Protein 1TCV (pdb70)

Secondary structure (DSSP, 8-state):
-----SHHHHHHHHHHHHHH-----SEEEE--TT-GGGGTT-EEEEEEEGGGSTTS-------EEEEEEETTEEEEEEES---GGGT--HHHHHHHHHHHHHHT--EEEEEEEEEE-STT--TT-EEEEEEEEEHHIIIII-TT-SS--TTT--SS---TTSB-HHHHHHHHHHHHHTT-GGGEEEEEEEE---SSPPPHHHHHHHHHTT-SEEESSSHHHHHHHHHTT-EEEEEEEEEEE----TT---HHHHHHHHHHHHHHHHHS---/-----HHHHHHHHHHHHHH-----SEEEE--TT-TTGGGG-EEEEEEEGGGSTTS------EEEEEEETTEEEEEEES---GGGT--HHHHHHHHHHHHHHT--EEEEEEEEEE-STT--TT-EEEEEEEEEHHIIIII-TT-SS--TTT--SS---TTSB-HHHHHHHHHHHHHTT-GGGEEEEEEEE---SSPPPHHHHHHHHHTT-SEEESSSHHHHHHHHHTT-EEEEEEEEEEEPP-SS---HHHHHHHHHHHHHHHHHHHHHHTS---/----SHHHHHHHHHHHHHH-----SEEEE--TT-TTHHHH-EEEEEEEGGGSTTS------EEEEEEETTEEEEEEES---GGGT--HHHHHHHHHHHHHHT--EEEEEEEEEE-STT--TT-EEEEEEEEEHHIIIII-TT-SS--TTT--SS---TTSB-HHHHHHHHHHHHHTT-GGGEEEEEEEE---SSPPPHHHHHHHHHTT-SEEESSSHHHHHHHHHTT-EEEEEEEEEEEPP--TT------HHHHHHHHHHHHHHHHHHHHHHHHHS---

CATH classification: 3.40.50.1580

Structure (mmCIF, N/CA/C/O backbone):
data_1TCV
#
_entry.id   1TCV
#
_cell.length_a   48.755
_cell.length_b   122.059
_cell.length_c   129.761
_cell.angle_alpha   90.00
_cell.angle_beta   90.00
_cell.angle_gamma   90.00
#
_symmetry.space_group_name_H-M   'P 21 21 21'
#
loop_
_entity.id
_entity.type
_entity.pdbx_description
1 polymer 'purine-nucleoside phosphorylase'
2 non-polymer 'ACETATE ION'
3 non-polymer 'ETHYL DIMETHYL AMMONIO PROPANE SULFONATE'
4 water water
#
loop_
_atom_site.group_PDB
_atom_site.id
_atom_site.type_symbol
_atom_site.label_atom_id
_atom_site.label_alt_id
_atom_site.label_comp_id
_atom_site.label_asym_id
_atom_site.label_entity_id
_atom_site.label_seq_id
_atom_site.pdbx_PDB_ins_code
_atom_site.Cartn_x
_atom_site.Cartn_y
_atom_site.Cartn_z
_atom_site.occupancy
_atom_site.B_iso_or_equiv
_atom_site.auth_seq_id
_atom_site.auth_comp_id
_atom_site.auth_asym_id
_atom_site.auth_atom_id
_atom_site.pdbx_PDB_model_num
ATOM 1 N N . GLU A 1 3 ? -12.833 21.964 29.719 1.00 38.76 3 GLU A N 1
ATOM 2 C CA . GLU A 1 3 ? -13.275 22.909 28.653 1.00 38.58 3 GLU A CA 1
ATOM 3 C C . GLU A 1 3 ? -13.436 22.177 27.313 1.00 38.38 3 GLU A C 1
ATOM 4 O O . GLU A 1 3 ? -12.705 21.221 27.022 1.00 38.48 3 GLU A O 1
ATOM 10 N N . SER A 1 4 ? -14.408 22.624 26.513 1.00 37.87 4 SER A N 1
ATOM 11 C CA . SER A 1 4 ? -14.656 22.083 25.173 1.00 37.01 4 SER A CA 1
ATOM 12 C C . SER A 1 4 ? -15.135 20.628 25.217 1.00 35.77 4 SER A C 1
ATOM 13 O O . SER A 1 4 ? -15.420 20.088 26.289 1.00 36.40 4 SER A O 1
ATOM 16 N N . VAL A 1 5 ? -15.231 20.003 24.049 1.00 33.83 5 VAL A N 1
ATOM 17 C CA . VAL A 1 5 ? -15.739 18.643 23.946 1.00 32.19 5 VAL A CA 1
ATOM 18 C C . VAL A 1 5 ? -14.605 17.623 24.127 1.00 30.13 5 VAL A C 1
ATOM 19 O O . VAL A 1 5 ? -13.471 17.868 23.725 1.00 29.68 5 VAL A O 1
ATOM 23 N N . THR A 1 6 ? -14.923 16.488 24.743 1.00 27.73 6 THR A N 1
ATOM 24 C CA . THR A 1 6 ? -13.949 15.424 24.958 1.00 26.12 6 THR A CA 1
ATOM 25 C C . THR A 1 6 ? -13.390 14.974 23.614 1.00 24.57 6 THR A C 1
ATOM 26 O O . THR A 1 6 ? -14.140 14.827 22.652 1.00 23.81 6 THR A O 1
ATOM 30 N N . ALA A 1 7 ? -12.076 14.757 23.543 1.00 22.76 7 ALA A N 1
ATOM 31 C CA . ALA A 1 7 ? -11.442 14.346 22.291 1.00 21.58 7 ALA A CA 1
ATOM 32 C C . ALA A 1 7 ? -11.526 12.830 22.112 1.00 20.71 7 ALA A C 1
ATOM 33 O O . ALA A 1 7 ? -10.521 12.161 21.902 1.00 20.46 7 ALA A O 1
ATOM 35 N N . ASN A 1 8 ? -12.742 12.298 22.188 1.00 20.17 8 ASN A N 1
ATOM 36 C CA . ASN A 1 8 ? -12.998 10.879 21.973 1.00 19.77 8 ASN A CA 1
ATOM 37 C C . ASN A 1 8 ? -13.302 10.611 20.506 1.00 19.93 8 ASN A C 1
ATOM 38 O O . ASN A 1 8 ? -13.442 11.544 19.705 1.00 19.16 8 ASN A O 1
ATOM 43 N N . ILE A 1 9 ? -13.408 9.339 20.152 1.00 20.01 9 ILE A N 1
ATOM 44 C CA . ILE A 1 9 ? -13.571 8.960 18.757 1.00 21.04 9 ILE A CA 1
ATOM 45 C C . ILE A 1 9 ? -14.868 9.524 18.167 1.00 21.63 9 ILE A C 1
ATOM 46 O O . ILE A 1 9 ? -14.865 10.001 17.036 1.00 21.56 9 ILE A O 1
ATOM 51 N N . GLU A 1 10 ? -15.959 9.503 18.933 1.00 22.48 10 GLU A N 1
ATOM 52 C CA . GLU A 1 10 ? -17.250 10.003 18.435 1.00 23.32 10 GLU A CA 1
ATOM 53 C C . GLU A 1 10 ? -17.170 11.490 18.070 1.00 22.88 10 GLU A C 1
ATOM 54 O O . GLU A 1 10 ? -17.571 11.885 16.976 1.00 22.73 10 GLU A O 1
ATOM 60 N N . ASN A 1 11 ? -16.626 12.302 18.974 1.00 22.15 11 ASN A N 1
ATOM 61 C CA . ASN A 1 11 ? -16.544 13.745 18.768 1.00 22.36 11 ASN A CA 1
ATOM 62 C C . ASN A 1 11 ? -15.555 14.136 17.668 1.00 22.07 11 ASN A C 1
ATOM 63 O O . ASN A 1 11 ? -15.847 15.005 16.846 1.00 21.83 11 ASN A O 1
ATOM 68 N N . VAL A 1 12 ? -14.402 13.473 17.648 1.00 21.61 12 VAL A N 1
ATOM 69 C CA . VAL A 1 12 ? -13.378 13.705 16.628 1.00 21.45 12 VAL A CA 1
ATOM 70 C C . VAL A 1 12 ? -13.899 13.297 15.243 1.00 22.00 12 VAL A C 1
ATOM 71 O O . VAL A 1 12 ? -13.687 14.018 14.271 1.00 21.81 12 VAL A O 1
ATOM 75 N N . LYS A 1 13 ? -14.578 12.151 15.160 1.00 22.20 13 LYS A N 1
ATOM 76 C CA . LYS A 1 13 ? -15.193 11.704 13.905 1.00 22.98 13 LYS A CA 1
ATOM 77 C C . LYS A 1 13 ? -16.175 12.737 13.380 1.00 22.96 13 LYS A C 1
ATOM 78 O O . LYS A 1 13 ? -16.213 13.006 12.181 1.00 22.79 13 LYS A O 1
ATOM 84 N N . LYS A 1 14 ? -16.982 13.294 14.278 1.00 23.14 14 LYS A N 1
ATOM 85 C CA . LYS A 1 14 ? -17.992 14.275 13.897 1.00 23.20 14 LYS A CA 1
ATOM 86 C C . LYS A 1 14 ? -17.333 15.497 13.265 1.00 22.22 14 LYS A C 1
ATOM 87 O O . LYS A 1 14 ? -17.788 15.988 12.239 1.00 20.81 14 LYS A O 1
ATOM 93 N N . VAL A 1 15 ? -16.245 15.967 13.877 1.00 20.82 15 VAL A N 1
ATOM 94 C CA . VAL A 1 15 ? -15.520 17.130 13.380 1.00 20.30 15 VAL A CA 1
ATOM 95 C C . VAL A 1 15 ? -14.855 16.817 12.039 1.00 19.93 15 VAL A C 1
ATOM 96 O O . VAL A 1 15 ? -14.919 17.621 11.111 1.00 19.90 15 VAL A O 1
ATOM 100 N N . ALA A 1 16 ? -14.231 15.649 11.939 1.00 19.51 16 ALA A N 1
ATOM 101 C CA . ALA A 1 16 ? -13.548 15.238 10.721 1.00 19.71 16 ALA A CA 1
ATOM 102 C C . ALA A 1 16 ? -14.536 15.133 9.566 1.00 20.22 16 ALA A C 1
ATOM 103 O O . ALA A 1 16 ? -14.250 15.556 8.459 1.00 19.75 16 ALA A O 1
ATOM 105 N N . HIS A 1 17 ? -15.700 14.553 9.837 1.00 20.92 17 HIS A N 1
ATOM 106 C CA . HIS A 1 17 ? -16.732 14.374 8.810 1.00 21.70 17 HIS A CA 1
ATOM 107 C C . HIS A 1 17 ? -17.239 15.722 8.305 1.00 21.67 17 HIS A C 1
ATOM 108 O O . HIS A 1 17 ? -17.497 15.883 7.112 1.00 21.59 17 HIS A O 1
ATOM 115 N N . HIS A 1 18 ? -17.381 16.684 9.215 1.00 21.44 18 HIS A N 1
ATOM 116 C CA . HIS A 1 18 ? -17.780 18.039 8.841 1.00 22.04 18 HIS A CA 1
ATOM 117 C C . HIS A 1 18 ? -16.759 18.649 7.883 1.00 21.08 18 HIS A C 1
ATOM 118 O O . HIS A 1 18 ? -17.119 19.197 6.845 1.00 20.23 18 HIS A O 1
ATOM 125 N N . ILE A 1 19 ? -15.481 18.536 8.232 1.00 20.58 19 ILE A N 1
ATOM 126 C CA . ILE A 1 19 ? -14.411 19.059 7.383 1.00 20.17 19 ILE A CA 1
ATOM 127 C C . ILE A 1 19 ? -14.419 18.401 6.001 1.00 20.23 19 ILE A C 1
ATOM 128 O O . ILE A 1 19 ? -14.153 19.069 4.993 1.00 20.46 19 ILE A O 1
ATOM 133 N N . GLN A 1 20 ? -14.748 17.112 5.949 1.00 19.97 20 GLN A N 1
ATOM 134 C CA . GLN A 1 20 ? -14.729 16.347 4.704 1.00 20.78 20 GLN A CA 1
ATOM 135 C C . GLN A 1 20 ? -15.869 16.743 3.755 1.00 20.79 20 GLN A C 1
ATOM 136 O O . GLN A 1 20 ? -15.841 16.398 2.579 1.00 20.87 20 GLN A O 1
ATOM 142 N N . LYS A 1 21 ? -16.854 17.467 4.276 1.00 21.37 21 LYS A N 1
ATOM 143 C CA . LYS A 1 21 ? -17.892 18.087 3.452 1.00 21.80 21 LYS A CA 1
ATOM 144 C C . LYS A 1 21 ? -17.467 19.452 2.894 1.00 21.64 21 LYS A C 1
ATOM 145 O O . LYS A 1 21 ? -18.037 19.918 1.912 1.00 21.24 21 LYS A O 1
ATOM 151 N N . LEU A 1 22 ? -16.475 20.081 3.520 1.00 21.13 22 LEU A N 1
ATOM 152 C CA . LEU A 1 22 ? -15.963 21.390 3.093 1.00 21.20 22 LEU A CA 1
ATOM 153 C C . LEU A 1 22 ? -14.746 21.290 2.164 1.00 21.07 22 LEU A C 1
ATOM 154 O O . LEU A 1 22 ? -14.399 22.255 1.470 1.00 21.13 22 LEU A O 1
ATOM 159 N N . THR A 1 23 ? -14.092 20.134 2.151 1.00 20.37 23 THR A N 1
ATOM 160 C CA . THR A 1 23 ? -12.999 19.889 1.211 1.00 20.10 23 THR A CA 1
ATOM 161 C C . THR A 1 23 ? -12.928 18.427 0.825 1.00 20.15 23 THR A C 1
ATOM 162 O O . THR A 1 23 ? -13.299 17.557 1.601 1.00 20.65 23 THR A O 1
ATOM 166 N N . SER A 1 24 ? -12.455 18.179 -0.390 1.00 19.84 24 SER A N 1
ATOM 167 C CA . SER A 1 24 ? -12.235 16.831 -0.902 1.00 19.58 24 SER A CA 1
ATOM 168 C C . SER A 1 24 ? -10.753 16.444 -0.837 1.00 19.24 24 SER A C 1
ATOM 169 O O . SER A 1 24 ? -10.372 15.363 -1.279 1.00 18.78 24 SER A O 1
ATOM 172 N N . ILE A 1 25 ? -9.922 17.327 -0.280 1.00 18.44 25 ILE A N 1
ATOM 173 C CA . ILE A 1 25 ? -8.495 17.065 -0.163 1.00 18.45 25 ILE A CA 1
ATOM 174 C C . ILE A 1 25 ? -8.257 16.211 1.070 1.00 18.49 25 ILE A C 1
ATOM 175 O O . ILE A 1 25 ? -8.620 16.602 2.179 1.00 18.55 25 ILE A O 1
ATOM 180 N N . VAL A 1 26 ? -7.651 15.045 0.859 1.00 18.31 26 VAL A N 1
ATOM 181 C CA . VAL A 1 26 ? -7.284 14.136 1.930 1.00 17.97 26 VAL A CA 1
ATOM 182 C C . VAL A 1 26 ? -5.802 14.384 2.233 1.00 17.72 26 VAL A C 1
ATOM 183 O O . VAL A 1 26 ? -4.932 13.999 1.444 1.00 17.97 26 VAL A O 1
ATOM 187 N N . PRO A 1 27 ? -5.505 15.041 3.352 1.00 17.42 27 PRO A N 1
ATOM 188 C CA . PRO A 1 27 ? -4.120 15.395 3.664 1.00 17.67 27 PRO A CA 1
ATOM 189 C C . PRO A 1 27 ? -3.314 14.195 4.149 1.00 18.01 27 PRO A C 1
ATOM 190 O O . PRO A 1 27 ? -3.826 13.331 4.861 1.00 18.64 27 PRO A O 1
ATOM 194 N N . GLU A 1 28 ? -2.0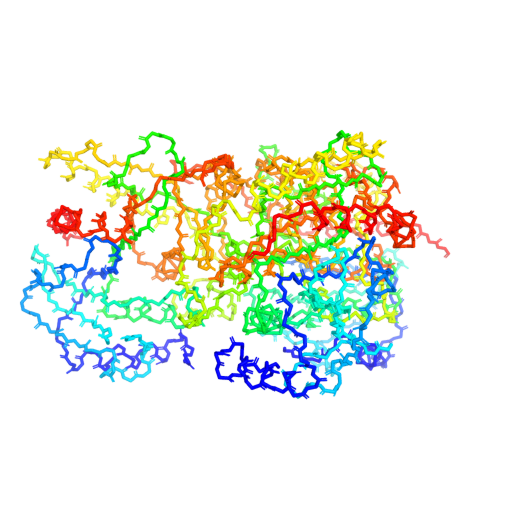58 14.153 3.726 1.00 18.56 28 GLU A N 1
ATOM 195 C CA . GLU A 1 28 ? -1.080 13.171 4.165 1.00 18.97 28 GLU A CA 1
ATOM 196 C C . GLU A 1 28 ? -0.149 13.771 5.225 1.00 18.17 28 GLU A C 1
ATOM 197 O O . GLU A 1 28 ? 0.422 13.051 6.041 1.00 18.21 28 GLU A O 1
ATOM 203 N N . ILE A 1 29 ? 0.032 15.084 5.167 1.00 17.55 29 ILE A N 1
ATOM 204 C CA . ILE A 1 29 ? 0.940 15.813 6.041 1.00 17.21 29 ILE A CA 1
ATOM 205 C C . ILE A 1 29 ? 0.181 16.958 6.706 1.00 16.53 29 ILE A C 1
ATOM 206 O O . ILE A 1 29 ? -0.544 17.698 6.042 1.00 15.35 29 ILE A O 1
ATOM 211 N N . GLY A 1 30 ? 0.359 17.096 8.014 1.00 16.04 30 GLY A N 1
ATOM 212 C CA . GLY A 1 30 ? -0.199 18.203 8.754 1.00 15.98 30 GLY A CA 1
ATOM 213 C C . GLY A 1 30 ? 0.935 19.127 9.142 1.00 16.23 30 GLY A C 1
ATOM 214 O O . GLY A 1 30 ? 2.028 18.663 9.448 1.00 15.46 30 GLY A O 1
ATOM 215 N N . ILE A 1 31 ? 0.695 20.431 9.091 1.00 16.66 31 ILE A N 1
ATOM 216 C CA . ILE A 1 31 ? 1.708 21.403 9.467 1.00 16.83 31 ILE A CA 1
ATOM 217 C C . ILE A 1 31 ? 1.102 22.363 10.468 1.00 17.25 31 ILE A C 1
ATOM 218 O O . ILE A 1 31 ? 0.036 22.916 10.222 1.00 17.01 31 ILE A O 1
ATOM 223 N N . ILE A 1 32 ? 1.778 22.559 11.592 1.00 17.27 32 ILE A N 1
ATOM 224 C CA . ILE A 1 32 ? 1.366 23.543 12.580 1.00 18.10 32 ILE A CA 1
ATOM 225 C C . ILE A 1 32 ? 2.345 24.705 12.574 1.00 18.89 32 ILE A C 1
ATOM 226 O O . ILE A 1 32 ? 3.521 24.525 12.844 1.00 18.47 32 ILE A O 1
ATOM 231 N N . CYS A 1 33 ? 1.834 25.898 12.282 1.00 19.92 33 CYS A N 1
ATOM 232 C CA . CYS A 1 33 ? 2.634 27.116 12.262 1.00 21.59 33 CYS A CA 1
ATOM 233 C C . CYS A 1 33 ? 2.746 27.693 13.666 1.00 22.14 33 CYS A C 1
ATOM 234 O O . CYS A 1 33 ? 1.734 27.876 14.337 1.00 22.70 33 CYS A O 1
ATOM 237 N N . GLY A 1 34 ? 3.962 28.022 14.089 1.00 23.17 34 GLY A N 1
ATOM 238 C CA . GLY A 1 34 ? 4.163 28.700 15.361 1.00 24.20 34 GLY A CA 1
ATOM 239 C C . GLY A 1 34 ? 3.928 30.192 15.227 1.00 25.23 34 GLY A C 1
ATOM 240 O O . GLY A 1 34 ? 3.546 30.664 14.156 1.00 25.00 34 GLY A O 1
ATOM 241 N N . SER A 1 35 ? 4.148 30.937 16.312 1.00 26.97 35 SER A N 1
ATOM 242 C CA . SER A 1 35 ? 4.012 32.402 16.293 1.00 27.95 35 SER A CA 1
ATOM 243 C C . SER A 1 35 ? 5.052 33.043 15.374 1.00 28.67 35 SER A C 1
ATOM 244 O O . SER A 1 35 ? 6.243 32.714 15.451 1.00 29.18 35 SER A O 1
ATOM 247 N N . GLY A 1 36 ? 4.596 33.949 14.508 1.00 29.10 36 GLY A N 1
ATOM 248 C CA . GLY A 1 36 ? 5.443 34.584 13.509 1.00 29.52 36 GLY A CA 1
ATOM 249 C C . GLY A 1 36 ? 5.829 33.675 12.352 1.00 29.62 36 GLY A C 1
ATOM 250 O O . GLY A 1 36 ? 6.670 34.043 11.532 1.00 29.87 36 GLY A O 1
ATOM 251 N N . LEU A 1 37 ? 5.197 32.503 12.265 1.00 29.61 37 LEU A N 1
ATOM 252 C CA . LEU A 1 37 ? 5.569 31.483 11.284 1.00 29.50 37 LEU A CA 1
ATOM 253 C C . LEU A 1 37 ? 4.395 31.094 10.376 1.00 29.66 37 LEU A C 1
ATOM 254 O O . LEU A 1 37 ? 4.381 30.008 9.800 1.00 29.67 37 LEU A O 1
ATOM 259 N N . GLY A 1 38 ? 3.434 32.003 10.216 1.00 30.04 38 GLY A N 1
ATOM 260 C CA . GLY A 1 38 ? 2.296 31.784 9.335 1.00 30.22 38 GLY A CA 1
ATOM 261 C C . GLY A 1 38 ? 2.652 31.630 7.863 1.00 30.36 38 GLY A C 1
ATOM 262 O O . GLY A 1 38 ? 1.842 31.146 7.076 1.00 30.22 38 GLY A O 1
ATOM 263 N N . LYS A 1 39 ? 3.868 32.032 7.495 1.00 30.45 39 LYS A N 1
ATOM 264 C CA . LYS A 1 39 ? 4.360 31.899 6.121 1.00 30.73 39 LYS A CA 1
ATOM 265 C C . LYS A 1 39 ? 4.500 30.451 5.636 1.00 30.38 39 LYS A C 1
ATOM 266 O O . LYS A 1 39 ? 4.671 30.228 4.445 1.00 30.11 39 LYS A O 1
ATOM 272 N N . LEU A 1 40 ? 4.447 29.469 6.541 1.00 30.28 40 LEU A N 1
ATOM 273 C CA . LEU A 1 40 ? 4.577 28.064 6.136 1.00 30.39 40 LEU A CA 1
ATOM 274 C C . LEU A 1 40 ? 3.456 27.618 5.193 1.00 30.35 40 LEU A C 1
ATOM 275 O O . LEU A 1 40 ? 3.602 26.612 4.497 1.00 30.10 40 LEU A O 1
ATOM 280 N N . ALA A 1 41 ? 2.355 28.374 5.166 1.00 30.38 41 ALA A N 1
ATOM 281 C CA . ALA A 1 41 ? 1.192 28.067 4.333 1.00 30.58 41 ALA A CA 1
ATOM 282 C C . ALA A 1 41 ? 1.213 28.723 2.955 1.00 30.56 41 ALA A C 1
ATOM 283 O O . ALA A 1 41 ? 0.396 28.380 2.099 1.00 30.90 41 ALA A O 1
ATOM 285 N N . ASP A 1 42 ? 2.114 29.677 2.746 1.00 30.44 42 ASP A N 1
ATOM 286 C CA . ASP A 1 42 ? 2.063 30.562 1.574 1.00 30.20 42 ASP A CA 1
ATOM 287 C C . ASP A 1 42 ? 2.285 29.853 0.244 1.00 29.38 42 ASP A C 1
ATOM 288 O O . ASP A 1 42 ? 1.797 30.302 -0.790 1.00 30.15 42 ASP A O 1
ATOM 293 N N . GLY A 1 43 ? 3.038 28.761 0.268 1.00 28.43 43 GLY A N 1
ATOM 294 C CA . GLY A 1 43 ? 3.329 28.002 -0.931 1.00 27.50 43 GLY A CA 1
ATOM 295 C C . GLY A 1 43 ? 2.264 26.995 -1.313 1.00 26.52 43 GLY A C 1
ATOM 296 O O . GLY A 1 43 ? 2.393 26.348 -2.351 1.00 26.59 43 GLY A O 1
ATOM 297 N N . VAL A 1 44 ? 1.230 26.854 -0.481 1.00 25.77 44 VAL A N 1
ATOM 298 C CA . VAL A 1 44 ? 0.204 25.833 -0.677 1.00 24.69 44 VAL A CA 1
ATOM 299 C C . VAL A 1 44 ? -0.519 26.134 -1.985 1.00 24.15 44 VAL A C 1
ATOM 300 O O . VAL A 1 44 ? -1.063 27.222 -2.167 1.00 24.64 44 VAL A O 1
ATOM 304 N N . LYS A 1 45 ? -0.507 25.152 -2.867 1.00 23.01 45 LYS A N 1
ATOM 305 C CA . LYS A 1 45 ? -1.074 25.246 -4.207 1.00 22.61 45 LYS A CA 1
ATOM 306 C C . LYS A 1 45 ? -2.529 24.768 -4.196 1.00 21.52 45 LYS A C 1
ATOM 307 O O . LYS A 1 45 ? -2.903 23.884 -3.414 1.00 20.66 45 LYS A O 1
ATOM 313 N N . ASP A 1 46 ? -3.346 25.356 -5.070 1.00 20.15 46 ASP A N 1
ATOM 314 C CA . ASP A 1 46 ? -4.747 24.969 -5.205 1.00 19.69 46 ASP A CA 1
ATOM 315 C C . ASP A 1 46 ? -5.434 24.944 -3.845 1.00 19.27 46 ASP A C 1
ATOM 316 O O . ASP A 1 46 ? -6.138 24.004 -3.505 1.00 18.25 46 ASP A O 1
ATOM 321 N N . LYS A 1 47 ? -5.222 26.003 -3.073 1.00 19.25 47 LYS A N 1
ATOM 322 C CA . LYS A 1 47 ? -5.624 26.008 -1.678 1.00 19.57 47 LYS A CA 1
ATOM 323 C C . LYS A 1 47 ? -7.125 26.149 -1.467 1.00 19.27 47 LYS A C 1
ATOM 324 O O . LYS A 1 47 ? -7.849 26.752 -2.277 1.00 18.91 47 LYS A O 1
ATOM 330 N N . ILE A 1 48 ? -7.559 25.572 -0.353 1.00 18.54 48 ILE A N 1
ATOM 331 C CA . ILE A 1 48 ? -8.913 25.638 0.162 1.00 18.43 48 ILE A CA 1
ATOM 332 C C . ILE A 1 48 ? -8.775 26.083 1.613 1.00 18.51 48 ILE A C 1
ATOM 333 O O . ILE A 1 48 ? -8.095 25.435 2.392 1.00 17.79 48 ILE A O 1
ATOM 338 N N . THR A 1 49 ? -9.378 27.211 1.963 1.00 18.62 49 THR A N 1
ATOM 339 C CA . THR A 1 49 ? -9.274 27.763 3.310 1.00 19.62 49 THR A CA 1
ATOM 340 C C . THR A 1 49 ? -10.579 27.546 4.074 1.00 20.01 49 THR A C 1
ATOM 341 O O . THR A 1 49 ? -11.656 27.936 3.616 1.00 19.47 49 THR A O 1
ATOM 345 N N . ILE A 1 50 ? -10.476 26.915 5.240 1.00 20.19 50 ILE A N 1
ATOM 346 C CA . ILE A 1 50 ? -11.613 26.676 6.111 1.00 20.49 50 ILE A CA 1
ATOM 347 C C . ILE A 1 50 ? -11.362 27.378 7.440 1.00 21.32 50 ILE A C 1
ATOM 348 O O . ILE A 1 50 ? -10.562 26.907 8.247 1.00 20.63 50 ILE A O 1
ATOM 353 N N . PRO A 1 51 ? -12.042 28.491 7.689 1.00 22.38 51 PRO A N 1
ATOM 354 C CA . PRO A 1 51 ? -11.948 29.130 9.004 1.00 22.94 51 PRO A CA 1
ATOM 355 C C . PRO A 1 51 ? -12.476 28.221 10.103 1.00 23.27 51 PRO A C 1
ATOM 356 O O . PRO A 1 51 ? -13.400 27.444 9.877 1.00 22.92 51 PRO A O 1
ATOM 360 N N . TYR A 1 52 ? -11.882 28.308 11.290 1.00 24.09 52 TYR A N 1
ATOM 361 C CA . TYR A 1 52 ? -12.277 27.450 12.399 1.00 24.84 52 TYR A CA 1
ATOM 362 C C . TYR A 1 52 ? -13.752 27.658 12.750 1.00 26.02 52 TYR A C 1
ATOM 363 O O . TYR A 1 52 ? -14.411 26.734 13.211 1.00 26.29 52 TYR A O 1
ATOM 372 N N . THR A 1 53 ? -14.251 28.870 12.521 1.00 27.45 53 THR A N 1
ATOM 373 C CA . THR A 1 53 ? -15.669 29.208 12.745 1.00 28.52 53 THR A CA 1
ATOM 374 C C . THR A 1 53 ? -16.652 28.357 11.925 1.00 28.84 53 THR A C 1
ATOM 375 O O . THR A 1 53 ? -17.808 28.194 12.321 1.00 29.13 53 THR A O 1
ATOM 379 N N . LYS A 1 54 ? -16.198 27.826 10.791 1.00 29.00 54 LYS A N 1
ATOM 380 C CA . LYS A 1 54 ? -17.015 26.950 9.940 1.00 29.39 54 LYS A CA 1
ATOM 381 C C . LYS A 1 54 ? -17.073 25.496 10.420 1.00 29.60 54 LYS A C 1
ATOM 382 O O . LYS A 1 54 ? -17.775 24.674 9.830 1.00 29.88 54 LYS A O 1
ATOM 388 N N . ILE A 1 55 ? -16.323 25.166 11.466 1.00 29.70 55 ILE A N 1
ATOM 389 C CA . ILE A 1 55 ? -16.208 23.786 11.915 1.00 29.72 55 ILE A CA 1
ATOM 390 C C . ILE A 1 55 ? -16.805 23.649 13.317 1.00 30.35 55 ILE A C 1
ATOM 391 O O . ILE A 1 55 ? -16.163 24.032 14.295 1.00 30.11 55 ILE A O 1
ATOM 396 N N . PRO A 1 56 ? -18.025 23.118 13.417 1.00 30.96 56 PRO A N 1
ATOM 397 C CA . PRO A 1 56 ? -18.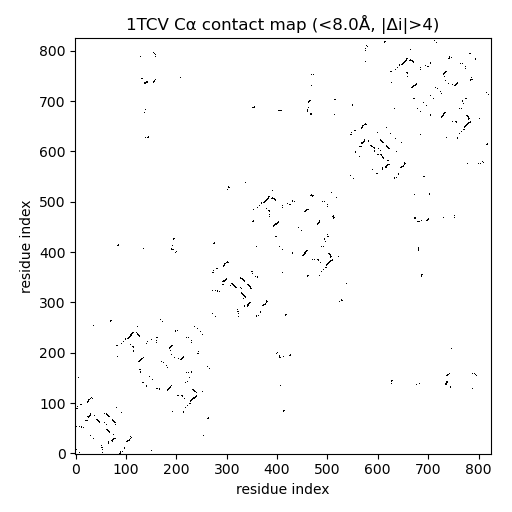649 22.881 14.725 1.00 31.47 56 PRO A CA 1
ATOM 398 C C . PRO A 1 56 ? -17.798 21.981 15.616 1.00 31.70 56 PRO A C 1
ATOM 399 O O . PRO A 1 56 ? -17.305 20.954 15.148 1.00 31.50 56 PRO A O 1
ATOM 403 N N . ASN A 1 57 ? -17.627 22.385 16.873 1.00 32.13 57 ASN A N 1
ATOM 404 C CA . ASN A 1 57 ? -16.879 21.631 17.886 1.00 32.45 57 ASN A CA 1
ATOM 405 C C . ASN A 1 57 ? -15.361 21.677 17.734 1.00 32.26 57 ASN A C 1
ATOM 406 O O . ASN A 1 57 ? -14.636 21.171 18.592 1.00 31.72 57 ASN A O 1
ATOM 411 N N . PHE A 1 58 ? -14.880 22.288 16.656 1.00 32.12 58 PHE A N 1
ATOM 412 C CA . PHE A 1 58 ? -13.463 22.586 16.528 1.00 32.08 58 PHE A CA 1
ATOM 413 C C . PHE A 1 58 ? -13.183 23.790 17.423 1.00 32.68 58 PHE A C 1
ATOM 414 O O . PHE A 1 58 ? -14.000 24.710 17.492 1.00 32.61 58 PHE A O 1
ATOM 422 N N . PRO A 1 59 ? -12.060 23.787 18.136 1.00 33.34 59 PRO A N 1
ATOM 423 C CA . PRO A 1 59 ? -11.743 24.911 19.023 1.00 33.90 59 PRO A CA 1
ATOM 424 C C . PRO A 1 59 ? -11.618 26.231 18.262 1.00 34.68 59 PRO A C 1
ATOM 425 O O . PRO A 1 59 ? -11.224 26.243 17.096 1.00 34.15 59 PRO A O 1
ATOM 429 N N . GLN A 1 60 ? -11.965 27.327 18.928 1.00 35.77 60 GLN A N 1
ATOM 430 C CA . GLN A 1 60 ? -11.967 28.646 18.313 1.00 36.75 60 GLN A CA 1
ATOM 431 C C . GLN A 1 60 ? -10.894 29.519 18.936 1.00 37.66 60 GLN A C 1
ATOM 432 O O . GLN A 1 60 ? -10.638 29.437 20.139 1.00 37.67 60 GLN A O 1
ATOM 438 N N . THR A 1 61 ? -10.250 30.336 18.107 1.00 38.73 61 THR A N 1
ATOM 439 C CA . THR A 1 61 ? -9.275 31.313 18.588 1.00 39.75 61 THR A CA 1
ATOM 440 C C . THR A 1 61 ? -9.989 32.489 19.269 1.00 40.41 61 THR A C 1
ATOM 441 O O . THR A 1 61 ? -11.162 32.756 18.995 1.00 40.60 61 THR A O 1
ATOM 445 N N . SER A 1 62 ? -9.277 33.168 20.167 1.00 41.12 62 SER A N 1
ATOM 446 C CA . SER A 1 62 ? -9.802 34.330 20.886 1.00 41.55 62 SER A CA 1
ATOM 447 C C . SER A 1 62 ? -8.859 35.517 20.717 1.00 41.72 62 SER A C 1
ATOM 448 O O . SER A 1 62 ? -8.257 35.697 19.655 1.00 42.32 62 SER A O 1
ATOM 450 N N . HIS A 1 66 ? -7.116 38.070 13.645 1.00 37.75 66 HIS A N 1
ATOM 451 C CA . HIS A 1 66 ? -8.036 37.388 12.741 1.00 37.61 66 HIS A CA 1
ATOM 452 C C . HIS A 1 66 ? -8.407 35.997 13.271 1.00 37.02 66 HIS A C 1
ATOM 453 O O . HIS A 1 66 ? -7.898 35.557 14.304 1.00 37.51 66 HIS A O 1
ATOM 455 N N . SER A 1 67 ? -9.311 35.321 12.565 1.00 36.08 67 SER A N 1
ATOM 456 C CA . SER A 1 67 ? -9.726 33.970 12.938 1.00 35.06 67 SER A CA 1
ATOM 457 C C . SER A 1 67 ? -8.663 32.975 12.491 1.00 33.26 67 SER A C 1
ATOM 458 O O . SER A 1 67 ? -7.920 33.234 11.546 1.00 33.60 67 SER A O 1
ATOM 461 N N . GLY A 1 68 ? -8.595 31.839 13.173 1.00 31.24 68 GLY A N 1
ATOM 462 C CA . GLY A 1 68 ? -7.723 30.756 12.756 1.00 29.41 68 GLY A CA 1
ATOM 463 C C . GLY A 1 68 ? -8.298 30.082 11.526 1.00 27.92 68 GLY A C 1
ATOM 464 O O . GLY A 1 68 ? -9.510 30.156 11.301 1.00 27.40 68 GLY A O 1
ATOM 465 N N . ASN A 1 69 ? -7.434 29.462 10.717 1.00 25.81 69 ASN A N 1
ATOM 466 C CA . ASN A 1 69 ? -7.857 28.735 9.517 1.00 24.69 69 ASN A CA 1
ATOM 467 C C . ASN A 1 69 ? -7.139 27.399 9.369 1.00 22.91 69 ASN A C 1
ATOM 468 O O . ASN A 1 69 ? -5.991 27.256 9.780 1.00 21.69 69 ASN A O 1
ATOM 473 N N . LEU A 1 70 ? -7.831 26.428 8.782 1.00 21.14 70 LEU A N 1
ATOM 474 C CA . LEU A 1 70 ? -7.192 25.254 8.212 1.00 20.18 70 LEU A CA 1
ATOM 475 C C . LEU A 1 70 ? -7.037 25.495 6.721 1.00 19.68 70 LEU A C 1
ATOM 476 O O . LEU A 1 70 ? -7.982 25.917 6.070 1.00 18.77 70 LEU A O 1
ATOM 481 N N . ILE A 1 71 ? -5.850 25.240 6.184 1.00 19.15 71 ILE A N 1
ATOM 482 C CA . ILE A 1 71 ? -5.604 25.435 4.764 1.00 19.01 71 ILE A CA 1
ATOM 483 C C . ILE A 1 71 ? -5.236 24.086 4.170 1.00 18.30 71 ILE A C 1
ATOM 484 O O . ILE A 1 71 ? -4.283 23.451 4.612 1.00 18.12 71 ILE A O 1
ATOM 489 N N . PHE A 1 72 ? -6.005 23.649 3.177 1.00 17.46 72 PHE A N 1
ATOM 490 C CA . PHE A 1 72 ? -5.750 22.391 2.485 1.00 16.96 72 PHE A CA 1
ATOM 491 C C . PHE A 1 72 ? -5.243 22.708 1.094 1.00 17.44 72 PHE A C 1
ATOM 492 O O . PHE A 1 72 ? -5.601 23.719 0.521 1.00 16.56 72 PHE A O 1
ATOM 500 N N . GLY A 1 73 ? -4.411 21.829 0.557 1.00 17.66 73 GLY A N 1
ATOM 501 C CA . GLY A 1 73 ? -3.852 22.015 -0.769 1.00 18.48 73 GLY A CA 1
ATOM 502 C C . GLY A 1 73 ? -2.670 21.091 -0.950 1.00 19.34 73 GLY A C 1
ATOM 503 O O . GLY A 1 73 ? -2.550 20.098 -0.242 1.00 18.63 73 GLY A O 1
ATOM 504 N N . THR A 1 74 ? -1.788 21.412 -1.885 1.00 20.79 74 THR A N 1
ATOM 505 C CA . THR A 1 74 ? -0.592 20.604 -2.083 1.00 22.36 74 THR A CA 1
ATOM 506 C C . THR A 1 74 ? 0.669 21.434 -1.890 1.00 24.10 74 THR A C 1
ATOM 507 O O . THR A 1 74 ? 0.706 22.614 -2.208 1.00 23.92 74 THR A O 1
ATOM 511 N N . LEU A 1 75 ? 1.694 20.813 -1.316 1.00 25.95 75 LEU A N 1
ATOM 512 C CA . LEU A 1 75 ? 3.016 21.415 -1.244 1.00 27.41 75 LEU A CA 1
ATOM 513 C C . LEU A 1 75 ? 3.946 20.455 -1.922 1.00 28.07 75 LEU A C 1
ATOM 514 O O . LEU A 1 75 ? 3.947 19.265 -1.619 1.00 28.51 75 LEU A O 1
ATOM 519 N N . SER A 1 76 ? 4.715 20.967 -2.881 1.00 28.80 76 SER A N 1
ATOM 520 C CA . SER A 1 76 ? 5.586 20.131 -3.692 1.00 28.77 76 SER A CA 1
ATOM 521 C C . SER A 1 76 ? 4.891 18.838 -4.141 1.00 28.30 76 SER A C 1
ATOM 522 O O . SER A 1 76 ? 5.504 17.777 -4.134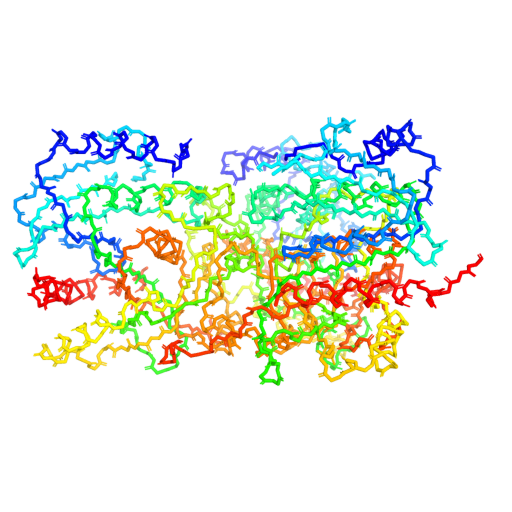 1.00 29.30 76 SER A O 1
ATOM 525 N N . GLY A 1 77 ? 3.608 18.932 -4.500 1.00 27.36 77 GLY A N 1
ATOM 526 C CA . GLY A 1 77 ? 2.843 17.813 -5.024 1.00 25.94 77 GLY A CA 1
ATOM 527 C C . GLY A 1 77 ? 2.102 16.930 -4.022 1.00 25.08 77 GLY A C 1
ATOM 528 O O . GLY A 1 77 ? 1.335 16.061 -4.426 1.00 25.50 77 GLY A O 1
ATOM 529 N N . ARG A 1 78 ? 2.325 17.155 -2.726 1.00 23.19 78 ARG A N 1
ATOM 530 C CA . ARG A 1 78 ? 1.782 16.307 -1.665 1.00 21.82 78 ARG A CA 1
ATOM 531 C C . ARG A 1 78 ? 0.635 17.013 -0.960 1.00 20.28 78 ARG A C 1
ATOM 532 O O . ARG A 1 78 ? 0.695 18.209 -0.752 1.00 20.19 78 ARG A O 1
ATOM 540 N N . LYS A 1 79 ? -0.389 16.257 -0.572 1.00 19.14 79 LYS A N 1
ATOM 541 C CA . LYS A 1 79 ? -1.587 16.820 0.053 1.00 18.29 79 LYS A CA 1
ATOM 542 C C . LYS A 1 79 ? -1.327 17.169 1.519 1.00 17.70 79 LYS A C 1
ATOM 543 O O . LYS A 1 79 ? -0.893 16.322 2.290 1.00 17.10 79 LYS A O 1
ATOM 549 N N . VAL A 1 80 ? -1.575 18.423 1.881 1.00 17.00 80 VAL A N 1
ATOM 550 C CA . VAL A 1 80 ? -1.294 18.919 3.228 1.00 16.92 80 VAL A CA 1
ATOM 551 C C . VAL A 1 80 ? -2.494 19.618 3.845 1.00 16.74 80 VAL A C 1
ATOM 552 O O . VAL A 1 80 ? -3.381 20.085 3.140 1.00 16.19 80 VAL A O 1
ATOM 556 N N . VAL A 1 81 ? -2.504 19.676 5.171 1.00 16.49 81 VAL A N 1
ATOM 557 C CA . VAL A 1 81 ? -3.405 20.541 5.919 1.00 16.73 81 VAL A CA 1
ATOM 558 C C . VAL A 1 81 ? -2.523 21.387 6.823 1.00 16.93 81 VAL A C 1
ATOM 559 O O . VAL A 1 81 ? -1.666 20.856 7.524 1.00 16.35 81 VAL A O 1
ATOM 563 N N . VAL A 1 82 ? -2.697 22.701 6.769 1.00 17.02 82 VAL A N 1
ATOM 564 C CA . VAL A 1 82 ? -1.905 23.611 7.573 1.00 17.41 82 VAL A CA 1
ATOM 565 C C . VAL A 1 82 ? -2.803 24.267 8.605 1.00 18.30 82 VAL A C 1
ATOM 566 O O . VAL A 1 82 ? -3.836 24.822 8.266 1.00 18.13 82 VAL A O 1
ATOM 570 N N . MET A 1 83 ? -2.392 24.196 9.868 1.00 19.38 83 MET A N 1
ATOM 571 C CA . MET A 1 83 ? -3.082 24.853 10.969 1.00 20.47 83 MET A CA 1
ATOM 572 C C . MET A 1 83 ? -2.484 26.230 11.190 1.00 21.14 83 MET A C 1
ATOM 573 O O . MET A 1 83 ? -1.307 26.357 11.521 1.00 20.52 83 MET A O 1
ATOM 578 N N . GLN A 1 84 ? -3.318 27.246 11.003 1.00 21.95 84 GLN A N 1
ATOM 579 C CA . GLN A 1 84 ? -2.969 28.646 11.163 1.00 22.90 84 GLN A CA 1
ATOM 580 C C . GLN A 1 84 ? -3.799 29.167 12.333 1.00 22.79 84 GLN A C 1
ATOM 581 O O . GLN A 1 84 ? -4.955 29.529 12.173 1.00 22.41 84 GLN A O 1
ATOM 587 N N . GLY A 1 85 ? -3.209 29.170 13.517 1.00 22.61 85 GLY A N 1
ATOM 588 C CA . GLY A 1 85 ? -3.927 29.506 14.731 1.00 22.80 85 GLY A CA 1
ATOM 589 C C . GLY A 1 85 ? -3.856 28.299 15.637 1.00 22.99 85 GLY A C 1
ATOM 590 O O . GLY A 1 85 ? -4.407 27.239 15.334 1.00 22.58 85 GLY A O 1
ATOM 591 N N . ARG A 1 86 ? -3.147 28.429 16.743 1.00 22.71 86 ARG A N 1
ATOM 592 C CA . ARG A 1 86 ? -3.015 27.293 17.627 1.00 22.94 86 ARG A CA 1
ATOM 593 C C . ARG A 1 86 ? -3.514 27.608 19.024 1.00 22.14 86 ARG A C 1
ATOM 594 O O . ARG A 1 86 ? -3.778 28.757 19.376 1.00 22.09 86 ARG A O 1
ATOM 602 N N . PHE A 1 87 ? -3.685 26.547 19.790 1.00 21.70 87 PHE A N 1
ATOM 603 C CA . PHE A 1 87 ? -4.297 26.611 21.102 1.00 21.52 87 PHE A CA 1
ATOM 604 C C . PHE A 1 87 ? -3.222 26.312 22.117 1.00 20.71 87 PHE A C 1
ATOM 605 O O . PHE A 1 87 ? -2.694 25.199 22.191 1.00 21.78 87 PHE A O 1
ATOM 613 N N . HIS A 1 88 ? -2.868 27.334 22.878 1.00 19.54 88 HIS A N 1
ATOM 614 C CA . HIS A 1 88 ? -1.743 27.245 23.778 1.00 18.14 88 HIS A CA 1
ATOM 615 C C . HIS A 1 88 ? -2.225 27.026 25.192 1.00 17.44 88 HIS A C 1
ATOM 616 O O . HIS A 1 88 ? -3.221 27.587 25.617 1.00 16.83 88 HIS A O 1
ATOM 623 N N . MET A 1 89 ? -1.493 26.208 25.925 1.00 17.07 89 MET A N 1
ATOM 624 C CA . MET A 1 89 ? -1.873 25.885 27.280 1.00 17.10 89 MET A CA 1
ATOM 625 C C . MET A 1 89 ? -1.769 27.104 28.205 1.00 17.20 89 MET A C 1
ATOM 626 O O . MET A 1 89 ? -2.558 27.237 29.132 1.00 16.98 89 MET A O 1
ATOM 631 N N . TYR A 1 90 ? -0.853 28.028 27.925 1.00 17.22 90 TYR A N 1
ATOM 632 C CA . TYR A 1 90 ? -0.751 29.234 28.756 1.00 17.30 90 TYR A CA 1
ATOM 633 C C . TYR A 1 90 ? -1.961 30.158 28.588 1.00 17.85 90 TYR A C 1
ATOM 634 O O . TYR A 1 90 ? -2.158 31.047 29.398 1.00 17.12 90 TYR A O 1
ATOM 643 N N . GLU A 1 91 ? -2.751 29.955 27.535 1.00 18.58 91 GLU A N 1
ATOM 644 C CA . GLU A 1 91 ? -3.997 30.709 27.344 1.00 19.70 91 GLU A CA 1
ATOM 645 C C . GLU A 1 91 ? -5.185 30.156 28.129 1.00 19.98 91 GLU A C 1
ATOM 646 O O . GLU A 1 91 ? -6.251 30.770 28.138 1.00 20.88 91 GLU A O 1
ATOM 652 N N . GLY A 1 92 ? -5.019 29.000 28.765 1.00 19.78 92 GLY A N 1
ATOM 653 C CA . GLY A 1 92 ? -6.061 28.402 29.576 1.00 19.81 92 GLY A CA 1
ATOM 654 C C . GLY A 1 92 ? -6.872 27.341 28.855 1.00 19.64 92 GLY A C 1
ATOM 655 O O . GLY A 1 92 ? -7.878 26.881 29.389 1.00 20.35 92 GLY A O 1
ATOM 656 N N . TYR A 1 93 ? -6.436 26.950 27.659 1.00 19.45 93 TYR A N 1
ATOM 657 C CA . TYR A 1 93 ? -7.126 25.903 26.906 1.00 19.32 93 TYR A CA 1
ATOM 658 C C . TYR A 1 93 ? -6.929 24.566 27.589 1.00 19.27 93 TYR A C 1
ATOM 659 O O . TYR A 1 93 ? -5.933 24.354 28.275 1.00 20.20 93 TYR A O 1
ATOM 668 N N . SER A 1 94 ? -7.893 23.671 27.388 1.00 18.66 94 SER A N 1
ATOM 669 C CA . SER A 1 94 ? -7.909 22.370 28.036 1.00 18.11 94 SER A CA 1
ATOM 670 C C . SER A 1 94 ? -7.126 21.349 27.229 1.00 17.47 94 SER A C 1
ATOM 671 O O . SER A 1 94 ? -6.813 21.567 26.058 1.00 16.77 94 SER A O 1
ATOM 674 N N . ASN A 1 95 ? -6.803 20.230 27.873 1.00 17.45 95 ASN A N 1
ATOM 675 C CA . ASN A 1 95 ? -6.179 19.103 27.197 1.00 17.50 95 ASN A CA 1
ATOM 676 C C . ASN A 1 95 ? -6.999 18.677 25.974 1.00 18.01 95 ASN A C 1
ATOM 677 O O . ASN A 1 95 ? -6.452 18.455 24.897 1.00 17.88 95 ASN A O 1
ATOM 682 N N . ASP A 1 96 ? -8.317 18.580 26.138 1.00 18.30 96 ASP A N 1
ATOM 683 C CA . ASP A 1 96 ? -9.187 18.159 25.032 1.00 18.34 96 ASP A CA 1
ATOM 684 C C . ASP A 1 96 ? -9.142 19.134 23.856 1.00 18.06 96 ASP A C 1
ATOM 685 O O . ASP A 1 96 ? -9.213 18.730 22.701 1.00 17.96 96 ASP A O 1
ATOM 690 N N . THR A 1 97 ? -9.052 20.424 24.153 1.00 17.77 97 THR A N 1
ATOM 691 C CA . THR A 1 97 ? -8.973 21.435 23.115 1.00 18.25 97 THR A CA 1
ATOM 692 C C . THR A 1 97 ? -7.726 21.239 22.275 1.00 17.72 97 THR A C 1
ATOM 693 O O . THR A 1 97 ? -7.784 21.316 21.053 1.00 17.74 97 THR A O 1
ATOM 697 N N . VAL A 1 98 ? -6.590 21.003 22.926 1.00 17.08 98 VAL A N 1
ATOM 698 C CA . VAL A 1 98 ? -5.331 20.841 22.210 1.00 16.93 98 VAL A CA 1
ATOM 699 C C . VAL A 1 98 ? -5.272 19.512 21.465 1.00 16.32 98 VAL A C 1
ATOM 700 O O . VAL A 1 98 ? -4.735 19.437 20.350 1.00 16.28 98 VAL A O 1
ATOM 704 N N . ALA A 1 99 ? -5.843 18.474 22.069 1.00 15.25 99 ALA A N 1
ATOM 705 C CA . ALA A 1 99 ? -5.787 17.140 21.504 1.00 15.09 99 ALA A CA 1
ATOM 706 C C . ALA A 1 99 ? -6.649 16.998 20.268 1.00 15.33 99 ALA A C 1
ATOM 707 O O . ALA A 1 99 ? -6.277 16.295 19.341 1.00 15.63 99 ALA A O 1
ATOM 709 N N . LEU A 1 100 ? -7.802 17.667 20.255 1.00 15.68 100 LEU A N 1
ATOM 710 C CA . LEU A 1 100 ? -8.814 17.394 19.233 1.00 16.12 100 LEU A CA 1
ATOM 711 C C . LEU A 1 100 ? -8.312 17.652 17.805 1.00 15.82 100 LEU A C 1
ATOM 712 O O . LEU A 1 100 ? -8.475 16.789 16.954 1.00 15.86 100 LEU A O 1
ATOM 717 N N . PRO A 1 101 ? -7.697 18.807 17.532 1.00 15.80 101 PRO A N 1
ATOM 718 C CA . PRO A 1 101 ? -7.167 19.071 16.186 1.00 15.36 101 PRO A CA 1
ATOM 719 C C . PRO A 1 101 ? -6.198 18.018 15.683 1.00 14.90 101 PRO A C 1
ATOM 720 O O . PRO A 1 101 ? -6.229 17.690 14.499 1.00 13.94 101 PRO A O 1
ATOM 724 N N . ILE A 1 102 ? -5.352 17.492 16.562 1.00 14.49 102 ILE A N 1
ATOM 725 C CA . ILE A 1 102 ? -4.392 16.479 16.161 1.00 14.48 102 ILE A CA 1
ATOM 726 C C . ILE A 1 102 ? -5.117 15.170 15.831 1.00 14.03 102 ILE A C 1
ATOM 727 O O . ILE A 1 102 ? -4.810 14.515 14.838 1.00 14.42 102 ILE A O 1
ATOM 732 N N . ARG A 1 103 ? -6.089 14.793 16.648 1.00 13.65 103 ARG A N 1
ATOM 733 C CA . ARG A 1 103 ? -6.836 13.565 16.403 1.00 13.89 103 ARG A CA 1
ATOM 734 C C . ARG A 1 103 ? -7.729 13.711 15.164 1.00 14.10 103 ARG A C 1
ATOM 735 O O . ARG A 1 103 ? -7.952 12.743 14.455 1.00 14.57 103 ARG A O 1
ATOM 743 N N . VAL A 1 104 ? -8.187 14.931 14.890 1.00 13.95 104 VAL A N 1
ATOM 744 C CA . VAL A 1 104 ? -8.918 15.213 13.658 1.00 14.73 104 VAL A CA 1
ATOM 745 C C . VAL A 1 104 ? -7.979 14.986 12.474 1.00 14.67 104 VAL A C 1
ATOM 746 O O . VAL A 1 104 ? -8.354 14.332 11.509 1.00 14.65 104 VAL A O 1
ATOM 750 N N . MET A 1 105 ? -6.762 15.513 12.546 1.00 14.66 105 MET A N 1
ATOM 751 C CA . MET A 1 105 ? -5.779 15.275 11.483 1.00 15.16 105 MET A CA 1
ATOM 752 C C . MET A 1 105 ? -5.569 13.783 11.241 1.00 14.93 105 MET A C 1
ATOM 753 O O . MET A 1 105 ? -5.468 13.351 10.096 1.00 15.05 105 MET A O 1
ATOM 758 N N . LYS A 1 106 ? -5.533 12.996 12.310 1.00 15.31 106 LYS A N 1
ATOM 759 C CA . LYS A 1 106 ? -5.378 11.560 12.167 1.00 15.86 106 LYS A CA 1
ATOM 760 C C . LYS A 1 106 ? -6.514 10.976 11.323 1.00 16.09 106 LYS A C 1
ATOM 761 O O . LYS A 1 106 ? -6.284 10.199 10.398 1.00 16.53 106 LYS A O 1
ATOM 767 N N . LEU A 1 107 ? -7.741 11.353 11.649 1.00 16.59 107 LEU A N 1
ATOM 768 C CA . LEU A 1 107 ? -8.909 10.813 10.949 1.00 17.20 107 LEU A CA 1
ATOM 769 C C . LEU A 1 107 ? -9.020 11.345 9.522 1.00 17.23 107 LEU A C 1
ATOM 770 O O . LEU A 1 107 ? -9.600 10.676 8.660 1.00 17.60 107 LEU A O 1
ATOM 775 N N . LEU A 1 108 ? -8.472 12.533 9.271 1.00 17.02 108 LEU A N 1
ATOM 776 C CA . LEU A 1 108 ? -8.478 13.120 7.931 1.00 16.75 108 LEU A CA 1
ATOM 777 C C . LEU A 1 108 ? -7.464 12.442 7.040 1.00 16.64 108 LEU A C 1
ATOM 778 O O . LEU A 1 108 ? -7.549 12.570 5.827 1.00 16.94 108 LEU A O 1
ATOM 783 N N . GLY A 1 109 ? -6.512 11.729 7.645 1.00 15.85 109 GLY A N 1
ATOM 784 C CA . GLY A 1 109 ? -5.534 10.936 6.921 1.00 15.82 109 GLY A CA 1
ATOM 785 C C . GLY A 1 109 ? -4.075 11.318 7.103 1.00 15.65 109 GLY A C 1
ATOM 786 O O . GLY A 1 109 ? -3.224 10.761 6.430 1.00 15.46 109 GLY A O 1
ATOM 787 N N . VAL A 1 110 ? -3.778 12.241 8.013 1.00 15.70 110 VAL A N 1
ATOM 788 C CA . VAL A 1 110 ? -2.404 12.719 8.213 1.00 15.84 110 VAL A CA 1
ATOM 789 C C . VAL A 1 110 ? -1.525 11.593 8.763 1.00 15.60 110 VAL A C 1
ATOM 790 O O . VAL A 1 110 ? -1.900 10.924 9.715 1.00 15.58 110 VAL A O 1
ATOM 794 N N . LYS A 1 111 ? -0.376 11.388 8.123 1.00 15.68 111 LYS A N 1
ATOM 795 C CA . LYS A 1 111 ? 0.605 10.390 8.534 1.00 16.04 111 LYS A CA 1
ATOM 796 C C . LYS A 1 111 ? 1.846 11.007 9.168 1.00 15.49 111 LYS A C 1
ATOM 797 O O . LYS A 1 111 ? 2.536 10.337 9.927 1.00 15.04 111 LYS A O 1
ATOM 803 N N . ILE A 1 112 ? 2.123 12.269 8.825 1.00 15.45 112 ILE A N 1
ATOM 804 C CA . ILE A 1 112 ? 3.281 13.016 9.312 1.00 15.13 112 ILE A CA 1
ATOM 805 C C . ILE A 1 112 ? 2.822 14.408 9.745 1.00 15.14 112 ILE A C 1
ATOM 806 O O . ILE A 1 112 ? 2.116 15.089 9.001 1.00 14.84 112 ILE A O 1
ATOM 811 N N . LEU A 1 113 ? 3.238 14.816 10.938 1.00 14.59 113 LEU A N 1
ATOM 812 C CA . LEU A 1 113 ? 2.980 16.142 11.466 1.00 14.66 113 LEU A CA 1
ATOM 813 C C . LEU A 1 113 ? 4.301 16.898 11.534 1.00 14.46 113 LEU A C 1
ATOM 814 O O . LEU A 1 113 ? 5.260 16.415 12.116 1.00 14.12 113 LEU A O 1
ATOM 819 N N . MET A 1 114 ? 4.322 18.082 10.941 1.00 14.35 114 MET A N 1
ATOM 820 C CA . MET A 1 114 ? 5.463 18.983 10.975 1.00 14.78 114 MET A CA 1
ATOM 821 C C . MET A 1 114 ? 5.064 20.187 11.805 1.00 15.40 114 MET A C 1
ATOM 822 O O . MET A 1 114 ? 4.124 20.892 11.465 1.00 15.78 114 MET A O 1
ATOM 827 N N . VAL A 1 115 ? 5.782 20.419 12.899 1.00 16.06 115 VAL A N 1
ATOM 828 C CA . VAL A 1 115 ? 5.440 21.468 13.844 1.00 17.16 115 VAL A CA 1
ATOM 829 C C . VAL A 1 115 ? 6.596 22.445 13.937 1.00 17.17 115 VAL A C 1
ATOM 830 O O . VAL A 1 115 ? 7.760 22.049 13.909 1.00 16.70 115 VAL A O 1
ATOM 834 N N . SER A 1 116 ? 6.257 23.724 14.019 1.00 16.93 116 SER A N 1
ATOM 835 C CA . SER A 1 116 ? 7.221 24.785 14.208 1.00 17.22 116 SER A CA 1
ATOM 836 C C . SER A 1 116 ? 6.856 25.568 15.459 1.00 16.66 116 SER A C 1
ATOM 837 O O . SER A 1 116 ? 5.692 25.653 15.832 1.00 16.21 116 SER A O 1
ATOM 840 N N . ASN A 1 117 ? 7.861 26.126 16.109 1.00 15.96 117 ASN A N 1
ATOM 841 C CA . ASN A 1 117 ? 7.630 27.053 17.201 1.00 15.83 117 ASN A CA 1
ATOM 842 C C . ASN A 1 117 ? 8.789 28.036 17.327 1.00 16.12 117 ASN A C 1
ATOM 843 O O . ASN A 1 117 ? 9.804 27.901 16.661 1.00 15.36 117 ASN A O 1
ATOM 848 N N . ALA A 1 118 ? 8.600 29.036 18.169 1.00 16.16 118 ALA A N 1
ATOM 849 C CA . ALA A 1 118 ? 9.636 29.987 18.523 1.00 16.53 118 ALA A CA 1
ATOM 850 C C . ALA A 1 118 ? 10.069 29.603 19.930 1.00 16.72 118 ALA A C 1
ATOM 851 O O . ALA A 1 118 ? 9.227 29.295 20.781 1.00 17.33 118 ALA A O 1
ATOM 853 N N . ALA A 1 119 ? 11.375 29.592 20.163 1.00 16.71 119 ALA A N 1
ATOM 854 C CA . ALA A 1 119 ? 11.937 29.163 21.443 1.00 16.53 119 ALA A CA 1
ATOM 855 C C . ALA A 1 119 ? 13.145 29.988 21.870 1.00 16.62 119 ALA A C 1
ATOM 856 O O . ALA A 1 119 ? 13.746 30.707 21.070 1.00 16.13 119 ALA A O 1
ATOM 858 N N . GLY A 1 120 ? 13.493 29.866 23.147 1.00 16.45 120 GLY A N 1
ATOM 859 C CA . GLY A 1 120 ? 14.664 30.500 23.713 1.00 16.85 120 GLY A CA 1
ATOM 860 C C . GLY A 1 120 ? 15.844 29.557 23.703 1.00 16.99 120 GLY A C 1
ATOM 861 O O . GLY A 1 120 ? 15.709 28.383 24.040 1.00 17.77 120 GLY A O 1
ATOM 862 N N . GLY A 1 121 ? 17.002 30.059 23.295 1.00 17.45 121 GLY A N 1
ATOM 863 C CA . GLY A 1 121 ? 18.205 29.256 23.206 1.00 17.70 121 GLY A CA 1
ATOM 864 C C . GLY A 1 121 ? 18.895 29.126 24.544 1.00 18.22 121 GLY A C 1
ATOM 865 O O . GLY A 1 121 ? 19.273 30.119 25.153 1.00 19.82 121 GLY A O 1
ATOM 866 N N . LEU A 1 122 ? 19.054 27.899 25.019 1.00 17.84 122 LEU A N 1
ATOM 867 C CA . LEU A 1 122 ? 19.807 27.652 26.242 1.00 17.93 122 LEU A CA 1
ATOM 868 C C . LEU A 1 122 ? 21.227 27.255 25.910 1.00 18.05 122 LEU A C 1
ATOM 869 O O . LEU A 1 122 ? 22.171 27.803 26.471 1.00 17.98 122 LEU A O 1
ATOM 874 N N . ASN A 1 123 ? 21.363 26.254 25.043 1.00 18.56 123 ASN A N 1
ATOM 875 C CA . ASN A 1 123 ? 22.659 25.790 24.553 1.00 18.76 123 ASN A CA 1
ATOM 876 C C . ASN A 1 123 ? 23.451 26.997 24.052 1.00 19.01 123 ASN A C 1
ATOM 877 O O . ASN A 1 123 ? 22.955 27.773 23.243 1.00 18.45 123 ASN A O 1
ATOM 882 N N . ARG A 1 124 ? 24.673 27.151 24.553 1.00 19.91 124 ARG A N 1
ATOM 883 C CA . ARG A 1 124 ? 25.468 28.361 24.335 1.00 20.75 124 ARG A CA 1
ATOM 884 C C . ARG A 1 124 ? 26.074 28.482 22.934 1.00 21.32 124 ARG A C 1
ATOM 885 O O . ARG A 1 124 ? 26.631 29.531 22.596 1.00 21.91 124 ARG A O 1
ATOM 893 N N . SER A 1 125 ? 25.982 27.423 22.137 1.00 21.69 125 SER A N 1
ATOM 894 C CA . SER A 1 125 ? 26.426 27.452 20.737 1.00 22.24 125 SER A CA 1
ATOM 895 C C . SER A 1 125 ? 25.370 28.039 19.795 1.00 21.99 125 SER A C 1
ATOM 896 O O . SER A 1 125 ? 25.654 28.305 18.623 1.00 21.61 125 SER A O 1
ATOM 899 N N . LEU A 1 126 ? 24.155 28.237 20.305 1.00 21.38 126 LEU A N 1
ATOM 900 C CA . LEU A 1 126 ? 23.070 28.761 19.494 1.00 21.07 126 LEU A CA 1
ATOM 901 C C . LEU A 1 126 ? 23.197 30.267 19.291 1.00 20.99 126 LEU A C 1
ATOM 902 O O . LEU A 1 126 ? 23.763 30.976 20.124 1.00 20.74 126 LEU A O 1
ATOM 907 N N . LYS A 1 127 ? 22.673 30.720 18.153 1.00 21.25 127 LYS A N 1
ATOM 908 C CA . LYS A 1 127 ? 22.597 32.120 17.769 1.00 21.68 127 LYS A CA 1
ATOM 909 C C . LYS A 1 127 ? 21.146 32.458 17.441 1.00 21.13 127 LYS A C 1
ATOM 910 O O . LYS A 1 127 ? 20.381 31.584 17.020 1.00 20.78 127 LYS A O 1
ATOM 916 N N . LEU A 1 128 ? 20.774 33.725 17.607 1.00 20.57 128 LEU A N 1
ATOM 917 C CA . LEU A 1 128 ? 19.465 34.202 17.180 1.00 20.42 128 LEU A CA 1
ATOM 918 C C . LEU A 1 128 ? 19.225 33.852 15.725 1.00 19.74 128 LEU A C 1
ATOM 919 O O . LEU A 1 128 ? 20.085 34.099 14.873 1.00 19.72 128 LEU A O 1
ATOM 924 N N . GLY A 1 129 ? 18.067 33.256 15.452 1.00 18.92 129 GLY A N 1
ATOM 925 C CA . GLY A 1 129 ? 17.673 32.885 14.108 1.00 18.45 129 GLY A CA 1
ATOM 926 C C . GLY A 1 129 ? 18.098 31.487 13.697 1.00 17.74 129 GLY A C 1
ATOM 927 O O . GLY A 1 129 ? 17.841 31.084 12.576 1.00 17.07 129 GLY A O 1
ATOM 928 N N . ASP A 1 130 ? 18.748 30.746 14.589 1.00 17.38 130 ASP A N 1
ATOM 929 C CA . ASP A 1 130 ? 19.099 29.358 14.299 1.00 17.40 130 ASP A CA 1
ATOM 930 C C . ASP A 1 130 ? 17.841 28.501 14.337 1.00 16.94 130 ASP A C 1
ATOM 931 O O . ASP A 1 130 ? 16.871 28.835 15.012 1.00 17.16 130 ASP A O 1
ATOM 936 N N . PHE A 1 131 ? 17.872 27.398 13.601 1.00 16.92 131 PHE A N 1
ATOM 937 C CA . PHE A 1 131 ? 16.833 26.382 13.652 1.00 17.07 131 PHE A CA 1
ATOM 938 C C . PHE A 1 131 ? 17.329 25.233 14.506 1.00 16.95 131 PHE A C 1
ATOM 939 O O . PHE A 1 131 ? 18.442 24.751 14.315 1.00 17.78 131 PHE A O 1
ATOM 947 N N . VAL A 1 132 ? 16.509 24.783 15.446 1.00 16.21 132 VAL A N 1
ATOM 948 C CA . VAL A 1 132 ? 16.844 23.635 16.266 1.00 15.82 132 VAL A CA 1
ATOM 949 C C . VAL A 1 132 ? 15.786 22.571 16.026 1.00 16.01 132 VAL A C 1
ATOM 950 O O . VAL A 1 132 ? 14.662 22.666 16.519 1.00 16.52 132 VAL A O 1
ATOM 954 N N . ILE A 1 133 ? 16.147 21.564 15.245 1.00 15.28 133 ILE A N 1
ATOM 955 C CA . ILE A 1 133 ? 15.305 20.382 15.068 1.00 14.91 133 ILE A CA 1
ATOM 956 C C . ILE A 1 133 ? 15.202 19.686 16.415 1.00 15.01 133 ILE A C 1
ATOM 957 O O . ILE A 1 133 ? 16.212 19.428 17.073 1.00 14.21 133 ILE A O 1
ATOM 962 N N . LEU A 1 134 ? 13.984 19.391 16.853 1.00 15.25 134 LEU A N 1
ATOM 963 C CA . LEU A 1 134 ? 13.824 18.673 18.111 1.00 15.68 134 LEU A CA 1
ATOM 964 C C . LEU A 1 134 ? 14.168 17.204 17.892 1.00 15.54 134 LEU A C 1
ATOM 965 O O . LEU A 1 134 ? 13.599 16.565 17.003 1.00 14.67 134 LEU A O 1
ATOM 970 N N . LYS A 1 135 ? 15.122 16.686 18.666 1.00 15.29 135 LYS A N 1
ATOM 971 C CA . LYS A 1 135 ? 15.437 15.258 18.657 1.00 16.08 135 LYS A CA 1
ATOM 972 C C . LYS A 1 135 ? 14.825 14.553 19.870 1.00 15.60 135 LYS A C 1
ATOM 973 O O . LYS A 1 135 ? 14.702 13.326 19.898 1.00 15.47 135 LYS A O 1
ATOM 979 N N . ASP A 1 136 ? 14.467 15.339 20.877 1.00 15.47 136 ASP A N 1
ATOM 980 C CA . ASP A 1 136 ? 13.856 14.810 22.087 1.00 15.15 136 ASP A CA 1
ATOM 981 C C . ASP A 1 136 ? 13.250 15.954 22.892 1.00 14.78 136 ASP A C 1
ATOM 982 O O . ASP A 1 136 ? 13.395 17.125 22.539 1.00 14.40 136 ASP A O 1
ATOM 987 N N . HIS A 1 137 ? 12.546 15.622 23.966 1.00 14.36 137 HIS A N 1
ATOM 988 C CA . HIS A 1 137 ? 11.952 16.663 24.787 1.00 14.21 137 HIS A CA 1
ATOM 989 C C . HIS A 1 137 ? 11.933 16.315 26.264 1.00 13.66 137 HIS A C 1
ATOM 990 O O . HIS A 1 137 ? 12.095 15.161 26.645 1.00 13.94 137 HIS A O 1
ATOM 997 N N . ILE A 1 138 ? 11.743 17.348 27.079 1.00 13.90 138 ILE A N 1
ATOM 998 C CA . ILE A 1 138 ? 11.457 17.196 28.494 1.00 13.79 138 ILE A CA 1
ATOM 999 C C . ILE A 1 138 ? 10.162 17.936 28.767 1.00 13.68 138 ILE A C 1
ATOM 1000 O O . ILE A 1 138 ? 10.087 19.158 28.645 1.00 13.84 138 ILE A O 1
ATOM 1005 N N . TYR A 1 139 ? 9.153 17.167 29.140 1.00 13.91 139 TYR A N 1
ATOM 1006 C CA . TYR A 1 139 ? 7.788 17.634 29.274 1.00 13.71 139 TYR A CA 1
ATOM 1007 C C . TYR A 1 139 ? 7.577 17.941 30.741 1.00 13.98 139 TYR A C 1
ATOM 1008 O O . TYR A 1 139 ? 7.018 17.127 31.473 1.00 13.92 139 TYR A O 1
ATOM 1017 N N . LEU A 1 140 ? 8.022 19.112 31.183 1.00 13.80 140 LEU A N 1
ATOM 1018 C CA . LEU A 1 140 ? 7.932 19.414 32.607 1.00 14.19 140 LEU A CA 1
ATOM 1019 C C . LEU A 1 140 ? 6.484 19.368 33.126 1.00 13.94 140 LEU A C 1
ATOM 1020 O O . LEU A 1 140 ? 6.248 18.767 34.167 1.00 13.65 140 LEU A O 1
ATOM 1025 N N . PRO A 1 141 ? 5.515 19.977 32.434 1.00 14.03 141 PRO A N 1
ATOM 1026 C CA . PRO A 1 141 ? 4.111 19.810 32.827 1.00 14.45 141 PRO A CA 1
ATOM 1027 C C . PRO A 1 141 ? 3.671 18.352 32.912 1.00 14.61 141 PRO A C 1
ATOM 1028 O O . PRO A 1 141 ? 2.950 17.999 33.835 1.00 14.34 141 PRO A O 1
ATOM 1032 N N . GLY A 1 142 ? 4.112 17.525 31.972 1.00 14.40 142 GLY A N 1
ATOM 1033 C CA . GLY A 1 142 ? 3.780 16.109 31.953 1.00 14.91 142 GLY A CA 1
ATOM 1034 C C . GLY A 1 142 ? 4.298 15.344 33.159 1.00 15.18 142 GLY A C 1
ATOM 1035 O O . GLY A 1 142 ? 3.582 14.529 33.761 1.00 16.22 142 GLY A O 1
ATOM 1036 N N . LEU A 1 143 ? 5.545 15.597 33.524 1.00 15.23 143 LEU A N 1
ATOM 1037 C CA . LEU A 1 143 ? 6.147 14.921 34.672 1.00 15.38 143 LEU A CA 1
ATOM 1038 C C . LEU A 1 143 ? 5.443 15.369 35.955 1.00 15.44 143 LEU A C 1
ATOM 1039 O O . LEU A 1 143 ? 5.331 14.599 36.915 1.00 15.09 143 LEU A O 1
ATOM 1044 N N . GLY A 1 144 ? 4.930 16.600 35.950 1.00 15.54 144 GLY A N 1
ATOM 1045 C CA . GLY A 1 144 ? 4.253 17.178 37.107 1.00 16.74 144 GLY A CA 1
ATOM 1046 C C . GLY A 1 144 ? 2.742 17.004 37.216 1.00 17.30 144 GLY A C 1
ATOM 1047 O O . GLY A 1 144 ? 2.094 17.758 37.953 1.00 18.84 144 GLY A O 1
ATOM 1048 N N . LEU A 1 145 ? 2.186 16.019 36.514 1.00 17.61 145 LEU A N 1
ATOM 1049 C CA . LEU A 1 145 ? 0.738 15.692 36.539 1.00 18.05 145 LEU A CA 1
ATOM 1050 C C . LEU A 1 145 ? -0.162 16.580 35.654 1.00 17.37 145 LEU A C 1
ATOM 1051 O O . LEU A 1 145 ? -1.386 16.549 35.769 1.00 17.82 145 LEU A O 1
ATOM 1056 N N . ASN A 1 146 ? 0.442 17.331 34.740 1.00 16.36 146 ASN A N 1
ATOM 1057 C CA . ASN A 1 146 ? -0.313 18.073 33.723 1.00 16.40 146 ASN A CA 1
ATOM 1058 C C . ASN A 1 146 ? -0.052 17.553 32.299 1.00 15.57 146 ASN A C 1
ATOM 1059 O O . ASN A 1 146 ? -0.027 18.319 31.340 1.00 15.77 146 ASN A O 1
ATOM 1064 N N . ASN A 1 147 ? 0.158 16.249 32.172 1.00 14.90 147 ASN A N 1
ATOM 1065 C CA . ASN A 1 147 ? 0.277 15.602 30.859 1.00 14.41 147 ASN A CA 1
ATOM 1066 C C . ASN A 1 147 ? -1.070 15.680 30.146 1.00 13.97 147 ASN A C 1
ATOM 1067 O O . ASN A 1 147 ? -2.115 15.467 30.748 1.00 13.93 147 ASN A O 1
ATOM 1072 N N . ILE A 1 148 ? -1.030 15.998 28.857 1.00 13.30 148 ILE A N 1
ATOM 1073 C CA . ILE A 1 148 ? -2.232 16.118 28.037 1.00 13.34 148 ILE A CA 1
ATOM 1074 C C . ILE A 1 148 ? -3.115 14.848 28.038 1.00 13.60 148 ILE A C 1
ATOM 1075 O O . ILE A 1 148 ? -4.338 14.933 27.853 1.00 14.11 148 ILE A O 1
ATOM 1080 N N . LEU A 1 149 ? -2.496 13.686 28.250 1.00 13.75 149 LEU A N 1
ATOM 1081 C CA . LEU A 1 149 ? -3.199 12.405 28.224 1.00 13.76 149 LEU A CA 1
ATOM 1082 C C . LEU A 1 149 ? -3.827 12.027 29.568 1.00 13.72 149 LEU A C 1
ATOM 1083 O O . LEU A 1 149 ? -4.535 11.019 29.642 1.00 14.26 149 LEU A O 1
ATOM 1088 N N . VAL A 1 150 ? -3.605 12.819 30.614 1.00 14.25 150 VAL A N 1
ATOM 1089 C CA . VAL A 1 150 ? -4.248 12.536 31.904 1.00 14.55 150 VAL A CA 1
ATOM 1090 C C . VAL A 1 150 ? -5.767 12.468 31.698 1.00 15.01 150 VAL A C 1
ATOM 1091 O O . VAL A 1 150 ? -6.355 13.319 31.038 1.00 15.53 150 VAL A O 1
ATOM 1095 N N . GLY A 1 151 ? -6.394 11.439 32.258 1.00 15.75 151 GLY A N 1
ATOM 1096 C CA . GLY A 1 151 ? -7.807 11.169 32.051 1.00 15.98 151 GLY A CA 1
ATOM 1097 C C . GLY A 1 151 ? -8.005 9.805 31.429 1.00 16.06 151 GLY A C 1
ATOM 1098 O O . GLY A 1 151 ? -7.034 9.121 31.130 1.00 15.82 151 GLY A O 1
ATOM 1099 N N . PRO A 1 152 ? -9.253 9.393 31.205 1.00 17.00 152 PRO A N 1
ATOM 1100 C CA . PRO A 1 152 ? -9.509 8.104 30.547 1.00 17.04 152 PRO A CA 1
ATOM 1101 C C . PRO A 1 152 ? -8.778 8.044 29.212 1.00 16.88 152 PRO A C 1
ATOM 1102 O O . PRO A 1 152 ? -8.726 9.051 28.504 1.00 16.77 152 PRO A O 1
ATOM 1106 N N . ASN A 1 153 ? -8.178 6.901 28.911 1.00 16.51 153 ASN A N 1
ATOM 1107 C CA . ASN A 1 153 ? -7.501 6.730 27.643 1.00 16.50 153 ASN A CA 1
ATOM 1108 C C . ASN A 1 153 ? -8.562 6.518 26.583 1.00 17.14 153 ASN A C 1
ATOM 1109 O O . ASN A 1 153 ? -9.530 5.790 26.805 1.00 16.88 153 ASN A O 1
ATOM 1114 N N . GLN A 1 154 ? -8.381 7.185 25.451 1.00 17.62 154 GLN A N 1
ATOM 1115 C CA . GLN A 1 154 ? -9.233 7.004 24.288 1.00 18.10 154 GLN A CA 1
ATOM 1116 C C . GLN A 1 154 ? -8.624 5.889 23.453 1.00 18.88 154 GLN A C 1
ATOM 1117 O O . GLN A 1 154 ? -7.717 6.115 22.649 1.00 18.65 154 GLN A O 1
ATOM 1123 N N . GLU A 1 155 ? -9.110 4.670 23.688 1.00 19.26 155 GLU A N 1
ATOM 1124 C CA . GLU A 1 155 ? -8.490 3.460 23.144 1.00 20.24 155 GLU A CA 1
ATOM 1125 C C . GLU A 1 155 ? -8.514 3.417 21.616 1.00 19.64 155 GLU A C 1
ATOM 1126 O O . GLU A 1 155 ? -7.629 2.834 20.998 1.00 19.47 155 GLU A O 1
ATOM 1132 N N . ALA A 1 156 ? -9.499 4.072 21.013 1.00 19.13 156 ALA A N 1
ATOM 1133 C CA . ALA A 1 156 ? -9.610 4.122 19.557 1.00 18.95 156 ALA A CA 1
ATOM 1134 C C . ALA A 1 156 ? -8.390 4.803 18.927 1.00 18.79 156 ALA A C 1
ATOM 1135 O O . ALA A 1 156 ? -8.064 4.547 17.768 1.00 19.12 156 ALA A O 1
ATOM 1137 N N . PHE A 1 157 ? -7.723 5.673 19.686 1.00 18.01 157 PHE A N 1
ATOM 1138 C CA . PHE A 1 157 ? -6.565 6.409 19.173 1.00 17.50 157 PHE A CA 1
ATOM 1139 C C . PHE A 1 157 ? -5.239 5.759 19.518 1.00 17.29 157 PHE A C 1
ATOM 1140 O O . PHE A 1 157 ? -4.330 5.736 18.699 1.00 17.60 157 PHE A O 1
ATOM 1148 N N . GLY A 1 158 ? -5.129 5.229 20.728 1.00 17.00 158 GLY A N 1
ATOM 1149 C CA . GLY A 1 158 ? -3.894 4.621 21.163 1.00 16.84 158 GLY A CA 1
ATOM 1150 C C . GLY A 1 158 ? -3.961 3.989 22.534 1.00 16.96 158 GLY A C 1
ATOM 1151 O O . GLY A 1 158 ? -5.028 3.861 23.130 1.00 16.89 158 GLY A O 1
ATOM 1152 N N . THR A 1 159 ? -2.783 3.625 23.028 1.00 17.19 159 THR A N 1
ATOM 1153 C CA . THR A 1 159 ? -2.634 2.823 24.232 1.00 17.20 159 THR A CA 1
ATOM 1154 C C . THR A 1 159 ? -2.502 3.691 25.480 1.00 16.59 159 THR A C 1
ATOM 1155 O O . THR A 1 159 ? -2.222 4.880 25.404 1.00 16.52 159 THR A O 1
ATOM 1159 N N . ARG A 1 160 ? -2.721 3.084 26.637 1.00 16.21 160 ARG A N 1
ATOM 1160 C CA . ARG A 1 160 ? -2.784 3.823 27.886 1.00 16.32 160 ARG A CA 1
ATOM 1161 C C . ARG A 1 160 ? -1.450 4.485 28.203 1.00 16.04 160 ARG A C 1
ATOM 1162 O O . ARG A 1 160 ? -1.410 5.639 28.604 1.00 16.60 160 ARG A O 1
ATOM 1170 N N . PHE A 1 161 ? -0.364 3.737 28.026 1.00 16.47 161 PHE A N 1
ATOM 1171 C CA . PHE A 1 161 ? 0.979 4.198 28.382 1.00 16.36 161 PHE A CA 1
ATOM 1172 C C . PHE A 1 161 ? 1.848 4.263 27.132 1.00 16.77 161 PHE A C 1
ATOM 1173 O O . PHE A 1 161 ? 2.643 3.358 26.877 1.00 16.87 161 PHE A O 1
ATOM 1181 N N . PRO A 1 162 ? 1.712 5.318 26.336 1.00 17.22 162 PRO A N 1
ATOM 1182 C CA . PRO A 1 162 ? 2.513 5.406 25.109 1.00 17.46 162 PRO A CA 1
ATOM 1183 C C . PRO A 1 162 ? 4.004 5.556 25.403 1.00 17.94 162 PRO A C 1
ATOM 1184 O O . PRO A 1 162 ? 4.408 6.270 26.310 1.00 16.96 162 PRO A O 1
ATOM 1188 N N . ALA A 1 163 ? 4.813 4.847 24.628 1.00 19.06 163 ALA A N 1
ATOM 1189 C CA . ALA A 1 163 ? 6.253 5.007 24.672 1.00 20.10 163 ALA A CA 1
ATOM 1190 C C . ALA A 1 163 ? 6.573 6.201 23.789 1.00 21.19 163 ALA A C 1
ATOM 1191 O O . ALA A 1 163 ? 5.894 6.448 22.791 1.00 22.08 163 ALA A O 1
ATOM 1193 N N . LEU A 1 164 ? 7.587 6.956 24.161 1.00 21.73 164 LEU A N 1
ATOM 1194 C CA . LEU A 1 164 ? 8.002 8.102 23.364 1.00 22.19 164 LEU A CA 1
ATOM 1195 C C . LEU A 1 164 ? 9.376 7.868 22.732 1.00 22.81 164 LEU A C 1
ATOM 1196 O O . LEU A 1 164 ? 10.134 8.806 22.516 1.00 23.32 164 LEU A O 1
ATOM 1201 N N . SER A 1 165 ? 9.684 6.606 22.429 1.00 23.32 165 SER A N 1
ATOM 1202 C CA . SER A 1 165 ? 10.913 6.272 21.703 1.00 23.58 165 SER A CA 1
ATOM 1203 C C . SER A 1 165 ? 10.769 6.674 20.247 1.00 22.68 165 SER A C 1
ATOM 1204 O O . SER A 1 165 ? 9.739 6.400 19.603 1.00 22.36 165 SER A O 1
ATOM 1207 N N . ASN A 1 166 ? 11.811 7.315 19.727 1.00 21.57 166 ASN A N 1
ATOM 1208 C CA . ASN A 1 166 ? 11.814 7.821 18.364 1.00 20.94 166 ASN A CA 1
ATOM 1209 C C . ASN A 1 166 ? 10.633 8.761 18.139 1.00 19.97 166 ASN A C 1
ATOM 1210 O O . ASN A 1 166 ? 10.091 8.816 17.035 1.00 19.97 166 ASN A O 1
ATOM 1215 N N . ALA A 1 167 ? 10.255 9.509 19.182 1.00 18.89 167 ALA A N 1
ATOM 1216 C CA . ALA A 1 167 ? 9.137 10.455 19.086 1.00 18.18 167 ALA A CA 1
ATOM 1217 C C . ALA A 1 167 ? 9.363 11.440 17.949 1.00 17.73 167 ALA A C 1
ATOM 1218 O O . ALA A 1 167 ? 8.444 11.755 17.195 1.00 17.31 167 ALA A O 1
ATOM 1220 N N . TYR A 1 168 ? 10.595 11.923 17.834 1.00 17.16 168 TYR A N 1
ATOM 1221 C CA . TYR A 1 168 ? 10.993 12.805 16.747 1.00 16.91 168 TYR A CA 1
ATOM 1222 C C . TYR A 1 168 ? 11.709 11.943 15.727 1.00 16.81 168 TYR A C 1
ATOM 1223 O O . TYR A 1 168 ? 12.914 11.731 15.806 1.00 17.19 168 TYR A O 1
ATOM 1232 N N . ASP A 1 169 ? 10.921 11.412 14.803 1.00 16.64 169 ASP A N 1
ATOM 1233 C CA . ASP A 1 169 ? 11.373 10.395 13.869 1.00 16.67 169 ASP A CA 1
ATOM 1234 C C . ASP A 1 169 ? 12.772 10.676 13.333 1.00 16.25 169 ASP A C 1
ATOM 1235 O O . ASP A 1 169 ? 13.023 11.721 12.745 1.00 15.76 169 ASP A O 1
ATOM 1240 N N . ARG A 1 170 ? 13.677 9.723 13.522 1.00 16.90 170 ARG A N 1
ATOM 1241 C CA . ARG A 1 170 ? 15.081 9.964 13.214 1.00 17.50 170 ARG A CA 1
ATOM 1242 C C . ARG A 1 170 ? 15.325 10.070 11.713 1.00 17.43 170 ARG A C 1
ATOM 1243 O O . ARG A 1 170 ? 16.202 10.799 11.297 1.00 17.01 170 ARG A O 1
ATOM 1251 N N . ASP A 1 171 ? 14.536 9.352 10.914 1.00 17.80 171 ASP A N 1
ATOM 1252 C CA . ASP A 1 171 ? 14.637 9.424 9.456 1.00 18.34 171 ASP A CA 1
ATOM 1253 C C . ASP A 1 171 ? 14.194 10.788 8.923 1.00 17.81 171 ASP A C 1
ATOM 1254 O O . ASP A 1 171 ? 14.798 11.312 7.990 1.00 17.77 171 ASP A O 1
ATOM 1259 N N . LEU A 1 172 ? 13.164 11.372 9.531 1.00 17.01 172 LEU A N 1
ATOM 1260 C CA . LEU A 1 172 ? 12.728 12.721 9.162 1.00 16.96 172 LEU A CA 1
ATOM 1261 C C . LEU A 1 172 ? 13.760 13.771 9.566 1.00 16.77 172 LEU A C 1
ATOM 1262 O O . LEU A 1 172 ? 13.995 14.721 8.828 1.00 16.58 172 LEU A O 1
ATOM 1267 N N . ARG A 1 173 ? 14.377 13.600 10.730 1.00 17.17 173 ARG A N 1
ATOM 1268 C CA . ARG A 1 173 ? 15.424 14.525 11.181 1.00 17.77 173 ARG A CA 1
ATOM 1269 C C . ARG A 1 173 ? 16.610 14.501 10.210 1.00 18.12 173 ARG A C 1
ATOM 1270 O O . ARG A 1 173 ? 17.099 15.540 9.779 1.00 17.58 173 ARG A O 1
ATOM 1278 N N . LYS A 1 174 ? 17.034 13.296 9.854 1.00 18.59 174 LYS A N 1
ATOM 1279 C CA . LYS A 1 174 ? 18.149 13.075 8.935 1.00 19.44 174 LYS A CA 1
ATOM 1280 C C . LYS A 1 174 ? 17.874 13.740 7.587 1.00 18.84 174 LYS A C 1
ATOM 1281 O O . LYS A 1 174 ? 18.736 14.426 7.026 1.00 18.98 174 LYS A O 1
ATOM 1287 N N . LEU A 1 175 ? 16.656 13.562 7.092 1.00 18.09 175 LEU A N 1
ATOM 1288 C CA . LEU A 1 175 ? 16.230 14.145 5.823 1.00 17.99 175 LEU A CA 1
ATOM 1289 C C . LEU A 1 175 ? 16.227 15.672 5.893 1.00 17.37 175 LEU A C 1
ATOM 1290 O O . LEU A 1 175 ? 16.688 16.338 4.977 1.00 17.04 175 LEU A O 1
ATOM 1295 N N . ALA A 1 176 ? 15.712 16.220 6.990 1.00 16.89 176 ALA A N 1
ATOM 1296 C CA . ALA A 1 176 ? 15.654 17.669 7.167 1.00 16.67 176 ALA A CA 1
ATOM 1297 C C . ALA A 1 176 ? 17.049 18.289 7.188 1.00 16.66 176 ALA A C 1
ATOM 1298 O O . ALA A 1 176 ? 17.264 19.338 6.601 1.00 16.17 176 ALA A O 1
ATOM 1300 N N . VAL A 1 177 ? 17.997 17.632 7.853 1.00 16.74 177 VAL A N 1
ATOM 1301 C CA . VAL A 1 177 ? 19.374 18.124 7.903 1.00 17.62 177 VAL A CA 1
ATOM 1302 C C . VAL A 1 177 ? 19.961 18.100 6.496 1.00 17.75 177 VAL A C 1
ATOM 1303 O O . VAL A 1 177 ? 20.584 19.059 6.057 1.00 18.45 177 VAL A O 1
ATOM 1307 N N . GLN A 1 178 ? 19.712 17.018 5.773 1.00 18.56 178 GLN A N 1
ATOM 1308 C CA . GLN A 1 178 ? 20.234 16.862 4.414 1.00 19.41 178 GLN A CA 1
ATOM 1309 C C . GLN A 1 178 ? 19.697 17.937 3.466 1.00 19.72 178 GLN A C 1
ATOM 1310 O O . GLN A 1 178 ? 20.445 18.485 2.653 1.00 19.50 178 GLN A O 1
ATOM 1316 N N . VAL A 1 179 ? 18.412 18.257 3.595 1.00 19.58 179 VAL A N 1
ATOM 1317 C CA . VAL A 1 179 ? 17.769 19.258 2.754 1.00 19.92 179 VAL A CA 1
ATOM 1318 C C . VAL A 1 179 ? 18.360 20.642 3.037 1.00 20.26 179 VAL A C 1
ATOM 1319 O O . VAL A 1 179 ? 18.640 21.400 2.113 1.00 20.15 179 VAL A O 1
ATOM 1323 N N . ALA A 1 180 ? 18.574 20.959 4.312 1.00 20.67 180 ALA A N 1
ATOM 1324 C CA . ALA A 1 180 ? 19.183 22.229 4.687 1.00 21.23 180 ALA A CA 1
ATOM 1325 C C . ALA A 1 180 ? 20.592 22.353 4.112 1.00 22.22 180 ALA A C 1
ATOM 1326 O O . ALA A 1 180 ? 20.941 23.387 3.544 1.00 22.26 180 ALA A O 1
ATOM 1328 N N . GLU A 1 181 ? 21.379 21.285 4.234 1.00 22.95 181 GLU A N 1
ATOM 1329 C CA . GLU A 1 181 ? 22.770 21.290 3.773 1.00 24.07 181 GLU A CA 1
ATOM 1330 C C . GLU A 1 181 ? 22.875 21.468 2.262 1.00 24.73 181 GLU A C 1
ATOM 1331 O O . GLU A 1 181 ? 23.706 22.237 1.788 1.00 24.92 181 GLU A O 1
ATOM 1337 N N . GLU A 1 182 ? 22.027 20.774 1.508 1.00 25.38 182 GLU A N 1
ATOM 1338 C CA . GLU A 1 182 ? 22.059 20.871 0.047 1.00 26.16 182 GLU A CA 1
ATOM 1339 C C . GLU A 1 182 ? 21.488 22.194 -0.481 1.00 26.06 182 GLU A C 1
ATOM 1340 O O . GLU A 1 182 ? 21.727 22.548 -1.634 1.00 26.41 182 GLU A O 1
ATOM 1346 N N . ASN A 1 183 ? 20.739 22.919 0.349 1.00 25.53 183 ASN A N 1
ATOM 1347 C CA . ASN A 1 183 ? 20.206 24.222 -0.048 1.00 25.33 183 ASN A CA 1
ATOM 1348 C C . ASN A 1 183 ? 20.955 25.384 0.593 1.00 24.99 183 ASN A C 1
ATOM 1349 O O . ASN A 1 183 ? 20.517 26.529 0.519 1.00 25.20 183 ASN A O 1
ATOM 1354 N N . GLY A 1 184 ? 22.074 25.071 1.235 1.00 24.84 184 GLY A N 1
ATOM 1355 C CA . GLY A 1 184 ? 23.028 26.072 1.665 1.00 24.79 184 GLY A CA 1
ATOM 1356 C C . GLY A 1 184 ? 22.724 26.796 2.958 1.00 24.64 184 GLY A C 1
ATOM 1357 O O . GLY A 1 184 ? 23.250 27.884 3.168 1.00 24.96 184 GLY A O 1
ATOM 1358 N N . PHE A 1 185 ? 21.881 26.222 3.817 1.00 23.84 185 PHE A N 1
ATOM 1359 C CA . PHE A 1 185 ? 21.658 26.790 5.148 1.00 23.49 185 PHE A CA 1
ATOM 1360 C C . PHE A 1 185 ? 21.829 25.764 6.265 1.00 23.23 185 PHE A C 1
ATOM 1361 O O . PHE A 1 185 ? 21.230 25.882 7.319 1.00 22.83 185 PHE A O 1
ATOM 1369 N N . GLY A 1 186 ? 22.683 24.766 6.031 1.00 22.95 186 GLY A N 1
ATOM 1370 C CA . GLY A 1 186 ? 23.006 23.772 7.041 1.00 22.81 186 GLY A CA 1
ATOM 1371 C C . GLY A 1 186 ? 23.685 24.368 8.262 1.00 23.06 186 GLY A C 1
ATOM 1372 O O . GLY A 1 186 ? 23.574 23.847 9.369 1.00 22.65 186 GLY A O 1
ATOM 1373 N N . ASN A 1 187 ? 24.404 25.464 8.043 1.00 23.19 187 ASN A N 1
ATOM 1374 C CA . ASN A 1 187 ? 25.049 26.217 9.118 1.00 23.98 187 ASN A CA 1
ATOM 1375 C C . ASN A 1 187 ? 24.070 26.756 10.168 1.00 23.41 187 ASN A C 1
ATOM 1376 O O . ASN A 1 187 ? 24.462 27.006 11.302 1.00 24.09 187 ASN A O 1
ATOM 1381 N N . LEU A 1 188 ? 22.807 26.939 9.784 1.00 22.87 188 LEU A N 1
ATOM 1382 C CA . LEU A 1 188 ? 21.780 27.449 10.700 1.00 22.29 188 LEU A CA 1
ATOM 1383 C C . LEU A 1 188 ? 21.117 26.350 11.521 1.00 21.66 188 LEU A C 1
ATOM 1384 O O . LEU A 1 188 ? 20.441 26.645 12.505 1.00 21.25 188 LEU A O 1
ATOM 1389 N N . VAL A 1 189 ? 21.316 25.094 11.125 1.00 20.46 189 VAL A N 1
ATOM 1390 C CA . VAL A 1 189 ? 20.548 23.975 11.662 1.00 19.98 189 VAL A CA 1
ATOM 1391 C C . VAL A 1 189 ? 21.300 23.182 12.727 1.00 19.61 189 VAL A C 1
ATOM 1392 O O . VAL A 1 189 ? 22.418 22.701 12.497 1.00 19.21 189 VAL A O 1
ATOM 1396 N N . HIS A 1 190 ? 20.655 23.047 13.886 1.00 18.72 190 HIS A N 1
ATOM 1397 C CA . HIS A 1 190 ? 21.111 22.218 14.985 1.00 18.82 190 HIS A CA 1
ATOM 1398 C C . HIS A 1 190 ? 20.033 21.187 15.293 1.00 18.46 190 HIS A C 1
ATOM 1399 O O . HIS A 1 190 ? 18.924 21.270 14.772 1.00 17.87 190 HIS A O 1
ATOM 1406 N N . GLN A 1 191 ? 20.377 20.213 16.121 1.00 18.39 191 GLN A N 1
ATOM 1407 C CA . GLN A 1 191 ? 19.403 19.306 16.720 1.00 18.44 191 GLN A CA 1
ATOM 1408 C C . GLN A 1 191 ? 19.556 19.393 18.221 1.00 18.38 191 GLN A C 1
ATOM 1409 O O . GLN A 1 191 ? 20.657 19.607 18.731 1.00 19.03 191 GLN A O 1
ATOM 1415 N N . GLY A 1 192 ? 18.457 19.228 18.945 1.00 17.55 192 GLY A N 1
ATOM 1416 C CA . GLY A 1 192 ? 18.522 19.347 20.381 1.00 17.15 192 GLY A CA 1
ATOM 1417 C C . GLY A 1 192 ? 17.261 18.957 21.108 1.00 16.46 192 GLY A C 1
ATOM 1418 O O . GLY A 1 192 ? 16.271 18.535 20.507 1.00 15.92 192 GLY A O 1
ATOM 1419 N N . VAL A 1 193 ? 17.334 19.097 22.423 1.00 15.78 193 VAL A N 1
ATOM 1420 C CA . VAL A 1 193 ? 16.257 18.763 23.334 1.00 15.35 193 VAL A CA 1
ATOM 1421 C C . VAL A 1 193 ? 15.481 20.029 23.681 1.00 15.36 193 VAL A C 1
ATOM 1422 O O . VAL A 1 193 ? 16.064 21.028 24.103 1.00 15.43 193 VAL A O 1
ATOM 1426 N N . TYR A 1 194 ? 14.169 19.977 23.495 1.00 14.93 194 TYR A N 1
ATOM 1427 C CA . TYR A 1 194 ? 13.262 21.086 23.806 1.00 14.58 194 TYR A CA 1
ATOM 1428 C C . TYR A 1 194 ? 12.611 20.786 25.141 1.00 14.70 194 TYR A C 1
ATOM 1429 O O . TYR A 1 194 ? 12.061 19.708 25.327 1.00 15.02 194 TYR A O 1
ATOM 1438 N N . VAL A 1 195 ? 12.642 21.748 26.052 1.00 14.57 195 VAL A N 1
ATOM 1439 C CA . VAL A 1 195 ? 11.929 21.624 27.311 1.00 14.42 195 VAL A CA 1
ATOM 1440 C C . VAL A 1 195 ? 10.761 22.603 27.299 1.00 14.53 195 VAL A C 1
ATOM 1441 O O . VAL A 1 195 ? 10.897 23.758 26.880 1.00 14.45 195 VAL A O 1
ATOM 1445 N N . MET A 1 196 ? 9.600 22.123 27.723 1.00 15.01 196 MET A N 1
ATOM 1446 C CA . MET A 1 196 ? 8.430 22.958 27.824 1.00 15.30 196 MET A CA 1
ATOM 1447 C C . MET A 1 196 ? 8.319 23.599 29.204 1.00 15.70 196 MET A C 1
ATOM 1448 O O . MET A 1 196 ? 8.279 22.911 30.219 1.00 16.16 196 MET A O 1
ATOM 1453 N N . ASN A 1 197 ? 8.312 24.925 29.188 1.00 15.38 197 ASN A N 1
ATOM 1454 C CA . ASN A 1 197 ? 7.869 25.780 30.276 1.00 15.23 197 ASN A CA 1
ATOM 1455 C C . ASN A 1 197 ? 6.403 26.098 30.012 1.00 15.45 197 ASN A C 1
ATOM 1456 O O . ASN A 1 197 ? 6.067 26.647 28.962 1.00 15.94 197 ASN A O 1
ATOM 1461 N N . GLY A 1 198 ? 5.520 25.752 30.945 1.00 15.59 198 GLY A N 1
ATOM 1462 C CA . GLY A 1 198 ? 4.109 26.053 30.788 1.00 15.08 198 GLY A CA 1
ATOM 1463 C C . GLY A 1 198 ? 3.844 27.504 30.442 1.00 15.16 198 GLY A C 1
ATOM 1464 O O . GLY A 1 198 ? 2.952 27.808 29.649 1.00 14.80 198 GLY A O 1
ATOM 1465 N N . GLY A 1 199 ? 4.622 28.401 31.046 1.00 15.16 199 GLY A N 1
ATOM 1466 C CA . GLY A 1 199 ? 4.540 29.825 30.776 1.00 15.46 199 GLY A CA 1
ATOM 1467 C C . GLY A 1 199 ? 3.352 30.456 31.481 1.00 15.40 199 GLY A C 1
ATOM 1468 O O . GLY A 1 199 ? 2.730 29.801 32.316 1.00 15.27 199 GLY A O 1
ATOM 1469 N N . PRO A 1 200 ? 2.989 31.694 31.134 1.00 15.50 200 PRO A N 1
ATOM 1470 C CA . PRO A 1 200 ? 3.560 32.461 30.016 1.00 15.60 200 PRO A CA 1
ATOM 1471 C C . PRO A 1 200 ? 4.773 33.345 30.349 1.00 15.87 200 PRO A C 1
ATOM 1472 O O . PRO A 1 200 ? 5.218 34.069 29.470 1.00 15.57 200 PRO A O 1
ATOM 1476 N N . CYS A 1 201 ? 5.281 33.301 31.577 1.00 16.04 201 CYS A N 1
ATOM 1477 C CA . CYS A 1 201 ? 6.506 34.021 31.912 1.00 16.74 201 CYS A CA 1
ATOM 1478 C C . CYS A 1 201 ? 7.675 33.465 31.133 1.00 16.64 201 CYS A C 1
ATOM 1479 O O . CYS A 1 201 ? 7.831 32.249 31.016 1.00 16.32 201 CYS A O 1
ATOM 1482 N N . TYR A 1 202 ? 8.498 34.353 30.603 1.00 16.86 202 TYR A N 1
ATOM 1483 C CA . TYR A 1 202 ? 9.830 33.960 30.201 1.00 16.94 202 TYR A CA 1
ATOM 1484 C C . TYR A 1 202 ? 10.573 33.409 31.425 1.00 16.64 202 TYR A C 1
ATOM 1485 O O . TYR A 1 202 ? 10.206 33.666 32.585 1.00 17.02 202 TYR A O 1
ATOM 1494 N N . GLU A 1 203 ? 11.629 32.667 31.140 1.00 16.31 203 GLU A N 1
ATOM 1495 C CA . GLU A 1 203 ? 12.379 31.926 32.140 1.00 16.22 203 GLU A CA 1
ATOM 1496 C C . GLU A 1 203 ? 13.377 32.858 32.808 1.00 16.38 203 GLU A C 1
ATOM 1497 O O . GLU A 1 203 ? 14.019 33.663 32.129 1.00 17.07 203 GLU A O 1
ATOM 1503 N N . THR A 1 204 ? 13.495 32.759 34.131 1.00 15.63 204 THR A N 1
ATOM 1504 C CA . THR A 1 204 ? 14.463 33.564 34.872 1.00 15.55 204 THR A CA 1
ATOM 1505 C C . THR A 1 204 ? 15.850 33.016 34.581 1.00 15.45 204 THR A C 1
ATOM 1506 O O . THR A 1 204 ? 15.984 31.894 34.108 1.00 14.44 204 THR A O 1
ATOM 1510 N N . PRO A 1 205 ? 16.890 33.785 34.860 1.00 15.69 205 PRO A N 1
ATOM 1511 C CA . PRO A 1 205 ? 18.255 33.266 34.720 1.00 15.85 205 PRO A CA 1
ATOM 1512 C C . PRO A 1 205 ? 18.521 31.965 35.489 1.00 15.67 205 PRO A C 1
ATOM 1513 O O . PRO A 1 205 ? 19.159 31.063 34.953 1.00 15.88 205 PRO A O 1
ATOM 1517 N N . ALA A 1 206 ? 17.998 31.843 36.706 1.00 15.26 206 ALA A N 1
ATOM 1518 C CA . ALA A 1 206 ? 18.187 30.632 37.497 1.00 15.05 206 ALA A CA 1
ATOM 1519 C C . ALA A 1 206 ? 17.454 29.451 36.863 1.00 14.86 206 ALA A C 1
ATOM 1520 O O . ALA A 1 206 ? 17.975 28.350 36.845 1.00 14.91 206 ALA A O 1
ATOM 1522 N N . GLU A 1 207 ? 16.263 29.696 36.327 1.00 14.96 207 GLU A N 1
ATOM 1523 C CA . GLU A 1 207 ? 15.512 28.657 35.609 1.00 15.08 207 GLU A CA 1
ATOM 1524 C C . GLU A 1 207 ? 16.267 28.195 34.369 1.00 15.29 207 GLU A C 1
ATOM 1525 O O . GLU A 1 207 ? 16.396 26.997 34.130 1.00 15.03 207 GLU A O 1
ATOM 1531 N N . CYS A 1 208 ? 16.777 29.146 33.598 1.00 15.21 208 CYS A N 1
ATOM 1532 C CA . CYS A 1 208 ? 17.531 28.829 32.387 1.00 15.84 208 CYS A CA 1
ATOM 1533 C C . CYS A 1 208 ? 18.775 28.005 32.690 1.00 15.43 208 CYS A C 1
ATOM 1534 O O . CYS A 1 208 ? 19.092 27.077 31.970 1.00 15.99 208 CYS A O 1
ATOM 1537 N N . THR A 1 209 ? 19.482 28.350 33.761 1.00 16.19 209 THR A N 1
ATOM 1538 C CA . THR A 1 209 ? 20.654 27.597 34.178 1.00 16.34 209 THR A CA 1
ATOM 1539 C C . THR A 1 209 ? 20.281 26.172 34.587 1.00 16.60 209 THR A C 1
ATOM 1540 O O . THR A 1 209 ? 20.956 25.215 34.199 1.00 16.46 209 THR A O 1
ATOM 1544 N N . MET A 1 210 ? 19.205 26.036 35.356 1.00 16.72 210 MET A N 1
ATOM 1545 C CA . MET A 1 210 ? 18.709 24.721 35.759 1.00 17.42 210 MET A CA 1
ATOM 1546 C C . MET A 1 210 ? 18.374 23.909 34.505 1.00 16.95 210 MET A C 1
ATOM 1547 O O . MET A 1 210 ? 18.793 22.766 34.380 1.00 17.30 210 MET A O 1
ATOM 1552 N N . LEU A 1 211 ? 17.654 24.516 33.564 1.00 17.40 211 LEU A N 1
ATOM 1553 C CA . LEU A 1 211 ? 17.208 23.805 32.365 1.00 17.31 211 LEU A CA 1
ATOM 1554 C C . LEU A 1 211 ? 18.385 23.366 31.492 1.00 18.06 211 LEU A C 1
ATOM 1555 O O . LEU A 1 211 ? 18.401 22.245 30.976 1.00 17.80 211 LEU A O 1
ATOM 1560 N N . LEU A 1 212 ? 19.381 24.234 31.353 1.00 18.66 212 LEU A N 1
ATOM 1561 C CA . LEU A 1 212 ? 20.584 23.902 30.593 1.00 19.75 212 LEU A CA 1
ATOM 1562 C C . LEU A 1 212 ? 21.293 22.712 31.231 1.00 20.57 212 LEU A C 1
ATOM 1563 O O . LEU A 1 212 ? 21.723 21.798 30.542 1.00 20.60 212 LEU A O 1
ATOM 1568 N N . ASN A 1 213 ? 21.392 22.723 32.556 1.00 21.61 213 ASN A N 1
ATOM 1569 C CA . ASN A 1 213 ? 22.060 21.649 33.289 1.00 22.52 213 ASN A CA 1
ATOM 1570 C C . ASN A 1 213 ? 21.248 20.353 33.325 1.00 22.67 213 ASN A C 1
ATOM 1571 O O . ASN A 1 213 ? 21.802 19.284 33.583 1.00 22.98 213 ASN A O 1
ATOM 1576 N N . MET A 1 214 ? 19.949 20.447 33.046 1.00 22.46 214 MET A N 1
ATOM 1577 C CA . MET A 1 214 ? 19.100 19.266 32.872 1.00 22.81 214 MET A CA 1
ATOM 1578 C C . MET A 1 214 ? 19.330 18.603 31.508 1.00 22.30 214 MET A C 1
ATOM 1579 O O . MET A 1 214 ? 18.841 17.510 31.270 1.00 23.21 214 MET A O 1
ATOM 1584 N N . GLY A 1 215 ? 20.038 19.279 30.611 1.00 21.73 215 GLY A N 1
ATOM 1585 C CA . GLY A 1 215 ? 20.342 18.750 29.291 1.00 21.14 215 GLY A CA 1
ATOM 1586 C C . GLY A 1 215 ? 19.446 19.313 28.201 1.00 21.04 215 GLY A C 1
ATOM 1587 O O . GLY A 1 215 ? 19.278 18.687 27.148 1.00 21.36 215 GLY A O 1
ATOM 1588 N N . CYS A 1 216 ? 18.903 20.508 28.427 1.00 19.75 216 CYS A N 1
ATOM 1589 C CA . CYS A 1 216 ? 17.990 21.140 27.475 1.00 19.80 216 CYS A CA 1
ATOM 1590 C C . CYS A 1 216 ? 18.730 22.141 26.603 1.00 18.83 216 CYS A C 1
ATOM 1591 O O . CYS A 1 216 ? 19.547 22.916 27.086 1.00 18.85 216 CYS A O 1
ATOM 1594 N N . ASP A 1 217 ? 18.426 22.123 25.314 1.00 17.98 217 ASP A N 1
ATOM 1595 C CA . ASP A 1 217 ? 19.041 23.032 24.359 1.00 17.26 217 ASP A CA 1
ATOM 1596 C C . ASP A 1 217 ? 18.190 24.265 24.079 1.00 16.51 217 ASP A C 1
ATOM 1597 O O . ASP A 1 217 ? 18.723 25.353 23.893 1.00 15.95 217 ASP A O 1
ATOM 1602 N N . VAL A 1 218 ? 16.873 24.087 24.008 1.00 15.99 218 VAL A N 1
ATOM 1603 C CA . VAL A 1 218 ? 15.956 25.202 23.842 1.00 15.86 218 VAL A CA 1
ATOM 1604 C C . VAL A 1 218 ? 14.789 25.060 24.812 1.00 15.44 218 VAL A C 1
ATOM 1605 O O . VAL A 1 218 ? 14.466 23.962 25.240 1.00 14.75 218 VAL A O 1
ATOM 1609 N N . VAL A 1 219 ? 14.168 26.180 25.150 1.00 15.29 219 VAL A N 1
ATOM 1610 C CA . VAL A 1 219 ? 12.978 26.186 25.998 1.00 15.18 219 VAL A CA 1
ATOM 1611 C C . VAL A 1 219 ? 11.857 26.960 25.311 1.00 15.25 219 VAL A C 1
ATOM 1612 O O . VAL A 1 219 ? 12.063 28.042 24.768 1.00 15.37 219 VAL A O 1
ATOM 1616 N N . GLY A 1 220 ? 10.668 26.376 25.303 1.00 14.64 220 GLY A N 1
ATOM 1617 C CA . GLY A 1 220 ? 9.494 27.059 24.801 1.00 15.09 220 GLY A CA 1
ATOM 1618 C C . GLY A 1 220 ? 8.258 26.696 25.585 1.00 14.92 220 GLY A C 1
ATOM 1619 O O . GLY A 1 220 ? 8.336 25.972 26.566 1.00 15.85 220 GLY A O 1
ATOM 1620 N N . MET A 1 221 ? 7.114 27.187 25.131 1.00 15.24 221 MET A N 1
ATOM 1621 C CA . MET A 1 221 ? 5.868 27.076 25.887 1.00 14.92 221 MET A CA 1
ATOM 1622 C C . MET A 1 221 ? 4.793 26.295 25.152 1.00 14.97 221 MET A C 1
ATOM 1623 O O . MET A 1 221 ? 3.608 26.438 25.441 1.00 15.58 221 MET A O 1
ATOM 1628 N N . SER A 1 222 ? 5.197 25.444 24.219 1.00 15.17 222 SER A N 1
ATOM 1629 C CA . SER A 1 222 ? 4.226 24.749 23.393 1.00 14.96 222 SER A CA 1
ATOM 1630 C C . SER A 1 222 ? 4.711 23.387 22.895 1.00 14.97 222 SER A C 1
ATOM 1631 O O . SER A 1 222 ? 5.664 22.827 23.428 1.00 14.18 222 SER A O 1
ATOM 1634 N N . THR A 1 223 ? 3.984 22.845 21.913 1.00 14.34 223 THR A N 1
ATOM 1635 C CA . THR A 1 223 ? 4.456 21.771 21.040 1.00 14.43 223 THR A CA 1
ATOM 1636 C C . THR A 1 223 ? 4.462 20.374 21.619 1.00 13.68 223 THR A C 1
ATOM 1637 O O . THR A 1 223 ? 3.978 19.456 20.978 1.00 13.69 223 THR A O 1
ATOM 1641 N N . ILE A 1 224 ? 5.014 20.191 22.808 1.00 13.59 224 ILE A N 1
ATOM 1642 C CA . ILE A 1 224 ? 5.075 18.852 23.366 1.00 13.16 224 ILE A CA 1
ATOM 1643 C C . ILE A 1 224 ? 3.684 18.206 23.493 1.00 12.93 224 ILE A C 1
ATOM 1644 O O . ILE A 1 224 ? 3.541 17.031 23.182 1.00 12.83 224 ILE A O 1
ATOM 1649 N N . PRO A 1 225 ? 2.666 18.927 23.954 1.00 12.93 225 PRO A N 1
ATOM 1650 C CA . PRO A 1 225 ? 1.341 18.308 24.074 1.00 12.89 225 PRO A CA 1
ATOM 1651 C C . PRO A 1 225 ? 0.859 17.764 22.734 1.00 13.09 225 PRO A C 1
ATOM 1652 O O . PRO A 1 225 ? 0.390 16.627 22.693 1.00 12.90 225 PRO A O 1
ATOM 1656 N N . GLU A 1 226 ? 1.037 18.526 21.655 1.00 13.56 226 GLU A N 1
ATOM 1657 C CA . GLU A 1 226 ? 0.645 18.063 20.314 1.00 14.74 226 GLU A CA 1
ATOM 1658 C C . GLU A 1 226 ? 1.460 16.836 19.882 1.00 14.35 226 GLU A C 1
ATOM 1659 O O . GLU A 1 226 ? 0.923 15.900 19.282 1.00 14.09 226 GLU A O 1
ATOM 1665 N N . VAL A 1 227 ? 2.753 16.842 20.203 1.00 13.75 227 VAL A N 1
ATOM 1666 C CA . VAL A 1 227 ? 3.656 15.739 19.869 1.00 13.58 227 VAL A CA 1
ATOM 1667 C C . VAL A 1 227 ? 3.193 14.454 20.570 1.00 13.34 227 VAL A C 1
ATOM 1668 O O . VAL A 1 227 ? 3.124 13.396 19.956 1.00 12.77 227 VAL A O 1
ATOM 1672 N N . VAL A 1 228 ? 2.868 14.558 21.854 1.00 12.97 228 VAL A N 1
ATOM 1673 C CA . VAL A 1 228 ? 2.372 13.427 22.620 1.00 13.29 228 VAL A CA 1
ATOM 1674 C C . VAL A 1 228 ? 1.103 12.864 21.996 1.00 12.92 228 VAL A C 1
ATOM 1675 O O . VAL A 1 228 ? 0.994 11.670 21.810 1.00 12.71 228 VAL A O 1
ATOM 1679 N N . ILE A 1 229 ? 0.154 13.721 21.638 1.00 12.36 229 ILE A N 1
ATOM 1680 C CA . ILE A 1 229 ? -1.089 13.236 21.042 1.00 12.37 229 ILE A CA 1
ATOM 1681 C C . ILE A 1 229 ? -0.825 12.589 19.677 1.00 12.47 229 ILE A C 1
ATOM 1682 O O . ILE A 1 229 ? -1.421 11.559 19.340 1.00 12.45 229 ILE A O 1
ATOM 1687 N N . ALA A 1 230 ? 0.076 13.180 18.899 1.00 12.69 230 ALA A N 1
ATOM 1688 C CA . ALA A 1 230 ? 0.398 12.651 17.579 1.00 13.19 230 ALA A CA 1
ATOM 1689 C C . ALA A 1 230 ? 1.002 11.249 17.700 1.00 13.51 230 ALA A C 1
ATOM 1690 O O . ALA A 1 230 ? 0.569 10.318 17.028 1.00 13.98 230 ALA A O 1
ATOM 1692 N N . ARG A 1 231 ? 1.985 11.107 18.582 1.00 13.62 231 ARG A N 1
ATOM 1693 C CA . ARG A 1 231 ? 2.647 9.811 18.795 1.00 13.90 231 ARG A CA 1
ATOM 1694 C C . ARG A 1 231 ? 1.678 8.779 19.343 1.00 14.34 231 ARG A C 1
ATOM 1695 O O . ARG A 1 231 ? 1.701 7.617 18.929 1.00 14.26 231 ARG A O 1
ATOM 1703 N N . HIS A 1 232 ? 0.811 9.206 20.257 1.00 14.37 232 HIS A N 1
ATOM 1704 C CA . HIS A 1 232 ? -0.212 8.330 20.830 1.00 14.85 232 HIS A CA 1
ATOM 1705 C C . HIS A 1 232 ? -1.079 7.676 19.752 1.00 15.39 232 HIS A C 1
ATOM 1706 O O . HIS A 1 232 ? -1.421 6.495 19.854 1.00 15.47 232 HIS A O 1
ATOM 1713 N N . CYS A 1 233 ? -1.408 8.428 18.705 1.00 15.50 233 CYS A N 1
ATOM 1714 C CA . CYS A 1 233 ? -2.235 7.891 17.647 1.00 16.05 233 CYS A CA 1
ATOM 1715 C C . CYS A 1 233 ? -1.453 7.578 16.380 1.00 16.32 233 CYS A C 1
ATOM 1716 O O . CYS A 1 233 ? -2.030 7.550 15.281 1.00 16.98 233 CYS A O 1
ATOM 1719 N N . GLY A 1 234 ? -0.160 7.329 16.503 1.00 20.12 234 GLY A N 1
ATOM 1720 C CA . GLY A 1 234 ? 0.633 6.828 15.367 1.00 19.81 234 GLY A CA 1
ATOM 1721 C C . GLY A 1 234 ? 1.061 7.764 14.262 1.00 20.61 234 GLY A C 1
ATOM 1722 O O . GLY A 1 234 ? 1.424 7.320 13.167 1.00 22.54 234 GLY A O 1
ATOM 1723 N N . ILE A 1 235 ? 1.046 9.049 14.516 1.00 15.45 235 ILE A N 1
ATOM 1724 C CA . ILE A 1 235 ? 1.460 10.019 13.532 1.00 15.76 235 ILE A CA 1
ATOM 1725 C C . ILE A 1 235 ? 2.947 10.298 13.727 1.00 16.08 235 ILE A C 1
ATOM 1726 O O . ILE A 1 235 ? 3.360 10.560 14.854 1.00 16.22 235 ILE A O 1
ATOM 1731 N N . GLN A 1 236 ? 3.745 10.247 12.665 1.00 16.10 236 GLN A N 1
ATOM 1732 C CA . GLN A 1 236 ? 5.159 10.578 12.745 1.00 16.82 236 GLN A CA 1
ATOM 1733 C C . GLN A 1 236 ? 5.339 12.078 12.904 1.00 16.13 236 GLN A C 1
ATOM 1734 O O . GLN A 1 236 ? 4.598 12.852 12.326 1.00 16.66 236 GLN A O 1
ATOM 1740 N N . VAL A 1 237 ? 6.331 12.476 13.687 1.00 15.10 237 VAL A N 1
ATOM 1741 C CA . VAL A 1 237 ? 6.527 13.871 14.035 1.00 14.57 237 VAL A CA 1
ATOM 1742 C C . VAL A 1 237 ? 7.894 14.388 13.624 1.00 14.40 237 VAL A C 1
ATOM 1743 O O . VAL A 1 237 ? 8.916 13.746 13.854 1.00 14.07 237 VAL A O 1
ATOM 1747 N N . PHE A 1 238 ? 7.880 15.573 13.027 1.00 13.97 238 PHE A N 1
ATOM 1748 C CA . PHE A 1 238 ? 9.054 16.396 12.829 1.00 13.64 238 PHE A CA 1
ATOM 1749 C C . PHE A 1 238 ? 8.737 17.758 13.425 1.00 13.67 238 PHE A C 1
ATOM 1750 O O . PHE A 1 238 ? 7.665 18.311 13.179 1.00 14.02 238 PHE A O 1
ATOM 1758 N N . ALA A 1 239 ? 9.653 18.291 14.214 1.00 13.63 239 ALA A N 1
ATOM 1759 C CA . ALA A 1 239 ? 9.444 19.568 14.877 1.00 13.94 239 ALA A CA 1
ATOM 1760 C C . ALA A 1 239 ? 10.720 20.385 14.917 1.00 14.60 239 ALA A C 1
ATOM 1761 O O . ALA A 1 239 ? 11.794 19.838 15.116 1.00 14.33 239 ALA A O 1
ATOM 1763 N N . VAL A 1 240 ? 10.576 21.699 14.756 1.00 14.90 240 VAL A N 1
ATOM 1764 C CA . VAL A 1 240 ? 11.703 22.623 14.702 1.00 16.16 240 VAL A CA 1
ATOM 1765 C C . VAL A 1 240 ? 11.376 23.911 15.439 1.00 15.75 240 VAL A C 1
ATOM 1766 O O . VAL A 1 240 ? 10.284 24.461 15.292 1.00 16.27 240 VAL A O 1
ATOM 1770 N N . SER A 1 241 ? 12.340 24.382 16.217 1.00 15.84 241 SER A N 1
ATOM 1771 C CA . SER A 1 241 ? 12.266 25.641 16.926 1.00 15.65 241 SER A CA 1
ATOM 1772 C C . SER A 1 241 ? 13.103 26.668 16.179 1.00 15.83 241 SER A C 1
ATOM 1773 O O . SER A 1 241 ? 14.230 26.385 15.771 1.00 16.03 241 SER A O 1
ATOM 1776 N N . LEU A 1 242 ? 12.531 27.845 15.981 1.00 15.85 242 LEU A N 1
ATOM 1777 C CA . LEU A 1 242 ? 13.279 29.024 15.584 1.00 16.73 242 LEU A CA 1
ATOM 1778 C C . LEU A 1 242 ? 13.740 29.701 16.874 1.00 16.92 242 LEU A C 1
ATOM 1779 O O . LEU A 1 242 ? 12.916 30.021 17.726 1.00 17.04 242 LEU A O 1
ATOM 1784 N N . VAL A 1 243 ? 15.047 29.896 17.028 1.00 17.20 243 VAL A N 1
ATOM 1785 C CA . VAL A 1 243 ? 15.598 30.571 18.195 1.00 17.77 243 VAL A CA 1
ATOM 1786 C C . VAL A 1 243 ? 15.351 32.078 18.078 1.00 18.22 243 VAL A C 1
ATOM 1787 O O . VAL A 1 243 ? 15.987 32.754 17.277 1.00 18.26 243 VAL A O 1
ATOM 1791 N N . THR A 1 244 ? 14.419 32.596 18.872 1.00 18.39 244 THR A N 1
ATOM 1792 C CA . THR A 1 244 ? 14.046 34.014 18.809 1.00 18.94 244 THR A CA 1
ATOM 1793 C C . THR A 1 244 ? 14.544 34.836 19.991 1.00 19.45 244 THR A C 1
ATOM 1794 O O . THR A 1 244 ? 14.404 36.053 19.991 1.00 19.31 244 THR A O 1
ATOM 1798 N N . ASN A 1 245 ? 15.076 34.171 21.011 1.00 19.90 245 ASN A N 1
ATOM 1799 C CA . ASN A 1 245 ? 15.741 34.844 22.130 1.00 20.60 245 ASN A CA 1
ATOM 1800 C C . ASN A 1 245 ? 16.905 33.981 22.607 1.00 20.46 245 ASN A C 1
ATOM 1801 O O . ASN A 1 245 ? 16.871 32.764 22.472 1.00 20.01 245 ASN A O 1
ATOM 1806 N N . ILE A 1 246 ? 17.953 34.613 23.120 1.00 20.95 246 ILE A N 1
ATOM 1807 C CA . ILE A 1 246 ? 19.058 33.886 23.730 1.00 21.35 246 ILE A CA 1
ATOM 1808 C C . ILE A 1 246 ? 18.939 34.083 25.227 1.00 21.60 246 ILE A C 1
ATOM 1809 O O . ILE A 1 246 ? 19.012 35.208 25.722 1.00 21.25 246 ILE A O 1
ATOM 1814 N N . SER A 1 247 ? 18.753 32.982 25.943 1.00 22.11 247 SER A N 1
ATOM 1815 C CA . SER A 1 247 ? 18.538 33.028 27.383 1.00 22.86 247 SER A CA 1
ATOM 1816 C C . SER A 1 247 ? 19.717 33.637 28.144 1.00 23.35 247 SER A C 1
ATOM 1817 O O . SER A 1 247 ? 20.860 33.294 27.898 1.00 23.48 247 SER A O 1
ATOM 1820 N N . VAL A 1 248 ? 19.423 34.536 29.076 1.00 24.35 248 VAL A N 1
ATOM 1821 C CA . VAL A 1 248 ? 20.432 35.056 29.991 1.00 25.28 248 VAL A CA 1
ATOM 1822 C C . VAL A 1 248 ? 20.488 34.130 31.205 1.00 26.04 248 VAL A C 1
ATOM 1823 O O . VAL A 1 248 ? 19.450 33.819 31.787 1.00 26.10 248 VAL A O 1
ATOM 1827 N N . LEU A 1 249 ? 21.690 33.697 31.578 1.00 27.26 249 LEU A N 1
ATOM 1828 C CA . LEU A 1 249 ? 21.876 32.642 32.578 1.00 28.50 249 LEU A CA 1
ATOM 1829 C C . LEU A 1 249 ? 22.216 33.141 33.981 1.00 29.94 249 LEU A C 1
ATOM 1830 O O . LEU A 1 249 ? 22.150 32.367 34.934 1.00 29.53 249 LEU A O 1
ATOM 1835 N N . ASP A 1 250 ? 22.591 34.413 34.104 1.00 32.13 250 ASP A N 1
ATOM 1836 C CA . ASP A 1 250 ? 22.927 35.005 35.400 1.00 34.22 250 ASP A CA 1
ATOM 1837 C C . ASP A 1 250 ? 22.256 36.366 35.585 1.00 35.53 250 ASP A C 1
ATOM 1838 O O . ASP A 1 250 ? 22.089 37.126 34.631 1.00 35.42 250 ASP A O 1
ATOM 1843 N N . VAL A 1 251 ? 21.862 36.658 36.821 1.00 37.47 251 VAL A N 1
ATOM 1844 C CA . VAL A 1 251 ? 21.179 37.908 37.152 1.00 39.34 251 VAL A CA 1
ATOM 1845 C C . VAL A 1 251 ? 22.097 39.123 36.976 1.00 41.10 251 VAL A C 1
ATOM 1846 O O . VAL A 1 251 ? 21.627 40.212 36.656 1.00 40.73 251 VAL A O 1
ATOM 1850 N N . GLU A 1 252 ? 23.398 38.922 37.176 1.00 43.59 252 GLU A N 1
ATOM 1851 C CA . GLU A 1 252 ? 24.388 39.991 36.999 1.00 45.74 252 GLU A CA 1
ATOM 1852 C C . GLU A 1 252 ? 24.449 40.517 35.556 1.00 47.05 252 GLU A C 1
ATOM 1853 O O . GLU A 1 252 ? 24.730 41.695 35.338 1.00 47.32 252 GLU A O 1
ATOM 1859 N N . SER A 1 253 ? 24.189 39.644 34.583 1.00 48.69 253 SER A N 1
ATOM 1860 C CA . SER A 1 253 ? 24.108 40.041 33.173 1.00 49.93 253 SER A CA 1
ATOM 1861 C C . SER A 1 253 ? 22.734 40.632 32.843 1.00 50.86 253 SER A C 1
ATOM 1862 O O . SER A 1 253 ? 21.714 40.175 33.363 1.00 51.09 253 SER A O 1
ATOM 1865 N N . ASP A 1 254 ? 22.715 41.640 31.971 1.00 51.88 254 ASP A N 1
ATOM 1866 C CA . ASP A 1 254 ? 21.472 42.319 31.591 1.00 52.50 254 ASP A CA 1
ATOM 1867 C C . ASP A 1 254 ? 20.698 41.521 30.536 1.00 52.73 254 ASP A C 1
ATOM 1868 O O . ASP A 1 254 ? 20.805 41.776 29.333 1.00 53.02 254 ASP A O 1
ATOM 1873 N N . GLY A 1 266 ? 13.812 37.292 11.436 1.00 28.12 266 GLY A N 1
ATOM 1874 C CA . GLY A 1 266 ? 12.581 36.654 11.869 1.00 27.55 266 GLY A CA 1
ATOM 1875 C C . GLY A 1 266 ? 11.655 36.423 10.695 1.00 27.20 266 GLY A C 1
ATOM 1876 O O . GLY A 1 266 ? 11.146 35.313 10.497 1.00 27.21 266 GLY A O 1
ATOM 1877 N N . ALA A 1 267 ? 11.448 37.481 9.911 1.00 26.33 267 ALA A N 1
ATOM 1878 C CA . ALA A 1 267 ? 10.549 37.446 8.772 1.00 25.21 267 ALA A CA 1
ATOM 1879 C C . ALA A 1 267 ? 11.200 36.624 7.691 1.00 23.84 267 ALA A C 1
ATOM 1880 O O . ALA A 1 267 ? 10.571 35.748 7.109 1.00 23.97 267 ALA A O 1
ATOM 1882 N N . GLN A 1 268 ? 12.471 36.913 7.421 1.00 22.32 268 GLN A N 1
ATOM 1883 C CA . GLN A 1 268 ? 13.230 36.125 6.451 1.00 21.12 268 GLN A CA 1
ATOM 1884 C C . GLN A 1 268 ? 13.348 34.688 6.920 1.00 20.17 268 GLN A C 1
ATOM 1885 O O . GLN A 1 268 ? 13.283 33.771 6.105 1.00 19.67 268 GLN A O 1
ATOM 1891 N N . ARG A 1 269 ? 13.540 34.491 8.224 1.00 19.45 269 ARG A N 1
ATOM 1892 C CA . ARG A 1 269 ? 13.686 33.143 8.765 1.00 19.15 269 ARG A CA 1
ATOM 1893 C C . ARG A 1 269 ? 12.405 32.327 8.627 1.00 18.94 269 ARG A C 1
ATOM 1894 O O . ARG A 1 269 ? 12.466 31.115 8.444 1.00 18.72 269 ARG A O 1
ATOM 1902 N N . ALA A 1 270 ? 11.252 32.982 8.725 1.00 18.56 270 ALA A N 1
ATOM 1903 C CA . ALA A 1 270 ? 9.975 32.317 8.499 1.00 18.74 270 ALA A CA 1
ATOM 1904 C C . ALA A 1 270 ? 9.860 31.893 7.039 1.00 18.72 270 ALA A C 1
ATOM 1905 O O . ALA A 1 270 ? 9.361 30.815 6.735 1.00 19.08 270 ALA A O 1
ATOM 1907 N N . GLU A 1 271 ? 10.315 32.757 6.137 1.00 18.72 271 GLU A N 1
ATOM 1908 C CA . GLU A 1 271 ? 10.273 32.473 4.711 1.00 18.96 271 GLU A CA 1
ATOM 1909 C C . GLU A 1 271 ? 11.233 31.341 4.384 1.00 18.43 271 GLU A C 1
ATOM 1910 O O . GLU A 1 271 ? 10.917 30.466 3.588 1.00 18.00 271 GLU A O 1
ATOM 1916 N N . LEU A 1 272 ? 12.393 31.347 5.029 1.00 18.10 272 LEU A N 1
ATOM 1917 C CA . LEU A 1 272 ? 13.359 30.273 4.847 1.00 18.26 272 LEU A CA 1
ATOM 1918 C C . LEU A 1 272 ? 12.813 28.963 5.402 1.00 18.12 272 LEU A C 1
ATOM 1919 O O . LEU A 1 272 ? 12.994 27.918 4.802 1.00 17.49 272 LEU A O 1
ATOM 1924 N N . MET A 1 273 ? 12.133 29.018 6.541 1.00 18.20 273 MET A N 1
ATOM 1925 C CA . MET A 1 273 ? 11.577 27.807 7.129 1.00 18.33 273 MET A CA 1
ATOM 1926 C C . MET A 1 273 ? 10.480 27.250 6.234 1.00 18.34 273 MET A C 1
ATOM 1927 O O . MET A 1 273 ? 10.352 26.032 6.097 1.00 17.77 273 MET A O 1
ATOM 1932 N N . GLN A 1 274 ? 9.705 28.141 5.621 1.00 18.23 274 GLN A N 1
ATOM 1933 C CA . GLN A 1 274 ? 8.689 27.749 4.650 1.00 18.69 274 GLN A CA 1
ATOM 1934 C C . GLN A 1 274 ? 9.335 26.958 3.516 1.00 18.39 274 GLN A C 1
ATOM 1935 O O . GLN A 1 274 ? 8.862 25.889 3.169 1.00 18.31 274 GLN A O 1
ATOM 1941 N N . SER A 1 275 ? 10.404 27.506 2.941 1.00 18.30 275 SER A N 1
ATOM 1942 C CA . SER A 1 275 ? 11.142 26.854 1.865 1.00 18.19 275 SER A CA 1
ATOM 1943 C C . SER A 1 275 ? 11.660 25.493 2.295 1.00 17.33 275 SER A C 1
ATOM 1944 O O . SER A 1 275 ? 11.550 24.529 1.553 1.00 17.81 275 SER A O 1
ATOM 1947 N N . TRP A 1 276 ? 12.209 25.436 3.499 1.00 16.75 276 TRP A N 1
ATOM 1948 C CA . TRP A 1 276 ? 12.757 24.211 4.067 1.00 16.48 276 TRP A CA 1
ATOM 1949 C C . TRP A 1 276 ? 11.686 23.134 4.183 1.00 16.60 276 TRP A C 1
ATOM 1950 O O . TRP A 1 276 ? 11.889 22.016 3.742 1.00 16.05 276 TRP A O 1
ATOM 1961 N N . PHE A 1 277 ? 10.550 23.481 4.788 1.00 16.79 277 PHE A N 1
ATOM 1962 C CA . PHE A 1 277 ? 9.430 22.546 4.929 1.00 16.77 277 PHE A CA 1
ATOM 1963 C C . PHE A 1 277 ? 8.963 22.053 3.569 1.00 17.18 277 PHE A C 1
ATOM 1964 O O . PHE A 1 277 ? 8.702 20.864 3.395 1.00 17.62 277 PHE A O 1
ATOM 1972 N N . GLU A 1 278 ? 8.886 22.954 2.595 1.00 17.10 278 GLU A N 1
ATOM 1973 C CA . GLU A 1 278 ? 8.487 22.578 1.246 1.00 17.67 278 GLU A CA 1
ATOM 1974 C C . GLU A 1 278 ? 9.478 21.592 0.627 1.00 17.55 278 GLU A C 1
ATOM 1975 O O . GLU A 1 278 ? 9.078 20.621 0.001 1.00 17.65 278 GLU A O 1
ATOM 1981 N N . LYS A 1 279 ? 10.764 21.830 0.838 1.00 17.34 279 LYS A N 1
ATOM 1982 C CA . LYS A 1 279 ? 11.803 20.991 0.232 1.00 17.45 279 LYS A CA 1
ATOM 1983 C C . LYS A 1 279 ? 11.917 19.648 0.947 1.00 16.82 279 LYS A C 1
ATOM 1984 O O . LYS A 1 279 ? 12.236 18.643 0.313 1.00 16.90 279 LYS A O 1
ATOM 1990 N N . ILE A 1 280 ? 11.621 19.615 2.249 1.00 15.98 280 ILE A N 1
ATOM 1991 C CA . ILE A 1 280 ? 11.523 18.351 2.977 1.00 15.74 280 ILE A CA 1
ATOM 1992 C C . ILE A 1 280 ? 10.377 17.522 2.399 1.00 15.81 280 ILE A C 1
ATOM 1993 O O . ILE A 1 280 ? 10.550 16.349 2.101 1.00 16.25 280 ILE A O 1
ATOM 1998 N N . ILE A 1 281 ? 9.217 18.152 2.233 1.00 16.21 281 ILE A N 1
ATOM 1999 C CA . ILE A 1 281 ? 8.017 17.464 1.784 1.00 16.71 281 ILE A CA 1
ATOM 2000 C C . ILE A 1 281 ? 8.251 16.871 0.404 1.00 17.55 281 ILE A C 1
ATOM 2001 O O . ILE A 1 281 ? 7.820 15.757 0.136 1.00 17.87 281 ILE A O 1
ATOM 2006 N N . GLU A 1 282 ? 8.967 17.607 -0.442 1.00 18.90 282 GLU A N 1
ATOM 2007 C CA . GLU A 1 282 ? 9.297 17.147 -1.791 1.00 20.75 282 GLU A CA 1
ATOM 2008 C C . GLU A 1 282 ? 10.058 15.819 -1.771 1.00 20.98 282 GLU A C 1
ATOM 2009 O O . GLU A 1 282 ? 9.882 14.986 -2.664 1.00 21.21 282 GLU A O 1
ATOM 2015 N N . LYS A 1 283 ? 10.901 15.634 -0.761 1.00 21.58 283 LYS A N 1
ATOM 2016 C CA . LYS A 1 283 ? 11.726 14.430 -0.618 1.00 22.32 283 LYS A CA 1
ATOM 2017 C C . LYS A 1 283 ? 11.159 13.354 0.312 1.00 22.67 283 LYS A C 1
ATOM 2018 O O . LYS A 1 283 ? 11.777 12.309 0.496 1.00 22.69 283 LYS A O 1
ATOM 2024 N N . LEU A 1 284 ? 10.000 13.587 0.910 1.00 22.83 284 LEU A N 1
ATOM 2025 C CA . LEU A 1 284 ? 9.432 12.589 1.809 1.00 23.51 284 LEU A CA 1
ATOM 2026 C C . LEU A 1 284 ? 9.139 11.314 1.027 1.00 24.13 284 LEU A C 1
ATOM 2027 O O . LEU A 1 284 ? 8.699 11.386 -0.118 1.00 23.37 284 LEU A O 1
ATOM 2032 N N . PRO A 1 285 ? 9.389 10.150 1.619 1.00 25.71 285 PRO A N 1
ATOM 2033 C CA . PRO A 1 285 ? 8.960 8.892 1.001 1.00 26.84 285 PRO A CA 1
ATOM 2034 C C . PRO A 1 285 ? 7.468 8.904 0.715 1.00 28.29 285 PRO A C 1
ATOM 2035 O O . PRO A 1 285 ? 6.700 9.493 1.468 1.00 27.69 285 PRO A O 1
ATOM 2039 N N . LYS A 1 286 ? 7.082 8.254 -0.371 1.00 30.26 286 LYS A N 1
ATOM 2040 C CA . LYS A 1 286 ? 5.704 8.213 -0.822 1.00 32.34 286 LYS A CA 1
ATOM 2041 C C . LYS A 1 286 ? 5.399 6.773 -1.200 1.00 33.87 286 LYS A C 1
ATOM 2042 O O . LYS A 1 286 ? 6.052 6.216 -2.077 1.00 33.92 286 LYS A O 1
ATOM 2048 N N . ASP A 1 287 ? 4.433 6.152 -0.532 1.00 35.99 287 ASP A N 1
ATOM 2049 C CA . ASP A 1 287 ? 4.045 4.789 -0.906 1.00 37.63 287 ASP A CA 1
ATOM 2050 C C . ASP A 1 287 ? 3.047 4.819 -2.057 1.00 38.10 287 ASP A C 1
ATOM 2051 O O . ASP A 1 287 ? 2.463 5.856 -2.378 1.00 39.06 287 ASP A O 1
ATOM 2057 N N . SER B 1 4 ? -12.586 34.170 43.754 1.00 37.39 4 SER B N 1
ATOM 2058 C CA . SER B 1 4 ? -13.923 33.818 43.198 1.00 37.26 4 SER B CA 1
ATOM 2059 C C . SER B 1 4 ? -14.301 34.756 42.059 1.00 36.93 4 SER B C 1
ATOM 2060 O O . SER B 1 4 ? -15.209 34.455 41.283 1.00 37.42 4 SER B O 1
ATOM 2062 N N . VAL B 1 5 ? -13.611 35.895 41.971 1.00 36.17 5 VAL B N 1
ATOM 2063 C CA . VAL B 1 5 ? -13.816 36.856 40.888 1.00 35.26 5 VAL B CA 1
ATOM 2064 C C . VAL B 1 5 ? -12.529 37.048 40.080 1.00 34.16 5 VAL B C 1
ATOM 2065 O O . VAL B 1 5 ? -11.427 37.082 40.636 1.00 33.85 5 VAL B O 1
ATOM 2069 N N . THR B 1 6 ? -12.679 37.161 38.765 1.00 32.66 6 THR B N 1
ATOM 2070 C CA . THR B 1 6 ? -11.539 37.356 37.878 1.00 31.49 6 THR B CA 1
ATOM 2071 C C . THR B 1 6 ? -10.782 38.618 38.286 1.00 30.29 6 THR B C 1
ATOM 2072 O O . THR B 1 6 ? -11.396 39.629 38.626 1.00 30.19 6 THR B O 1
ATOM 2076 N N . ALA B 1 7 ? -9.455 38.546 38.270 1.00 28.60 7 ALA B N 1
ATOM 2077 C CA . ALA B 1 7 ? -8.613 39.681 38.615 1.00 27.58 7 ALA B CA 1
ATOM 2078 C C . ALA B 1 7 ? -8.474 40.577 37.386 1.00 26.63 7 ALA B C 1
ATOM 2079 O O . ALA B 1 7 ? -7.369 40.885 36.949 1.00 26.08 7 ALA B O 1
ATOM 2081 N N . ASN B 1 8 ? -9.610 40.979 36.823 1.00 26.10 8 ASN B N 1
ATOM 2082 C CA . ASN B 1 8 ? -9.627 41.876 35.672 1.00 25.72 8 ASN B CA 1
ATOM 2083 C C . ASN B 1 8 ? -9.708 43.324 36.138 1.00 25.32 8 ASN B C 1
ATOM 2084 O O . ASN B 1 8 ? -9.892 43.596 37.316 1.00 24.77 8 ASN B O 1
ATOM 2089 N N . ILE B 1 9 ? -9.553 44.256 35.210 1.00 25.46 9 ILE B N 1
ATOM 2090 C CA . ILE B 1 9 ? -9.530 45.672 35.559 1.00 25.45 9 ILE B CA 1
ATOM 2091 C C . ILE B 1 9 ? -10.839 46.118 36.207 1.00 25.83 9 ILE B C 1
ATOM 2092 O O . ILE B 1 9 ? -10.828 46.904 37.145 1.00 25.33 9 ILE B O 1
ATOM 2097 N N . GLU B 1 10 ? -11.956 45.578 35.731 1.00 26.31 10 GLU B N 1
ATOM 2098 C CA . GLU B 1 10 ? -13.268 45.957 36.241 1.00 27.13 10 GLU B CA 1
ATOM 2099 C C . GLU B 1 10 ? -13.410 45.590 37.718 1.00 26.46 10 GLU B C 1
ATOM 2100 O O . GLU B 1 10 ? -13.806 46.421 38.526 1.00 26.30 10 GLU B O 1
ATOM 2106 N N . ASN B 1 11 ? -13.059 44.356 38.069 1.00 26.12 11 ASN B N 1
ATOM 2107 C CA . ASN B 1 11 ? -13.190 43.880 39.449 1.00 25.78 11 ASN B CA 1
ATOM 2108 C C . ASN B 1 11 ? -12.152 44.508 40.375 1.00 25.32 11 ASN B C 1
ATOM 2109 O O . ASN B 1 11 ? -12.464 44.880 41.494 1.00 24.75 11 ASN B O 1
ATOM 2114 N N . VAL B 1 12 ? -10.920 44.631 39.890 1.00 24.99 12 VAL B N 1
ATOM 2115 C CA . VAL B 1 12 ? -9.832 45.209 40.669 1.00 24.96 12 VAL B CA 1
ATOM 2116 C 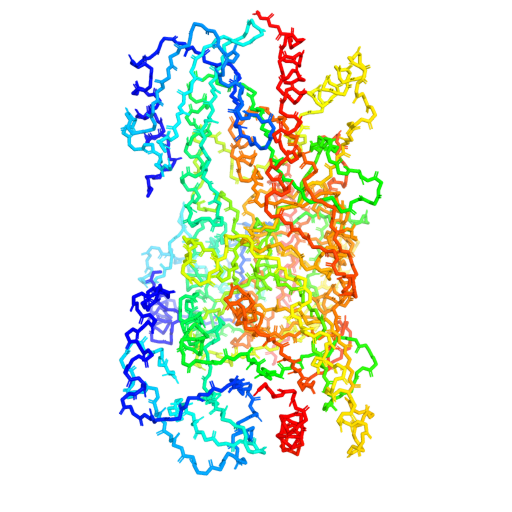C . VAL B 1 12 ? -10.145 46.678 40.984 1.00 25.54 12 VAL B C 1
ATOM 2117 O O . VAL B 1 12 ? -9.912 47.142 42.097 1.00 25.04 12 VAL B O 1
ATOM 2121 N N . LYS B 1 13 ? -10.703 47.394 40.015 1.00 26.35 13 LYS B N 1
ATOM 2122 C CA . LYS B 1 13 ? -11.069 48.795 40.232 1.00 27.17 13 LYS B CA 1
ATOM 2123 C C . LYS B 1 13 ? -12.157 48.959 41.283 1.00 27.19 13 LYS B C 1
ATOM 2124 O O . LYS B 1 13 ? -12.086 49.868 42.097 1.00 27.04 13 LYS B O 1
ATOM 2130 N N . LYS B 1 14 ? -13.160 48.083 41.257 1.00 27.64 14 LYS B N 1
ATOM 2131 C CA . LYS B 1 14 ? -14.258 48.137 42.223 1.00 28.13 14 LYS B CA 1
ATOM 2132 C C . LYS B 1 14 ? -13.725 47.994 43.637 1.00 28.10 14 LYS B C 1
ATOM 2133 O O . LYS B 1 14 ? -14.160 48.696 44.547 1.00 27.98 14 LYS B O 1
ATOM 2139 N N . VAL B 1 15 ? -12.771 47.081 43.813 1.00 27.92 15 VAL B N 1
ATOM 2140 C CA . VAL B 1 15 ? -12.147 46.854 45.106 1.00 27.88 15 VAL B CA 1
ATOM 2141 C C . VAL B 1 15 ? -11.334 48.072 45.549 1.00 27.88 15 VAL B C 1
ATOM 2142 O O . VAL B 1 15 ? -11.449 48.513 46.693 1.00 27.68 15 VAL B O 1
ATOM 2146 N N . ALA B 1 16 ? -10.509 48.602 44.649 1.00 28.16 16 ALA B N 1
ATOM 2147 C CA . ALA B 1 16 ? -9.678 49.775 44.946 1.00 28.61 16 ALA B CA 1
ATOM 2148 C C . ALA B 1 16 ? -10.526 50.982 45.346 1.00 29.11 16 ALA B C 1
ATOM 2149 O O . ALA B 1 16 ? -10.155 51.728 46.243 1.00 28.98 16 ALA B O 1
ATOM 2151 N N . HIS B 1 17 ? -11.662 51.157 44.676 1.00 30.06 17 HIS B N 1
ATOM 2152 C CA . HIS B 1 17 ? -12.569 52.282 44.937 1.00 30.84 17 HIS B CA 1
ATOM 2153 C C . HIS B 1 17 ? -13.227 52.166 46.303 1.00 31.47 17 HIS B C 1
ATOM 2154 O O . HIS B 1 17 ? -13.436 53.171 46.991 1.00 31.80 17 HIS B O 1
ATOM 2161 N N . HIS B 1 18 ? -13.556 50.935 46.685 1.00 31.97 18 HIS B N 1
ATOM 2162 C CA . HIS B 1 18 ? -14.137 50.662 47.990 1.00 32.40 18 HIS B CA 1
ATOM 2163 C C . HIS B 1 18 ? -13.137 50.984 49.099 1.00 32.39 18 HIS B C 1
ATOM 2164 O O . HIS B 1 18 ? -13.496 51.569 50.121 1.00 32.24 18 HIS B O 1
ATOM 2171 N N . ILE B 1 19 ? -11.879 50.612 48.883 1.00 32.19 19 ILE B N 1
ATOM 2172 C CA . ILE B 1 19 ? -10.814 50.908 49.831 1.00 32.48 19 ILE B CA 1
ATOM 2173 C C . ILE B 1 19 ? -10.582 52.418 49.917 1.00 32.78 19 ILE B C 1
ATOM 2174 O O . ILE B 1 19 ? -10.303 52.942 50.992 1.00 32.64 19 ILE B O 1
ATOM 2179 N N . GLN B 1 20 ? -10.721 53.103 48.788 1.00 33.22 20 GLN B N 1
ATOM 2180 C CA . GLN B 1 20 ? -10.451 54.538 48.709 1.00 33.89 20 GLN B CA 1
ATOM 2181 C C . GLN B 1 20 ? -11.492 55.400 49.435 1.00 34.76 20 GLN B C 1
ATOM 2182 O O . GLN B 1 20 ? -11.224 56.560 49.728 1.00 34.82 20 GLN B O 1
ATOM 2188 N N . LYS B 1 21 ? -12.670 54.849 49.716 1.00 35.75 21 LYS B N 1
ATOM 2189 C CA . LYS B 1 21 ? -13.665 55.568 50.514 1.00 36.62 21 LYS B CA 1
ATOM 2190 C C . LYS B 1 21 ? -13.556 55.245 52.007 1.00 36.76 21 LYS B C 1
ATOM 2191 O O . LYS B 1 21 ? -14.145 55.936 52.832 1.00 36.77 21 LYS B O 1
ATOM 2197 N N . LEU B 1 22 ? -12.802 54.199 52.343 1.00 36.83 22 LEU B N 1
ATOM 2198 C CA . LEU B 1 22 ? -12.519 53.839 53.736 1.00 37.15 22 LEU B CA 1
ATOM 2199 C C . LEU B 1 22 ? -11.201 54.430 54.241 1.00 37.10 22 LEU B C 1
ATOM 2200 O O . LEU B 1 22 ? -10.958 54.465 55.447 1.00 37.23 22 LEU B O 1
ATOM 2205 N N . THR B 1 23 ? -10.352 54.880 53.318 1.00 37.19 23 THR B N 1
ATOM 2206 C CA . THR B 1 23 ? -9.081 55.508 53.673 1.00 37.15 23 THR B CA 1
ATOM 2207 C C . THR B 1 23 ? -8.658 56.561 52.649 1.00 37.03 23 THR B C 1
ATOM 2208 O O . THR B 1 23 ? -8.933 56.435 51.455 1.00 37.08 23 THR B O 1
ATOM 2212 N N . SER B 1 24 ? -7.995 57.604 53.137 1.00 36.92 24 SER B N 1
ATOM 2213 C CA . SER B 1 24 ? -7.472 58.672 52.288 1.00 36.77 24 SER B CA 1
ATOM 2214 C C . SER B 1 24 ? -5.969 58.503 52.062 1.00 36.26 24 SER B C 1
ATOM 2215 O O . SER B 1 24 ? -5.357 59.277 51.331 1.00 36.44 24 SER B O 1
ATOM 2218 N N . ILE B 1 25 ? -5.380 57.491 52.698 1.00 35.57 25 ILE B N 1
ATOM 2219 C CA . ILE B 1 25 ? -3.956 57.211 52.566 1.00 34.99 25 ILE B CA 1
ATOM 2220 C C . ILE B 1 25 ? -3.673 56.555 51.218 1.00 34.11 25 ILE B C 1
ATOM 2221 O O . ILE B 1 25 ? -4.165 55.464 50.938 1.00 34.05 25 ILE B O 1
ATOM 2226 N N . VAL B 1 26 ? -2.879 57.231 50.394 1.00 33.08 26 VAL B N 1
ATOM 2227 C CA . VAL B 1 26 ? -2.453 56.705 49.103 1.00 32.11 26 VAL B CA 1
ATOM 2228 C C . VAL B 1 26 ? -1.104 55.998 49.284 1.00 31.01 26 VAL B C 1
ATOM 2229 O O . VAL B 1 26 ? -0.080 56.660 49.444 1.00 30.56 26 VAL B O 1
ATOM 2233 N N . PRO B 1 27 ? -1.087 54.660 49.268 1.00 29.66 27 PRO B N 1
ATOM 2234 C CA . PRO B 1 27 ? 0.145 53.926 49.564 1.00 28.96 27 PRO B CA 1
ATOM 2235 C C . PRO B 1 27 ? 1.149 53.986 48.423 1.00 28.16 27 PRO B C 1
ATOM 2236 O O . PRO B 1 27 ? 0.768 53.920 47.257 1.00 28.11 27 PRO B O 1
ATOM 2240 N N . GLU B 1 28 ? 2.418 54.129 48.782 1.00 27.27 28 GLU B N 1
ATOM 2241 C CA . GLU B 1 28 ? 3.529 54.089 47.840 1.00 26.90 28 GLU B CA 1
ATOM 2242 C C . GLU B 1 28 ? 4.243 52.731 47.914 1.00 25.84 28 GLU B C 1
ATOM 2243 O O . GLU B 1 28 ? 4.817 52.273 46.936 1.00 25.26 28 GLU B O 1
ATOM 2249 N N . ILE B 1 29 ? 4.225 52.117 49.091 1.00 24.88 29 ILE B N 1
ATOM 2250 C CA . ILE B 1 29 ? 4.917 50.861 49.339 1.00 24.14 29 ILE B CA 1
ATOM 2251 C C . ILE B 1 29 ? 3.899 49.872 49.877 1.00 23.54 29 ILE B C 1
ATOM 2252 O O . ILE B 1 29 ? 3.144 50.197 50.787 1.00 23.15 29 ILE B O 1
ATOM 2257 N N . GLY B 1 30 ? 3.870 48.670 49.309 1.00 22.77 30 GLY B N 1
ATOM 2258 C CA . GLY B 1 30 ? 3.052 47.594 49.829 1.00 22.36 30 GLY B CA 1
ATOM 2259 C C . GLY B 1 30 ? 3.953 46.585 50.506 1.00 22.07 30 GLY B C 1
ATOM 2260 O O . GLY B 1 30 ? 5.074 46.372 50.074 1.00 22.15 30 GLY B O 1
ATOM 2261 N N . ILE B 1 31 ? 3.475 45.976 51.580 1.00 22.06 31 ILE B N 1
ATOM 2262 C CA . ILE B 1 31 ? 4.275 45.015 52.333 1.00 22.16 31 ILE B CA 1
ATOM 2263 C C . ILE B 1 31 ? 3.406 43.806 52.606 1.00 21.98 31 ILE B C 1
ATOM 2264 O O . ILE B 1 31 ? 2.331 43.939 53.166 1.00 21.88 31 ILE B O 1
ATOM 2269 N N . ILE B 1 32 ? 3.863 42.633 52.185 1.00 22.03 32 ILE B N 1
ATOM 2270 C CA . ILE B 1 32 ? 3.170 41.392 52.480 1.00 22.36 32 ILE B CA 1
ATOM 2271 C C . ILE B 1 32 ? 3.936 40.693 53.587 1.00 23.04 32 ILE B C 1
ATOM 2272 O O . ILE B 1 32 ? 5.096 40.322 53.416 1.00 22.57 32 ILE B O 1
ATOM 2277 N N . CYS B 1 33 ? 3.267 40.531 54.721 1.00 24.12 33 CYS B N 1
ATOM 2278 C CA . CYS B 1 33 ? 3.860 39.929 55.902 1.00 25.39 33 CYS B CA 1
ATOM 2279 C C . CYS B 1 33 ? 3.863 38.419 55.796 1.00 25.83 33 CYS B C 1
ATOM 2280 O O . CYS B 1 33 ? 2.807 37.787 55.744 1.00 26.24 33 CYS B O 1
ATOM 2283 N N . GLY B 1 34 ? 5.060 37.854 55.745 1.00 26.34 34 GLY B N 1
ATOM 2284 C CA . GLY B 1 34 ? 5.261 36.440 55.966 1.00 26.98 34 GLY B CA 1
ATOM 2285 C C . GLY B 1 34 ? 5.950 36.302 57.302 1.00 27.87 34 GLY B C 1
ATOM 2286 O O . GLY B 1 34 ? 5.842 37.181 58.158 1.00 27.33 34 GLY B O 1
ATOM 2287 N N . SER B 1 35 ? 6.668 35.202 57.478 1.00 28.93 35 SER B N 1
ATOM 2288 C CA . SER B 1 35 ? 7.455 34.990 58.682 1.00 29.89 35 SER B CA 1
ATOM 2289 C C . SER B 1 35 ? 8.364 36.189 58.934 1.00 30.45 35 SER B C 1
ATOM 2290 O O . SER B 1 35 ? 8.959 36.739 57.999 1.00 30.63 35 SER B O 1
ATOM 2293 N N . GLY B 1 36 ? 8.440 36.600 60.195 1.00 30.94 36 GLY B N 1
ATOM 2294 C CA . GLY B 1 36 ? 9.300 37.695 60.608 1.00 31.21 36 GLY B CA 1
ATOM 2295 C C . GLY B 1 36 ? 8.636 39.062 60.627 1.00 31.64 36 GLY B C 1
ATOM 2296 O O . GLY B 1 36 ? 9.168 39.996 61.229 1.00 31.29 36 GLY B O 1
ATOM 2297 N N . LEU B 1 37 ? 7.482 39.187 59.971 1.00 32.13 37 LEU B N 1
ATOM 2298 C CA . LEU B 1 37 ? 6.796 40.471 59.846 1.00 32.65 37 LEU B CA 1
ATOM 2299 C C . LEU B 1 37 ? 5.418 40.464 60.505 1.00 33.78 37 LEU B C 1
ATOM 2300 O O . LEU B 1 37 ? 4.586 41.320 60.213 1.00 33.64 37 LEU B O 1
ATOM 2305 N N . GLY B 1 38 ? 5.187 39.517 61.410 1.00 35.26 38 GLY B N 1
ATOM 2306 C CA . GLY B 1 38 ? 3.916 39.422 62.105 1.00 36.59 38 GLY B CA 1
ATOM 2307 C C . GLY B 1 38 ? 3.577 40.650 62.938 1.00 37.97 38 GLY B C 1
ATOM 2308 O O . GLY B 1 38 ? 2.400 40.953 63.135 1.00 38.37 38 GLY B O 1
ATOM 2309 N N . LYS B 1 39 ? 4.600 41.351 63.428 1.00 39.27 39 LYS B N 1
ATOM 2310 C CA . LYS B 1 39 ? 4.410 42.533 64.271 1.00 40.52 39 LYS B CA 1
ATOM 2311 C C . LYS B 1 39 ? 4.575 43.871 63.535 1.00 41.34 39 LYS B C 1
ATOM 2312 O O . LYS B 1 39 ? 4.465 44.931 64.156 1.00 41.45 39 LYS B O 1
ATOM 2318 N N . LEU B 1 40 ? 4.838 43.835 62.230 1.00 42.20 40 LEU B N 1
ATOM 2319 C CA . LEU B 1 40 ? 5.045 45.063 61.453 1.00 42.96 40 LEU B CA 1
ATOM 2320 C C . LEU B 1 40 ? 3.834 46.002 61.484 1.00 43.88 40 LEU B C 1
ATOM 2321 O O . LEU B 1 40 ? 3.997 47.223 61.475 1.00 43.71 40 LEU B O 1
ATOM 2326 N N . ALA B 1 41 ? 2.633 45.428 61.523 1.00 45.11 41 ALA B N 1
ATOM 2327 C CA . ALA B 1 41 ? 1.391 46.203 61.571 1.00 46.17 41 ALA B CA 1
ATOM 2328 C C . ALA B 1 41 ? 1.269 47.073 62.827 1.00 47.03 41 ALA B C 1
ATOM 2329 O O . ALA B 1 41 ? 0.668 48.143 62.781 1.00 47.30 41 ALA B O 1
ATOM 2331 N N . ASP B 1 42 ? 1.832 46.609 63.941 1.00 48.00 42 ASP B N 1
ATOM 2332 C CA . ASP B 1 42 ? 1.793 47.353 65.206 1.00 48.67 42 ASP B CA 1
ATOM 2333 C C . ASP B 1 42 ? 2.637 48.627 65.163 1.00 48.88 42 ASP B C 1
ATOM 2334 O O . ASP B 1 42 ? 2.324 49.602 65.846 1.00 49.13 42 ASP B O 1
ATOM 2339 N N . GLY B 1 43 ? 3.709 48.610 64.374 1.00 49.02 43 GLY B N 1
ATOM 2340 C CA . GLY B 1 43 ? 4.604 49.750 64.253 1.00 49.12 43 GLY B CA 1
ATOM 2341 C C . GLY B 1 43 ? 4.132 50.862 63.328 1.00 49.11 43 GLY B C 1
ATOM 2342 O O . GLY B 1 43 ? 4.737 51.934 63.298 1.00 49.16 43 GLY B O 1
ATOM 2343 N N . VAL B 1 44 ? 3.064 50.617 62.572 1.00 49.15 44 VAL B N 1
ATOM 2344 C CA . VAL B 1 44 ? 2.539 51.608 61.635 1.00 49.11 44 VAL B CA 1
ATOM 2345 C C . VAL B 1 44 ? 1.866 52.750 62.404 1.00 48.98 44 VAL B C 1
ATOM 2346 O O . VAL B 1 44 ? 1.221 52.521 63.426 1.00 48.93 44 VAL B O 1
ATOM 2350 N N . LYS B 1 45 ? 2.036 53.973 61.904 1.00 48.79 45 LYS B N 1
ATOM 2351 C CA . LYS B 1 45 ? 1.479 55.180 62.517 1.00 48.71 45 LYS B CA 1
ATOM 2352 C C . LYS B 1 45 ? 0.261 55.654 61.718 1.00 48.42 45 LYS B C 1
ATOM 2353 O O . LYS B 1 45 ? 0.199 55.448 60.506 1.00 48.19 45 LYS B O 1
ATOM 2359 N N . ASP B 1 46 ? -0.701 56.282 62.397 1.00 48.05 46 ASP B N 1
ATOM 2360 C CA . ASP B 1 46 ? -1.944 56.748 61.761 1.00 47.88 46 ASP B CA 1
ATOM 2361 C C . ASP B 1 46 ? -2.703 55.574 61.139 1.00 47.13 46 ASP B C 1
ATOM 2362 O O . ASP B 1 46 ? -3.235 55.680 60.034 1.00 47.20 46 ASP B O 1
ATOM 2367 N N . LYS B 1 47 ? -2.756 54.461 61.866 1.00 46.31 47 LYS B N 1
ATOM 2368 C CA . LYS B 1 47 ? -3.295 53.216 61.330 1.00 45.68 47 LYS B CA 1
ATOM 2369 C C . LYS B 1 47 ? -4.758 53.344 60.917 1.00 44.68 47 LYS B C 1
ATOM 2370 O O . LYS B 1 47 ? -5.559 53.972 61.608 1.00 44.52 47 LYS B O 1
ATOM 2376 N N . ILE B 1 48 ? -5.079 52.747 59.776 1.00 43.26 48 ILE B N 1
ATOM 2377 C CA . ILE B 1 48 ? -6.447 52.579 59.321 1.00 42.32 48 ILE B CA 1
ATOM 2378 C C . ILE B 1 48 ? -6.571 51.106 58.962 1.00 41.32 48 ILE B C 1
ATOM 2379 O O . ILE B 1 48 ? -6.158 50.690 57.882 1.00 41.13 48 ILE B O 1
ATOM 2384 N N . THR B 1 49 ? -7.111 50.314 59.880 1.00 40.07 49 THR B N 1
ATOM 2385 C CA . THR B 1 49 ? -7.186 48.870 59.691 1.00 39.18 49 THR B CA 1
ATOM 2386 C C . THR B 1 49 ? -8.505 48.499 59.031 1.00 38.38 49 THR B C 1
ATOM 2387 O O . THR B 1 49 ? -9.574 48.733 59.588 1.00 38.51 49 THR B O 1
ATOM 2391 N N . ILE B 1 50 ? -8.411 47.932 57.833 1.00 37.32 50 ILE B N 1
ATOM 2392 C CA . ILE B 1 50 ? -9.563 47.484 57.069 1.00 36.55 50 ILE B CA 1
ATOM 2393 C C . ILE B 1 50 ? -9.506 45.960 56.984 1.00 36.23 50 ILE B C 1
ATOM 2394 O O . ILE B 1 50 ? -8.627 45.423 56.320 1.00 35.80 50 ILE B O 1
ATOM 2399 N N . PRO B 1 51 ? -10.419 45.253 57.647 1.00 36.01 51 PRO B N 1
ATOM 2400 C CA . PRO B 1 51 ? -10.465 43.789 57.518 1.00 35.74 51 PRO B CA 1
ATOM 2401 C C . PRO B 1 51 ? -10.965 43.351 56.145 1.00 35.45 51 PRO B C 1
ATOM 2402 O O . PRO B 1 51 ? -11.717 44.081 55.504 1.00 35.20 51 PRO B O 1
ATOM 2406 N N . TYR B 1 52 ? -10.543 42.168 55.702 1.00 35.27 52 TYR B N 1
ATOM 2407 C CA . TYR B 1 52 ? -10.880 41.674 54.370 1.00 35.12 52 TYR B CA 1
ATOM 2408 C C . TYR B 1 52 ? -12.382 41.452 54.224 1.00 35.61 52 TYR B C 1
ATOM 2409 O O . TYR B 1 52 ? -12.919 41.557 53.128 1.00 35.33 52 TYR B O 1
ATOM 2418 N N . THR B 1 53 ? -13.057 41.137 55.329 1.00 36.55 53 THR B N 1
ATOM 2419 C CA . THR B 1 53 ? -14.510 40.955 55.312 1.00 37.35 53 THR B CA 1
ATOM 2420 C C . THR B 1 53 ? -15.250 42.243 54.930 1.00 37.94 53 THR B C 1
ATOM 2421 O O . THR B 1 53 ? -16.340 42.188 54.363 1.00 38.05 53 THR B O 1
ATOM 2425 N N . LYS B 1 54 ? -14.647 43.392 55.233 1.00 38.72 54 LYS B N 1
ATOM 2426 C CA . LYS B 1 54 ? -15.247 44.697 54.940 1.00 39.25 54 LYS B CA 1
ATOM 2427 C C . LYS B 1 54 ? -14.957 45.215 53.525 1.00 39.36 54 LYS B C 1
ATOM 2428 O O . LYS B 1 54 ? -15.421 46.293 53.152 1.00 39.37 54 LYS B O 1
ATOM 2434 N N . ILE B 1 55 ? -14.192 44.449 52.748 1.00 39.46 55 ILE B N 1
ATOM 2435 C CA . ILE B 1 55 ? -13.927 44.757 51.343 1.00 39.40 55 ILE B CA 1
ATOM 2436 C C . ILE B 1 55 ? -14.679 43.729 50.489 1.00 39.57 55 ILE B C 1
ATOM 2437 O O . ILE B 1 55 ? -14.290 42.562 50.464 1.00 39.50 55 ILE B O 1
ATOM 2442 N N . PRO B 1 56 ? -15.761 44.139 49.820 1.00 39.75 56 PRO B N 1
ATOM 2443 C CA . PRO B 1 56 ? -16.490 43.242 48.914 1.00 39.92 56 PRO B CA 1
ATOM 2444 C C . PRO B 1 56 ? -15.634 42.790 47.735 1.00 40.14 56 PRO B C 1
ATOM 2445 O O . PRO B 1 56 ? -14.824 43.576 47.244 1.00 40.16 56 PRO B O 1
ATOM 2449 N N . ASN B 1 57 ? -15.821 41.541 47.307 1.00 40.41 57 ASN B N 1
ATOM 2450 C CA . ASN B 1 57 ? -15.048 40.915 46.225 1.00 40.52 57 ASN B CA 1
ATOM 2451 C C . ASN B 1 57 ? -13.577 40.615 46.563 1.00 40.21 57 ASN B C 1
ATOM 2452 O O . ASN B 1 57 ? -12.873 40.022 45.748 1.00 40.32 57 ASN B O 1
ATOM 2457 N N . PHE B 1 58 ? -13.119 41.013 47.749 1.00 39.78 58 PHE B N 1
ATOM 2458 C CA . PHE B 1 58 ? -11.749 40.747 48.185 1.00 39.45 58 PHE B CA 1
ATOM 2459 C C . PHE B 1 58 ? -11.696 39.342 48.779 1.00 39.79 58 PHE B C 1
ATOM 2460 O O . PHE B 1 58 ? -12.590 38.972 49.538 1.00 39.63 58 PHE B O 1
ATOM 2468 N N . PRO B 1 59 ? -10.663 38.561 48.464 1.00 40.22 59 PRO B N 1
ATOM 2469 C CA . PRO B 1 59 ? -10.608 37.174 48.943 1.00 40.68 59 PRO B CA 1
ATOM 2470 C C . PRO B 1 59 ? -10.526 37.094 50.460 1.00 41.33 59 PRO B C 1
ATOM 2471 O O . PRO B 1 59 ? -9.990 37.998 51.107 1.00 40.77 59 PRO B O 1
ATOM 2475 N N . GLN B 1 60 ? -11.053 36.005 51.007 1.00 42.44 60 GLN B N 1
ATOM 2476 C CA . GLN B 1 60 ? -11.167 35.830 52.447 1.00 43.58 60 GLN B CA 1
ATOM 2477 C C . GLN B 1 60 ? -10.170 34.798 52.950 1.00 44.24 60 GLN B C 1
ATOM 2478 O O . GLN B 1 60 ? -10.044 33.712 52.386 1.00 43.99 60 GLN B O 1
ATOM 2484 N N . THR B 1 61 ? -9.439 35.169 53.994 1.00 45.32 61 THR B N 1
ATOM 2485 C CA . THR B 1 61 ? -8.676 34.215 54.789 1.00 46.31 61 THR B CA 1
ATOM 2486 C C . THR B 1 61 ? -8.735 34.646 56.254 1.00 46.96 61 THR B C 1
ATOM 2487 O O . THR B 1 61 ? -8.544 35.820 56.567 1.00 47.06 61 THR B O 1
ATOM 2491 N N . SER B 1 62 ? -9.030 33.701 57.143 1.00 47.63 62 SER B N 1
ATOM 2492 C CA . SER B 1 62 ? -9.251 34.022 58.551 1.00 48.00 62 SER B CA 1
ATOM 2493 C C . SER B 1 62 ? -8.805 32.903 59.480 1.00 48.18 62 SER B C 1
ATOM 2494 O O . SER B 1 62 ? -8.951 33.015 60.698 1.00 48.47 62 SER B O 1
ATOM 2497 N N . SER B 1 67 ? -9.016 36.544 60.621 1.00 36.53 67 SER B N 1
ATOM 2498 C CA . SER B 1 67 ? -9.531 37.489 59.635 1.00 36.45 67 SER B CA 1
ATOM 2499 C C . SER B 1 67 ? -8.434 38.457 59.212 1.00 35.82 67 SER B C 1
ATOM 2500 O O . SER B 1 67 ? -7.938 39.234 60.028 1.00 36.03 67 SER B O 1
ATOM 2503 N N . GLY B 1 68 ? -8.067 38.416 57.932 1.00 34.82 68 GLY B N 1
ATOM 2504 C CA . GLY B 1 68 ? -6.956 39.198 57.426 1.00 33.97 68 GLY B CA 1
ATOM 2505 C C . GLY B 1 68 ? -7.280 40.679 57.386 1.00 33.30 68 GLY B C 1
ATOM 2506 O O . GLY B 1 68 ? -8.447 41.063 57.370 1.00 32.79 68 GLY B O 1
ATOM 2507 N N . ASN B 1 69 ? -6.238 41.503 57.381 1.00 32.71 69 ASN B N 1
ATOM 2508 C CA . ASN B 1 69 ? -6.377 42.954 57.403 1.00 32.44 69 ASN B CA 1
ATOM 2509 C C . ASN B 1 69 ? -5.455 43.632 56.399 1.00 31.79 69 ASN B C 1
ATOM 2510 O O . ASN B 1 69 ? -4.356 43.160 56.136 1.00 31.30 69 ASN B O 1
ATOM 2515 N N . LEU B 1 70 ? -5.928 44.748 55.856 1.00 31.20 70 LEU B N 1
ATOM 2516 C CA . LEU B 1 70 ? -5.125 45.675 55.073 1.00 30.98 70 LEU B CA 1
ATOM 2517 C C . LEU B 1 70 ? -4.905 46.879 55.985 1.00 30.77 70 LEU B C 1
ATOM 2518 O O . LEU B 1 70 ? -5.871 47.522 56.376 1.00 30.70 70 LEU B O 1
ATOM 2523 N N . ILE B 1 71 ? -3.659 47.157 56.357 1.00 30.50 71 ILE B N 1
ATOM 2524 C CA . ILE B 1 71 ? -3.348 48.281 57.241 1.00 30.80 71 ILE B CA 1
ATOM 2525 C C . ILE B 1 71 ? -2.682 49.411 56.464 1.00 30.54 71 ILE B C 1
ATOM 2526 O O . ILE B 1 71 ? -1.618 49.224 55.881 1.00 30.03 71 ILE B O 1
ATOM 2531 N N . PHE B 1 72 ? -3.310 50.585 56.478 1.00 30.48 72 PHE B N 1
ATOM 2532 C CA . PHE B 1 72 ? -2.757 51.782 55.847 1.00 30.49 72 PHE B CA 1
ATOM 2533 C C . PHE B 1 72 ? -2.206 52.727 56.911 1.00 30.71 72 PHE B C 1
ATOM 2534 O O . PHE B 1 72 ? -2.735 52.810 58.015 1.00 30.60 72 PHE B O 1
ATOM 2542 N N . GLY B 1 73 ? -1.137 53.433 56.569 1.00 31.05 73 GLY B N 1
ATOM 2543 C CA . GLY B 1 73 ? -0.503 54.368 57.484 1.00 31.32 73 GLY B CA 1
ATOM 2544 C C . GLY B 1 73 ? 0.857 54.795 56.982 1.00 31.44 73 GLY B C 1
ATOM 2545 O O . GLY B 1 73 ? 1.116 54.753 55.785 1.00 31.54 73 GLY B O 1
ATOM 2546 N N . THR B 1 74 ? 1.727 55.217 57.892 1.00 31.69 74 THR B N 1
ATOM 2547 C CA . THR B 1 74 ? 3.082 55.602 57.524 1.00 32.06 74 THR B CA 1
ATOM 2548 C C . THR B 1 74 ? 4.098 54.757 58.268 1.00 32.08 74 THR B C 1
ATOM 2549 O O . THR B 1 74 ? 3.862 54.309 59.386 1.00 32.44 74 THR B O 1
ATOM 2553 N N . LEU B 1 75 ? 5.235 54.547 57.623 1.00 32.31 75 LEU B N 1
ATOM 2554 C CA . LEU B 1 75 ? 6.324 53.770 58.178 1.00 32.43 75 LEU B CA 1
ATOM 2555 C C . LEU B 1 75 ? 7.609 54.466 57.759 1.00 32.34 75 LEU B C 1
ATOM 2556 O O . LEU B 1 75 ? 7.907 54.564 56.566 1.00 32.50 75 LEU B O 1
ATOM 2561 N N . SER B 1 76 ? 8.348 54.984 58.737 1.00 32.15 76 SER B N 1
ATOM 2562 C CA . SER B 1 76 ? 9.548 55.778 58.471 1.00 31.95 76 SER B CA 1
ATOM 2563 C C . SER B 1 76 ? 9.257 56.934 57.515 1.00 31.73 76 SER B C 1
ATOM 2564 O O . SER B 1 76 ? 10.057 57.225 56.624 1.00 32.16 76 SER B O 1
ATOM 2567 N N . GLY B 1 77 ? 8.100 57.570 57.692 1.00 31.35 77 GLY B N 1
ATOM 2568 C CA . GLY B 1 77 ? 7.726 58.746 56.920 1.00 30.80 77 GLY B CA 1
ATOM 2569 C C . GLY B 1 77 ? 7.118 58.497 55.547 1.00 30.47 77 GLY B C 1
ATOM 2570 O O . GLY B 1 77 ? 6.846 59.446 54.821 1.00 30.30 77 GLY B O 1
ATOM 2571 N N . ARG B 1 78 ? 6.891 57.235 55.188 1.00 29.75 78 ARG B N 1
ATOM 2572 C CA . ARG B 1 78 ? 6.354 56.887 53.867 1.00 29.40 78 ARG B CA 1
ATOM 2573 C C . ARG B 1 78 ? 5.025 56.170 53.997 1.00 28.25 78 ARG B C 1
ATOM 2574 O O . ARG B 1 78 ? 4.820 55.414 54.933 1.00 27.80 78 ARG B O 1
ATOM 2582 N N . LYS B 1 79 ? 4.130 56.409 53.046 1.00 27.36 79 LYS B N 1
ATOM 2583 C CA . LYS B 1 79 ? 2.791 55.843 53.081 1.00 26.65 79 LYS B CA 1
ATOM 2584 C C . LYS B 1 79 ? 2.832 54.392 52.619 1.00 25.92 79 LYS B C 1
ATOM 2585 O O . LYS B 1 79 ? 3.376 54.084 51.563 1.00 24.96 79 LYS B O 1
ATOM 2591 N N . VAL B 1 80 ? 2.246 53.513 53.421 1.00 25.16 80 VAL B N 1
ATOM 2592 C CA . VAL B 1 80 ? 2.311 52.076 53.175 1.00 24.60 80 VAL B CA 1
ATOM 2593 C C . VAL B 1 80 ? 0.942 51.423 53.248 1.00 24.27 80 VAL B C 1
ATOM 2594 O O . VAL B 1 80 ? 0.022 51.930 53.887 1.00 23.77 80 VAL B O 1
ATOM 2598 N N . VAL B 1 81 ? 0.822 50.286 52.571 1.00 24.03 81 VAL B N 1
ATOM 2599 C CA . VAL B 1 81 ? -0.285 49.369 52.773 1.00 23.89 81 VAL B CA 1
ATOM 2600 C C . VAL B 1 81 ? 0.356 48.041 53.162 1.00 24.13 81 VAL B C 1
ATOM 2601 O O . VAL B 1 81 ? 1.273 47.589 52.497 1.00 23.55 81 VAL B O 1
ATOM 2605 N N . VAL B 1 82 ? -0.095 47.465 54.272 1.00 24.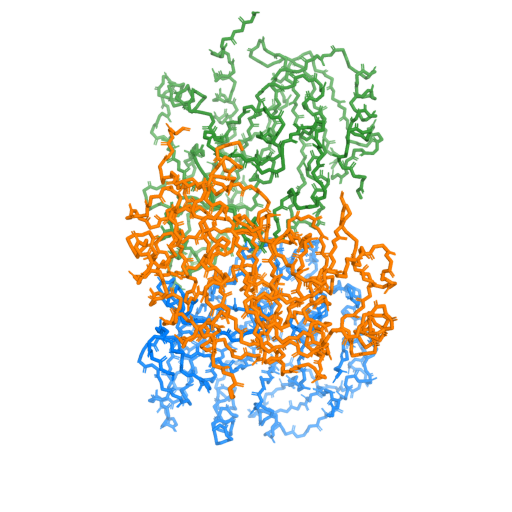51 82 VAL B N 1
ATOM 2606 C CA . VAL B 1 82 ? 0.458 46.222 54.788 1.00 25.18 82 VAL B CA 1
ATOM 2607 C C . VAL B 1 82 ? -0.613 45.151 54.696 1.00 25.45 82 VAL B C 1
ATOM 2608 O O . VAL B 1 82 ? -1.696 45.307 55.245 1.00 25.52 82 VAL B O 1
ATOM 2612 N N . MET B 1 83 ? -0.309 44.077 53.974 1.00 25.98 83 MET B N 1
ATOM 2613 C CA . MET B 1 83 ? -1.168 42.909 53.891 1.00 26.54 83 MET B CA 1
ATOM 2614 C C . MET B 1 83 ? -0.840 41.980 55.045 1.00 26.92 83 MET B C 1
ATOM 2615 O O . MET B 1 83 ? 0.266 41.452 55.126 1.00 26.26 83 MET B O 1
ATOM 2620 N N . GLN B 1 84 ? -1.810 41.804 55.933 1.00 27.44 84 GLN B N 1
ATOM 2621 C CA . GLN B 1 84 ? -1.719 40.874 57.048 1.00 28.28 84 GLN B CA 1
ATOM 2622 C C . GLN B 1 84 ? -2.700 39.742 56.755 1.00 27.93 84 GLN B C 1
ATOM 2623 O O . GLN B 1 84 ? -3.903 39.897 56.920 1.00 28.28 84 GLN B O 1
ATOM 2629 N N . GLY B 1 85 ? -2.194 38.613 56.279 1.00 27.74 85 GLY B N 1
ATOM 2630 C CA . GLY B 1 85 ? -3.056 37.522 55.865 1.00 27.40 85 GLY B CA 1
ATOM 2631 C C . GLY B 1 85 ? -2.911 37.273 54.379 1.00 27.24 85 GLY B C 1
ATOM 2632 O O . GLY B 1 85 ? -3.454 38.010 53.549 1.00 27.37 85 GLY B O 1
ATOM 2633 N N . ARG B 1 86 ? -2.175 36.221 54.053 1.00 26.66 86 ARG B N 1
ATOM 2634 C CA . ARG B 1 86 ? -1.814 35.905 52.687 1.00 26.44 86 ARG B CA 1
ATOM 2635 C C . ARG B 1 86 ? -2.652 34.767 52.152 1.00 25.55 86 ARG B C 1
ATOM 2636 O O . ARG B 1 86 ? -3.342 34.067 52.901 1.00 25.40 86 ARG B O 1
ATOM 2644 N N . PHE B 1 87 ? -2.547 34.579 50.843 1.00 24.38 87 PHE B N 1
ATOM 2645 C CA . PHE B 1 87 ? -3.300 33.578 50.129 1.00 23.57 87 PHE B CA 1
ATOM 2646 C C . PHE B 1 87 ? -2.309 32.600 49.527 1.00 22.81 87 PHE B C 1
ATOM 2647 O O . PHE B 1 87 ? -1.691 32.873 48.506 1.00 23.66 87 PHE B O 1
ATOM 2655 N N . HIS B 1 88 ? -2.140 31.467 50.198 1.00 21.28 88 HIS B N 1
ATOM 2656 C CA . HIS B 1 88 ? -1.153 30.474 49.792 1.00 20.46 88 HIS B CA 1
ATOM 2657 C C . HIS B 1 88 ? -1.774 29.453 48.856 1.00 19.24 88 HIS B C 1
ATOM 2658 O O . HIS B 1 88 ? -2.888 29.006 49.080 1.00 18.29 88 HIS B O 1
ATOM 2665 N N . MET B 1 89 ? -1.054 29.097 47.804 1.00 18.48 89 MET B N 1
ATOM 2666 C CA . MET B 1 89 ? -1.590 28.167 46.822 1.00 18.80 89 MET B CA 1
ATOM 2667 C C . MET B 1 89 ? -1.800 26.784 47.419 1.00 18.04 89 MET B C 1
ATOM 2668 O O . MET B 1 89 ? -2.718 26.087 47.006 1.00 18.45 89 MET B O 1
ATOM 2673 N N . TYR B 1 90 ? -0.998 26.395 48.411 1.00 17.70 90 TYR B N 1
ATOM 2674 C CA . TYR B 1 90 ? -1.191 25.078 49.036 1.00 17.21 90 TYR B CA 1
ATOM 2675 C C . TYR B 1 90 ? -2.509 24.991 49.799 1.00 17.88 90 TYR B C 1
ATOM 2676 O O . TYR B 1 90 ? -2.970 23.892 50.111 1.00 17.42 90 TYR B O 1
ATOM 2685 N N . GLU B 1 91 ? -3.113 26.136 50.105 1.00 18.38 91 GLU B N 1
ATOM 2686 C CA . GLU B 1 91 ? -4.448 26.174 50.710 1.00 19.44 91 GLU B CA 1
ATOM 2687 C C . GLU B 1 91 ? -5.579 25.970 49.697 1.00 19.53 91 GLU B C 1
ATOM 2688 O O . GLU B 1 91 ? -6.733 25.838 50.092 1.00 20.42 91 GLU B O 1
ATOM 2694 N N . GLY B 1 92 ? -5.254 25.951 48.410 1.00 19.52 92 GLY B N 1
ATOM 2695 C CA . GLY B 1 92 ? -6.231 25.694 47.361 1.00 19.99 92 GLY B CA 1
ATOM 2696 C C . GLY B 1 92 ? -6.838 26.950 46.747 1.00 20.15 92 GLY B C 1
ATOM 2697 O O . GLY B 1 92 ? -7.797 26.869 45.983 1.00 20.88 92 GLY B O 1
ATOM 2698 N N . TYR B 1 93 ? -6.283 28.116 47.060 1.00 20.08 93 TYR B N 1
ATOM 2699 C CA . TYR B 1 93 ? -6.753 29.356 46.441 1.00 20.25 93 TYR B CA 1
ATOM 2700 C C . TYR B 1 93 ? -6.462 29.393 44.942 1.00 19.80 93 TYR B C 1
ATOM 2701 O O . TYR B 1 93 ? -5.510 28.777 44.460 1.00 20.23 93 TYR B O 1
ATOM 2710 N N . SER B 1 94 ? -7.276 30.143 44.215 1.00 19.52 94 SER B N 1
ATOM 2711 C CA . SER B 1 94 ? -7.136 30.258 42.773 1.00 19.32 94 SER B CA 1
ATOM 2712 C C . SER B 1 94 ? -6.103 31.323 42.412 1.00 19.18 94 SER B C 1
ATOM 2713 O O . SER B 1 94 ? -5.702 32.139 43.248 1.00 18.77 94 SER B O 1
ATOM 2716 N N . ASN B 1 95 ? -5.690 31.305 41.153 1.00 19.42 95 ASN B N 1
ATOM 2717 C CA . ASN B 1 95 ? -4.748 32.291 40.637 1.00 19.74 95 ASN B CA 1
ATOM 2718 C C . ASN B 1 95 ? -5.308 33.687 40.784 1.00 20.14 95 ASN B C 1
ATOM 2719 O O . ASN B 1 95 ? -4.603 34.589 41.207 1.00 19.41 95 ASN B O 1
ATOM 2724 N N . ASP B 1 96 ? -6.584 33.856 40.447 1.00 20.75 96 ASP B N 1
ATOM 2725 C CA . ASP B 1 96 ? -7.237 35.165 40.538 1.00 21.50 96 ASP B CA 1
ATOM 2726 C C . ASP B 1 96 ? -7.279 35.673 41.975 1.00 21.18 96 ASP B C 1
ATOM 2727 O O . ASP B 1 96 ? -7.145 36.865 42.213 1.00 21.42 96 ASP B O 1
ATOM 2732 N N . THR B 1 97 ? -7.485 34.774 42.933 1.00 20.98 97 THR B N 1
ATOM 2733 C CA . THR B 1 97 ? -7.472 35.151 44.345 1.00 21.10 97 THR B CA 1
ATOM 2734 C C . THR B 1 97 ? -6.130 35.753 44.752 1.00 20.75 97 THR B C 1
ATOM 2735 O O . THR B 1 97 ? -6.085 36.790 45.408 1.00 20.17 97 THR B O 1
ATOM 2739 N N . VAL B 1 98 ? -5.039 35.111 44.341 1.00 19.95 98 VAL B N 1
ATOM 2740 C CA . VAL B 1 98 ? -3.704 35.549 44.715 1.00 19.85 98 VAL B CA 1
ATOM 2741 C C . VAL B 1 98 ? -3.326 36.830 43.966 1.00 19.42 98 VAL B C 1
ATOM 2742 O O . VAL B 1 98 ? -2.695 37.717 44.534 1.00 19.46 98 VAL B O 1
ATOM 2746 N N . ALA B 1 99 ? -3.755 36.941 42.711 1.00 19.54 99 ALA B N 1
ATOM 2747 C CA . ALA B 1 99 ? -3.405 38.080 41.865 1.00 19.44 99 ALA B CA 1
ATOM 2748 C C . ALA B 1 99 ? -4.139 39.362 42.245 1.00 19.42 99 ALA B C 1
ATOM 2749 O O . ALA B 1 99 ? -3.581 40.446 42.135 1.00 19.63 99 ALA B O 1
ATOM 2751 N N . LEU B 1 100 ? -5.379 39.241 42.702 1.00 19.94 100 LEU B N 1
ATOM 2752 C CA . LEU B 1 100 ? -6.231 40.414 42.917 1.00 20.37 100 LEU B CA 1
ATOM 2753 C C . LEU B 1 100 ? -5.640 41.440 43.894 1.00 20.02 100 LEU B C 1
ATOM 2754 O O . LEU B 1 100 ? -5.583 42.621 43.561 1.00 19.72 100 LEU B O 1
ATOM 2759 N N . PRO B 1 101 ? -5.203 41.033 45.085 1.00 19.78 101 PRO B N 1
ATOM 2760 C CA . PRO B 1 101 ? -4.621 41.998 46.035 1.00 19.70 101 PRO B CA 1
ATOM 2761 C C . PRO B 1 101 ? -3.416 42.774 45.494 1.00 19.34 101 PRO B C 1
ATOM 2762 O O . PRO B 1 101 ? -3.277 43.960 45.793 1.00 19.34 101 PRO B O 1
ATOM 2766 N N . ILE B 1 102 ? -2.564 42.110 44.717 1.00 18.92 102 ILE B N 1
ATOM 2767 C CA . ILE B 1 102 ? -1.396 42.761 44.127 1.00 19.00 102 ILE B CA 1
ATOM 2768 C C . ILE B 1 102 ? -1.852 43.806 43.102 1.00 18.85 102 ILE B C 1
ATOM 2769 O O . ILE B 1 102 ? -1.309 44.915 43.028 1.00 18.41 102 ILE B O 1
ATOM 2774 N N . ARG B 1 103 ? -2.846 43.449 42.303 1.00 18.61 103 ARG B N 1
ATOM 2775 C CA . ARG B 1 103 ? -3.377 44.366 41.296 1.00 19.00 103 ARG B CA 1
ATOM 2776 C C . ARG B 1 103 ? -4.159 45.515 41.928 1.00 19.67 103 ARG B C 1
ATOM 2777 O O . ARG B 1 103 ? -4.176 46.620 41.390 1.00 20.33 103 ARG B O 1
ATOM 2785 N N . VAL B 1 104 ? -4.773 45.265 43.078 1.00 20.56 104 VAL B N 1
ATOM 2786 C CA . VAL B 1 104 ? -5.426 46.330 43.839 1.00 20.94 104 VAL B CA 1
ATOM 2787 C C . VAL B 1 104 ? -4.354 47.296 44.336 1.00 21.45 104 VAL B C 1
ATOM 2788 O O . VAL B 1 104 ? -4.511 48.514 44.221 1.00 21.47 104 VAL B O 1
ATOM 2792 N N . MET B 1 105 ? -3.258 46.749 44.858 1.00 21.70 105 MET B N 1
ATOM 2793 C CA . MET B 1 105 ? -2.118 47.556 45.281 1.00 22.33 105 MET B CA 1
ATOM 2794 C C . MET B 1 105 ? -1.652 48.463 44.148 1.00 22.56 105 MET B C 1
ATOM 2795 O O . MET B 1 105 ? -1.418 49.643 44.367 1.00 22.40 105 MET B O 1
ATOM 2800 N N . LYS B 1 106 ? -1.529 47.910 42.942 1.00 22.88 106 LYS B N 1
ATOM 2801 C CA . LYS B 1 106 ? -1.115 48.690 41.774 1.00 23.56 106 LYS B CA 1
ATOM 2802 C C . LYS B 1 106 ? -2.019 49.893 41.562 1.00 24.08 106 LYS B C 1
ATOM 2803 O O . LYS B 1 106 ? -1.539 51.007 41.339 1.00 24.15 106 LYS B O 1
ATOM 2809 N N . LEU B 1 107 ? -3.327 49.664 41.620 1.00 24.68 107 LEU B N 1
ATOM 2810 C CA . LEU B 1 107 ? -4.292 50.726 41.367 1.00 25.07 107 LEU B CA 1
ATOM 2811 C C . LEU B 1 107 ? -4.347 51.747 42.500 1.00 25.24 107 LEU B C 1
ATOM 2812 O O . LEU B 1 107 ? -4.628 52.913 42.250 1.00 25.84 107 LEU B O 1
ATOM 2817 N N . LEU B 1 108 ? -4.051 51.317 43.725 1.00 25.19 108 LEU B N 1
ATOM 2818 C CA . LEU B 1 108 ? -4.029 52.203 44.888 1.00 25.35 108 LEU B CA 1
ATOM 2819 C C . LEU B 1 108 ? -2.845 53.176 44.881 1.00 25.28 108 LEU B C 1
ATOM 2820 O O . LEU B 1 108 ? -2.883 54.185 45.579 1.00 25.50 108 LEU B O 1
ATOM 2825 N N . GLY B 1 109 ? -1.798 52.848 44.123 1.00 24.79 109 GLY B N 1
ATOM 2826 C CA . GLY B 1 109 ? -0.622 53.693 43.989 1.00 24.51 109 GLY B CA 1
ATOM 2827 C C . GLY B 1 109 ? 0.707 53.049 44.364 1.00 23.98 109 GLY B C 1
ATOM 2828 O O . GLY B 1 109 ? 1.737 53.721 44.332 1.00 23.62 109 GLY B O 1
ATOM 2829 N N . VAL B 1 110 ? 0.697 51.761 44.718 1.00 23.28 110 VAL B N 1
ATOM 2830 C CA . VAL B 1 110 ? 1.920 51.073 45.157 1.00 22.69 110 VAL B CA 1
ATOM 2831 C C . VAL B 1 110 ? 2.961 50.978 44.041 1.00 22.37 110 VAL B C 1
ATOM 2832 O O . VAL B 1 110 ? 2.652 50.545 42.931 1.00 22.53 110 VAL B O 1
ATOM 2836 N N . LYS B 1 111 ? 4.189 51.382 44.362 1.00 21.83 111 LYS B N 1
ATOM 2837 C CA . LYS B 1 111 ? 5.318 51.358 43.432 1.00 22.11 111 LYS B CA 1
ATOM 2838 C C . LYS B 1 111 ? 6.357 50.290 43.780 1.00 21.27 111 LYS B C 1
ATOM 2839 O O . LYS B 1 111 ? 7.064 49.809 42.899 1.00 21.15 111 LYS B O 1
ATOM 2845 N N . ILE B 1 112 ? 6.466 49.954 45.064 1.00 20.64 112 ILE B N 1
ATOM 2846 C CA . ILE B 1 112 ? 7.406 48.952 45.550 1.00 20.10 112 ILE B CA 1
ATOM 2847 C C . ILE B 1 112 ? 6.647 47.972 46.426 1.00 19.58 112 ILE B C 1
ATOM 2848 O O . ILE B 1 112 ? 5.871 48.384 47.280 1.00 19.50 112 ILE B O 1
ATOM 2853 N N . LEU B 1 113 ? 6.885 46.683 46.211 1.00 18.93 113 LEU B N 1
ATOM 2854 C CA . LEU B 1 113 ? 6.331 45.628 47.044 1.00 18.83 113 LEU B CA 1
ATOM 2855 C C . LEU B 1 113 ? 7.469 44.973 47.813 1.00 18.59 113 LEU B C 1
ATOM 2856 O O . LEU B 1 113 ? 8.437 44.524 47.212 1.00 18.90 113 LEU B O 1
ATOM 2861 N N . MET B 1 114 ? 7.348 44.935 49.136 1.00 18.46 114 MET B N 1
ATOM 2862 C CA . MET B 1 114 ? 8.307 44.269 50.009 1.00 18.30 114 MET B CA 1
ATOM 2863 C C . MET B 1 114 ? 7.604 43.065 50.610 1.00 18.59 114 MET B C 1
ATOM 2864 O O . MET B 1 114 ? 6.489 43.178 51.103 1.00 18.24 114 MET B O 1
ATOM 2869 N N . VAL B 1 115 ? 8.241 41.907 50.538 1.00 18.96 115 VAL B N 1
ATOM 2870 C CA . VAL B 1 115 ? 7.610 40.664 50.962 1.00 19.38 115 VAL B CA 1
ATOM 2871 C C . VAL B 1 115 ? 8.608 39.834 51.755 1.00 18.94 115 VAL B C 1
ATOM 2872 O O . VAL B 1 115 ? 9.790 39.799 51.431 1.00 19.22 115 VAL B O 1
ATOM 2876 N N . SER B 1 116 ? 8.128 39.162 52.791 1.00 18.49 116 SER B N 1
ATOM 2877 C CA . SER B 1 116 ? 8.938 38.188 53.489 1.00 18.26 116 SER B CA 1
ATOM 2878 C C . SER B 1 116 ? 8.277 36.825 53.427 1.00 17.70 116 SER B C 1
ATOM 2879 O O . SER B 1 116 ? 7.087 36.692 53.125 1.00 17.88 116 SER B O 1
ATOM 2882 N N . ASN B 1 117 ? 9.069 35.808 53.696 1.00 17.30 117 ASN B N 1
ATOM 2883 C CA . ASN B 1 117 ? 8.545 34.465 53.808 1.00 17.33 117 ASN B CA 1
ATOM 2884 C C . ASN B 1 117 ? 9.467 33.627 54.676 1.00 17.61 117 ASN B C 1
ATOM 2885 O O . ASN B 1 117 ? 10.536 34.085 55.065 1.00 17.95 117 ASN B O 1
ATOM 2890 N N . ALA B 1 118 ? 9.026 32.422 54.998 1.00 18.21 118 ALA B N 1
ATOM 2891 C CA . ALA B 1 118 ? 9.856 31.451 55.690 1.00 18.42 118 ALA B CA 1
ATOM 2892 C C . ALA B 1 118 ? 10.266 30.397 54.681 1.00 18.43 118 ALA B C 1
ATOM 2893 O O . ALA B 1 118 ? 9.467 29.989 53.845 1.00 18.75 118 ALA B O 1
ATOM 2895 N N . ALA B 1 119 ? 11.513 29.956 54.762 1.00 17.94 119 ALA B N 1
ATOM 2896 C CA . ALA B 1 119 ? 12.077 29.042 53.772 1.00 17.35 119 ALA B CA 1
ATOM 2897 C C . ALA B 1 119 ? 13.076 28.096 54.416 1.00 17.17 119 ALA B C 1
ATOM 2898 O O . ALA B 1 119 ? 13.649 28.386 55.473 1.00 17.25 119 ALA B O 1
ATOM 2900 N N . GLY B 1 120 ? 13.272 26.953 53.776 1.00 16.35 120 GLY B N 1
ATOM 2901 C CA . GLY B 1 120 ? 14.269 25.994 54.189 1.00 16.53 120 GLY B CA 1
ATOM 2902 C C . GLY B 1 120 ? 15.602 26.302 53.547 1.00 16.61 120 GLY B C 1
ATOM 2903 O O . GLY B 1 120 ? 15.673 26.615 52.355 1.00 15.80 120 GLY B O 1
ATOM 2904 N N . GLY B 1 121 ? 16.667 26.224 54.332 1.00 16.92 121 GLY B N 1
ATOM 2905 C CA . GLY B 1 121 ? 18.002 26.490 53.832 1.00 17.62 121 GLY B CA 1
ATOM 2906 C C . GLY B 1 121 ? 18.574 25.295 53.112 1.00 18.10 121 GLY B C 1
ATOM 2907 O O . GLY B 1 121 ? 18.802 24.251 53.714 1.00 19.11 121 GLY B O 1
ATOM 2908 N N . LEU B 1 122 ? 18.797 25.440 51.813 1.00 18.01 122 LEU B N 1
ATOM 2909 C CA . LEU B 1 122 ? 19.481 24.416 51.030 1.00 18.52 122 LEU B CA 1
ATOM 2910 C C . LEU B 1 122 ? 20.991 24.649 51.004 1.00 19.37 122 LEU B C 1
ATOM 2911 O O . LEU B 1 122 ? 21.758 23.716 51.229 1.00 19.04 122 LEU B O 1
ATOM 2916 N N . ASN B 1 123 ? 21.398 25.882 50.692 1.00 20.23 123 ASN B N 1
ATOM 2917 C CA . ASN B 1 123 ? 22.806 26.286 50.679 1.00 21.11 123 ASN B CA 1
ATOM 2918 C C . ASN B 1 123 ? 23.412 25.953 52.040 1.00 21.47 123 ASN B C 1
ATOM 2919 O O . ASN B 1 123 ? 22.887 26.349 53.075 1.00 21.11 123 ASN B O 1
ATOM 2924 N N . ARG B 1 124 ? 24.503 25.197 52.024 1.00 22.29 124 ARG B N 1
ATOM 2925 C CA . ARG B 1 124 ? 25.084 24.629 53.241 1.00 23.47 124 ARG B CA 1
ATOM 2926 C C . ARG B 1 124 ? 25.741 25.660 54.161 1.00 23.69 124 ARG B C 1
ATOM 2927 O O . ARG B 1 124 ? 26.002 25.374 55.328 1.00 24.43 124 ARG B O 1
ATOM 2935 N N . SER B 1 125 ? 25.989 26.859 53.649 1.00 24.19 125 SER B N 1
ATOM 2936 C CA . SER B 1 125 ? 26.588 27.932 54.445 1.00 24.25 125 SER B CA 1
ATOM 2937 C C . SER B 1 125 ? 25.558 28.675 55.307 1.00 24.16 125 SER B C 1
ATOM 2938 O O . SER B 1 125 ? 25.928 29.447 56.203 1.00 24.24 125 SER B O 1
ATOM 2941 N N . LEU B 1 126 ? 24.274 28.443 55.041 1.00 23.32 126 LEU B N 1
ATOM 2942 C CA . LEU B 1 126 ? 23.215 29.135 55.760 1.00 22.99 126 LEU B CA 1
ATOM 2943 C C . LEU B 1 126 ? 23.074 28.582 57.160 1.00 22.86 126 LEU B C 1
ATOM 2944 O O . LEU B 1 126 ? 23.336 27.407 57.410 1.00 22.93 126 LEU B O 1
ATOM 2949 N N . LYS B 1 127 ? 22.658 29.462 58.058 1.00 23.11 127 LYS B N 1
ATOM 2950 C CA . LYS B 1 127 ? 22.359 29.127 59.436 1.00 23.25 127 LYS B CA 1
ATOM 2951 C C . LYS B 1 127 ? 20.901 29.462 59.712 1.00 22.77 127 LYS B C 1
ATOM 2952 O O . LYS B 1 127 ? 20.326 30.350 59.084 1.00 21.95 127 LYS B O 1
ATOM 2958 N N . LEU B 1 128 ? 20.304 28.748 60.654 1.00 22.29 128 LEU B N 1
ATOM 2959 C CA . LEU B 1 128 ? 18.975 29.080 61.146 1.00 22.59 128 LEU B CA 1
ATOM 2960 C C . LEU B 1 128 ? 18.902 30.556 61.557 1.00 22.03 128 LEU B C 1
ATOM 2961 O O . LEU B 1 128 ? 19.775 31.045 62.264 1.00 21.86 128 LEU B O 1
ATOM 2966 N N . GLY B 1 129 ? 17.860 31.250 61.105 1.00 21.34 129 GLY B N 1
ATOM 2967 C CA . GLY B 1 129 ? 17.650 32.652 61.424 1.00 20.94 129 GLY B CA 1
ATOM 2968 C C . GLY B 1 129 ? 18.330 33.613 60.467 1.00 20.61 129 GLY B C 1
ATOM 2969 O O . GLY B 1 129 ? 18.201 34.818 60.624 1.00 19.88 129 GLY B O 1
ATOM 2970 N N . ASP B 1 130 ? 19.031 33.096 59.458 1.00 20.23 130 ASP B N 1
ATOM 2971 C CA . ASP B 1 130 ? 19.645 33.962 58.454 1.00 20.18 130 ASP B CA 1
ATOM 2972 C C . ASP B 1 130 ? 18.575 34.576 57.556 1.00 19.95 130 ASP B C 1
ATOM 2973 O O . ASP B 1 130 ? 17.469 34.053 57.448 1.00 19.02 130 ASP B O 1
ATOM 2978 N N . PHE B 1 131 ? 18.929 35.698 56.937 1.00 19.37 131 PHE B N 1
ATOM 2979 C CA . PHE B 1 131 ? 18.097 36.379 55.955 1.00 19.47 131 PHE B CA 1
ATOM 2980 C C . PHE B 1 131 ? 18.679 36.149 54.573 1.00 19.05 131 PHE B C 1
ATOM 2981 O O . PHE B 1 131 ? 19.855 36.413 54.336 1.00 20.07 131 PHE B O 1
ATOM 2989 N N . VAL B 1 132 ? 17.862 35.655 53.656 1.00 18.23 132 VAL B N 1
ATOM 2990 C CA . VAL B 1 132 ? 18.286 35.470 52.282 1.00 17.75 132 VAL B CA 1
ATOM 2991 C C . VAL B 1 132 ? 17.431 36.361 51.407 1.00 17.67 132 VAL B C 1
ATOM 2992 O O . VAL B 1 132 ? 16.263 36.076 51.155 1.00 17.65 132 VAL B O 1
ATOM 2996 N N . ILE B 1 133 ? 18.019 37.469 50.969 1.00 16.99 133 ILE B N 1
ATOM 2997 C CA . ILE B 1 133 ? 17.394 38.332 49.999 1.00 16.81 133 ILE B CA 1
ATOM 2998 C C . ILE B 1 133 ? 17.276 37.532 48.715 1.00 16.56 133 ILE B C 1
ATOM 2999 O O . ILE B 1 133 ? 18.240 36.909 48.268 1.00 16.59 133 ILE B O 1
ATOM 3004 N N . LEU B 1 134 ? 16.093 37.524 48.126 1.00 17.12 134 LEU B N 1
ATOM 3005 C CA . LEU B 1 134 ? 15.923 36.855 46.845 1.00 17.17 134 LEU B CA 1
ATOM 3006 C C . LEU B 1 134 ? 16.524 37.735 45.760 1.00 16.84 134 LEU B C 1
ATOM 3007 O O . LEU B 1 134 ? 16.157 38.887 45.632 1.00 16.41 134 LEU B O 1
ATOM 3012 N N . LYS B 1 135 ? 17.440 37.179 44.983 1.00 17.02 135 LYS B N 1
ATOM 3013 C CA . LYS B 1 135 ? 17.909 37.828 43.760 1.00 17.48 135 LYS B CA 1
ATOM 3014 C C . LYS B 1 135 ? 17.370 37.172 42.498 1.00 17.10 135 LYS B C 1
ATOM 3015 O O . LYS B 1 135 ? 17.458 37.748 41.413 1.00 16.91 135 LYS B O 1
ATOM 3021 N N . ASP B 1 136 ? 16.837 35.963 42.646 1.00 16.04 136 ASP B N 1
ATOM 3022 C CA . ASP B 1 136 ? 16.241 35.228 41.532 1.00 15.76 136 ASP B CA 1
ATOM 3023 C C . ASP B 1 136 ? 15.407 34.090 42.083 1.00 15.26 136 ASP B C 1
ATOM 3024 O O . ASP B 1 136 ? 15.453 33.800 43.270 1.00 14.53 136 ASP B O 1
ATOM 3029 N N . HIS B 1 137 ? 14.630 33.456 41.216 1.00 14.88 137 HIS B N 1
ATOM 3030 C CA . HIS B 1 137 ? 13.788 32.352 41.637 1.00 14.57 137 HIS B CA 1
ATOM 3031 C C . HIS B 1 137 ? 13.694 31.261 40.580 1.00 14.35 137 HIS B C 1
ATOM 3032 O O . HIS B 1 137 ? 14.054 31.467 39.423 1.00 14.84 137 HIS B O 1
ATOM 3039 N N . ILE B 1 138 ? 13.238 30.094 41.020 1.00 14.03 138 ILE B N 1
ATOM 3040 C CA . ILE B 1 138 ? 12.848 28.996 40.142 1.00 14.16 138 ILE B CA 1
ATOM 3041 C C . ILE B 1 138 ? 11.425 28.619 40.504 1.00 13.62 138 ILE B C 1
ATOM 3042 O O . ILE B 1 138 ? 11.154 28.186 41.610 1.00 14.06 138 ILE B O 1
ATOM 3047 N N . TYR B 1 139 ? 10.515 28.822 39.559 1.00 14.30 139 TYR B N 1
ATOM 3048 C CA . TYR B 1 139 ? 9.083 28.711 39.782 1.00 13.75 139 TYR B CA 1
ATOM 3049 C C . TYR B 1 139 ? 8.657 27.340 39.291 1.00 14.25 139 TYR B C 1
ATOM 3050 O O . TYR B 1 139 ? 8.159 27.212 38.176 1.00 14.19 139 TYR B O 1
ATOM 3059 N N . LEU B 1 140 ? 8.874 26.315 40.109 1.00 13.86 140 LEU B N 1
ATOM 3060 C CA . LEU B 1 140 ? 8.591 24.956 39.668 1.00 14.55 140 LEU B CA 1
ATOM 3061 C C . LEU B 1 140 ? 7.141 24.800 39.229 1.00 14.40 140 LEU B C 1
ATOM 3062 O O . LEU B 1 140 ? 6.901 24.225 38.175 1.00 14.77 140 LEU B O 1
ATOM 3067 N N . PRO B 1 141 ? 6.165 25.286 39.997 1.00 14.45 141 PRO B N 1
ATOM 3068 C CA . PRO B 1 141 ? 4.777 25.268 39.515 1.00 14.54 141 PRO B CA 1
ATOM 3069 C C . PRO B 1 141 ? 4.571 25.963 38.162 1.00 14.65 141 PRO B C 1
ATOM 3070 O O . PRO B 1 141 ? 3.855 25.416 37.321 1.00 14.69 141 PRO B O 1
ATOM 3074 N N . GLY B 1 142 ? 5.196 27.120 37.954 1.00 15.17 142 GLY B N 1
ATOM 3075 C CA . GLY B 1 142 ? 5.086 27.845 36.703 1.00 15.74 142 GLY B CA 1
ATOM 3076 C C . GLY B 1 142 ? 5.656 27.097 35.511 1.00 16.15 142 GLY B C 1
ATOM 3077 O O . GLY B 1 142 ? 5.061 27.092 34.430 1.00 17.56 142 GLY B O 1
ATOM 3078 N N . LEU B 1 143 ? 6.806 26.464 35.685 1.00 15.60 143 LEU B N 1
ATOM 3079 C CA . LEU B 1 143 ? 7.379 25.652 34.597 1.00 15.99 143 LEU B CA 1
ATOM 3080 C C . LEU B 1 143 ? 6.478 24.457 34.270 1.00 15.82 143 LEU B C 1
ATOM 3081 O O . LEU B 1 143 ? 6.422 24.003 33.124 1.00 14.85 143 LEU B O 1
ATOM 3086 N N . GLY B 1 144 ? 5.753 23.970 35.272 1.00 16.22 144 GLY B N 1
ATOM 3087 C CA . GLY B 1 144 ? 4.863 22.835 35.094 1.00 17.08 144 GLY B CA 1
ATOM 3088 C C . GLY B 1 144 ? 3.392 23.087 34.789 1.00 17.80 144 GLY B C 1
ATOM 3089 O O . GLY B 1 144 ? 2.571 22.218 35.064 1.00 19.54 144 GLY B O 1
ATOM 3090 N N . LEU B 1 145 ? 3.067 24.234 34.201 1.00 18.28 145 LEU B N 1
ATOM 3091 C CA . LEU B 1 145 ? 1.688 24.594 33.800 1.00 18.21 145 LEU B CA 1
ATOM 3092 C C . LEU B 1 145 ? 0.760 25.073 34.938 1.00 17.81 145 LEU B C 1
ATOM 3093 O O . LEU B 1 145 ? -0.449 25.173 34.766 1.00 18.43 145 LEU B O 1
ATOM 3098 N N . ASN B 1 146 ? 1.332 25.424 36.083 1.00 16.79 146 ASN B N 1
ATOM 3099 C CA . ASN B 1 146 ? 0.571 26.051 37.159 1.00 16.68 146 ASN B CA 1
ATOM 3100 C C . ASN B 1 146 ? 1.053 27.474 37.463 1.00 16.29 146 ASN B C 1
ATOM 3101 O O . ASN B 1 146 ? 0.995 27.925 38.596 1.00 16.24 146 ASN B O 1
ATOM 3106 N N . ASN B 1 147 ? 1.531 28.167 36.441 1.00 15.71 147 ASN B N 1
ATOM 3107 C CA . ASN B 1 147 ? 1.895 29.572 36.561 1.00 15.60 147 ASN B CA 1
ATOM 3108 C C . ASN B 1 147 ? 0.643 30.385 36.859 1.00 15.13 147 ASN B C 1
ATOM 3109 O O . ASN B 1 147 ? -0.391 30.178 36.245 1.00 14.86 147 ASN B O 1
ATOM 3114 N N . ILE B 1 148 ? 0.750 31.314 37.798 1.00 15.10 148 ILE B N 1
ATOM 3115 C CA . ILE B 1 148 ? -0.366 32.171 38.188 1.00 14.83 148 ILE B CA 1
ATOM 3116 C C . ILE B 1 148 ? -0.981 32.933 37.010 1.00 14.67 148 ILE B C 1
ATOM 3117 O O . ILE B 1 148 ? -2.154 33.246 37.044 1.00 14.50 148 ILE B O 1
ATOM 3122 N N . LEU B 1 149 ? -0.197 33.198 35.961 1.00 14.67 149 LEU B N 1
ATOM 3123 C CA . LEU B 1 149 ? -0.691 33.935 34.799 1.00 14.89 149 LEU B CA 1
ATOM 3124 C C . LEU B 1 149 ? -1.375 33.087 33.726 1.00 14.95 149 LEU B C 1
ATOM 3125 O O . LEU B 1 149 ? -1.876 33.633 32.750 1.00 15.57 149 LEU B O 1
ATOM 3130 N N . VAL B 1 150 ? -1.444 31.773 33.901 1.00 15.04 150 VAL B N 1
ATOM 3131 C CA . VAL B 1 150 ? -2.131 30.933 32.917 1.00 15.26 150 VAL B CA 1
ATOM 3132 C C . VAL B 1 150 ? -3.597 31.360 32.809 1.00 15.21 150 VAL B C 1
ATOM 3133 O O . VAL B 1 150 ? -4.285 31.504 33.812 1.00 15.22 150 VAL B O 1
ATOM 3137 N N . GLY B 1 151 ? -4.058 31.529 31.574 1.00 15.57 151 GLY B N 1
ATOM 3138 C CA . GLY B 1 151 ? -5.387 32.016 31.282 1.00 16.57 151 GLY B CA 1
ATOM 3139 C C . GLY B 1 151 ? -5.306 33.252 30.417 1.00 16.97 151 GLY B C 1
ATOM 3140 O O . GLY B 1 151 ? -4.214 33.671 30.049 1.00 16.63 151 GLY B O 1
ATOM 3141 N N . PRO B 1 152 ? -6.446 33.842 30.071 1.00 18.10 152 PRO B N 1
ATOM 3142 C CA . PRO B 1 152 ? -6.444 35.092 29.301 1.00 18.29 152 PRO B CA 1
ATOM 3143 C C . PRO B 1 152 ? -5.566 36.135 30.000 1.00 18.02 152 PRO B C 1
ATOM 3144 O O . PRO B 1 152 ? -5.672 36.291 31.218 1.00 17.82 152 PRO B O 1
ATOM 3148 N N . ASN B 1 153 ? -4.690 36.791 29.253 1.00 18.30 153 ASN B N 1
ATOM 3149 C CA . ASN B 1 153 ? -3.900 37.878 29.808 1.00 18.71 153 ASN B CA 1
ATOM 3150 C C . ASN B 1 153 ? -4.777 39.102 30.036 1.00 19.39 153 ASN B C 1
ATOM 3151 O O . ASN B 1 153 ? -5.543 39.479 29.147 1.00 19.81 153 ASN B O 1
ATOM 3156 N N . GLN B 1 154 ? -4.683 39.688 31.231 1.00 19.31 154 GLN B N 1
ATOM 3157 C CA . GLN B 1 154 ? -5.367 40.930 31.564 1.00 19.80 154 GLN B CA 1
ATOM 3158 C C . GLN B 1 154 ? -4.483 42.073 31.095 1.00 19.82 154 GLN B C 1
ATOM 3159 O O . GLN B 1 154 ? -3.562 42.500 31.790 1.00 19.66 154 GLN B O 1
ATOM 3165 N N . GLU B 1 155 ? -4.774 42.547 29.891 1.00 19.89 155 GLU B N 1
ATOM 3166 C CA . GLU B 1 155 ? -3.945 43.526 29.213 1.00 20.03 155 GLU B CA 1
ATOM 3167 C C . GLU B 1 155 ? -3.845 44.846 29.976 1.00 19.18 155 GLU B C 1
ATOM 3168 O O . GLU B 1 155 ? -2.843 45.544 29.856 1.00 19.04 155 GLU B O 1
ATOM 3174 N N . ALA B 1 156 ? -4.870 45.166 30.767 1.00 18.47 156 ALA B N 1
ATOM 3175 C CA . ALA B 1 156 ? -4.880 46.365 31.605 1.00 18.65 156 ALA B CA 1
ATOM 3176 C C . ALA B 1 156 ? -3.669 46.441 32.525 1.00 18.82 156 ALA B C 1
ATOM 3177 O O . ALA B 1 156 ? -3.196 47.528 32.841 1.00 18.55 156 ALA B O 1
ATOM 3179 N N . PHE B 1 157 ? -3.171 45.283 32.955 1.00 18.60 157 PHE B N 1
ATOM 3180 C CA . PHE B 1 157 ? -2.106 45.221 33.947 1.00 18.86 157 PHE B CA 1
ATOM 3181 C C . PHE B 1 157 ? -0.725 44.941 33.370 1.00 19.20 157 PHE B C 1
ATOM 3182 O O . PHE B 1 157 ? 0.277 45.422 33.901 1.00 19.84 157 PHE B O 1
ATOM 3190 N N . GLY B 1 158 ? -0.663 44.201 32.271 1.00 18.85 158 GLY B N 1
ATOM 3191 C CA . GLY B 1 158 ? 0.615 43.869 31.679 1.00 18.73 158 GLY B CA 1
ATOM 3192 C C . GLY B 1 158 ? 0.524 43.032 30.429 1.00 18.48 158 GLY B C 1
ATOM 3193 O O . GLY B 1 158 ? -0.557 42.808 29.880 1.00 18.71 158 GLY B O 1
ATOM 3194 N N . THR B 1 159 ? 1.689 42.566 29.996 1.00 18.20 159 THR B N 1
ATOM 3195 C CA . THR B 1 159 ? 1.860 41.904 28.722 1.00 17.81 159 THR B CA 1
ATOM 3196 C C . THR B 1 159 ? 1.671 40.388 28.847 1.00 17.75 159 THR B C 1
ATOM 3197 O O . THR B 1 159 ? 1.716 39.828 29.946 1.00 17.11 159 THR B O 1
ATOM 3201 N N . ARG B 1 160 ? 1.447 39.738 27.710 1.00 17.77 160 ARG B N 1
ATOM 3202 C CA . ARG B 1 160 ? 1.190 38.299 27.677 1.00 17.83 160 ARG B CA 1
ATOM 3203 C C . ARG B 1 160 ? 2.372 37.488 28.204 1.00 17.80 160 ARG B C 1
ATOM 3204 O O . ARG B 1 160 ? 2.180 36.565 28.979 1.00 17.84 160 ARG B O 1
ATOM 3212 N N . PHE B 1 161 ? 3.582 37.824 27.767 1.00 18.09 161 PHE B N 1
ATOM 3213 C CA . PHE B 1 161 ? 4.780 37.065 28.123 1.00 18.03 161 PHE B CA 1
ATOM 3214 C C . PHE B 1 161 ? 5.746 37.965 28.891 1.00 18.30 161 PHE B C 1
ATOM 3215 O O . PHE B 1 161 ? 6.714 38.467 28.315 1.00 18.11 161 PHE B O 1
ATOM 3223 N N . PRO B 1 162 ? 5.504 38.190 30.180 1.00 18.72 162 PRO B N 1
ATOM 3224 C CA . PRO B 1 162 ? 6.385 39.084 30.938 1.00 19.33 162 PRO B CA 1
ATOM 3225 C C . PRO B 1 162 ? 7.783 38.499 31.098 1.00 19.95 162 PRO B C 1
ATOM 3226 O O . PRO B 1 162 ? 7.934 37.298 31.325 1.00 19.47 162 PRO B O 1
ATOM 3230 N N .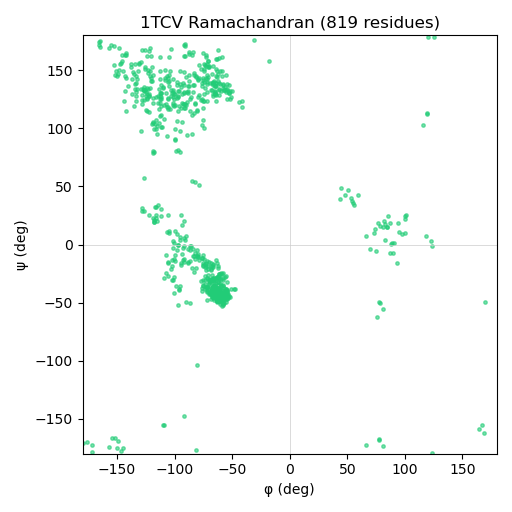 ALA B 1 163 ? 8.785 39.355 30.957 1.00 20.84 163 ALA B N 1
ATOM 3231 C CA . ALA B 1 163 ? 10.164 38.999 31.220 1.00 21.96 163 ALA B CA 1
ATOM 3232 C C . ALA B 1 163 ? 10.370 39.145 32.723 1.00 22.89 163 ALA B C 1
ATOM 3233 O O . ALA B 1 163 ? 9.739 39.980 33.372 1.00 23.40 163 ALA B O 1
ATOM 3235 N N . LEU B 1 164 ? 11.237 38.314 33.271 1.00 23.67 164 LEU B N 1
ATOM 3236 C CA . LEU B 1 164 ? 11.508 38.323 34.701 1.00 24.46 164 LEU B CA 1
ATOM 3237 C C . LEU B 1 164 ? 12.957 38.724 34.952 1.00 25.07 164 LEU B C 1
ATOM 3238 O O . LEU B 1 164 ? 13.549 38.390 35.985 1.00 25.87 164 LEU B O 1
ATOM 3243 N N . SER B 1 165 ? 13.512 39.463 33.993 1.00 25.59 165 SER B N 1
ATOM 3244 C CA . SER B 1 165 ? 14.805 40.108 34.153 1.00 25.76 165 SER B CA 1
ATOM 3245 C C . SER B 1 165 ? 14.677 41.218 35.185 1.00 25.14 165 SER B C 1
ATOM 3246 O O . SER B 1 165 ? 13.734 42.028 35.141 1.00 25.37 165 SER B O 1
ATOM 3249 N N . ASN B 1 166 ? 15.627 41.245 36.113 1.00 24.39 166 ASN B N 1
ATOM 3250 C CA . ASN B 1 166 ? 15.597 4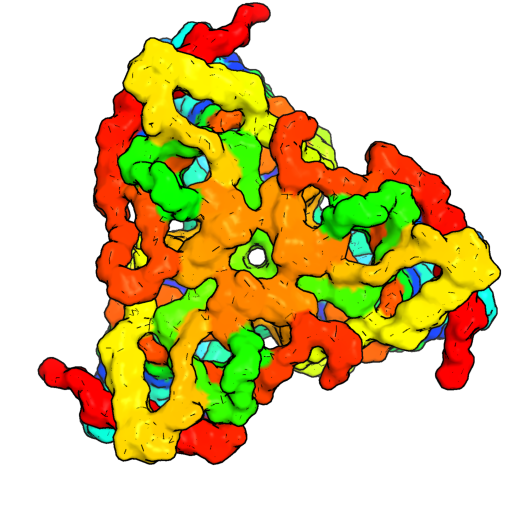2.162 37.244 1.00 23.93 166 ASN B CA 1
ATOM 3251 C C . ASN B 1 166 ? 14.283 42.065 38.030 1.00 22.68 166 ASN B C 1
ATOM 3252 O O . ASN B 1 166 ? 13.766 43.068 38.512 1.00 22.72 166 ASN B O 1
ATOM 3257 N N . ALA B 1 167 ? 13.749 40.852 38.170 1.00 21.57 167 ALA B N 1
ATOM 3258 C CA . ALA B 1 167 ? 12.524 40.664 38.953 1.00 20.59 167 ALA B CA 1
ATOM 3259 C C . ALA B 1 167 ? 12.710 41.188 40.379 1.00 19.81 167 ALA B C 1
ATOM 3260 O O . ALA B 1 167 ? 11.828 41.844 40.939 1.00 19.41 167 ALA B O 1
ATOM 3262 N N . TYR B 1 168 ? 13.870 40.892 40.949 1.00 19.20 168 TYR B N 1
ATOM 3263 C CA . TYR B 1 168 ? 14.230 41.338 42.288 1.00 18.92 168 TYR B CA 1
ATOM 3264 C C . TYR B 1 168 ? 15.131 42.554 42.132 1.00 19.30 168 TYR B C 1
ATOM 3265 O O . TYR B 1 168 ? 16.339 42.440 41.991 1.00 19.41 168 TYR B O 1
ATOM 3274 N N . ASP B 1 169 ? 14.495 43.713 42.108 1.00 19.64 169 ASP B N 1
ATOM 3275 C CA . ASP B 1 169 ? 15.155 44.965 41.768 1.00 20.60 169 ASP B CA 1
ATOM 3276 C C . ASP B 1 169 ? 16.540 45.076 42.401 1.00 20.79 169 ASP B C 1
ATOM 3277 O O . ASP B 1 169 ? 16.667 45.082 43.614 1.00 20.46 169 ASP B O 1
ATOM 3282 N N . ARG B 1 170 ? 17.569 45.178 41.564 1.00 21.76 170 ARG B N 1
ATOM 3283 C CA . ARG B 1 170 ? 18.954 45.123 42.035 1.00 22.58 170 ARG B CA 1
ATOM 3284 C C . ARG B 1 170 ? 19.330 46.312 42.915 1.00 22.71 170 ARG B C 1
ATOM 3285 O O . ARG B 1 170 ? 20.147 46.168 43.823 1.00 22.60 170 ARG B O 1
ATOM 3293 N N . ASP B 1 171 ? 18.734 47.474 42.656 1.00 23.50 171 ASP B N 1
ATOM 3294 C CA . ASP B 1 171 ? 18.991 48.657 43.484 1.00 23.89 171 ASP B CA 1
ATOM 3295 C C . ASP B 1 171 ? 18.348 48.545 44.861 1.00 23.41 171 ASP B C 1
ATOM 3296 O O . ASP B 1 171 ? 18.926 48.987 45.850 1.00 23.29 171 ASP B O 1
ATOM 3301 N N . LEU B 1 172 ? 17.163 47.945 44.929 1.00 22.97 172 LEU B N 1
ATOM 3302 C CA . LEU B 1 172 ? 16.535 47.667 46.217 1.00 22.69 172 LEU B CA 1
ATOM 3303 C C . LEU B 1 172 ? 17.342 46.642 47.020 1.00 22.37 172 LEU B C 1
ATOM 3304 O O . LEU B 1 172 ? 17.418 46.749 48.237 1.00 22.06 172 LEU B O 1
ATOM 3309 N N . ARG B 1 173 ? 17.940 45.659 46.341 1.00 22.30 173 ARG B N 1
ATOM 3310 C CA . ARG B 1 173 ? 18.797 44.672 47.002 1.00 22.01 173 ARG B CA 1
ATOM 3311 C C . ARG B 1 173 ? 20.060 45.328 47.547 1.00 22.49 173 ARG B C 1
ATOM 3312 O O . ARG B 1 173 ? 20.494 45.028 48.659 1.00 21.78 173 ARG B O 1
ATOM 3320 N N . LYS B 1 174 ? 20.645 46.220 46.754 1.00 22.61 174 LYS B N 1
ATOM 3321 C CA . LYS B 1 174 ? 21.844 46.940 47.172 1.00 23.32 174 LYS B CA 1
ATOM 3322 C C . LYS B 1 174 ? 21.543 47.753 48.428 1.00 22.83 174 LYS B C 1
ATOM 3323 O O . LYS B 1 174 ? 22.327 47.762 49.373 1.00 22.69 174 LYS B O 1
ATOM 3329 N N . LEU B 1 175 ? 20.394 48.417 48.440 1.00 22.69 175 LEU B N 1
ATOM 3330 C CA . LEU B 1 175 ? 19.998 49.250 49.569 1.00 22.71 175 LEU B CA 1
ATOM 3331 C C . LEU B 1 175 ? 19.776 48.419 50.825 1.00 22.32 175 LEU B C 1
ATOM 3332 O O . LEU B 1 175 ? 20.123 48.843 51.925 1.00 22.04 175 LEU B O 1
ATOM 3337 N N . ALA B 1 176 ? 19.200 47.230 50.656 1.00 21.69 176 ALA B N 1
ATOM 3338 C CA . ALA B 1 176 ? 18.873 46.360 51.779 1.00 21.57 176 ALA B CA 1
ATOM 3339 C C . ALA B 1 176 ? 20.144 45.839 52.442 1.00 21.37 176 ALA B C 1
ATOM 3340 O O . ALA B 1 176 ? 20.237 45.773 53.666 1.00 20.91 176 ALA B O 1
ATOM 3342 N N . VAL B 1 177 ? 21.132 45.492 51.630 1.00 21.70 177 VAL B N 1
ATOM 3343 C CA . VAL B 1 177 ? 22.397 44.986 52.145 1.00 22.48 177 VAL B CA 1
ATOM 3344 C C . VAL B 1 177 ? 23.128 46.114 52.874 1.00 23.00 177 VAL B C 1
ATOM 3345 O O . VAL B 1 177 ? 23.678 45.911 53.951 1.00 22.69 177 VAL B O 1
ATOM 3349 N N . GLN B 1 178 ? 23.106 47.305 52.289 1.00 23.92 178 GLN B N 1
ATOM 3350 C CA . GLN B 1 178 ? 23.761 48.466 52.888 1.00 24.83 178 GLN B CA 1
ATOM 3351 C C . GLN B 1 178 ? 23.155 48.802 54.255 1.00 24.78 178 GLN B C 1
ATOM 3352 O O . GLN B 1 178 ? 23.884 49.109 55.195 1.00 24.60 178 GLN B O 1
ATOM 3358 N N . VAL B 1 179 ? 21.830 48.723 54.368 1.00 24.76 179 VAL B N 1
ATOM 3359 C CA . VAL B 1 179 ? 21.147 49.030 55.620 1.00 24.67 179 VAL B CA 1
ATOM 3360 C C . VAL B 1 179 ? 21.521 48.006 56.687 1.00 25.02 179 VAL B C 1
ATOM 3361 O O . VAL B 1 179 ? 21.737 48.360 57.845 1.00 24.52 179 VAL B O 1
ATOM 3365 N N . ALA B 1 180 ? 21.611 46.740 56.289 1.00 25.33 180 ALA B N 1
ATOM 3366 C CA . ALA B 1 180 ? 21.998 45.674 57.206 1.00 25.88 180 ALA B CA 1
ATOM 3367 C C . ALA B 1 180 ? 23.439 45.860 57.684 1.00 26.59 180 ALA B C 1
ATOM 3368 O O . ALA B 1 180 ? 23.718 45.731 58.871 1.00 26.61 180 ALA B O 1
ATOM 3370 N N . GLU B 1 181 ? 24.342 46.189 56.765 1.00 27.28 181 GLU B N 1
ATOM 3371 C CA . GLU B 1 181 ? 25.755 46.379 57.101 1.00 28.18 181 GLU B CA 1
ATOM 3372 C C . GLU B 1 181 ? 25.957 47.513 58.108 1.00 28.02 181 GLU B C 1
ATOM 3373 O O . GLU B 1 181 ? 26.724 47.371 59.061 1.00 28.21 181 GLU B O 1
ATOM 3379 N N . GLU B 1 182 ? 25.259 48.626 57.902 1.00 28.18 182 GLU B N 1
ATOM 3380 C CA . GLU B 1 182 ? 25.450 49.816 58.736 1.00 28.14 182 GLU B CA 1
ATOM 3381 C C . GLU B 1 182 ? 24.734 49.722 60.088 1.00 27.76 182 GLU B C 1
ATOM 3382 O O . GLU B 1 182 ? 25.008 50.517 60.994 1.00 27.68 182 GLU B O 1
ATOM 3388 N N . ASN B 1 183 ? 23.831 48.751 60.225 1.00 26.71 183 ASN B N 1
ATOM 3389 C CA . ASN B 1 183 ? 23.142 48.499 61.488 1.00 26.20 183 ASN B CA 1
ATOM 3390 C C . ASN B 1 183 ? 23.626 47.238 62.207 1.00 25.39 183 ASN B C 1
ATOM 3391 O O . ASN B 1 183 ? 23.015 46.798 63.179 1.00 25.70 183 ASN B O 1
ATOM 3396 N N . GLY B 1 184 ? 24.728 46.666 61.730 1.00 24.76 184 GLY B N 1
ATOM 3397 C CA . GLY B 1 184 ? 25.464 45.658 62.473 1.00 24.40 184 GLY B CA 1
ATOM 3398 C C . GLY B 1 184 ? 24.992 44.219 62.365 1.00 24.23 184 GLY B C 1
ATOM 3399 O O . GLY B 1 184 ? 25.396 43.380 63.172 1.00 24.12 184 GLY B O 1
ATOM 3400 N N . PHE B 1 185 ? 24.149 43.915 61.382 1.00 23.84 185 PHE B N 1
ATOM 3401 C CA . PHE B 1 185 ? 23.732 42.534 61.145 1.00 23.62 185 PHE B CA 1
ATOM 3402 C C . PHE B 1 185 ? 23.912 42.100 59.685 1.00 23.57 185 PHE B C 1
ATOM 3403 O O . PHE B 1 185 ? 23.158 41.267 59.180 1.00 23.04 185 PHE B O 1
ATOM 3411 N N . GLY B 1 186 ? 24.928 42.652 59.021 1.00 23.53 186 GLY B N 1
ATOM 3412 C CA . GLY B 1 186 ? 25.299 42.231 57.677 1.00 23.34 186 GLY B CA 1
ATOM 3413 C C . GLY B 1 186 ? 25.746 40.777 57.595 1.00 23.34 186 GLY B C 1
ATOM 3414 O O . GLY B 1 186 ? 25.618 40.133 56.551 1.00 23.19 186 GLY B O 1
ATOM 3415 N N . ASN B 1 187 ? 26.289 40.267 58.694 1.00 23.18 187 ASN B N 1
ATOM 3416 C CA . ASN B 1 187 ? 26.677 38.858 58.811 1.00 23.30 187 ASN B CA 1
ATOM 3417 C C . ASN B 1 187 ? 25.519 37.852 58.692 1.00 22.85 187 ASN B C 1
ATOM 3418 O O . ASN B 1 187 ? 25.751 36.670 58.451 1.00 22.77 187 ASN B O 1
ATOM 3423 N N . LEU B 1 188 ? 24.289 38.312 58.903 1.00 22.37 188 LEU B N 1
ATOM 3424 C CA . LEU B 1 188 ? 23.109 37.462 58.738 1.00 22.12 188 LEU B CA 1
ATOM 3425 C C . LEU B 1 188 ? 22.560 37.471 57.319 1.00 21.81 188 LEU B C 1
ATOM 3426 O O . LEU B 1 188 ? 21.769 36.602 56.969 1.00 21.99 188 LEU B O 1
ATOM 3431 N N . VAL B 1 189 ? 22.975 38.441 56.511 1.00 21.29 189 VAL B N 1
ATOM 3432 C CA . VAL B 1 189 ? 22.346 38.687 55.220 1.00 21.04 189 VAL B CA 1
ATOM 3433 C C . VAL B 1 189 ? 23.097 38.044 54.041 1.00 20.82 189 VAL B C 1
ATOM 3434 O O . VAL B 1 189 ? 24.290 38.257 53.841 1.00 20.60 189 VAL B O 1
ATOM 3438 N N . HIS B 1 190 ? 22.357 37.256 53.264 1.00 20.57 190 HIS B N 1
ATOM 3439 C CA . HIS B 1 190 ? 22.852 36.605 52.061 1.00 20.90 190 HIS B CA 1
ATOM 3440 C C . HIS B 1 190 ? 21.937 36.981 50.914 1.00 20.50 190 HIS B C 1
ATOM 3441 O O . HIS B 1 190 ? 20.863 37.538 51.130 1.00 19.79 190 HIS B O 1
ATOM 3448 N N . GLN B 1 191 ? 22.377 36.701 49.695 1.00 20.08 191 GLN B N 1
ATOM 3449 C CA . GLN B 1 191 ? 21.517 36.836 48.529 1.00 20.34 191 GLN B CA 1
ATOM 3450 C C . GLN B 1 191 ? 21.529 35.537 47.763 1.00 19.78 191 GLN B C 1
ATOM 3451 O O . GLN B 1 191 ? 22.589 34.984 47.490 1.00 20.81 191 GLN B O 1
ATOM 3457 N N . GLY B 1 192 ? 20.352 35.054 47.397 1.00 18.86 192 GLY B N 1
ATOM 3458 C CA . GLY B 1 192 ? 20.266 33.761 46.764 1.00 18.15 192 GLY B CA 1
ATOM 3459 C C . GLY B 1 192 ? 19.042 33.533 45.916 1.00 17.24 192 GLY B C 1
ATOM 3460 O O . GLY B 1 192 ? 18.207 34.421 45.703 1.00 16.30 192 GLY B O 1
ATOM 3461 N N . VAL B 1 193 ? 18.952 32.298 45.455 1.00 16.21 193 VAL B N 1
ATOM 3462 C CA . VAL B 1 193 ? 17.902 31.855 44.562 1.00 16.14 193 VAL B CA 1
ATOM 3463 C C . VAL B 1 193 ? 16.893 31.089 45.386 1.00 15.58 193 VAL B C 1
ATOM 3464 O O . VAL B 1 193 ? 17.246 30.165 46.101 1.00 15.83 193 VAL B O 1
ATOM 3468 N N . TYR B 1 194 ? 15.633 31.485 45.276 1.00 15.58 194 TYR B N 1
ATOM 3469 C CA . TYR B 1 194 ? 14.535 30.807 45.947 1.00 15.02 194 TYR B CA 1
ATOM 3470 C C . TYR B 1 194 ? 13.809 29.924 44.954 1.00 14.73 194 TYR B C 1
ATOM 3471 O O . TYR B 1 194 ? 13.483 30.363 43.858 1.00 15.03 194 TYR B O 1
ATOM 3480 N N . VAL B 1 195 ? 13.546 28.684 45.350 1.00 14.46 195 VAL B N 1
ATOM 3481 C CA . VAL B 1 195 ? 12.734 27.769 44.557 1.00 14.42 195 VAL B CA 1
ATOM 3482 C C . VAL B 1 195 ? 11.424 27.517 45.274 1.00 14.11 195 VAL B C 1
ATOM 3483 O O . VAL B 1 195 ? 11.393 27.313 46.491 1.00 14.94 195 VAL B O 1
ATOM 3487 N N . MET B 1 196 ? 10.334 27.520 44.514 1.00 14.24 196 MET B N 1
ATOM 3488 C CA . MET B 1 196 ? 9.018 27.250 45.072 1.00 13.89 196 MET B CA 1
ATOM 3489 C C . MET B 1 196 ? 8.662 25.777 44.973 1.00 14.00 196 MET B C 1
ATOM 3490 O O . MET B 1 196 ? 8.637 25.219 43.888 1.00 14.18 196 MET B O 1
ATOM 3495 N N . ASN B 1 197 ? 8.410 25.178 46.123 1.00 13.58 197 ASN B N 1
ATOM 3496 C CA . ASN B 1 197 ? 7.728 23.893 46.262 1.00 13.97 197 ASN B CA 1
ATOM 3497 C C . ASN B 1 197 ? 6.268 24.212 46.533 1.00 13.80 197 ASN B C 1
ATOM 3498 O O . ASN B 1 197 ? 5.951 24.870 47.523 1.00 14.00 197 ASN B O 1
ATOM 3503 N N . GLY B 1 198 ? 5.376 23.770 45.650 1.00 13.75 198 GLY B N 1
ATOM 3504 C CA . GLY B 1 198 ? 3.952 24.023 45.811 1.00 13.94 198 GLY B CA 1
ATOM 3505 C C . GLY B 1 198 ? 3.461 23.690 47.212 1.00 13.72 198 GLY B C 1
ATOM 3506 O O . GLY B 1 198 ? 2.606 24.381 47.761 1.00 14.12 198 GLY B O 1
ATOM 3507 N N . GLY B 1 199 ? 3.985 22.616 47.790 1.00 13.57 199 GLY B N 1
ATOM 3508 C CA . GLY B 1 199 ? 3.671 22.254 49.164 1.00 14.38 199 GLY B CA 1
ATOM 3509 C C . GLY B 1 199 ? 2.340 21.522 49.257 1.00 14.43 199 GLY B C 1
ATOM 3510 O O . GLY B 1 199 ? 1.713 21.251 48.235 1.00 14.43 199 GLY B O 1
ATOM 3511 N N . PRO B 1 200 ? 1.852 21.250 50.464 1.00 14.84 200 PRO B N 1
ATOM 3512 C CA . PRO B 1 200 ? 2.398 21.745 51.732 1.00 14.93 200 PRO B CA 1
ATOM 3513 C C . PRO B 1 200 ? 3.372 20.809 52.457 1.00 15.07 200 PRO B C 1
ATOM 3514 O O . PRO B 1 200 ? 3.770 21.132 53.568 1.00 14.96 200 PRO B O 1
ATOM 3518 N N . CYS B 1 201 ? 3.727 19.667 51.876 1.00 15.44 201 CYS B N 1
ATOM 3519 C CA . CYS B 1 201 ? 4.776 18.835 52.458 1.00 15.77 201 CYS B CA 1
ATOM 3520 C C . CYS B 1 201 ? 6.116 19.535 52.468 1.00 15.65 201 CYS B C 1
ATOM 3521 O O . CYS B 1 201 ? 6.499 20.175 51.485 1.00 15.41 201 CYS B O 1
ATOM 3524 N N . TYR B 1 202 ? 6.853 19.375 53.559 1.00 15.69 202 TYR B N 1
ATOM 3525 C CA . TYR B 1 202 ? 8.263 19.718 53.537 1.00 15.95 202 TYR B CA 1
ATOM 3526 C C . TYR B 1 202 ? 8.966 18.813 52.527 1.00 15.70 202 TYR B C 1
ATOM 3527 O O . TYR B 1 202 ? 8.469 17.756 52.147 1.00 16.24 202 TYR B O 1
ATOM 3536 N N . GLU B 1 203 ? 10.120 19.263 52.080 1.00 15.23 203 GLU B N 1
ATOM 3537 C CA . GLU B 1 203 ? 10.839 18.617 51.002 1.00 15.02 203 GLU B CA 1
ATOM 3538 C C . GLU B 1 203 ? 11.570 17.416 51.590 1.00 15.33 203 GLU B C 1
ATOM 3539 O O . GLU B 1 203 ? 12.062 17.473 52.721 1.00 15.83 203 GLU B O 1
ATOM 3545 N N . THR B 1 204 ? 11.628 16.323 50.842 1.00 14.62 204 THR B N 1
ATOM 3546 C CA . THR B 1 204 ? 12.365 15.141 51.272 1.00 14.91 204 THR B CA 1
ATOM 3547 C C . THR B 1 204 ? 13.849 15.396 51.094 1.00 14.76 204 THR B C 1
ATOM 3548 O O . THR B 1 204 ? 14.241 16.329 50.395 1.00 15.28 204 THR B O 1
ATOM 3552 N N . PRO B 1 205 ? 14.690 14.574 51.707 1.00 14.85 205 PRO B N 1
ATOM 3553 C CA . PRO B 1 205 ? 16.135 14.688 51.471 1.00 15.03 205 PRO B CA 1
ATOM 3554 C C . PRO B 1 205 ? 16.515 14.608 49.996 1.00 14.86 205 PRO B C 1
ATOM 3555 O O . PRO B 1 205 ? 17.318 15.411 49.541 1.00 15.31 205 PRO B O 1
ATOM 3559 N N . ALA B 1 206 ? 15.907 13.698 49.239 1.00 14.52 206 ALA B N 1
ATOM 3560 C CA . ALA B 1 206 ? 16.214 13.570 47.818 1.00 14.62 206 ALA B CA 1
ATOM 3561 C C . ALA B 1 206 ? 15.757 14.812 47.057 1.00 14.01 206 ALA B C 1
ATOM 3562 O O . ALA B 1 206 ? 16.424 15.256 46.131 1.00 14.56 206 ALA B O 1
ATOM 3564 N N . GLU B 1 207 ? 14.635 15.388 47.468 1.00 14.05 207 GLU B N 1
ATOM 3565 C CA . GLU B 1 207 ? 14.146 16.615 46.857 1.00 14.30 207 GLU B CA 1
ATOM 3566 C C . GLU B 1 207 ? 15.105 17.760 47.158 1.00 14.64 207 GLU B C 1
ATOM 3567 O O . GLU B 1 207 ? 15.473 18.504 46.262 1.00 15.37 207 GLU B O 1
ATOM 3573 N N . CYS B 1 208 ? 15.542 17.874 48.402 1.00 14.93 208 CYS B N 1
ATOM 3574 C CA . CYS B 1 208 ? 16.459 18.944 48.788 1.00 15.97 208 CYS B CA 1
ATOM 3575 C C . CYS B 1 208 ? 17.785 18.849 48.027 1.00 16.20 208 CYS B C 1
ATOM 3576 O O . CYS B 1 208 ? 18.324 19.857 47.563 1.00 16.45 208 CYS B O 1
ATOM 3579 N N . THR B 1 209 ? 18.297 17.633 47.889 1.00 16.69 209 THR B N 1
ATOM 3580 C CA . THR B 1 209 ? 19.542 17.394 47.171 1.00 17.15 209 THR B CA 1
ATOM 3581 C C . THR B 1 209 ? 19.391 17.776 45.701 1.00 17.16 209 THR B C 1
ATOM 3582 O O . THR B 1 209 ? 20.273 18.404 45.133 1.00 16.52 209 THR B O 1
ATOM 3586 N N . MET B 1 210 ? 18.267 17.407 45.093 1.00 17.25 210 MET B N 1
ATOM 3587 C CA . MET B 1 210 ? 17.975 17.801 43.714 1.00 17.34 210 MET B CA 1
ATOM 3588 C C . MET B 1 210 ? 17.940 19.327 43.567 1.00 17.09 210 MET B C 1
ATOM 3589 O O . MET B 1 210 ? 18.519 19.885 42.643 1.00 17.27 210 MET B O 1
ATOM 3594 N N . LEU B 1 211 ? 17.244 19.987 44.480 1.00 16.95 211 LEU B N 1
ATOM 3595 C CA . LEU B 1 211 ? 17.038 21.429 44.401 1.00 16.88 211 LEU B CA 1
ATOM 3596 C C . LEU B 1 211 ? 18.351 22.171 44.598 1.00 17.42 211 LEU B C 1
ATOM 3597 O O . LEU B 1 211 ? 18.633 23.132 43.889 1.00 16.99 211 LEU B O 1
ATOM 3602 N N . LEU B 1 212 ? 19.157 21.702 45.546 1.00 17.82 212 LEU B N 1
ATOM 3603 C CA . LEU B 1 212 ? 20.475 22.285 45.776 1.00 19.09 212 LEU B CA 1
ATOM 3604 C C . LEU B 1 212 ? 21.312 22.164 44.510 1.00 20.04 212 LEU B C 1
ATOM 3605 O O . LEU B 1 212 ? 21.975 23.115 44.110 1.00 19.88 212 LEU B O 1
ATOM 3610 N N . ASN B 1 213 ? 21.256 21.006 43.857 1.00 21.03 213 ASN B N 1
ATOM 3611 C CA . ASN B 1 213 ? 22.048 20.774 42.643 1.00 22.22 213 ASN B CA 1
ATOM 3612 C C . ASN B 1 213 ? 21.524 21.529 41.409 1.00 22.64 213 ASN B C 1
ATOM 3613 O O . ASN B 1 213 ? 22.245 21.672 40.416 1.00 23.23 213 ASN B O 1
ATOM 3618 N N . MET B 1 214 ? 20.286 22.014 41.474 1.00 22.45 214 MET B N 1
ATOM 3619 C CA . MET B 1 214 ? 19.720 22.890 40.439 1.00 22.90 214 MET B CA 1
ATOM 3620 C C . MET B 1 214 ? 20.203 24.335 40.606 1.00 22.34 214 MET B C 1
ATOM 3621 O O . MET B 1 214 ? 19.945 25.179 39.756 1.00 22.70 214 MET B O 1
ATOM 3626 N N . GLY B 1 215 ? 20.864 24.629 41.719 1.00 21.49 215 GLY B N 1
ATOM 3627 C CA . GLY B 1 215 ? 21.364 25.968 41.989 1.00 20.87 215 GLY B CA 1
ATOM 3628 C C . GLY B 1 215 ? 20.488 26.782 42.927 1.00 20.31 215 GLY B C 1
ATOM 3629 O O . GLY B 1 215 ? 20.567 28.012 42.936 1.00 20.72 215 GLY B O 1
ATOM 3630 N N . CYS B 1 216 ? 19.664 26.107 43.723 1.00 18.90 216 CYS B N 1
ATOM 3631 C CA . CYS B 1 216 ? 18.759 26.785 44.642 1.00 18.45 216 CYS B CA 1
ATOM 3632 C C . CYS B 1 216 ? 19.413 26.936 46.008 1.00 17.98 216 CYS B C 1
ATOM 3633 O O . CYS B 1 216 ? 20.066 26.018 46.498 1.00 18.50 216 CYS B O 1
ATOM 3636 N N . ASP B 1 217 ? 19.223 28.091 46.628 1.00 17.29 217 ASP B N 1
ATOM 3637 C CA . ASP B 1 217 ? 19.763 28.351 47.962 1.00 17.07 217 ASP B CA 1
ATOM 3638 C C . ASP B 1 217 ? 18.741 28.161 49.084 1.00 16.50 217 ASP B C 1
ATOM 3639 O O . ASP B 1 217 ? 19.089 27.738 50.177 1.00 15.92 217 ASP B O 1
ATOM 3644 N N . VAL B 1 218 ? 17.489 28.508 48.817 1.00 16.07 218 VAL B N 1
ATOM 3645 C CA . VAL B 1 218 ? 16.401 28.303 49.772 1.00 16.01 218 VAL B CA 1
ATOM 3646 C C . VAL B 1 218 ? 15.174 27.774 49.028 1.00 15.55 218 VAL B C 1
ATOM 3647 O O . VAL B 1 218 ? 15.000 28.036 47.844 1.00 15.24 218 VAL B O 1
ATOM 3651 N N . VAL B 1 219 ? 14.339 27.034 49.747 1.00 14.91 219 VAL B N 1
ATOM 3652 C CA . VAL B 1 219 ? 13.086 26.506 49.212 1.00 14.47 219 VAL B CA 1
ATOM 3653 C C . VAL B 1 219 ? 11.935 26.905 50.127 1.00 14.21 219 VAL B C 1
ATOM 3654 O O . VAL B 1 219 ? 12.051 26.846 51.348 1.00 13.77 219 VAL B O 1
ATOM 3658 N N . GLY B 1 220 ? 10.839 27.359 49.528 1.00 14.02 220 GLY B N 1
ATOM 3659 C CA . GLY B 1 220 ? 9.627 27.663 50.267 1.00 14.38 220 GLY B CA 1
ATOM 3660 C C . GLY B 1 220 ? 8.393 27.445 49.421 1.00 14.94 220 GLY B C 1
ATOM 3661 O O . GLY B 1 220 ? 8.479 26.992 48.283 1.00 15.04 220 GLY B O 1
ATOM 3662 N N . MET B 1 221 ? 7.238 27.787 49.981 1.00 15.53 221 MET B N 1
ATOM 3663 C CA . MET B 1 221 ? 5.961 27.415 49.384 1.00 15.85 221 MET B CA 1
ATOM 3664 C C . MET B 1 221 ? 5.100 28.599 48.962 1.00 16.12 221 MET B C 1
ATOM 3665 O O . MET B 1 221 ? 3.886 28.470 48.782 1.00 16.92 221 MET B O 1
ATOM 3670 N N . SER B 1 222 ? 5.722 29.755 48.802 1.00 16.62 222 SER B N 1
ATOM 3671 C CA . SER B 1 222 ? 4.983 30.979 48.552 1.00 16.75 222 SER B CA 1
ATOM 3672 C C . SER B 1 222 ? 5.760 31.968 47.696 1.00 16.51 222 SER B C 1
ATOM 3673 O O . SER B 1 222 ? 6.763 31.620 47.071 1.00 15.56 222 SER B O 1
ATOM 3676 N N . THR B 1 223 ? 5.230 33.189 47.630 1.00 16.24 223 THR B N 1
ATOM 3677 C CA . THR B 1 223 ? 5.970 34.379 47.211 1.00 16.63 223 THR B CA 1
ATOM 3678 C C . THR B 1 223 ? 6.090 34.539 45.710 1.00 16.38 223 THR B C 1
ATOM 3679 O O . THR B 1 223 ? 5.675 35.559 45.181 1.00 16.52 223 THR B O 1
ATOM 3683 N N . ILE B 1 224 ? 6.623 33.540 45.016 1.00 15.69 224 ILE B N 1
ATOM 3684 C CA . ILE B 1 224 ? 6.816 33.681 43.576 1.00 16.17 224 ILE B CA 1
ATOM 3685 C C . ILE B 1 224 ? 5.544 34.124 42.834 1.00 15.91 224 ILE B C 1
ATOM 3686 O O . ILE B 1 224 ? 5.645 34.996 41.984 1.00 16.40 224 ILE B O 1
ATOM 3691 N N . PRO B 1 225 ? 4.371 33.541 43.109 1.00 15.73 225 PRO B N 1
ATOM 3692 C CA . PRO B 1 225 ? 3.154 33.959 42.396 1.00 16.25 225 PRO B CA 1
ATOM 3693 C C . PRO B 1 225 ? 2.873 35.449 42.568 1.00 16.54 225 PRO B C 1
ATOM 3694 O O . PRO B 1 225 ? 2.542 36.112 41.596 1.00 16.17 225 PRO B O 1
ATOM 3698 N N . GLU B 1 226 ? 3.028 35.963 43.785 1.00 16.70 226 GLU B N 1
ATOM 3699 C CA . GLU B 1 226 ? 2.856 37.395 44.047 1.00 17.37 226 GLU B CA 1
ATOM 3700 C C . GLU B 1 226 ? 3.882 38.232 43.290 1.00 16.97 226 GLU B C 1
ATOM 3701 O O . GLU B 1 226 ? 3.555 39.296 42.762 1.00 17.02 226 GLU B O 1
ATOM 3707 N N . VAL B 1 227 ? 5.121 37.757 43.250 1.00 16.40 227 VAL B N 1
ATOM 3708 C CA . VAL B 1 227 ? 6.211 38.440 42.553 1.00 16.10 227 VAL B CA 1
ATOM 3709 C C . VAL B 1 227 ? 5.922 38.516 41.053 1.00 16.03 227 VAL B C 1
ATOM 3710 O O . VAL B 1 227 ? 6.144 39.548 40.437 1.00 15.00 227 VAL B O 1
ATOM 3714 N N . VAL B 1 228 ? 5.424 37.428 40.473 1.00 15.86 228 VAL B N 1
ATOM 3715 C CA . VAL B 1 228 ? 5.072 37.402 39.049 1.00 15.84 228 VAL B CA 1
ATOM 3716 C C . VAL B 1 228 ? 3.967 38.413 38.723 1.00 16.49 228 VAL B C 1
ATOM 3717 O O . VAL B 1 228 ? 4.074 39.139 37.738 1.00 16.60 228 VAL B O 1
ATOM 3721 N N . ILE B 1 229 ? 2.930 38.475 39.552 1.00 16.25 229 ILE B N 1
ATOM 3722 C CA . ILE B 1 229 ? 1.847 39.428 39.326 1.00 16.54 229 ILE B CA 1
ATOM 3723 C C . ILE B 1 229 ? 2.373 40.867 39.459 1.00 16.56 229 ILE B C 1
ATOM 3724 O O . ILE B 1 229 ? 1.981 41.746 38.690 1.00 16.05 229 ILE B O 1
ATOM 3729 N N . ALA B 1 230 ? 3.273 41.093 40.415 1.00 16.84 230 ALA B N 1
ATOM 3730 C CA . ALA B 1 230 ? 3.820 42.428 40.669 1.00 16.78 230 ALA B CA 1
ATOM 3731 C C . ALA B 1 230 ? 4.661 42.904 39.500 1.00 17.11 230 ALA B C 1
ATOM 3732 O O . ALA B 1 230 ? 4.518 44.040 39.042 1.00 17.66 230 ALA B O 1
ATOM 3734 N N . ARG B 1 231 ? 5.525 42.026 39.005 1.00 17.11 231 ARG B N 1
ATOM 3735 C CA . ARG B 1 231 ? 6.372 42.339 37.862 1.00 17.28 231 ARG B CA 1
ATOM 3736 C C . ARG B 1 231 ? 5.540 42.534 36.605 1.00 17.31 231 ARG B C 1
ATOM 3737 O O . ARG B 1 231 ? 5.806 43.446 35.814 1.00 17.34 231 ARG B O 1
ATOM 3745 N N . HIS B 1 232 ? 4.515 41.703 36.442 1.00 16.97 232 HIS B N 1
ATOM 3746 C CA . HIS B 1 232 ? 3.606 41.800 35.300 1.00 16.90 232 HIS B CA 1
ATOM 3747 C C . HIS B 1 232 ? 3.020 43.214 35.204 1.00 17.51 232 HIS B C 1
ATOM 3748 O O . HIS B 1 232 ? 2.968 43.788 34.114 1.00 16.99 232 HIS B O 1
ATOM 3755 N N . CYS B 1 233 ? 2.637 43.791 36.344 1.00 17.97 233 CYS B N 1
ATOM 3756 C CA . CYS B 1 233 ? 2.057 45.143 36.364 1.00 18.87 233 CYS B CA 1
ATOM 3757 C C . CYS B 1 233 ? 3.028 46.287 36.724 1.00 19.39 233 CYS B C 1
ATOM 3758 O O . CYS B 1 233 ? 2.601 47.431 36.909 1.00 20.08 233 CYS B O 1
ATOM 3761 N N . GLY B 1 234 ? 4.322 45.991 36.798 1.00 19.69 234 GLY B N 1
ATOM 3762 C CA . GLY B 1 234 ? 5.350 47.017 36.872 1.00 20.16 234 GLY B CA 1
ATOM 3763 C C . GLY B 1 234 ? 5.660 47.547 38.255 1.00 20.60 234 GLY B C 1
ATOM 3764 O O . GLY B 1 234 ? 6.118 48.678 38.394 1.00 21.38 234 GLY B O 1
ATOM 3765 N N . ILE B 1 235 ? 5.394 46.746 39.279 1.00 20.02 235 ILE B N 1
ATOM 3766 C CA . ILE B 1 235 ? 5.765 47.079 40.649 1.00 19.97 235 ILE B CA 1
ATOM 3767 C C . ILE B 1 235 ? 7.148 46.493 40.928 1.00 19.91 235 ILE B C 1
ATOM 3768 O O . ILE B 1 235 ? 7.407 45.328 40.648 1.00 19.97 235 ILE B O 1
ATOM 3773 N N . GLN B 1 236 ? 8.035 47.305 41.484 1.00 20.09 236 GLN B N 1
ATOM 3774 C CA . GLN B 1 236 ? 9.369 46.848 41.858 1.00 19.97 236 GLN B CA 1
ATOM 3775 C C . GLN B 1 236 ? 9.242 45.931 43.064 1.00 19.37 236 GLN B C 1
ATOM 3776 O O . GLN B 1 236 ? 8.386 46.153 43.915 1.00 19.18 236 GLN B O 1
ATOM 3782 N N . VAL B 1 237 ? 10.072 44.893 43.127 1.00 18.69 237 VAL B N 1
ATOM 3783 C CA . VAL B 1 237 ? 9.954 43.889 44.180 1.00 18.62 237 VAL B CA 1
ATOM 3784 C C . VAL B 1 237 ? 11.241 43.727 44.992 1.00 17.97 237 VAL B C 1
ATOM 3785 O O . VAL B 1 237 ? 12.344 43.631 44.443 1.00 17.88 237 VAL B O 1
ATOM 3789 N N . PHE B 1 238 ? 11.064 43.694 46.308 1.00 17.36 238 PHE B N 1
ATOM 3790 C CA . PHE B 1 238 ? 12.079 43.274 47.249 1.00 17.03 238 PHE B CA 1
ATOM 3791 C C . PHE B 1 238 ? 11.501 42.142 48.072 1.00 16.77 238 PHE B C 1
ATOM 3792 O O . PHE B 1 238 ? 10.454 42.295 48.684 1.00 16.28 238 PHE B O 1
ATOM 3800 N N . ALA B 1 239 ? 12.195 41.015 48.091 1.00 17.17 239 ALA B N 1
ATOM 3801 C CA . ALA B 1 239 ? 11.740 39.832 48.805 1.00 17.20 239 ALA B CA 1
ATOM 3802 C C . ALA B 1 239 ? 12.880 39.222 49.600 1.00 17.40 239 ALA B C 1
ATOM 3803 O O . ALA B 1 239 ? 14.011 39.157 49.117 1.00 17.62 239 ALA B O 1
ATOM 3805 N N . VAL B 1 240 ? 12.577 38.798 50.826 1.00 17.17 240 VAL B N 1
ATOM 3806 C CA . VAL B 1 240 ? 13.551 38.166 51.716 1.00 17.68 240 VAL B CA 1
ATOM 3807 C C . VAL B 1 240 ? 12.958 36.925 52.363 1.00 16.75 240 VAL B C 1
ATOM 3808 O O . VAL B 1 240 ? 11.836 36.967 52.844 1.00 16.26 240 VAL B O 1
ATOM 3812 N N . SER B 1 241 ? 13.722 35.832 52.365 1.00 16.37 241 SER B N 1
ATOM 3813 C CA . SER B 1 241 ? 13.392 34.635 53.125 1.00 16.45 241 SER B CA 1
ATOM 3814 C C . SER B 1 241 ? 14.103 34.620 54.471 1.00 16.51 241 SER B C 1
ATOM 3815 O O . SER B 1 241 ? 15.305 34.858 54.549 1.00 16.27 241 SER B O 1
ATOM 3818 N N . LEU B 1 242 ? 13.353 34.328 55.523 1.00 16.79 242 LEU B N 1
ATOM 3819 C CA . LEU B 1 242 ? 13.928 33.929 56.796 1.00 16.78 242 LEU B CA 1
ATOM 3820 C C . LEU B 1 242 ? 14.160 32.427 56.769 1.00 16.87 242 LEU B C 1
ATOM 3821 O O . LEU B 1 242 ? 13.236 31.659 56.521 1.00 16.18 242 LEU B O 1
ATOM 3826 N N . VAL B 1 243 ? 15.393 32.012 57.032 1.00 17.37 243 VAL B N 1
ATOM 3827 C CA . VAL B 1 243 ? 15.728 30.592 57.086 1.00 17.91 243 VAL B CA 1
ATOM 3828 C C . VAL B 1 243 ? 15.184 30.006 58.385 1.00 18.33 243 VAL B C 1
ATOM 3829 O O . VAL B 1 243 ? 15.769 30.196 59.443 1.00 18.49 243 VAL B O 1
ATOM 3833 N N . THR B 1 244 ? 14.041 29.323 58.296 1.00 19.08 244 THR B N 1
ATOM 3834 C CA . THR B 1 244 ? 13.360 28.753 59.474 1.00 19.69 244 THR B CA 1
ATOM 3835 C C . THR B 1 244 ? 13.619 27.260 59.682 1.00 20.33 244 THR B C 1
ATOM 3836 O O . THR B 1 244 ? 13.197 26.692 60.691 1.00 20.17 244 THR B O 1
ATOM 3840 N N . ASN B 1 245 ? 14.258 26.620 58.710 1.00 21.04 245 ASN B N 1
ATOM 3841 C CA . ASN B 1 245 ? 14.680 25.227 58.844 1.00 21.92 245 ASN B CA 1
ATOM 3842 C C . ASN B 1 245 ? 15.909 24.966 57.979 1.00 22.21 245 ASN B C 1
ATOM 3843 O O . ASN B 1 245 ? 16.073 25.589 56.933 1.00 21.88 245 ASN B O 1
ATOM 3848 N N . ILE B 1 246 ? 16.799 24.093 58.445 1.00 22.84 246 ILE B N 1
ATOM 3849 C CA . ILE B 1 246 ? 17.955 23.689 57.652 1.00 22.95 246 ILE B CA 1
ATOM 3850 C C . ILE B 1 246 ? 17.619 22.350 57.040 1.00 23.11 246 ILE B C 1
ATOM 3851 O O . ILE B 1 246 ? 17.361 21.380 57.751 1.00 22.39 246 ILE B O 1
ATOM 3856 N N . SER B 1 247 ? 17.620 22.311 55.711 1.00 23.52 247 SER B N 1
ATOM 3857 C CA . SER B 1 247 ? 17.257 21.111 54.968 1.00 23.87 247 SER B CA 1
ATOM 3858 C C . SER B 1 247 ? 18.195 19.946 55.257 1.00 24.42 247 SER B C 1
ATOM 3859 O O . SER B 1 247 ? 19.406 20.096 55.244 1.00 23.78 247 SER B O 1
ATOM 3862 N N . VAL B 1 248 ? 17.618 18.779 55.517 1.00 25.33 248 VAL B N 1
ATOM 3863 C CA . VAL B 1 248 ? 18.376 17.547 55.642 1.00 26.13 248 VAL B CA 1
ATOM 3864 C C . VAL B 1 248 ? 18.471 16.931 54.244 1.00 26.80 248 VAL B C 1
ATOM 3865 O O . VAL B 1 248 ? 17.453 16.817 53.554 1.00 26.51 248 VAL B O 1
ATOM 3869 N N . LEU B 1 249 ? 19.681 16.540 53.840 1.00 27.68 249 LEU B N 1
ATOM 3870 C CA . LEU B 1 249 ? 19.968 16.131 52.461 1.00 28.62 249 LEU B CA 1
ATOM 3871 C C . LEU B 1 249 ? 20.072 14.620 52.253 1.00 29.97 249 LEU B C 1
ATOM 3872 O O . LEU B 1 249 ? 20.063 14.159 51.116 1.00 29.32 249 LEU B O 1
ATOM 3877 N N . ASP B 1 250 ? 20.160 13.869 53.347 1.00 32.05 250 ASP B N 1
ATOM 3878 C CA . ASP B 1 250 ? 20.297 12.415 53.298 1.00 34.36 250 ASP B CA 1
ATOM 3879 C C . ASP B 1 250 ? 19.323 11.754 54.276 1.00 35.47 250 ASP B C 1
ATOM 3880 O O . ASP B 1 250 ? 19.129 12.238 55.390 1.00 35.42 250 ASP B O 1
ATOM 3885 N N . VAL B 1 251 ? 18.701 10.655 53.856 1.00 37.40 251 VAL B N 1
ATOM 3886 C CA . VAL B 1 251 ? 17.764 9.925 54.718 1.00 39.08 251 VAL B CA 1
ATOM 3887 C C . VAL B 1 251 ? 18.457 9.371 55.964 1.00 40.73 251 VAL B C 1
ATOM 3888 O O . VAL B 1 251 ? 19.681 9.341 56.029 1.00 40.92 251 VAL B O 1
ATOM 3892 N N . GLU B 1 252 ? 17.650 8.923 56.924 1.00 42.75 252 GLU B N 1
ATOM 3893 C CA . GLU B 1 252 ? 18.087 8.500 58.271 1.00 44.52 252 GLU B CA 1
ATOM 3894 C C . GLU B 1 252 ? 17.989 9.655 59.280 1.00 45.36 252 GLU B C 1
ATOM 3895 O O . GLU B 1 252 ? 18.576 9.602 60.363 1.00 45.86 252 GLU B O 1
ATOM 3901 N N . SER B 1 253 ? 17.209 10.676 58.924 1.00 46.30 253 SER B N 1
ATOM 3902 C CA . SER B 1 253 ? 17.037 11.866 59.754 1.00 46.74 253 SER B CA 1
ATOM 3903 C C . SER B 1 253 ? 15.842 11.711 60.682 1.00 46.90 253 SER B C 1
ATOM 3904 O O . SER B 1 253 ? 14.702 11.610 60.228 1.00 47.28 253 SER B O 1
ATOM 3907 N N . GLU B 1 260 ? 6.797 24.939 64.850 1.00 53.83 260 GLU B N 1
ATOM 3908 C CA . GLU B 1 260 ? 7.301 24.828 66.215 1.00 53.86 260 GLU B CA 1
ATOM 3909 C C . GLU B 1 260 ? 8.743 25.329 66.303 1.00 53.38 260 GLU B C 1
ATOM 3910 O O . GLU B 1 260 ? 9.033 26.280 67.028 1.00 53.40 260 GLU B O 1
ATOM 3916 N N . GLU B 1 261 ? 9.644 24.662 65.585 1.00 52.68 261 GLU B N 1
ATOM 3917 C CA . GLU B 1 261 ? 11.003 25.164 65.396 1.00 52.04 261 GLU B CA 1
ATOM 3918 C C . GLU B 1 261 ? 10.949 26.290 64.362 1.00 51.07 261 GLU B C 1
ATOM 3919 O O . GLU B 1 261 ? 11.629 27.312 64.500 1.00 50.89 261 GLU B O 1
ATOM 3925 N N . VAL B 1 262 ? 10.125 26.085 63.335 1.00 49.79 262 VAL B N 1
ATOM 3926 C CA . VAL B 1 262 ? 9.859 27.090 62.309 1.00 48.84 262 VAL B CA 1
ATOM 3927 C C . VAL B 1 262 ? 9.160 28.321 62.886 1.00 48.06 262 VAL B C 1
ATOM 3928 O O . VAL B 1 262 ? 9.539 29.452 62.582 1.00 47.89 262 VAL B O 1
ATOM 3932 N N . LEU B 1 263 ? 8.131 28.091 63.701 1.00 46.99 263 LEU B N 1
ATOM 3933 C CA . LEU B 1 263 ? 7.376 29.182 64.323 1.00 46.18 263 LEU B CA 1
ATOM 3934 C C . LEU B 1 263 ? 8.207 29.928 65.369 1.00 44.97 263 LEU B C 1
ATOM 3935 O O . LEU B 1 263 ? 8.005 31.121 65.581 1.00 44.90 263 LEU B O 1
ATOM 3940 N N . ALA B 1 264 ? 9.137 29.224 66.011 1.00 43.61 264 ALA B N 1
ATOM 3941 C CA . ALA B 1 264 ? 10.022 29.833 67.004 1.00 42.60 264 ALA B CA 1
ATOM 3942 C C . ALA B 1 264 ? 11.047 30.752 66.339 1.00 41.54 264 ALA B C 1
ATOM 3943 O O . ALA B 1 264 ? 11.338 31.829 66.853 1.00 41.31 264 ALA B O 1
ATOM 3945 N N . THR B 1 265 ? 11.581 30.333 65.194 1.00 40.30 265 THR B N 1
ATOM 3946 C CA . THR B 1 265 ? 12.579 31.127 64.476 1.00 39.40 265 THR B CA 1
ATOM 3947 C C . THR B 1 265 ? 11.974 32.438 63.973 1.00 38.68 265 THR B C 1
ATOM 3948 O O . THR B 1 265 ? 12.600 33.491 64.086 1.00 38.32 265 THR B O 1
ATOM 3952 N N . GLY B 1 266 ? 10.757 32.367 63.434 1.00 37.82 266 GLY B N 1
ATOM 3953 C CA . GLY B 1 266 ? 10.030 33.544 62.986 1.00 37.23 266 GLY B CA 1
ATOM 3954 C C . GLY B 1 266 ? 9.778 34.544 64.100 1.00 36.64 266 GLY B C 1
ATOM 3955 O O . GLY B 1 266 ? 10.041 35.736 63.941 1.00 36.64 266 GLY B O 1
ATOM 3956 N N . ALA B 1 267 ? 9.287 34.051 65.235 1.00 35.72 267 ALA B N 1
ATOM 3957 C CA . ALA B 1 267 ? 9.008 34.902 66.395 1.00 35.05 267 ALA B CA 1
ATOM 3958 C C . ALA B 1 267 ? 10.279 35.535 66.970 1.00 34.30 267 ALA B C 1
ATOM 3959 O O . ALA B 1 267 ? 10.245 36.664 67.459 1.00 33.99 267 ALA B O 1
ATOM 3961 N N . GLN B 1 268 ? 11.397 34.815 66.893 1.00 33.28 268 GLN B N 1
ATOM 3962 C CA . GLN B 1 268 ? 12.671 35.299 67.439 1.00 32.99 268 GLN B CA 1
ATOM 3963 C C . GLN B 1 268 ? 13.320 36.365 66.548 1.00 32.00 268 GLN B C 1
ATOM 3964 O O . GLN B 1 268 ? 13.912 37.323 67.040 1.00 31.89 268 GLN B O 1
ATOM 3970 N N . ARG B 1 269 ? 13.199 36.195 65.235 1.00 30.91 269 ARG B N 1
ATOM 3971 C CA . ARG B 1 269 ? 13.850 37.095 64.281 1.00 29.87 269 ARG B CA 1
ATOM 3972 C C . ARG B 1 269 ? 12.899 38.177 63.783 1.00 29.27 269 ARG B C 1
ATOM 3973 O O . ARG B 1 269 ? 13.295 39.040 62.996 1.00 29.01 269 ARG B O 1
ATOM 3981 N N . ALA B 1 270 ? 11.656 38.144 64.256 1.00 28.48 270 ALA B N 1
ATOM 3982 C CA . ALA B 1 270 ? 10.631 39.088 63.816 1.00 28.03 270 ALA B CA 1
ATOM 3983 C C . ALA B 1 270 ? 11.029 40.535 64.059 1.00 27.49 270 ALA B C 1
ATOM 3984 O O . ALA B 1 270 ? 10.875 41.376 63.183 1.00 27.19 270 ALA B O 1
ATOM 3986 N N . GLU B 1 271 ? 11.538 40.820 65.252 1.00 26.64 271 GLU B N 1
ATOM 3987 C CA . GLU B 1 271 ? 11.910 42.187 65.610 1.00 26.41 271 GLU B CA 1
ATOM 3988 C C . GLU B 1 271 ? 12.989 42.740 64.704 1.00 25.03 271 GLU B C 1
ATOM 3989 O O . GLU B 1 271 ? 12.897 43.876 64.254 1.00 24.70 271 GLU B O 1
ATOM 3995 N N . LEU B 1 272 ? 14.026 41.942 64.469 1.00 23.87 272 LEU B N 1
ATOM 3996 C CA . LEU B 1 272 ? 15.150 42.387 63.660 1.00 23.17 272 LEU B CA 1
ATOM 3997 C C . LEU B 1 272 ? 14.727 42.597 62.209 1.00 22.93 272 LEU B C 1
ATOM 3998 O O . LEU B 1 272 ? 15.090 43.591 61.595 1.00 22.12 272 LEU B O 1
ATOM 4003 N N . MET B 1 273 ? 13.964 41.659 61.657 1.00 22.96 273 MET B N 1
ATOM 4004 C CA . MET B 1 273 ? 13.522 41.797 60.273 1.00 23.24 273 MET B CA 1
ATOM 4005 C C . MET B 1 273 ? 12.617 43.011 60.133 1.00 22.73 273 MET B C 1
ATOM 4006 O O . MET B 1 273 ? 12.734 43.757 59.173 1.00 22.40 273 MET B O 1
ATOM 4011 N N . GLN B 1 274 ? 11.734 43.214 61.106 1.00 22.41 274 GLN B N 1
ATOM 4012 C CA . GLN B 1 274 ? 10.859 44.378 61.115 1.00 22.56 274 GLN B CA 1
ATOM 4013 C C . GLN B 1 274 ? 11.681 45.664 61.137 1.00 22.12 274 GLN B C 1
ATOM 4014 O O . GLN B 1 274 ? 11.404 46.586 60.382 1.00 21.54 274 GLN B O 1
ATOM 4020 N N . SER B 1 275 ? 12.691 45.713 62.003 1.00 21.57 275 SER B N 1
ATOM 4021 C CA . SER B 1 275 ? 13.587 46.870 62.092 1.00 21.62 275 SER B CA 1
ATOM 4022 C C . SER B 1 275 ? 14.283 47.130 60.763 1.00 21.33 275 SER B C 1
ATOM 4023 O O . SER B 1 275 ? 14.400 48.271 60.323 1.00 21.28 275 SER B O 1
ATOM 4026 N N . TRP B 1 276 ? 14.728 46.056 60.126 1.00 21.27 276 TRP B N 1
ATOM 4027 C CA . TRP B 1 276 ? 15.423 46.126 58.846 1.00 21.45 276 TRP B CA 1
ATOM 4028 C C . TRP B 1 276 ? 14.528 46.723 57.759 1.00 21.78 276 TRP B C 1
ATOM 4029 O O . TRP B 1 276 ? 14.953 47.610 57.019 1.00 22.12 276 TRP B O 1
ATOM 4040 N N . PHE B 1 277 ? 13.286 46.244 57.676 1.00 22.25 277 PHE B N 1
ATOM 4041 C CA . PHE B 1 277 ? 12.323 46.736 56.686 1.00 22.47 277 PHE B CA 1
ATOM 4042 C C . PHE B 1 277 ? 12.015 48.212 56.919 1.00 22.73 277 PHE B C 1
ATOM 4043 O O . PHE B 1 277 ? 11.934 48.989 55.972 1.00 22.61 277 PHE B O 1
ATOM 4051 N N . GLU B 1 278 ? 11.847 48.596 58.182 1.00 22.94 278 GLU B N 1
ATOM 4052 C CA . GLU B 1 278 ? 11.554 49.987 58.519 1.00 23.54 278 GLU B CA 1
ATOM 4053 C C . GLU B 1 278 ? 12.711 50.894 58.099 1.00 23.20 278 GLU B C 1
ATOM 4054 O O . GLU B 1 278 ? 12.490 51.976 57.555 1.00 23.69 278 GLU B O 1
ATOM 4060 N N . LYS B 1 279 ? 13.939 50.435 58.332 1.00 22.77 279 LYS B N 1
ATOM 4061 C CA . LYS B 1 279 ? 15.136 51.211 58.009 1.00 22.69 279 LYS B CA 1
ATOM 4062 C C . LYS B 1 279 ? 15.409 51.264 56.507 1.00 22.97 279 LYS B C 1
ATOM 4063 O O . LYS B 1 279 ? 16.012 52.216 56.018 1.00 22.49 279 LYS B O 1
ATOM 4069 N N . ILE B 1 280 ? 14.962 50.248 55.774 1.00 23.43 280 ILE B N 1
ATOM 4070 C CA . ILE B 1 280 ? 15.052 50.277 54.315 1.00 24.12 280 ILE B CA 1
ATOM 4071 C C . ILE B 1 280 ? 14.109 51.342 53.763 1.00 25.09 280 ILE B C 1
ATOM 4072 O O . ILE B 1 280 ? 14.503 52.148 52.921 1.00 25.00 280 ILE B O 1
ATOM 4077 N N . ILE B 1 281 ? 12.872 51.347 54.256 1.00 26.67 281 ILE B N 1
ATOM 4078 C CA . ILE B 1 281 ? 11.849 52.290 53.807 1.00 28.18 281 ILE B CA 1
ATOM 4079 C C . ILE B 1 281 ? 12.304 53.726 54.075 1.00 30.21 281 ILE B C 1
ATOM 4080 O O . ILE B 1 281 ? 12.006 54.631 53.300 1.00 30.20 281 ILE B O 1
ATOM 4085 N N . GLU B 1 282 ? 13.052 53.906 55.160 1.00 32.65 282 GLU B N 1
ATOM 4086 C CA . GLU B 1 282 ? 13.604 55.207 55.535 1.00 34.99 282 GLU B CA 1
ATOM 4087 C C . GLU B 1 282 ? 14.605 55.730 54.502 1.00 36.78 282 GLU B C 1
ATOM 4088 O O . GLU B 1 282 ? 14.632 56.927 54.211 1.00 36.97 282 GLU B O 1
ATOM 4094 N N . LYS B 1 283 ? 15.422 54.830 53.961 1.00 38.97 283 LYS B N 1
ATOM 4095 C CA . LYS B 1 283 ? 16.484 55.197 53.023 1.00 40.84 283 LYS B CA 1
ATOM 4096 C C . LYS B 1 283 ? 16.097 55.077 51.542 1.00 42.35 283 LYS B C 1
ATOM 4097 O O . LYS B 1 283 ? 16.952 55.247 50.673 1.00 42.45 283 LYS B O 1
ATOM 4103 N N . LEU B 1 284 ? 14.827 54.793 51.252 1.00 44.33 284 LEU B N 1
ATOM 4104 C CA . LEU B 1 284 ? 14.366 54.672 49.863 1.00 45.99 284 LEU B CA 1
ATOM 4105 C C . LEU B 1 284 ? 14.423 56.035 49.155 1.00 47.65 284 LEU B C 1
ATOM 4106 O O . LEU B 1 284 ? 14.224 57.064 49.799 1.00 47.89 284 LEU B O 1
ATOM 4111 N N . PRO B 1 285 ? 14.700 56.053 47.847 1.00 49.70 285 PRO B N 1
ATOM 4112 C CA . PRO B 1 285 ? 14.713 57.312 47.081 1.00 51.01 285 PRO B CA 1
ATOM 4113 C C . PRO B 1 285 ? 13.343 57.999 46.990 1.00 52.34 285 PRO B C 1
ATOM 4114 O O . PRO B 1 285 ? 12.359 57.364 46.606 1.00 52.56 285 PRO B O 1
ATOM 4118 N N . LYS B 1 286 ? 13.301 59.288 47.320 1.00 53.95 286 LYS B N 1
ATOM 4119 C CA . LYS B 1 286 ? 12.051 60.052 47.355 1.00 55.16 286 LYS B CA 1
ATOM 4120 C C . LYS B 1 286 ? 11.608 60.552 45.975 1.00 55.75 286 LYS B C 1
ATOM 4121 O O . LYS B 1 286 ? 10.434 60.876 45.780 1.00 55.91 286 LYS B O 1
ATOM 4127 N N . ASP B 1 287 ? 12.545 60.619 45.028 1.00 56.47 287 ASP B N 1
ATOM 4128 C CA . ASP B 1 287 ? 12.282 61.181 43.699 1.00 56.87 287 ASP B CA 1
ATOM 4129 C C . ASP B 1 287 ? 11.914 60.098 42.685 1.00 57.05 287 ASP B C 1
ATOM 4130 O O . ASP B 1 287 ? 11.995 58.897 42.956 1.00 57.24 287 ASP B O 1
ATOM 4136 N N . SER C 1 4 ? -16.072 12.690 43.436 1.00 34.91 4 SER C N 1
ATOM 4137 C CA . SER C 1 4 ? -15.471 12.182 44.704 1.00 34.66 4 SER C CA 1
ATOM 4138 C C . SER C 1 4 ? -15.977 12.972 45.907 1.00 34.23 4 SER C C 1
ATOM 4139 O O . SER C 1 4 ? -16.130 14.196 45.835 1.00 34.61 4 SER C O 1
ATOM 4142 N N . VAL C 1 5 ? -16.226 12.277 47.015 1.00 33.48 5 VAL C N 1
ATOM 4143 C CA . VAL C 1 5 ? -16.553 12.954 48.266 1.00 32.64 5 VAL C CA 1
ATOM 4144 C C . VAL C 1 5 ? -15.257 13.407 48.929 1.00 31.53 5 VAL C C 1
ATOM 4145 O O . VAL C 1 5 ? -14.240 12.726 48.831 1.00 31.09 5 VAL C O 1
ATOM 4149 N N . THR C 1 6 ? -15.298 14.562 49.590 1.00 30.05 6 THR C N 1
ATOM 4150 C CA . THR C 1 6 ? -14.130 15.083 50.286 1.00 29.06 6 THR C CA 1
ATOM 4151 C C . THR C 1 6 ? -13.647 14.060 51.305 1.00 27.76 6 THR C C 1
ATOM 4152 O O . THR C 1 6 ? -14.445 13.508 52.055 1.00 27.55 6 THR C O 1
ATOM 4156 N N . ALA C 1 7 ? -12.342 13.813 51.317 1.00 26.16 7 ALA C N 1
ATOM 4157 C CA . ALA C 1 7 ? -11.715 12.907 52.269 1.00 25.21 7 ALA C CA 1
ATOM 4158 C C . ALA C 1 7 ? -11.543 13.587 53.631 1.00 24.61 7 ALA C C 1
ATOM 4159 O O . ALA C 1 7 ? -10.451 13.593 54.198 1.00 23.94 7 ALA C O 1
ATOM 4161 N N . ASN C 1 8 ? -12.626 14.163 54.149 1.00 24.32 8 ASN C N 1
ATOM 4162 C CA . ASN C 1 8 ? -12.626 14.776 55.474 1.00 23.78 8 ASN C CA 1
ATOM 4163 C C . ASN C 1 8 ? -13.028 13.752 56.524 1.00 23.86 8 ASN C C 1
ATOM 4164 O O . ASN C 1 8 ? -13.440 12.655 56.185 1.00 23.17 8 ASN C O 1
ATOM 4169 N N . ILE C 1 9 ? -12.901 14.111 57.797 1.00 24.00 9 ILE C N 1
ATOM 4170 C CA . ILE C 1 9 ? -13.160 13.176 58.882 1.00 24.54 9 ILE C CA 1
ATOM 4171 C C . ILE C 1 9 ? -14.603 12.663 58.845 1.00 24.68 9 ILE C C 1
ATOM 4172 O O . ILE C 1 9 ? -14.841 11.491 59.060 1.00 24.14 9 ILE C O 1
ATOM 4177 N N . GLU C 1 10 ? -15.554 13.537 58.533 1.00 25.43 10 GLU C N 1
ATOM 4178 C CA . GLU C 1 10 ? -16.959 13.141 58.468 1.00 26.26 10 GLU C CA 1
ATOM 4179 C C . GLU C 1 10 ? -17.185 12.001 57.469 1.00 25.54 10 GLU C C 1
ATOM 4180 O O . GLU C 1 10 ? -17.777 10.976 57.810 1.00 25.79 10 GLU C O 1
ATOM 4186 N N . ASN C 1 11 ? -16.698 12.174 56.242 1.00 25.28 11 ASN C N 1
ATOM 4187 C CA . ASN C 1 11 ? -16.924 11.197 55.179 1.00 24.73 11 ASN C CA 1
ATOM 4188 C C . ASN C 1 11 ? -16.102 9.926 55.365 1.00 24.16 11 ASN C C 1
ATOM 4189 O O . ASN C 1 11 ? -16.585 8.828 55.096 1.00 23.43 11 ASN C O 1
ATOM 4194 N N . VAL C 1 12 ? -14.866 10.074 55.836 1.00 23.59 12 VAL C N 1
ATOM 4195 C CA . VAL C 1 12 ? -14.020 8.918 56.125 1.00 23.58 12 VAL C CA 1
ATOM 4196 C C . VAL C 1 12 ? -14.652 8.083 57.244 1.00 23.87 12 VAL C C 1
ATOM 4197 O O . VAL C 1 12 ? -14.647 6.861 57.172 1.00 23.44 12 VAL C O 1
ATOM 4201 N N . LYS C 1 13 ? -15.211 8.745 58.257 1.00 24.61 13 LYS C N 1
ATOM 4202 C CA . LYS C 1 13 ? -15.873 8.043 59.366 1.00 25.43 13 LYS C CA 1
ATOM 4203 C C . LYS C 1 13 ? -17.060 7.223 58.884 1.00 25.56 13 LYS C C 1
ATOM 4204 O O . LYS C 1 13 ? -17.225 6.076 59.284 1.00 26.08 13 LYS C O 1
ATOM 4210 N N . LYS C 1 14 ? -17.886 7.819 58.027 1.00 25.93 14 LYS C N 1
ATOM 4211 C CA . LYS C 1 14 ? -19.060 7.141 57.476 1.00 26.21 14 LYS C CA 1
ATOM 4212 C C . LYS C 1 14 ? -18.669 5.867 56.748 1.00 25.68 14 LYS C C 1
ATOM 4213 O O . LYS C 1 14 ? -19.293 4.828 56.921 1.00 24.90 14 LYS C O 1
ATOM 4219 N N . VAL C 1 15 ? -17.619 5.951 55.936 1.00 25.01 15 VAL C N 1
ATOM 4220 C CA . VAL C 1 15 ? -17.154 4.808 55.164 1.00 24.51 15 VAL C CA 1
ATOM 4221 C C . VAL C 1 15 ? -16.579 3.734 56.083 1.00 24.65 15 VAL C C 1
ATOM 4222 O O . VAL C 1 15 ? -16.878 2.553 55.921 1.00 24.63 15 VAL C O 1
ATOM 4226 N N . ALA C 1 16 ? -15.756 4.150 57.040 1.00 24.70 16 ALA C N 1
ATOM 4227 C CA . ALA C 1 16 ? -15.142 3.228 57.983 1.00 25.44 16 ALA C CA 1
ATOM 4228 C C . ALA C 1 16 ? -16.215 2.516 58.799 1.00 26.08 16 ALA C C 1
ATOM 4229 O O . ALA C 1 16 ? -16.156 1.309 58.975 1.00 25.82 16 ALA C O 1
ATOM 4231 N N . HIS C 1 17 ? -17.207 3.272 59.260 1.00 27.02 17 HIS C N 1
ATOM 4232 C CA . HIS C 1 17 ? -18.287 2.722 60.083 1.00 27.76 17 HIS C CA 1
ATOM 4233 C C . HIS C 1 17 ? -19.119 1.721 59.289 1.00 27.95 17 HIS C C 1
ATOM 4234 O O . HIS C 1 17 ? -19.575 0.714 59.837 1.00 28.27 17 HIS C O 1
ATOM 4241 N N . HIS C 1 18 ? -19.299 1.988 57.996 1.00 28.09 18 HIS C N 1
ATOM 4242 C CA . HIS C 1 18 ? -20.000 1.067 57.118 1.00 28.41 18 HIS C CA 1
ATOM 4243 C C . HIS C 1 18 ? -19.226 -0.233 56.957 1.00 27.97 18 HIS C C 1
ATOM 4244 O O . HIS C 1 18 ? -19.813 -1.313 56.958 1.00 28.00 18 HIS C O 1
ATOM 4251 N N . ILE C 1 19 ? -17.909 -0.123 56.810 1.00 27.36 19 ILE C N 1
ATOM 4252 C CA . ILE C 1 19 ? -17.054 -1.294 56.658 1.00 26.89 19 ILE C CA 1
ATOM 4253 C C . ILE C 1 19 ? -17.036 -2.118 57.945 1.00 26.97 19 ILE C C 1
ATOM 4254 O O . ILE C 1 19 ? -17.021 -3.342 57.887 1.00 26.51 19 ILE C O 1
ATOM 4259 N N . GLN C 1 20 ? -17.064 -1.444 59.093 1.00 27.31 20 GLN C N 1
ATOM 4260 C CA . GLN C 1 20 ? -17.014 -2.118 60.394 1.00 28.05 20 GLN C CA 1
ATOM 4261 C C . GLN C 1 20 ? -18.296 -2.921 60.690 1.00 28.77 20 GLN C C 1
ATOM 4262 O O . GLN C 1 20 ? -18.287 -3.807 61.543 1.00 29.03 20 GLN C O 1
ATOM 4268 N N . LYS C 1 21 ? -19.383 -2.611 59.984 1.00 29.51 21 LYS C N 1
ATOM 4269 C CA . LYS C 1 21 ? -20.604 -3.420 60.031 1.00 30.29 21 LYS C CA 1
ATOM 4270 C C . LYS C 1 21 ? -20.466 -4.700 59.204 1.00 30.22 21 LYS C C 1
ATOM 4271 O O . LYS C 1 21 ? -21.078 -5.717 59.532 1.00 30.42 21 LYS C O 1
ATOM 4277 N N . LEU C 1 22 ? -19.674 -4.640 58.129 1.00 29.99 22 LEU C N 1
ATOM 4278 C CA . LEU C 1 22 ? -19.486 -5.770 57.213 1.00 29.76 22 LEU C CA 1
ATOM 4279 C C . LEU C 1 22 ? -18.445 -6.787 57.684 1.00 29.38 22 LEU C C 1
ATOM 4280 O O . LEU C 1 22 ? -18.471 -7.946 57.266 1.00 29.50 22 LEU C O 1
ATOM 4285 N N . THR C 1 23 ? -17.523 -6.346 58.533 1.00 28.94 23 THR C N 1
ATOM 4286 C CA . THR C 1 23 ? -16.461 -7.206 59.049 1.00 28.50 23 THR C CA 1
ATOM 4287 C C . THR C 1 23 ? -16.041 -6.765 60.446 1.00 28.19 23 THR C C 1
ATOM 4288 O O . THR C 1 23 ? -16.022 -5.572 60.754 1.00 28.60 23 THR C O 1
ATOM 4292 N N . SER C 1 24 ? -15.693 -7.739 61.277 1.00 27.74 24 SER C N 1
ATOM 4293 C CA . SER C 1 24 ? -15.198 -7.494 62.634 1.00 27.54 24 SER C CA 1
ATOM 4294 C C . SER C 1 24 ? -13.667 -7.417 62.688 1.00 26.96 24 SER C C 1
ATOM 4295 O O . SER C 1 24 ? -13.088 -7.170 63.749 1.00 27.01 24 SER C O 1
ATOM 4298 N N . ILE C 1 25 ? -13.014 -7.641 61.549 1.00 26.02 25 ILE C N 1
ATOM 4299 C CA . ILE C 1 25 ? -11.555 -7.679 61.497 1.00 25.14 25 ILE C CA 1
ATOM 4300 C C . ILE C 1 25 ? -11.012 -6.268 61.605 1.00 24.47 25 ILE C C 1
ATOM 4301 O O . ILE C 1 25 ? -11.387 -5.406 60.819 1.00 24.29 25 ILE C O 1
ATOM 4306 N N . VAL C 1 26 ? -10.150 -6.042 62.591 1.00 23.46 26 VAL C N 1
ATOM 4307 C CA . VAL C 1 26 ? -9.484 -4.760 62.785 1.00 22.84 26 VAL C CA 1
ATOM 4308 C C . VAL C 1 26 ? -8.074 -4.895 62.202 1.00 22.27 26 VAL C C 1
ATOM 4309 O O . VAL C 1 26 ? -7.184 -5.460 62.841 1.00 21.18 26 VAL C O 1
ATOM 4313 N N . PRO C 1 27 ? -7.859 -4.400 60.984 1.00 21.60 27 PRO C N 1
ATOM 4314 C CA . PRO C 1 27 ? -6.562 -4.586 60.329 1.00 21.55 27 PRO C CA 1
ATOM 4315 C C . PRO C 1 27 ? -5.473 -3.732 60.980 1.00 21.65 27 PRO C C 1
ATOM 4316 O O . PRO C 1 27 ? -5.747 -2.601 61.367 1.00 21.82 27 PRO C O 1
ATOM 4320 N N . GLU C 1 28 ? -4.275 -4.293 61.135 1.00 21.58 28 GLU C N 1
ATOM 4321 C CA . GLU C 1 28 ? -3.106 -3.547 61.586 1.00 21.77 28 GLU C CA 1
ATOM 4322 C C . GLU C 1 28 ? -2.155 -3.223 60.430 1.00 20.72 28 GLU C C 1
ATOM 4323 O O . GLU C 1 28 ? -1.329 -2.332 60.547 1.00 20.54 28 GLU C O 1
ATOM 4329 N N . ILE C 1 29 ? -2.255 -3.970 59.338 1.00 19.92 29 ILE C N 1
ATOM 4330 C CA . ILE C 1 29 ? -1.429 -3.746 58.154 1.00 19.29 29 ILE C CA 1
ATOM 4331 C C . ILE C 1 29 ? -2.348 -3.545 56.961 1.00 18.44 29 ILE C C 1
ATOM 4332 O O . ILE C 1 29 ? -3.271 -4.322 56.754 1.00 18.04 29 ILE C O 1
ATOM 4337 N N . GLY C 1 30 ? -2.128 -2.480 56.196 1.00 17.48 30 GLY C N 1
ATOM 4338 C CA . GLY C 1 30 ? -2.827 -2.292 54.941 1.00 16.97 30 GLY C CA 1
ATOM 4339 C C . GLY C 1 30 ? -1.866 -2.590 53.812 1.00 16.97 30 GLY C C 1
ATOM 4340 O O . GLY C 1 30 ? -0.687 -2.242 53.906 1.00 17.13 30 GLY C O 1
ATOM 4341 N N . ILE C 1 31 ? -2.348 -3.249 52.765 1.00 16.96 31 ILE C N 1
ATOM 4342 C CA . ILE C 1 31 ? -1.511 -3.569 51.617 1.00 17.35 31 ILE C CA 1
ATOM 4343 C C . ILE C 1 31 ? -2.193 -3.111 50.340 1.00 17.62 31 ILE C C 1
ATOM 4344 O O . ILE C 1 31 ? -3.321 -3.505 50.070 1.00 17.63 31 ILE C O 1
ATOM 4349 N N . ILE C 1 32 ? -1.502 -2.287 49.559 1.00 17.20 32 ILE C N 1
ATOM 4350 C CA . ILE C 1 32 ? -1.981 -1.871 48.243 1.00 17.89 32 ILE C CA 1
ATOM 4351 C C . ILE C 1 32 ? -1.243 -2.675 47.188 1.00 18.18 32 ILE C C 1
ATOM 4352 O O . ILE C 1 32 ? -0.015 -2.616 47.075 1.00 18.05 32 ILE C O 1
ATOM 4357 N N . CYS C 1 33 ? -2.005 -3.422 46.404 1.00 18.85 33 CYS C N 1
ATOM 4358 C CA . CYS C 1 33 ? -1.439 -4.347 45.448 1.00 19.41 33 CYS C CA 1
ATOM 4359 C C . CYS C 1 33 ? -1.079 -3.620 44.175 1.00 19.29 33 CYS C C 1
ATOM 4360 O O . CYS C 1 33 ? -1.949 -3.124 43.466 1.00 19.74 33 CYS C O 1
ATOM 4363 N N . GLY C 1 34 ? 0.214 -3.544 43.914 1.00 18.78 34 GLY C N 1
ATOM 4364 C CA . GLY C 1 34 ? 0.712 -3.127 42.624 1.00 18.92 34 GLY C CA 1
ATOM 4365 C C . GLY C 1 34 ? 1.334 -4.327 41.944 1.00 19.13 34 GLY C C 1
ATOM 4366 O O . GLY C 1 34 ? 1.004 -5.485 42.238 1.00 19.07 34 GLY C O 1
ATOM 4367 N N . SER C 1 35 ? 2.253 -4.037 41.039 1.00 19.40 35 SER C N 1
ATOM 4368 C CA . SER C 1 35 ? 3.004 -5.043 40.313 1.00 19.71 35 SER C CA 1
ATOM 4369 C C . SER C 1 35 ? 3.612 -6.076 41.267 1.00 20.02 35 SER C C 1
ATOM 4370 O O . SER C 1 35 ? 4.204 -5.727 42.297 1.00 19.96 35 SER C O 1
ATOM 4373 N N . GLY C 1 36 ? 3.433 -7.350 40.940 1.00 20.13 36 GLY C N 1
ATOM 4374 C CA . GLY C 1 36 ? 3.982 -8.430 41.738 1.00 20.84 36 GLY C CA 1
ATOM 4375 C C . GLY C 1 36 ? 3.112 -8.893 42.895 1.00 21.22 36 GLY C C 1
ATOM 4376 O O . GLY C 1 36 ? 3.441 -9.887 43.540 1.00 21.20 36 GLY C O 1
ATOM 4377 N N . LEU C 1 37 ? 2.013 -8.198 43.177 1.00 21.82 37 LEU C N 1
ATOM 4378 C CA . LEU C 1 37 ? 1.167 -8.561 44.323 1.00 22.62 37 LEU C CA 1
ATOM 4379 C C . LEU C 1 37 ? -0.225 -9.003 43.884 1.00 24.03 37 LEU C C 1
ATOM 4380 O O . LEU C 1 37 ? -1.170 -8.969 44.670 1.00 23.75 37 LEU C O 1
ATOM 4385 N N . GLY C 1 38 ? -0.327 -9.454 42.635 1.00 25.83 38 GLY C N 1
ATOM 4386 C CA . GLY C 1 38 ? -1.606 -9.726 41.997 1.00 27.55 38 GLY C CA 1
ATOM 4387 C C . GLY C 1 38 ? -2.370 -10.912 42.566 1.00 29.06 38 GLY C C 1
ATOM 4388 O O . GLY C 1 38 ? -3.591 -11.009 42.388 1.00 29.83 38 GLY C O 1
ATOM 4389 N N . LYS C 1 39 ? -1.661 -11.816 43.236 1.00 30.46 39 LYS C N 1
ATOM 4390 C CA . LYS C 1 39 ? -2.290 -12.975 43.862 1.00 31.51 39 LYS C CA 1
ATOM 4391 C C . LYS C 1 39 ? -2.106 -12.985 45.383 1.00 31.93 39 LYS C C 1
ATOM 4392 O O . LYS C 1 39 ? -2.240 -14.029 46.021 1.00 31.66 39 LYS C O 1
ATOM 4398 N N . LEU C 1 40 ? -1.828 -11.818 45.965 1.00 32.34 40 LEU C N 1
ATOM 4399 C CA . LEU C 1 40 ? -1.634 -11.708 47.413 1.00 32.95 40 LEU C CA 1
ATOM 4400 C C . LEU C 1 40 ? -2.923 -11.981 48.175 1.00 33.27 40 LEU C C 1
ATOM 4401 O O . LEU C 1 40 ? -2.890 -12.535 49.274 1.00 33.02 40 LEU C O 1
ATOM 4406 N N . ALA C 1 41 ? -4.049 -11.576 47.592 1.00 33.93 41 ALA C N 1
ATOM 4407 C CA . ALA C 1 41 ? -5.364 -11.798 48.193 1.00 34.36 41 ALA C CA 1
ATOM 4408 C C . ALA C 1 41 ? -5.698 -13.289 48.364 1.00 34.89 41 ALA C C 1
ATOM 4409 O O . ALA C 1 41 ? -6.431 -13.656 49.283 1.00 34.90 41 ALA C O 1
ATOM 4411 N N . ASP C 1 42 ? -5.163 -14.139 47.486 1.00 35.40 42 ASP C N 1
ATOM 4412 C CA . ASP C 1 42 ? -5.342 -15.593 47.604 1.00 35.77 42 ASP C CA 1
ATOM 4413 C C . ASP C 1 42 ? -4.730 -16.147 48.888 1.00 35.34 42 ASP C C 1
ATOM 4414 O O . ASP C 1 42 ? -5.249 -17.098 49.467 1.00 35.72 42 ASP C O 1
ATOM 4419 N N . GLY C 1 43 ? -3.616 -15.562 49.316 1.00 34.68 43 GLY C N 1
ATOM 4420 C CA . GLY C 1 43 ? -2.921 -16.004 50.512 1.00 34.27 43 GLY C CA 1
ATOM 4421 C C . GLY C 1 43 ? -3.594 -15.600 51.811 1.00 33.80 43 GLY C C 1
ATOM 4422 O O . GLY C 1 43 ? -3.271 -16.140 52.867 1.00 33.59 43 GLY C O 1
ATOM 4423 N N . VAL C 1 44 ? -4.521 -14.647 51.742 1.00 33.34 44 VAL C N 1
ATOM 4424 C CA . VAL C 1 44 ? -5.217 -14.177 52.934 1.00 33.14 44 VAL C CA 1
ATOM 4425 C C . VAL C 1 44 ? -6.233 -15.232 53.380 1.00 33.00 44 VAL C C 1
ATOM 4426 O O . VAL C 1 44 ? -7.029 -15.718 52.577 1.00 32.92 44 VAL C O 1
ATOM 4430 N N . LYS C 1 45 ? -6.185 -15.575 54.665 1.00 32.93 45 LYS C N 1
ATOM 4431 C CA . LYS C 1 45 ? -7.021 -16.624 55.241 1.00 32.97 45 LYS C CA 1
ATOM 4432 C C . LYS C 1 45 ? -8.141 -16.012 56.067 1.00 32.43 45 LYS C C 1
ATOM 4433 O O . LYS C 1 45 ? -8.064 -14.853 56.465 1.00 31.97 45 LYS C O 1
ATOM 4439 N N . ASP C 1 46 ? -9.185 -16.799 56.320 1.00 32.05 46 ASP C N 1
ATOM 4440 C CA . ASP C 1 46 ? -10.359 -16.329 57.054 1.00 32.00 46 ASP C CA 1
ATOM 4441 C C . ASP C 1 46 ? -10.796 -14.954 56.560 1.00 31.35 46 ASP C C 1
ATOM 4442 O O . ASP C 1 46 ? -11.032 -14.032 57.345 1.00 31.18 46 ASP C O 1
ATOM 4447 N N . LYS C 1 47 ? -10.897 -14.825 55.245 1.00 30.75 47 LYS C N 1
ATOM 4448 C CA . LYS C 1 47 ? -11.074 -13.511 54.638 1.00 30.37 47 LYS C CA 1
ATOM 4449 C C . LYS C 1 47 ? -12.531 -13.154 54.348 1.00 29.64 47 LYS C C 1
ATOM 4450 O O . LYS C 1 47 ? -13.379 -14.026 54.138 1.00 29.26 47 LYS C O 1
ATOM 4456 N N . ILE C 1 48 ? -12.808 -11.856 54.409 1.00 28.67 48 ILE C N 1
ATOM 4457 C CA . ILE C 1 48 ? -14.035 -11.277 53.903 1.00 28.17 48 ILE C CA 1
ATOM 4458 C C . ILE C 1 48 ? -13.637 -10.344 52.768 1.00 27.30 48 ILE C C 1
ATOM 4459 O O . ILE C 1 48 ? -12.788 -9.477 52.944 1.00 26.49 48 ILE C O 1
ATOM 4464 N N . THR C 1 49 ? -14.249 -10.538 51.609 1.00 26.25 49 THR C N 1
ATOM 4465 C CA . THR C 1 49 ? -13.969 -9.737 50.425 1.00 25.96 49 THR C CA 1
ATOM 4466 C C . THR C 1 49 ? -15.127 -8.780 50.210 1.00 25.42 49 THR C C 1
ATOM 4467 O O . THR C 1 49 ? -16.260 -9.213 50.005 1.00 25.62 49 THR C O 1
ATOM 4471 N N . ILE C 1 50 ? -14.841 -7.483 50.268 1.00 24.69 50 ILE C N 1
ATOM 4472 C CA . ILE C 1 50 ? -15.852 -6.444 50.119 1.00 24.55 50 ILE C CA 1
ATOM 4473 C C . ILE C 1 50 ? -15.593 -5.673 48.824 1.00 24.57 50 ILE C C 1
ATOM 4474 O O . ILE C 1 50 ? -14.676 -4.851 48.772 1.00 24.30 50 ILE C O 1
ATOM 4479 N N . PRO C 1 51 ? -16.382 -5.919 47.782 1.00 24.45 51 PRO C N 1
ATOM 4480 C CA . PRO C 1 51 ? -16.255 -5.119 46.556 1.00 24.34 51 PRO C CA 1
ATOM 4481 C C . PRO C 1 51 ? -16.481 -3.638 46.844 1.00 24.23 51 PRO C C 1
ATOM 4482 O O . PRO C 1 51 ? -17.286 -3.311 47.708 1.00 23.61 51 PRO C O 1
ATOM 4486 N N . TYR C 1 52 ? -15.757 -2.762 46.148 1.00 24.44 52 TYR C N 1
ATOM 4487 C CA . TYR C 1 52 ? -15.903 -1.318 46.326 1.00 24.88 52 TYR C CA 1
ATOM 4488 C C . TYR C 1 52 ? -17.332 -0.862 46.065 1.00 25.68 52 TYR C C 1
ATOM 4489 O O . TYR C 1 52 ? -17.781 0.126 46.639 1.00 25.58 52 TYR C O 1
ATOM 4498 N N . THR C 1 53 ? -18.023 -1.575 45.178 1.00 26.73 53 THR C N 1
ATOM 4499 C CA . THR C 1 53 ? -19.433 -1.304 44.866 1.00 27.64 53 THR C CA 1
ATOM 4500 C C . THR C 1 53 ? -20.364 -1.448 46.075 1.00 28.24 53 THR C C 1
ATOM 4501 O O . THR C 1 53 ? -21.433 -0.846 46.104 1.00 28.69 53 THR C O 1
ATOM 4505 N N . LYS C 1 54 ? -19.967 -2.253 47.059 1.00 28.70 54 LYS C N 1
ATOM 4506 C CA . LYS C 1 54 ? -20.745 -2.439 48.292 1.00 29.11 54 LYS C CA 1
ATOM 4507 C C . LYS C 1 54 ? -20.401 -1.452 49.416 1.00 28.86 54 LYS C C 1
ATOM 4508 O O . LYS C 1 54 ? -20.889 -1.600 50.540 1.00 29.03 54 LYS C O 1
ATOM 4514 N N . ILE C 1 55 ? -19.568 -0.453 49.125 1.00 28.52 55 ILE C N 1
ATOM 4515 C CA . ILE C 1 55 ? -19.185 0.555 50.111 1.00 28.37 55 ILE C CA 1
ATOM 4516 C C . ILE C 1 55 ? -19.627 1.945 49.630 1.00 28.46 55 ILE C C 1
ATOM 4517 O O . ILE C 1 55 ? -19.002 2.508 48.735 1.00 28.00 55 ILE C O 1
ATOM 4522 N N . PRO C 1 56 ? -20.698 2.491 50.210 1.00 28.80 56 PRO C N 1
ATOM 4523 C CA . PRO C 1 56 ? -21.170 3.836 49.855 1.00 28.90 56 PRO C CA 1
ATOM 4524 C C . PRO C 1 56 ? -20.090 4.899 50.027 1.00 28.94 56 PRO C C 1
ATOM 4525 O O . PRO C 1 56 ? -19.380 4.881 51.031 1.00 28.53 56 PRO C O 1
ATOM 4529 N N . ASN C 1 57 ? -19.980 5.790 49.041 1.00 28.95 57 ASN C N 1
ATOM 4530 C CA . ASN C 1 57 ? -19.023 6.903 49.036 1.00 29.22 57 ASN C CA 1
ATOM 4531 C C . ASN C 1 57 ? -17.547 6.505 48.957 1.00 28.68 57 ASN C C 1
ATOM 4532 O O . ASN C 1 57 ? -16.676 7.361 49.078 1.00 28.81 57 ASN C O 1
ATOM 4537 N N . PHE C 1 58 ? -17.274 5.218 48.748 1.00 28.26 58 PHE C N 1
ATOM 4538 C CA . PHE C 1 58 ? -15.924 4.738 48.471 1.00 27.68 58 PHE C CA 1
ATOM 4539 C C . PHE C 1 58 ? -15.702 4.834 46.960 1.00 27.78 58 PHE C C 1
ATOM 4540 O O . PHE C 1 58 ? -16.624 4.561 46.188 1.00 27.31 58 PHE C O 1
ATOM 4548 N N . PRO C 1 59 ? -14.505 5.238 46.527 1.00 27.88 59 PRO C N 1
ATOM 4549 C CA . PRO C 1 59 ? -14.224 5.380 45.090 1.00 28.13 59 PRO C CA 1
ATOM 4550 C C . PRO C 1 59 ? -14.409 4.092 44.294 1.00 28.54 59 PRO C C 1
ATOM 4551 O O . PRO C 1 59 ? -14.192 3.010 44.820 1.00 27.86 59 PRO C O 1
ATOM 4555 N N . GLN C 1 60 ? -14.793 4.226 43.028 1.00 29.48 60 GLN C N 1
ATOM 4556 C CA . GLN C 1 60 ? -15.098 3.087 42.168 1.00 30.39 60 GLN C CA 1
ATOM 4557 C C . GLN C 1 60 ? -14.067 2.947 41.045 1.00 31.17 60 GLN C C 1
ATOM 4558 O O . GLN C 1 60 ? -13.730 3.928 40.382 1.00 31.30 60 GLN C O 1
ATOM 4564 N N . THR C 1 61 ? -13.541 1.734 40.872 1.00 32.13 61 THR C N 1
ATOM 4565 C CA . THR C 1 61 ? -12.597 1.419 39.791 1.00 32.83 61 THR C CA 1
ATOM 4566 C C . THR C 1 61 ? -12.807 0.005 39.253 1.00 32.99 61 THR C C 1
ATOM 4567 O O . THR C 1 61 ? -13.080 -0.928 40.010 1.00 33.34 61 THR C O 1
ATOM 4571 N N . HIS C 1 66 ? -13.824 -6.417 36.454 1.00 37.24 66 HIS C N 1
ATOM 4572 C CA . HIS C 1 66 ? -14.579 -6.567 37.693 1.00 37.19 66 HIS C CA 1
ATOM 4573 C C . HIS C 1 66 ? -14.183 -5.492 38.702 1.00 36.14 66 HIS C C 1
ATOM 4574 O O . HIS C 1 66 ? -13.097 -4.920 38.617 1.00 36.11 66 HIS C O 1
ATOM 4581 N N . SER C 1 67 ? -15.075 -5.220 39.652 1.00 34.79 67 SER C N 1
ATOM 4582 C CA . SER C 1 67 ? -14.845 -4.171 40.646 1.00 33.42 67 SER C CA 1
ATOM 4583 C C . SER C 1 67 ? -13.641 -4.483 41.527 1.00 32.12 67 SER C C 1
ATOM 4584 O O . SER C 1 67 ? -13.343 -5.649 41.807 1.00 32.31 67 SER C O 1
ATOM 4587 N N . GLY C 1 68 ? -12.968 -3.428 41.975 1.00 30.26 68 GLY C N 1
ATOM 4588 C CA . GLY C 1 68 ? -11.921 -3.557 42.967 1.00 28.74 68 GLY C CA 1
ATOM 4589 C C . GLY C 1 68 ? -12.526 -4.070 44.257 1.00 27.26 68 GLY C C 1
ATOM 4590 O O . GLY C 1 68 ? -13.735 -3.980 44.448 1.00 26.44 68 GLY C O 1
ATOM 4591 N N . ASN C 1 69 ? -11.686 -4.639 45.117 1.00 25.75 69 ASN C N 1
ATOM 4592 C CA . ASN C 1 69 ? -12.122 -5.211 46.387 1.00 24.91 69 ASN C CA 1
ATOM 4593 C C . ASN C 1 69 ? -11.243 -4.732 47.534 1.00 23.45 69 ASN C C 1
ATOM 4594 O O . ASN C 1 69 ? -10.072 -4.444 47.339 1.00 22.22 69 ASN C O 1
ATOM 4599 N N . LEU C 1 70 ? -11.839 -4.639 48.719 1.00 22.14 70 LEU C N 1
ATOM 4600 C CA . LEU C 1 70 ? -11.128 -4.555 49.986 1.00 21.97 70 LEU C CA 1
ATOM 4601 C C . LEU C 1 70 ? -11.189 -5.957 50.615 1.00 21.65 70 LEU C C 1
ATOM 4602 O O . LEU C 1 70 ? -12.275 -6.473 50.838 1.00 21.62 70 LEU C O 1
ATOM 4607 N N . ILE C 1 71 ? -10.043 -6.575 50.890 1.00 21.30 71 ILE C N 1
ATOM 4608 C CA . ILE C 1 71 ? -10.013 -7.917 51.463 1.00 21.35 71 ILE C CA 1
ATOM 4609 C C . ILE C 1 71 ? -9.467 -7.841 52.876 1.00 21.01 71 ILE C C 1
ATOM 4610 O O . ILE C 1 71 ? -8.353 -7.381 53.080 1.00 20.72 71 ILE C O 1
ATOM 4615 N N . PHE C 1 72 ? -10.258 -8.297 53.847 1.00 20.45 72 PHE C N 1
ATOM 4616 C CA . PHE C 1 72 ? -9.845 -8.334 55.240 1.00 20.19 72 PHE C CA 1
ATOM 4617 C C . PHE C 1 72 ? -9.603 -9.778 55.629 1.00 20.48 72 PHE C C 1
ATOM 4618 O O . PHE C 1 72 ? -10.336 -10.656 55.203 1.00 20.08 72 PHE C O 1
ATOM 4626 N N . GLY C 1 73 ? -8.596 -10.018 56.457 1.00 20.54 73 GLY C N 1
ATOM 4627 C CA . GLY C 1 73 ? -8.273 -11.367 56.877 1.00 21.24 73 GLY C CA 1
ATOM 4628 C C . GLY C 1 73 ? -6.943 -11.448 57.591 1.00 21.56 73 GLY C C 1
ATOM 4629 O O . GLY C 1 73 ? -6.412 -10.438 58.056 1.00 20.92 73 GLY C O 1
ATOM 4630 N N . THR C 1 74 ? -6.404 -12.655 57.672 1.00 22.31 74 THR C N 1
ATOM 4631 C CA . THR C 1 74 ? -5.131 -12.899 58.329 1.00 23.25 74 THR C CA 1
ATOM 4632 C C . THR C 1 74 ? -4.085 -13.300 57.301 1.00 22.84 74 THR C C 1
ATOM 4633 O O . THR C 1 74 ? -4.315 -14.167 56.464 1.00 23.92 74 THR C O 1
ATOM 4637 N N . LEU C 1 75 ? -2.939 -12.643 57.368 1.00 22.28 75 LEU C N 1
ATOM 4638 C CA . LEU C 1 75 ? -1.799 -12.962 56.530 1.00 22.01 75 LEU C CA 1
ATOM 4639 C C . LEU C 1 75 ? -0.581 -12.993 57.442 1.00 21.80 75 LEU C C 1
ATOM 4640 O O . LEU C 1 75 ? -0.347 -12.053 58.203 1.00 20.81 75 LEU C O 1
ATOM 4645 N N . SER C 1 76 ? 0.173 -14.086 57.384 1.00 22.07 76 SER C N 1
ATOM 4646 C CA . SER C 1 76 ? 1.353 -14.260 58.223 1.00 22.57 76 SER C CA 1
ATOM 4647 C C . SER C 1 76 ? 1.070 -13.936 59.693 1.00 22.82 76 SER C C 1
ATOM 4648 O O . SER C 1 76 ? 1.870 -13.279 60.369 1.00 22.93 76 SER C O 1
ATOM 4651 N N . GLY C 1 77 ? -0.083 -14.402 60.170 1.00 22.84 77 GLY C N 1
ATOM 4652 C CA . GLY C 1 77 ? -0.464 -14.269 61.562 1.00 23.01 77 GLY C CA 1
ATOM 4653 C C . GLY C 1 77 ? -0.884 -12.880 61.995 1.00 22.96 77 GLY C C 1
ATOM 4654 O O . GLY C 1 77 ? -0.998 -12.622 63.191 1.00 23.51 77 GLY C O 1
ATOM 4655 N N . ARG C 1 78 ? -1.123 -11.985 61.039 1.00 22.32 78 ARG C N 1
ATOM 4656 C CA . ARG C 1 78 ? -1.505 -10.608 61.349 1.00 22.15 78 ARG C CA 1
ATOM 4657 C C . ARG C 1 78 ? -2.802 -10.253 60.638 1.00 21.62 78 ARG C C 1
ATOM 4658 O O . ARG C 1 78 ? -3.097 -10.804 59.590 1.00 21.56 78 ARG C O 1
ATOM 4666 N N . LYS C 1 79 ? -3.574 -9.341 61.219 1.00 21.39 79 LYS C N 1
ATOM 4667 C CA . LYS C 1 79 ? -4.801 -8.852 60.597 1.00 21.44 79 LYS C CA 1
ATOM 4668 C C . LYS C 1 79 ? -4.448 -7.811 59.542 1.00 20.83 79 LYS C C 1
ATOM 4669 O O . LYS C 1 79 ? -3.736 -6.853 59.828 1.00 21.03 79 LYS C O 1
ATOM 4675 N N . VAL C 1 80 ? -4.951 -8.007 58.333 1.00 20.00 80 VAL C N 1
ATOM 4676 C CA . VAL C 1 80 ? -4.629 -7.141 57.203 1.00 19.80 80 VAL C CA 1
ATOM 4677 C C . VAL C 1 80 ? -5.883 -6.694 56.462 1.00 19.53 80 VAL C C 1
ATOM 4678 O O . VAL C 1 80 ? -6.920 -7.350 56.517 1.00 19.35 80 VAL C O 1
ATOM 4682 N N . VAL C 1 81 ? -5.764 -5.568 55.765 1.00 19.10 81 VAL C N 1
ATOM 4683 C CA . VAL C 1 81 ? -6.723 -5.161 54.744 1.00 18.75 81 VAL C CA 1
ATOM 4684 C C . VAL C 1 81 ? -5.923 -4.992 53.455 1.00 19.04 81 VAL C C 1
ATOM 4685 O O . VAL C 1 81 ? -4.894 -4.326 53.447 1.00 17.97 81 VAL C O 1
ATOM 4689 N N . VAL C 1 82 ? -6.400 -5.610 52.384 1.00 18.99 82 VAL C N 1
ATOM 4690 C CA . VAL C 1 82 ? -5.716 -5.605 51.099 1.00 19.30 82 VAL C CA 1
ATOM 4691 C C . VAL C 1 82 ? -6.584 -4.843 50.116 1.00 19.53 82 VAL C C 1
ATOM 4692 O O . VAL C 1 82 ? -7.771 -5.130 49.968 1.00 19.17 82 VAL C O 1
ATOM 4696 N N . MET C 1 83 ? -5.983 -3.858 49.455 1.00 19.79 83 MET C N 1
ATOM 4697 C CA . MET C 1 83 ? -6.645 -3.072 48.446 1.00 20.49 83 MET C CA 1
ATOM 4698 C C . MET C 1 83 ? -6.263 -3.669 47.114 1.00 20.66 83 MET C C 1
ATOM 4699 O O . MET C 1 83 ? -5.088 -3.668 46.735 1.00 20.04 83 MET C O 1
ATOM 4704 N N . GLN C 1 84 ? -7.264 -4.209 46.431 1.00 21.01 84 GLN C N 1
ATOM 4705 C CA . GLN C 1 84 ? -7.130 -4.787 45.106 1.00 22.03 84 GLN C CA 1
ATOM 4706 C C . GLN C 1 84 ? -7.907 -3.859 44.196 1.00 21.82 84 GLN C C 1
ATOM 4707 O O . GLN C 1 84 ? -9.130 -3.874 44.188 1.00 21.34 84 GLN C O 1
ATOM 4713 N N . GLY C 1 85 ? -7.186 -3.001 43.478 1.00 21.79 85 GLY C N 1
ATOM 4714 C CA . GLY C 1 85 ? -7.796 -1.963 42.672 1.00 22.06 85 GLY C CA 1
ATOM 4715 C C . GLY C 1 85 ? -7.333 -0.606 43.164 1.00 22.19 85 GLY C C 1
ATOM 4716 O O . GLY C 1 85 ? -7.672 -0.194 44.277 1.00 22.48 85 GLY C O 1
ATOM 4717 N N . ARG C 1 86 ? -6.572 0.088 42.325 1.00 22.06 86 ARG C N 1
ATOM 4718 C CA . ARG C 1 86 ? -5.971 1.373 42.682 1.00 22.30 86 ARG C CA 1
ATOM 4719 C C . ARG C 1 86 ? -6.564 2.522 41.879 1.00 21.84 86 ARG C C 1
ATOM 4720 O O . ARG C 1 86 ? -7.147 2.314 40.812 1.00 21.58 86 ARG C O 1
ATOM 4728 N N . PHE C 1 87 ? -6.371 3.735 42.396 1.00 21.59 87 PHE C N 1
ATOM 4729 C CA . PHE C 1 87 ? -6.857 4.962 41.769 1.00 21.36 87 PHE C CA 1
ATOM 4730 C C . PHE C 1 87 ? -5.676 5.838 41.377 1.00 20.71 87 PHE C C 1
ATOM 4731 O O . PHE C 1 87 ? -5.083 6.526 42.206 1.00 21.80 87 PHE C O 1
ATOM 4739 N N . HIS C 1 88 ? -5.321 5.775 40.104 1.00 19.56 88 HIS C N 1
ATOM 4740 C CA . HIS C 1 88 ? -4.122 6.429 39.609 1.00 18.90 88 HIS C CA 1
ATOM 4741 C C . HIS C 1 88 ? -4.434 7.834 39.160 1.00 18.17 88 HIS C C 1
ATOM 4742 O O . HIS C 1 88 ? -5.489 8.090 38.598 1.00 17.72 88 HIS C O 1
ATOM 4749 N N . MET C 1 89 ? -3.494 8.743 39.376 1.00 16.78 89 MET C N 1
ATOM 4750 C CA . MET C 1 89 ? -3.717 10.131 39.025 1.00 16.77 89 MET C CA 1
ATOM 4751 C C . MET C 1 89 ? -3.760 10.316 37.507 1.00 15.99 89 MET C C 1
ATOM 4752 O O . MET C 1 89 ? -4.515 11.166 37.022 1.00 15.76 89 MET C O 1
ATOM 4757 N N . TYR C 1 90 ? -3.008 9.506 36.759 1.00 15.73 90 TYR C N 1
ATOM 4758 C CA . TYR C 1 90 ? -3.048 9.613 35.295 1.00 15.74 90 TYR C CA 1
ATOM 4759 C C . TYR C 1 90 ? -4.408 9.201 34.722 1.00 16.16 90 TYR C C 1
ATOM 4760 O O . TYR C 1 90 ? -4.691 9.502 33.578 1.00 15.82 90 TYR C O 1
ATOM 4769 N N . GLU C 1 91 ? -5.230 8.490 35.503 1.00 16.70 91 GLU C N 1
ATOM 4770 C CA . GLU C 1 91 ? -6.581 8.125 35.076 1.00 17.52 91 GLU C CA 1
ATOM 4771 C C . GLU C 1 91 ? -7.585 9.258 35.238 1.00 17.72 91 GLU C C 1
ATOM 4772 O O . GLU C 1 91 ? -8.705 9.175 34.736 1.00 18.87 91 GLU C O 1
ATOM 4778 N N . GLY C 1 92 ? -7.181 10.318 35.930 1.00 17.87 92 GLY C N 1
ATOM 4779 C CA . GLY C 1 92 ? -8.009 11.496 36.100 1.00 18.03 92 GLY C CA 1
ATOM 4780 C C . GLY C 1 92 ? -8.700 11.534 37.446 1.00 17.89 92 GLY C C 1
ATOM 4781 O O . GLY C 1 92 ? -9.555 12.385 37.667 1.00 17.93 92 GLY C O 1
ATOM 4782 N N . TYR C 1 93 ? -8.325 10.639 38.356 1.00 17.62 93 TYR C N 1
ATOM 4783 C CA . TYR C 1 93 ? -8.915 10.639 39.693 1.00 17.88 93 TYR C CA 1
ATOM 4784 C C . TYR C 1 93 ? -8.456 11.855 40.496 1.00 17.73 93 TYR C C 1
ATOM 4785 O O . TYR C 1 93 ? -7.376 12.401 40.261 1.00 18.17 93 TYR C O 1
ATOM 4794 N N . SER C 1 94 ? -9.289 12.262 41.442 1.00 17.18 94 SER C N 1
ATOM 4795 C CA . SER C 1 94 ? -9.031 13.430 42.262 1.00 16.89 94 SER C CA 1
ATOM 4796 C C . SER C 1 94 ? -8.153 13.078 43.455 1.00 16.35 94 SER C C 1
ATOM 4797 O O . SER C 1 94 ? -8.025 11.911 43.832 1.00 16.13 94 SER C O 1
ATOM 4800 N N . ASN C 1 95 ? -7.583 14.111 44.061 1.00 15.95 95 ASN C N 1
ATOM 4801 C CA . ASN C 1 95 ? -6.848 13.966 45.314 1.00 15.96 95 ASN C CA 1
ATOM 4802 C C . ASN C 1 95 ? -7.680 13.279 46.396 1.00 16.61 95 ASN C C 1
ATOM 4803 O O . ASN C 1 95 ? -7.179 12.417 47.103 1.00 16.70 95 ASN C O 1
ATOM 4808 N N . ASP C 1 96 ? -8.947 13.661 46.504 1.00 17.19 96 ASP C N 1
ATOM 4809 C CA . ASP C 1 96 ? -9.845 13.094 47.518 1.00 17.69 96 ASP C CA 1
ATOM 4810 C C . ASP C 1 96 ? -10.093 11.619 47.286 1.00 17.57 96 ASP C C 1
ATOM 4811 O O . ASP C 1 96 ? -10.215 10.860 48.233 1.00 18.03 96 ASP C O 1
ATOM 4816 N N . THR C 1 97 ? -10.162 11.213 46.023 1.00 17.37 97 THR C N 1
ATOM 4817 C CA . THR C 1 97 ? -10.351 9.812 45.680 1.00 17.90 97 THR C CA 1
ATOM 4818 C C . THR C 1 97 ? -9.187 8.962 46.165 1.00 17.20 97 THR C C 1
ATOM 4819 O O . THR C 1 97 ? -9.384 7.876 46.683 1.00 16.74 97 THR C O 1
ATOM 4823 N N . VAL C 1 98 ? -7.970 9.459 45.975 1.00 16.65 98 VAL C N 1
ATOM 4824 C CA . VAL C 1 98 ? -6.780 8.710 46.350 1.00 16.68 98 VAL C CA 1
ATOM 4825 C C . VAL C 1 98 ? -6.578 8.722 47.858 1.00 16.58 98 VAL C C 1
ATOM 4826 O O . VAL C 1 98 ? -6.153 7.712 48.423 1.00 17.16 98 VAL C O 1
ATOM 4830 N N . ALA C 1 99 ? -6.916 9.842 48.503 1.00 16.19 99 ALA C N 1
ATOM 4831 C CA . ALA C 1 99 ? -6.674 10.013 49.935 1.00 15.83 99 ALA C CA 1
ATOM 4832 C C . ALA C 1 99 ? -7.662 9.229 50.790 1.00 16.32 99 ALA C C 1
ATOM 4833 O O . ALA C 1 99 ? -7.301 8.736 51.847 1.00 16.17 99 ALA C O 1
ATOM 4835 N N . LEU C 1 100 ? -8.909 9.120 50.342 1.00 16.66 100 LEU C N 1
ATOM 4836 C CA . LEU C 1 100 ? -9.953 8.578 51.212 1.00 16.82 100 LEU C CA 1
ATOM 4837 C C . LEU C 1 100 ? -9.664 7.130 51.636 1.00 16.42 100 LEU C C 1
ATOM 4838 O O . LEU C 1 100 ? -9.756 6.831 52.820 1.00 15.87 100 LEU C O 1
ATOM 4843 N N . PRO C 1 101 ? -9.292 6.228 50.726 1.00 16.38 101 PRO C N 1
ATOM 4844 C CA . PRO C 1 101 ? -8.997 4.849 51.145 1.00 16.25 101 PRO C CA 1
ATOM 4845 C C . PRO C 1 101 ? -7.880 4.738 52.199 1.00 16.12 101 PRO C C 1
ATOM 4846 O O . PRO C 1 101 ? -7.975 3.876 53.075 1.00 16.54 101 PRO C O 1
ATOM 4850 N N . ILE C 1 102 ? -6.857 5.592 52.125 1.00 15.79 102 ILE C N 1
ATOM 4851 C CA . ILE C 1 102 ? -5.758 5.558 53.094 1.00 15.86 102 ILE C CA 1
ATOM 4852 C C . ILE C 1 102 ? -6.253 6.046 54.450 1.00 15.80 102 ILE C C 1
ATOM 4853 O O . ILE C 1 102 ? -5.913 5.488 55.485 1.00 16.44 102 ILE C O 1
ATOM 4858 N N . ARG C 1 103 ? -7.071 7.085 54.434 1.00 15.79 103 ARG C N 1
ATOM 4859 C CA . ARG C 1 103 ? -7.611 7.632 55.672 1.00 16.24 103 ARG C CA 1
ATOM 4860 C C . ARG C 1 103 ? -8.618 6.679 56.302 1.00 16.68 103 ARG C C 1
ATOM 4861 O O . ARG C 1 103 ? -8.695 6.578 57.519 1.00 16.97 103 ARG C O 1
ATOM 4869 N N . VAL C 1 104 ? -9.345 5.942 55.475 1.00 16.90 104 VAL C N 1
ATOM 4870 C CA . VAL C 1 104 ? -10.207 4.858 55.956 1.00 17.40 104 VAL C CA 1
ATOM 4871 C C . VAL C 1 104 ? -9.378 3.767 56.641 1.00 17.53 104 VAL C C 1
ATOM 4872 O O . VAL C 1 104 ? -9.723 3.325 57.740 1.00 17.37 104 VAL C O 1
ATOM 4876 N N . MET C 1 105 ? -8.274 3.356 56.019 1.00 17.76 105 MET C N 1
ATOM 4877 C CA . MET C 1 105 ? -7.352 2.421 56.662 1.00 17.78 105 MET C CA 1
ATOM 4878 C C . MET C 1 105 ? -6.946 2.931 58.043 1.00 18.11 105 MET C C 1
ATOM 4879 O O . MET C 1 105 ? -6.959 2.161 58.997 1.00 18.20 105 MET C O 1
ATOM 4884 N N . LYS C 1 106 ? -6.623 4.222 58.163 1.00 18.09 106 LYS C N 1
ATOM 4885 C CA . LYS C 1 106 ? -6.222 4.785 59.453 1.00 18.33 106 LYS C CA 1
ATOM 4886 C C . LYS C 1 106 ? -7.312 4.587 60.517 1.00 19.12 106 LYS C C 1
ATOM 4887 O O . LYS C 1 106 ? -7.029 4.123 61.632 1.00 18.96 106 LYS C O 1
ATOM 4893 N N . LEU C 1 107 ? -8.551 4.921 60.169 1.00 19.73 107 LEU C N 1
ATOM 4894 C CA . LEU C 1 107 ? -9.668 4.804 61.123 1.00 20.70 107 LEU C CA 1
ATOM 4895 C C . LEU C 1 107 ? -9.972 3.353 61.472 1.00 20.70 107 LEU C C 1
ATOM 4896 O O . LEU C 1 107 ? -10.429 3.057 62.582 1.00 21.33 107 LEU C O 1
ATOM 4901 N N . LEU C 1 108 ? -9.718 2.446 60.533 1.00 20.35 108 LEU C N 1
ATOM 4902 C CA . LEU C 1 108 ? -9.951 1.026 60.757 1.00 20.11 108 LEU C CA 1
ATOM 4903 C C . LEU C 1 108 ? -8.921 0.380 61.677 1.00 20.18 108 LEU C C 1
ATOM 4904 O O . LEU C 1 108 ? -9.194 -0.682 62.213 1.00 20.37 108 LEU C O 1
ATOM 4909 N N . GLY C 1 109 ? -7.754 1.007 61.856 1.00 19.12 109 GLY C N 1
ATOM 4910 C CA . GLY C 1 109 ? -6.720 0.494 62.746 1.00 18.80 109 GLY C CA 1
ATOM 4911 C C . GLY C 1 109 ? -5.347 0.250 62.135 1.00 18.12 109 GLY C C 1
ATOM 4912 O O . GLY C 1 109 ? -4.423 -0.174 62.838 1.00 17.20 109 GLY C O 1
ATOM 4913 N N . VAL C 1 110 ? -5.194 0.501 60.837 1.00 17.64 110 VAL C N 1
ATOM 4914 C CA . VAL C 1 110 ? -3.926 0.242 60.151 1.00 17.79 110 VAL C CA 1
ATOM 4915 C C . VAL C 1 110 ? -2.771 1.069 60.725 1.00 17.73 110 VAL C C 1
ATOM 4916 O O . VAL C 1 110 ? -2.858 2.295 60.857 1.00 17.79 110 VAL C O 1
ATOM 4920 N N . LYS C 1 111 ? -1.686 0.377 61.057 1.00 17.81 111 LYS C N 1
ATOM 4921 C CA . LYS C 1 111 ? -0.474 1.003 61.578 1.00 18.12 111 LYS C CA 1
ATOM 4922 C C . LYS C 1 111 ? 0.659 1.044 60.556 1.00 17.46 111 LYS C C 1
ATOM 4923 O O . LYS C 1 111 ? 1.536 1.897 60.651 1.00 17.47 111 LYS C O 1
ATOM 4929 N N . ILE C 1 112 ? 0.651 0.092 59.626 1.00 17.02 112 ILE C N 1
ATOM 4930 C CA . ILE C 1 112 ? 1.683 -0.044 58.602 1.00 16.60 112 ILE C CA 1
ATOM 4931 C C . ILE C 1 112 ? 1.018 -0.234 57.254 1.00 16.22 112 ILE C C 1
ATOM 4932 O O . ILE C 1 112 ? 0.106 -1.040 57.114 1.00 16.23 112 ILE C O 1
ATOM 4937 N N . LEU C 1 113 ? 1.499 0.499 56.259 1.00 15.89 113 LEU C N 1
ATOM 4938 C CA . LEU C 1 113 ? 1.027 0.384 54.889 1.00 15.86 113 LEU C CA 1
ATOM 4939 C C . LEU C 1 113 ? 2.165 -0.195 54.063 1.00 15.85 113 LEU C C 1
ATOM 4940 O O . LEU C 1 113 ? 3.260 0.347 54.084 1.00 16.11 113 LEU C O 1
ATOM 4945 N N . MET C 1 114 ? 1.902 -1.298 53.358 1.00 15.60 114 MET C N 1
ATOM 4946 C CA . MET C 1 114 ? 2.858 -1.906 52.440 1.00 15.59 114 MET C CA 1
ATOM 4947 C C . MET C 1 114 ? 2.319 -1.769 51.028 1.00 15.61 114 MET C C 1
ATOM 4948 O O . MET C 1 114 ? 1.144 -2.012 50.768 1.00 14.96 114 MET C O 1
ATOM 4953 N N . VAL C 1 115 ? 3.170 -1.351 50.107 1.00 15.69 115 VAL C N 1
ATOM 4954 C CA . VAL C 1 115 ? 2.712 -1.044 48.764 1.00 16.06 115 VAL C CA 1
ATOM 4955 C C . VAL C 1 115 ? 3.764 -1.461 47.749 1.00 15.87 115 VAL C C 1
ATOM 4956 O O . VAL C 1 115 ? 4.965 -1.413 48.021 1.00 15.97 115 VAL C O 1
ATOM 4960 N N . SER C 1 116 ? 3.307 -1.921 46.592 1.00 15.17 116 SER C N 1
ATOM 4961 C CA . SER C 1 116 ? 4.205 -2.205 45.485 1.00 15.31 116 SER C CA 1
ATOM 4962 C C . SER C 1 116 ? 3.767 -1.429 44.264 1.00 15.18 116 SER C C 1
ATOM 4963 O O . SER C 1 116 ? 2.648 -0.908 44.196 1.00 14.77 116 SER C O 1
ATOM 4966 N N . ASN C 1 117 ? 4.683 -1.301 43.322 1.00 14.90 117 ASN C N 1
ATOM 4967 C CA . ASN C 1 117 ? 4.389 -0.678 42.044 1.00 14.95 117 ASN C CA 1
ATOM 4968 C C . ASN C 1 117 ? 5.384 -1.154 40.996 1.00 14.85 117 ASN C C 1
ATOM 4969 O O . ASN C 1 117 ? 6.362 -1.822 41.315 1.00 15.00 117 ASN C O 1
ATOM 4974 N N . ALA C 1 118 ? 5.093 -0.845 39.741 1.00 14.73 118 ALA C N 1
ATOM 4975 C CA . ALA C 1 118 ? 6.014 -1.081 38.635 1.00 14.57 118 ALA C CA 1
ATOM 4976 C C . ALA C 1 118 ? 6.753 0.221 38.327 1.00 14.88 118 ALA C C 1
ATOM 4977 O O . ALA C 1 118 ? 6.152 1.298 38.341 1.00 15.20 118 ALA C O 1
ATOM 4979 N N . ALA C 1 119 ? 8.044 0.119 38.045 1.00 14.58 119 ALA C N 1
ATOM 4980 C CA . ALA C 1 119 ? 8.863 1.304 37.776 1.00 14.55 119 ALA C CA 1
ATOM 4981 C C . ALA C 1 119 ? 9.933 1.037 36.736 1.00 15.02 119 ALA C C 1
ATOM 4982 O O . ALA C 1 119 ? 10.333 -0.097 36.508 1.00 14.21 119 ALA C O 1
ATOM 4984 N N . GLY C 1 120 ? 10.400 2.115 36.119 1.00 14.80 120 GLY C N 1
ATOM 4985 C CA . GLY C 1 120 ? 11.514 2.071 35.197 1.00 15.31 120 GLY C CA 1
ATOM 4986 C C . GLY C 1 120 ? 12.822 2.249 35.933 1.00 15.51 120 GLY C C 1
ATOM 4987 O O . GLY C 1 120 ? 12.941 3.096 36.809 1.00 14.86 120 GLY C O 1
ATOM 4988 N N . GLY C 1 121 ? 13.813 1.445 35.579 1.00 15.64 121 GLY C N 1
ATOM 4989 C CA . GLY C 1 121 ? 15.113 1.493 36.221 1.00 15.75 121 GLY C CA 1
ATOM 4990 C C . GLY C 1 121 ? 16.001 2.552 35.603 1.00 16.15 121 GLY C C 1
ATOM 4991 O O . GLY C 1 121 ? 16.418 2.424 34.455 1.00 17.16 121 GLY C O 1
ATOM 4992 N N . LEU C 1 122 ? 16.277 3.607 36.358 1.00 16.27 122 LEU C N 1
ATOM 4993 C CA . LEU C 1 122 ? 17.202 4.659 35.926 1.00 16.79 122 LEU C CA 1
ATOM 4994 C C . LEU C 1 122 ? 18.634 4.294 36.296 1.00 17.45 122 LEU C C 1
ATOM 4995 O O . LEU C 1 122 ? 19.528 4.359 35.454 1.00 18.07 122 LEU C O 1
ATOM 5000 N N . ASN C 1 123 ? 18.830 3.923 37.554 1.00 18.14 123 ASN C N 1
ATOM 5001 C CA . ASN C 1 123 ? 20.122 3.476 38.070 1.00 18.73 123 ASN C CA 1
ATOM 5002 C C . ASN C 1 123 ? 20.674 2.372 37.178 1.00 18.94 123 ASN C C 1
ATOM 5003 O O . ASN C 1 123 ? 19.998 1.369 36.946 1.00 18.45 123 ASN C O 1
ATOM 5008 N N . ARG C 1 124 ? 21.897 2.561 36.683 1.00 19.97 124 ARG C N 1
ATOM 5009 C CA . ARG C 1 124 ? 22.453 1.702 35.631 1.00 20.53 124 ARG C CA 1
ATOM 5010 C C . ARG C 1 124 ? 22.867 0.322 36.146 1.00 21.13 124 ARG C C 1
ATOM 5011 O O . ARG C 1 124 ? 23.111 -0.587 35.358 1.00 21.46 124 ARG C O 1
ATOM 5019 N N . SER C 1 125 ? 22.916 0.164 37.461 1.00 21.60 125 SER C N 1
ATOM 5020 C CA . SER C 1 125 ? 23.230 -1.123 38.070 1.00 22.20 125 SER C CA 1
ATOM 5021 C C . SER C 1 125 ? 21.996 -2.032 38.198 1.00 22.14 125 SER C C 1
ATOM 5022 O O . SER C 1 125 ? 22.128 -3.209 38.518 1.00 22.50 125 SER C O 1
ATOM 5025 N N . LEU C 1 126 ? 20.804 -1.492 37.943 1.00 21.56 126 LEU C N 1
ATOM 5026 C CA . LEU C 1 126 ? 19.569 -2.263 38.068 1.00 21.52 126 LEU C CA 1
ATOM 5027 C C . LEU C 1 126 ? 19.382 -3.231 36.911 1.00 21.94 126 LEU C C 1
ATOM 5028 O O . LEU C 1 126 ? 19.727 -2.941 35.765 1.00 22.32 126 LEU C O 1
ATOM 5033 N N . LYS C 1 127 ? 18.830 -4.394 37.231 1.00 22.72 127 LYS C N 1
ATOM 5034 C CA . LYS C 1 127 ? 18.472 -5.385 36.230 1.00 22.88 127 LYS C CA 1
ATOM 5035 C C . LYS C 1 127 ? 16.959 -5.519 36.192 1.00 22.41 127 LYS C C 1
ATOM 5036 O O . LYS C 1 127 ? 16.280 -5.303 37.192 1.00 21.37 127 LYS C O 1
ATOM 5042 N N . LEU C 1 128 ? 16.432 -5.847 35.020 1.00 21.94 128 LEU C N 1
ATOM 5043 C CA . LEU C 1 128 ? 15.016 -6.129 34.859 1.00 22.04 128 LEU C CA 1
ATOM 5044 C C . LEU C 1 128 ? 14.581 -7.181 35.876 1.00 21.66 128 LEU C C 1
ATOM 5045 O O . LEU C 1 128 ? 15.235 -8.216 36.023 1.00 21.65 128 LEU C O 1
ATOM 5050 N N . GLY C 1 129 ? 13.492 -6.904 36.586 1.00 20.80 129 GLY C N 1
ATOM 5051 C CA . GLY C 1 129 ? 12.968 -7.820 37.580 1.00 20.42 129 GLY C CA 1
ATOM 5052 C C . GLY C 1 129 ? 13.539 -7.636 38.973 1.00 19.87 129 GLY C C 1
ATOM 5053 O O . GLY C 1 129 ? 13.173 -8.384 39.879 1.00 20.19 129 GLY C O 1
ATOM 5054 N N . ASP C 1 130 ? 14.419 -6.651 39.155 1.00 19.12 130 ASP C N 1
ATOM 5055 C CA . ASP C 1 130 ? 14.965 -6.328 40.480 1.00 18.81 130 ASP C CA 1
ATOM 5056 C C . ASP C 1 130 ? 13.894 -5.660 41.331 1.00 18.12 130 ASP C C 1
ATOM 5057 O O . ASP C 1 130 ? 12.948 -5.086 40.811 1.00 17.10 130 ASP C O 1
ATOM 5062 N N . PHE C 1 131 ? 14.046 -5.760 42.643 1.00 17.47 131 PHE C N 1
ATOM 5063 C CA . PHE C 1 131 ? 13.170 -5.076 43.578 1.00 17.68 131 PHE C CA 1
ATOM 5064 C C . PHE C 1 131 ? 13.926 -3.873 44.115 1.00 17.08 131 PHE C C 1
ATOM 5065 O O . PHE C 1 131 ? 15.045 -4.017 44.606 1.00 17.55 131 PHE C O 1
ATOM 5073 N N . VAL C 1 132 ? 13.327 -2.690 44.052 1.00 16.09 132 VAL C N 1
ATOM 5074 C CA . VAL C 1 132 ? 13.950 -1.513 44.634 1.00 15.47 132 VAL C CA 1
ATOM 5075 C C . VAL C 1 132 ? 13.067 -1.012 45.763 1.00 15.29 132 VAL C C 1
ATOM 5076 O O . VAL C 1 132 ? 11.990 -0.480 45.528 1.00 15.14 132 VAL C O 1
ATOM 5080 N N . ILE C 1 133 ? 13.527 -1.215 46.991 1.00 14.73 133 ILE C N 1
ATOM 5081 C CA . ILE C 1 133 ? 12.862 -0.682 48.171 1.00 14.99 133 ILE C CA 1
ATOM 5082 C C . ILE C 1 133 ? 12.996 0.825 48.111 1.00 14.96 133 ILE C C 1
ATOM 5083 O O . ILE C 1 133 ? 14.104 1.343 47.949 1.00 14.93 133 ILE C O 1
ATOM 5088 N N . LEU C 1 134 ? 11.880 1.535 48.237 1.00 15.46 134 LEU C N 1
ATOM 5089 C CA . LEU C 1 134 ? 11.941 2.988 48.307 1.00 15.20 134 LEU C CA 1
ATOM 5090 C C . LEU C 1 134 ? 12.512 3.421 49.650 1.00 15.01 134 LEU C C 1
ATOM 5091 O O . LEU C 1 134 ? 11.977 3.067 50.689 1.00 14.77 134 LEU C O 1
ATOM 5096 N N . LYS C 1 135 ? 13.590 4.195 49.615 1.00 14.94 135 LYS C N 1
ATOM 5097 C CA . LYS C 1 135 ? 14.130 4.839 50.809 1.00 15.41 135 LYS C CA 1
ATOM 5098 C C . LYS C 1 135 ? 13.828 6.332 50.833 1.00 14.91 135 LYS C C 1
ATOM 5099 O O . LYS C 1 135 ? 13.949 6.971 51.871 1.00 15.08 135 LYS C O 1
ATOM 5105 N N . ASP C 1 136 ? 13.441 6.878 49.684 1.00 14.48 136 ASP C N 1
ATOM 5106 C CA . ASP C 1 136 ? 13.065 8.281 49.570 1.00 13.83 136 ASP C CA 1
ATOM 5107 C C . ASP C 1 136 ? 12.353 8.493 48.253 1.00 13.19 136 ASP C C 1
ATOM 5108 O O . ASP C 1 136 ? 12.299 7.594 47.416 1.00 12.75 136 ASP C O 1
ATOM 5113 N N . HIS C 1 137 ? 11.796 9.683 48.077 1.00 13.29 137 HIS C N 1
ATOM 5114 C CA . HIS C 1 137 ? 11.141 10.007 46.824 1.00 12.93 137 HIS C CA 1
ATOM 5115 C C . HIS C 1 137 ? 11.353 11.439 46.384 1.00 12.74 137 HIS C C 1
ATOM 5116 O O . HIS C 1 137 ? 11.775 12.286 47.166 1.00 12.32 137 HIS C O 1
ATOM 5123 N N . ILE C 1 138 ? 11.087 11.675 45.106 1.00 12.76 138 ILE C N 1
ATOM 5124 C CA . ILE C 1 138 ? 10.971 13.018 44.562 1.00 13.06 138 ILE C CA 1
ATOM 5125 C C . ILE C 1 138 ? 9.590 13.137 43.931 1.00 13.03 138 ILE C C 1
ATOM 5126 O O . ILE C 1 138 ? 9.289 12.491 42.925 1.00 13.05 138 ILE C O 1
ATOM 5131 N N . TYR C 1 139 ? 8.766 13.996 44.510 1.00 12.82 139 TYR C N 1
ATOM 5132 C CA . TYR C 1 139 ? 7.364 14.129 44.141 1.00 12.93 139 TYR C CA 1
ATOM 5133 C C . TYR C 1 139 ? 7.230 15.258 43.136 1.00 13.08 139 TYR C C 1
ATOM 5134 O O . TYR C 1 139 ? 6.874 16.376 43.503 1.00 13.12 139 TYR C O 1
ATOM 5143 N N . LEU C 1 140 ? 7.536 14.991 41.873 1.00 13.13 140 LEU C N 1
ATOM 5144 C CA . LEU C 1 140 ? 7.518 16.065 40.895 1.00 13.77 140 LEU C CA 1
ATOM 5145 C C . LEU C 1 140 ? 6.163 16.787 40.841 1.00 13.46 140 LEU C C 1
ATOM 5146 O O . LEU C 1 140 ? 6.151 18.021 40.834 1.00 12.77 140 LEU C O 1
ATOM 5151 N N . PRO C 1 141 ? 5.034 16.065 40.815 1.00 13.18 141 PRO C N 1
ATOM 5152 C CA . PRO C 1 141 ? 3.731 16.734 40.913 1.00 13.49 141 PRO C CA 1
ATOM 5153 C C . PRO C 1 141 ? 3.575 17.603 42.162 1.00 13.69 141 PRO C C 1
ATOM 5154 O O . PRO C 1 141 ? 3.033 18.697 42.046 1.00 14.36 141 PRO C O 1
ATOM 5158 N N . GLY C 1 142 ? 4.082 17.153 43.304 1.00 14.10 142 GLY C N 1
ATOM 5159 C CA . GLY C 1 142 ? 3.953 17.886 44.552 1.00 14.72 142 GLY C CA 1
ATOM 5160 C C . GLY C 1 142 ? 4.744 19.183 44.565 1.00 15.39 142 GLY C C 1
ATOM 5161 O O . GLY C 1 142 ? 4.263 20.208 45.059 1.00 17.11 142 GLY C O 1
ATOM 5162 N N . LEU C 1 143 ? 5.948 19.157 44.002 1.00 15.18 143 LEU C N 1
ATOM 5163 C CA . LEU C 1 143 ? 6.772 20.358 43.909 1.00 15.43 143 LEU C CA 1
ATOM 5164 C C . LEU C 1 143 ? 6.127 21.360 42.966 1.00 15.92 143 LEU C C 1
ATOM 5165 O O . LEU C 1 143 ? 6.288 22.575 43.139 1.00 15.77 143 LEU C O 1
ATOM 5170 N N . GLY C 1 144 ? 5.389 20.846 41.986 1.00 15.63 144 GLY C N 1
ATOM 5171 C CA . GLY C 1 144 ? 4.760 21.650 40.953 1.00 17.13 144 GLY C CA 1
ATOM 5172 C C . GLY C 1 144 ? 3.324 22.086 41.196 1.00 17.54 144 GLY C C 1
ATOM 5173 O O . GLY C 1 144 ? 2.639 22.494 40.242 1.00 18.91 144 GLY C O 1
ATOM 5174 N N . LEU C 1 145 ? 2.869 22.007 42.444 1.00 17.54 145 LEU C N 1
ATOM 5175 C CA . LEU C 1 145 ? 1.537 22.474 42.873 1.00 18.03 145 LEU C CA 1
ATOM 5176 C C . LEU C 1 145 ? 0.380 21.478 42.630 1.00 17.56 145 LEU C C 1
ATOM 5177 O O . LEU C 1 145 ? -0.802 21.840 42.664 1.00 18.60 145 LEU C O 1
ATOM 5182 N N . ASN C 1 146 ? 0.730 20.212 42.422 1.00 16.06 146 ASN C N 1
ATOM 5183 C CA . ASN C 1 146 ? -0.245 19.122 42.349 1.00 16.16 146 ASN C CA 1
ATOM 5184 C C . ASN C 1 146 ? -0.050 18.096 43.475 1.00 15.31 146 ASN C C 1
ATOM 5185 O O . ASN C 1 146 ? -0.338 16.903 43.318 1.00 14.75 146 ASN C O 1
ATOM 5190 N N . ASN C 1 147 ? 0.404 18.573 44.630 1.00 14.90 147 ASN C N 1
ATOM 5191 C CA . ASN C 1 147 ? 0.492 17.749 45.833 1.00 14.66 147 ASN C CA 1
ATOM 5192 C C . ASN C 1 147 ? -0.911 17.341 46.268 1.00 14.41 147 ASN C C 1
ATOM 5193 O O . ASN C 1 147 ? -1.845 18.168 46.290 1.00 14.54 147 ASN C O 1
ATOM 5198 N N . ILE C 1 148 ? -1.048 16.077 46.635 1.00 13.84 148 ILE C N 1
ATOM 5199 C CA . ILE C 1 148 ? -2.343 15.518 47.021 1.00 14.00 148 ILE C CA 1
ATOM 5200 C C . ILE C 1 148 ? -2.975 16.279 48.201 1.00 14.09 148 ILE C C 1
ATOM 5201 O O . ILE C 1 148 ? -4.198 16.262 48.365 1.00 14.31 148 ILE C O 1
ATOM 5206 N N . LEU C 1 149 ? -2.143 16.942 49.009 1.00 13.87 149 LEU C N 1
ATOM 5207 C CA . LEU C 1 149 ? -2.613 17.648 50.204 1.00 13.84 149 LEU C CA 1
ATOM 5208 C C . LEU C 1 149 ? -3.035 19.097 49.970 1.00 14.84 149 LEU C C 1
ATOM 5209 O O . LEU C 1 149 ? -3.510 19.736 50.899 1.00 14.91 149 LEU C O 1
ATOM 5214 N N . VAL C 1 150 ? -2.875 19.604 48.750 1.00 14.71 150 VAL C N 1
ATOM 5215 C CA . VAL C 1 150 ? -3.308 20.963 48.423 1.00 15.25 150 VAL C CA 1
ATOM 5216 C C . VAL C 1 150 ? -4.786 21.085 48.769 1.00 15.86 150 VAL C C 1
ATOM 5217 O O . VAL C 1 150 ? -5.586 20.220 48.426 1.00 15.67 150 VAL C O 1
ATOM 5221 N N . GLY C 1 151 ? -5.122 22.147 49.489 1.00 16.28 151 GLY C N 1
ATOM 5222 C CA . GLY C 1 151 ? -6.473 22.397 49.938 1.00 16.96 151 GLY C CA 1
ATOM 5223 C C . GLY C 1 151 ? -6.466 22.584 51.435 1.00 17.49 151 GLY C C 1
ATOM 5224 O O . GLY C 1 151 ? -5.416 22.492 52.057 1.00 17.20 151 GLY C O 1
ATOM 5225 N N . PRO C 1 152 ? -7.629 22.849 52.024 1.00 18.60 152 PRO C N 1
ATOM 5226 C CA . PRO C 1 152 ? -7.715 22.951 53.486 1.00 18.96 152 PRO C CA 1
ATOM 5227 C C . PRO C 1 152 ? -7.154 21.697 54.142 1.00 18.56 152 PRO C C 1
ATOM 5228 O O . PRO C 1 152 ? -7.446 20.581 53.711 1.00 18.50 152 PRO C O 1
ATOM 5232 N N . ASN C 1 153 ? -6.324 21.887 55.156 1.00 18.36 153 ASN C N 1
ATOM 5233 C CA . ASN C 1 153 ? -5.814 20.767 55.914 1.00 18.34 153 ASN C CA 1
ATOM 5234 C C . ASN C 1 153 ? -6.896 20.144 56.789 1.00 18.72 153 ASN C C 1
ATOM 5235 O O . ASN C 1 153 ? -7.674 20.847 57.429 1.00 19.00 153 ASN C O 1
ATOM 5240 N N . GLN C 1 154 ? -6.910 18.819 56.831 1.00 18.92 154 GLN C N 1
ATOM 5241 C CA . GLN C 1 154 ? -7.836 18.073 57.664 1.00 19.46 154 GLN C CA 1
ATOM 5242 C C . GLN C 1 154 ? -7.101 17.745 58.961 1.00 19.56 154 GLN C C 1
ATOM 5243 O O . GLN C 1 154 ? -6.326 16.800 59.023 1.00 18.63 154 GLN C O 1
ATOM 5249 N N . GLU C 1 155 ? -7.329 18.557 59.990 1.00 19.21 155 GLU C N 1
ATOM 5250 C CA . GLU C 1 155 ? -6.571 18.467 61.235 1.00 20.04 155 GLU C CA 1
ATOM 5251 C C . GLU C 1 155 ? -6.842 17.213 62.038 1.00 19.50 155 GLU C C 1
ATOM 5252 O O . GLU C 1 155 ? -6.008 16.821 62.848 1.00 20.39 155 GLU C O 1
ATOM 5258 N N . ALA C 1 156 ? -7.993 16.586 61.814 1.00 19.22 156 ALA C N 1
ATOM 5259 C CA . ALA C 1 156 ? -8.306 15.309 62.457 1.00 18.96 156 ALA C CA 1
ATOM 5260 C C . ALA C 1 156 ? -7.297 14.238 62.055 1.00 18.50 156 ALA C C 1
ATOM 5261 O O . ALA C 1 156 ? -7.067 13.282 62.796 1.00 18.66 156 ALA C O 1
ATOM 5263 N N . PHE C 1 157 ? -6.680 14.412 60.882 1.00 17.71 157 PHE C N 1
ATOM 5264 C CA . PHE C 1 157 ? -5.735 13.431 60.355 1.00 17.42 157 PHE C CA 1
ATOM 5265 C C . PHE C 1 157 ? -4.290 13.808 60.568 1.00 17.18 157 PHE C C 1
ATOM 5266 O O . PHE C 1 157 ? -3.478 12.966 60.919 1.00 17.32 157 PHE C O 1
ATOM 5274 N N . GLY C 1 158 ? -3.962 15.070 60.369 1.00 17.44 158 GLY C N 1
ATOM 5275 C CA . GLY C 1 158 ? -2.584 15.478 60.479 1.00 17.67 158 GLY C CA 1
ATOM 5276 C C . GLY C 1 158 ? -2.368 16.961 60.417 1.00 17.48 158 GLY C C 1
ATOM 5277 O O . GLY C 1 158 ? -3.308 17.764 60.403 1.00 18.30 158 GLY C O 1
ATOM 5278 N N . THR C 1 159 ? -1.097 17.320 60.368 1.00 17.54 159 THR C N 1
ATOM 5279 C CA . THR C 1 159 ? -0.685 18.706 60.413 1.00 17.39 159 THR C CA 1
ATOM 5280 C C . THR C 1 159 ? -0.647 19.335 59.016 1.00 17.27 159 THR C C 1
ATOM 5281 O O . THR C 1 159 ? -0.671 18.644 57.997 1.00 16.33 159 THR C O 1
ATOM 5285 N N . ARG C 1 160 ? -0.579 20.657 58.982 1.00 16.80 160 ARG C N 1
ATOM 5286 C CA . ARG C 1 160 ? -0.623 21.401 57.727 1.00 16.96 160 ARG C CA 1
ATOM 5287 C C . ARG C 1 160 ? 0.597 21.127 56.854 1.00 16.69 160 ARG C C 1
ATOM 5288 O O . ARG C 1 160 ? 0.457 20.942 55.655 1.00 16.45 160 ARG C O 1
ATOM 5296 N N . PHE C 1 161 ? 1.784 21.122 57.460 1.00 16.79 161 PHE C N 1
ATOM 5297 C CA . PHE C 1 161 ? 3.041 20.960 56.730 1.00 16.71 161 PHE C CA 1
ATOM 5298 C C . PHE C 1 161 ? 3.746 19.706 57.214 1.00 16.68 161 PHE C C 1
ATOM 5299 O O . PHE C 1 161 ? 4.645 19.778 58.044 1.00 16.23 161 PHE C O 1
ATOM 5307 N N . PRO C 1 162 ? 3.339 18.546 56.726 1.00 16.89 162 PRO C N 1
ATOM 5308 C CA . PRO C 1 162 ? 3.959 17.317 57.218 1.00 17.11 162 PRO C CA 1
ATOM 5309 C C . PRO C 1 162 ? 5.405 17.180 56.775 1.00 17.71 162 PRO C C 1
ATOM 5310 O O . PRO C 1 162 ? 5.774 17.516 55.644 1.00 17.45 162 PRO C O 1
ATOM 5314 N N . ALA C 1 163 ? 6.229 16.718 57.706 1.00 18.44 163 ALA C N 1
ATOM 5315 C CA . ALA C 1 163 ? 7.606 16.367 57.426 1.00 19.23 163 ALA C CA 1
ATOM 5316 C C . ALA C 1 163 ? 7.606 14.997 56.773 1.00 19.69 163 ALA C C 1
ATOM 5317 O O . ALA C 1 163 ? 6.811 14.130 57.119 1.00 20.50 163 ALA C O 1
ATOM 5319 N N . LEU C 1 164 ? 8.498 14.808 55.826 1.00 20.23 164 LEU C N 1
ATOM 5320 C CA . LEU C 1 164 ? 8.633 13.520 55.175 1.00 21.23 164 LEU C CA 1
ATOM 5321 C C . LEU C 1 164 ? 9.952 12.871 55.549 1.00 22.17 164 LEU C C 1
ATOM 5322 O O . LEU C 1 164 ? 10.473 12.019 54.828 1.00 22.99 164 LEU C O 1
ATOM 5327 N N . SER C 1 165 ? 10.470 13.266 56.711 1.00 23.46 165 SER C N 1
ATOM 5328 C CA . SER C 1 165 ? 11.598 12.581 57.334 1.00 24.48 165 SER C CA 1
ATOM 5329 C C . SER C 1 165 ? 11.203 11.159 57.732 1.00 24.03 165 SER C C 1
ATOM 5330 O O . SER C 1 165 ? 10.168 10.933 58.385 1.00 24.96 165 SER C O 1
ATOM 5333 N N . ASN C 1 166 ? 12.049 10.209 57.365 1.00 23.35 166 ASN C N 1
ATOM 5334 C CA . ASN C 1 166 ? 11.799 8.801 57.608 1.00 22.45 166 ASN C CA 1
ATOM 5335 C C . ASN C 1 166 ? 10.451 8.386 57.026 1.00 20.94 166 ASN C C 1
ATOM 5336 O O . ASN C 1 166 ? 9.782 7.532 57.589 1.00 20.86 166 ASN C O 1
ATOM 5341 N N . ALA C 1 167 ? 10.072 8.968 55.880 1.00 19.30 167 ALA C N 1
ATOM 5342 C CA . ALA C 1 167 ? 8.823 8.593 55.208 1.00 18.59 167 ALA C CA 1
ATOM 5343 C C . ALA C 1 167 ? 8.755 7.084 54.932 1.00 17.91 167 ALA C C 1
ATOM 5344 O O . ALA C 1 167 ? 7.692 6.457 55.047 1.00 17.42 167 ALA C O 1
ATOM 5346 N N . TYR C 1 168 ? 9.894 6.509 54.560 1.00 17.04 168 TYR C N 1
ATOM 5347 C CA . TYR C 1 168 ? 9.996 5.089 54.253 1.00 16.48 168 TYR C CA 1
ATOM 5348 C C . TYR C 1 168 ? 10.728 4.471 55.422 1.00 16.62 168 TYR C C 1
ATOM 5349 O O . TYR C 1 168 ? 11.947 4.465 55.480 1.00 16.80 168 TYR C O 1
ATOM 5358 N N . ASP C 1 169 ? 9.940 3.994 56.371 1.00 16.70 169 ASP C N 1
ATOM 5359 C CA . ASP C 1 169 ? 10.431 3.606 57.679 1.00 17.54 169 ASP C CA 1
ATOM 5360 C C . ASP C 1 169 ? 11.721 2.800 57.612 1.00 17.97 169 ASP C C 1
ATOM 5361 O O . ASP C 1 169 ? 11.765 1.739 56.985 1.00 17.44 169 ASP C O 1
ATOM 5366 N N . ARG C 1 170 ? 12.760 3.297 58.275 1.00 19.13 170 ARG C N 1
ATOM 5367 C CA . ARG C 1 170 ? 14.097 2.718 58.115 1.00 20.01 170 ARG C CA 1
ATOM 5368 C C . ARG C 1 170 ? 14.167 1.315 58.711 1.00 20.09 170 ARG C C 1
ATOM 5369 O O . ARG C 1 170 ? 14.880 0.471 58.197 1.00 19.95 170 ARG C O 1
ATOM 5377 N N . ASP C 1 171 ? 13.393 1.063 59.763 1.00 20.54 171 ASP C N 1
ATOM 5378 C CA . ASP C 1 171 ? 13.370 -0.251 60.404 1.00 21.07 171 ASP C CA 1
ATOM 5379 C C . ASP C 1 171 ? 12.656 -1.295 59.538 1.00 20.46 171 ASP C C 1
ATOM 5380 O O . ASP C 1 171 ? 13.098 -2.434 59.466 1.00 20.17 171 ASP C O 1
ATOM 5385 N N . LEU C 1 172 ? 11.578 -0.905 58.857 1.00 19.57 172 LEU C N 1
ATOM 5386 C CA . LEU C 1 172 ? 10.930 -1.798 57.894 1.00 19.09 172 LEU C CA 1
ATOM 5387 C C . LEU C 1 172 ? 11.846 -2.084 56.717 1.00 18.61 172 LEU C C 1
ATOM 5388 O O . LEU C 1 172 ? 11.856 -3.200 56.199 1.00 18.67 172 LEU C O 1
ATOM 5393 N N . ARG C 1 173 ? 12.611 -1.088 56.282 1.00 18.17 173 ARG C N 1
ATOM 5394 C CA . ARG C 1 173 ? 13.527 -1.303 55.165 1.00 18.46 173 ARG C CA 1
ATOM 5395 C C . ARG C 1 173 ? 14.603 -2.301 55.570 1.00 18.69 173 ARG C C 1
ATOM 5396 O O . ARG C 1 173 ? 14.942 -3.201 54.810 1.00 18.36 173 ARG C O 1
ATOM 5404 N N . LYS C 1 174 ? 15.117 -2.147 56.784 1.00 19.23 174 LYS C N 1
ATOM 5405 C CA . LYS C 1 174 ? 16.181 -3.019 57.274 1.00 19.92 174 LYS C CA 1
ATOM 5406 C C . LYS C 1 174 ? 15.672 -4.450 57.339 1.00 19.56 174 LYS C C 1
ATOM 5407 O O . LYS C 1 174 ? 16.375 -5.373 56.939 1.00 19.95 174 LYS C O 1
ATOM 5413 N N . LEU C 1 175 ? 14.448 -4.623 57.826 1.00 19.14 175 LEU C N 1
ATOM 5414 C CA . LEU C 1 175 ? 13.837 -5.939 57.932 1.00 19.14 175 LEU C CA 1
ATOM 5415 C C . LEU C 1 175 ? 13.621 -6.580 56.560 1.00 18.79 175 LEU C C 1
ATOM 5416 O O . LEU C 1 175 ? 13.949 -7.745 56.359 1.00 18.68 175 LEU C O 1
ATOM 5421 N N . ALA C 1 176 ? 13.082 -5.816 55.614 1.00 18.30 176 ALA C N 1
ATOM 5422 C CA . ALA C 1 176 ? 12.873 -6.309 54.259 1.00 18.41 176 ALA C CA 1
ATOM 5423 C C . ALA C 1 176 ? 14.172 -6.809 53.637 1.00 18.54 176 ALA C C 1
ATOM 5424 O O . ALA C 1 176 ? 14.188 -7.852 53.000 1.00 18.96 176 ALA C O 1
ATOM 5426 N N . VAL C 1 177 ? 15.261 -6.075 53.830 1.00 19.14 177 VAL C N 1
ATOM 5427 C CA . VAL C 1 177 ? 16.548 -6.466 53.271 1.00 19.64 177 VAL C CA 1
ATOM 5428 C C . VAL C 1 177 ? 17.012 -7.766 53.933 1.00 19.99 177 VAL C C 1
ATOM 5429 O O . VAL C 1 177 ? 17.460 -8.677 53.252 1.00 20.26 177 VAL C O 1
ATOM 5433 N N . GLN C 1 178 ? 16.857 -7.853 55.251 1.00 20.76 178 GLN C N 1
ATOM 5434 C CA . GLN C 1 178 ? 17.264 -9.037 56.006 1.00 21.32 178 GLN C CA 1
ATOM 5435 C C . GLN C 1 178 ? 16.509 -10.270 55.557 1.00 21.76 178 GLN C C 1
ATOM 5436 O O . GLN C 1 178 ? 17.100 -11.335 55.404 1.00 21.63 178 GLN C O 1
ATOM 5442 N N . VAL C 1 179 ? 15.210 -10.122 55.324 1.00 21.73 179 VAL C N 1
ATOM 5443 C CA . VAL C 1 179 ? 14.379 -11.235 54.879 1.00 22.23 179 VAL C CA 1
ATOM 5444 C C . VAL C 1 179 ? 14.790 -11.709 53.476 1.00 22.47 179 VAL C C 1
ATOM 5445 O O . VAL C 1 179 ? 14.861 -12.909 53.219 1.00 22.26 179 VAL C O 1
ATOM 5449 N N . ALA C 1 180 ? 15.089 -10.772 52.581 1.00 22.78 180 ALA C N 1
ATOM 5450 C CA . ALA C 1 180 ? 15.554 -11.124 51.244 1.00 23.52 180 ALA C CA 1
ATOM 5451 C C . ALA C 1 180 ? 16.872 -11.886 51.310 1.00 24.19 180 ALA C C 1
ATOM 5452 O O . ALA C 1 180 ? 17.030 -12.920 50.662 1.00 24.13 180 ALA C O 1
ATOM 5454 N N . GLU C 1 181 ? 17.809 -11.375 52.103 1.00 24.76 181 GLU C N 1
ATOM 5455 C CA . GLU C 1 181 ? 19.120 -11.999 52.239 1.00 26.05 181 GLU C CA 1
ATOM 5456 C C . GLU C 1 181 ? 19.004 -13.397 52.839 1.00 26.19 181 GLU C C 1
ATOM 5457 O O . GLU C 1 181 ? 19.657 -14.328 52.368 1.00 26.37 181 GLU C O 1
ATOM 5463 N N . GLU C 1 182 ? 18.148 -13.546 53.847 1.00 26.57 182 GLU C N 1
ATOM 5464 C CA . GLU C 1 182 ? 17.972 -14.829 54.540 1.00 27.15 182 GLU C CA 1
ATOM 5465 C C . GLU C 1 182 ? 17.331 -15.888 53.652 1.00 26.88 182 GLU C C 1
ATOM 5466 O O . GLU C 1 182 ? 17.532 -17.085 53.867 1.00 26.97 182 GLU C O 1
ATOM 5472 N N . ASN C 1 183 ? 16.552 -15.449 52.665 1.00 26.44 183 ASN C N 1
ATOM 5473 C CA . ASN C 1 183 ? 15.800 -16.354 51.800 1.00 26.01 183 ASN C CA 1
ATOM 5474 C C . ASN C 1 183 ? 16.405 -16.496 50.402 1.00 25.81 183 ASN C C 1
ATOM 5475 O O . ASN C 1 183 ? 15.779 -17.047 49.502 1.00 26.29 183 ASN C O 1
ATOM 5480 N N . GLY C 1 184 ? 17.625 -15.995 50.231 1.00 25.60 184 GLY C N 1
ATOM 5481 C CA . GLY C 1 184 ? 18.426 -16.288 49.059 1.00 25.20 184 GLY C CA 1
ATOM 5482 C C . GLY C 1 184 ? 18.158 -15.428 47.843 1.00 25.14 184 GLY C C 1
ATOM 5483 O O . GLY C 1 184 ? 18.568 -15.795 46.740 1.00 24.97 184 GLY C O 1
ATOM 5484 N N . PHE C 1 185 ? 17.462 -14.302 48.018 1.00 24.44 185 PHE C N 1
ATOM 5485 C CA . PHE C 1 185 ? 17.286 -13.358 46.913 1.00 24.21 185 PHE C CA 1
ATOM 5486 C C . PHE C 1 185 ? 17.703 -11.929 47.269 1.00 24.21 185 PHE C C 1
ATOM 5487 O O . PHE C 1 185 ? 17.194 -10.969 46.699 1.00 24.01 185 PHE C O 1
ATOM 5495 N N . GLY C 1 186 ? 18.659 -11.789 48.184 1.00 23.99 186 GLY C N 1
ATOM 5496 C CA . GLY C 1 186 ? 19.245 -10.488 48.482 1.00 23.87 186 GLY C CA 1
ATOM 5497 C C . GLY C 1 186 ? 19.879 -9.805 47.276 1.00 23.92 186 GLY C C 1
ATOM 5498 O O . GLY C 1 186 ? 19.930 -8.580 47.204 1.00 24.28 186 GLY C O 1
ATOM 5499 N N . ASN C 1 187 ? 20.358 -10.600 46.326 1.00 23.67 187 ASN C N 1
ATOM 5500 C CA . ASN C 1 187 ? 20.979 -10.080 45.105 1.00 23.95 187 ASN C CA 1
ATOM 5501 C C . ASN C 1 187 ? 20.018 -9.340 44.164 1.00 23.22 187 ASN C C 1
ATOM 5502 O O . ASN C 1 187 ? 20.461 -8.595 43.293 1.00 23.17 187 ASN C O 1
ATOM 5507 N N . LEU C 1 188 ? 18.716 -9.574 44.326 1.00 22.37 188 LEU C N 1
ATOM 5508 C CA . LEU C 1 188 ? 17.689 -8.888 43.544 1.00 22.19 188 LEU C CA 1
ATOM 5509 C C . LEU C 1 188 ? 17.242 -7.580 44.182 1.00 21.52 188 LEU C C 1
ATOM 5510 O O . LEU C 1 188 ? 16.592 -6.772 43.523 1.00 21.33 188 LEU C O 1
ATOM 5515 N N . VAL C 1 189 ? 17.572 -7.387 45.455 1.00 21.08 189 VAL C N 1
ATOM 5516 C CA . VAL C 1 189 ? 17.048 -6.278 46.248 1.00 21.00 189 VAL C CA 1
ATOM 5517 C C . VAL C 1 189 ? 18.023 -5.099 46.369 1.00 20.91 189 VAL C C 1
ATOM 5518 O O . VAL C 1 189 ? 19.199 -5.263 46.713 1.00 20.83 189 VAL C O 1
ATOM 5522 N N . HIS C 1 190 ? 17.498 -3.911 46.071 1.00 20.15 190 HIS C N 1
ATOM 5523 C CA . HIS C 1 190 ? 18.210 -2.646 46.186 1.00 19.99 190 HIS C CA 1
ATOM 5524 C C . HIS C 1 190 ? 17.343 -1.699 47.005 1.00 19.46 190 HIS C C 1
ATOM 5525 O O . HIS C 1 190 ? 16.180 -1.989 47.256 1.00 18.71 190 HIS C O 1
ATOM 5532 N N . GLN C 1 191 ? 17.925 -0.585 47.431 1.00 18.50 191 GLN C N 1
ATOM 5533 C CA . GLN C 1 191 ? 17.165 0.538 47.976 1.00 18.54 191 GLN C CA 1
ATOM 5534 C C . GLN C 1 191 ? 17.470 1.746 47.117 1.00 18.01 191 GLN C C 1
ATOM 5535 O O . GLN C 1 191 ? 18.595 1.901 46.635 1.00 18.61 191 GLN C O 1
ATOM 5541 N N . GLY C 1 192 ? 16.484 2.612 46.924 1.00 16.88 192 GLY C N 1
ATOM 5542 C CA . GLY C 1 192 ? 16.636 3.705 45.988 1.00 16.11 192 GLY C CA 1
ATOM 5543 C C . GLY C 1 192 ? 15.613 4.809 46.128 1.00 15.25 192 GLY C C 1
ATOM 5544 O O . GLY C 1 192 ? 14.681 4.732 46.927 1.00 15.06 192 GLY C O 1
ATOM 5545 N N . VAL C 1 193 ? 15.826 5.851 45.337 1.00 14.72 193 VAL C N 1
ATOM 5546 C CA . VAL C 1 193 ? 14.978 7.027 45.317 1.00 14.89 193 VAL C CA 1
ATOM 5547 C C . VAL C 1 193 ? 14.009 6.849 44.154 1.00 13.95 193 VAL C C 1
ATOM 5548 O O . VAL C 1 193 ? 14.430 6.605 43.021 1.00 14.79 193 VAL C O 1
ATOM 5552 N N . TYR C 1 194 ? 12.720 6.994 44.430 1.00 13.57 194 TYR C N 1
ATOM 5553 C CA . TYR C 1 194 ? 11.676 6.882 43.420 1.00 12.86 194 TYR C CA 1
ATOM 5554 C C . TYR C 1 194 ? 11.227 8.283 43.047 1.00 13.14 194 TYR C C 1
ATOM 5555 O O . TYR C 1 194 ? 10.948 9.094 43.910 1.00 12.67 194 TYR C O 1
ATOM 5564 N N . VAL C 1 195 ? 11.169 8.570 41.756 1.00 13.08 195 VAL C N 1
ATOM 5565 C CA . VAL C 1 195 ? 10.603 9.827 41.291 1.00 13.34 195 VAL C CA 1
ATOM 5566 C C . VAL C 1 195 ? 9.283 9.552 40.595 1.00 13.39 195 VAL C C 1
ATOM 5567 O O . VAL C 1 195 ? 9.177 8.626 39.814 1.00 13.73 195 VAL C O 1
ATOM 5571 N N . MET C 1 196 ? 8.270 10.357 40.902 1.00 13.87 196 MET C N 1
ATOM 5572 C CA . MET C 1 196 ? 6.977 10.229 40.262 1.00 13.97 196 MET C CA 1
ATOM 5573 C C . MET C 1 196 ? 6.894 11.083 39.013 1.00 14.11 196 MET C C 1
ATOM 5574 O O . MET C 1 196 ? 7.101 12.296 39.058 1.00 13.76 196 MET C O 1
ATOM 5579 N N . ASN C 1 197 ? 6.657 10.401 37.901 1.00 13.98 197 ASN C N 1
ATOM 5580 C CA . ASN C 1 197 ? 6.217 10.986 36.650 1.00 14.35 197 ASN C CA 1
ATOM 5581 C C . ASN C 1 197 ? 4.696 10.869 36.645 1.00 14.22 197 ASN C C 1
ATOM 5582 O O . ASN C 1 197 ? 4.164 9.773 36.688 1.00 15.23 197 ASN C O 1
ATOM 5587 N N . GLY C 1 198 ? 3.994 12.003 36.615 1.00 14.34 198 GLY C N 1
ATOM 5588 C CA . GLY C 1 198 ? 2.544 11.995 36.571 1.00 14.56 198 GLY C CA 1
ATOM 5589 C C . GLY C 1 198 ? 1.976 11.042 35.531 1.00 14.70 198 GLY C C 1
ATOM 5590 O O . GLY C 1 198 ? 0.949 10.406 35.756 1.00 14.30 198 GLY C O 1
ATOM 5591 N N . GLY C 1 199 ? 2.637 10.963 34.379 1.00 14.30 199 GLY C N 1
ATOM 5592 C CA . GLY C 1 199 ? 2.264 10.050 33.323 1.00 14.63 199 GLY C CA 1
ATOM 5593 C C . GLY C 1 199 ? 1.062 10.542 32.535 1.00 14.64 199 GLY C C 1
ATOM 5594 O O . GLY C 1 199 ? 0.637 11.676 32.721 1.00 14.68 199 GLY C O 1
ATOM 5595 N N . PRO C 1 200 ? 0.466 9.702 31.686 1.00 14.95 200 PRO C N 1
ATOM 5596 C CA . PRO C 1 200 ? 0.784 8.277 31.539 1.00 15.36 200 PRO C CA 1
ATOM 5597 C C . PRO C 1 200 ? 1.840 7.926 30.475 1.00 15.80 200 PRO C C 1
ATOM 5598 O O . PRO C 1 200 ? 2.051 6.745 30.210 1.00 16.37 200 PRO C O 1
ATOM 5602 N N . CYS C 1 201 ? 2.472 8.915 29.854 1.00 16.17 201 CYS C N 1
ATOM 5603 C CA . CYS C 1 201 ? 3.557 8.623 28.918 1.00 16.90 201 CYS C CA 1
ATOM 5604 C C . CYS C 1 201 ? 4.743 8.032 29.636 1.00 16.94 201 CYS C C 1
ATOM 5605 O O . CYS C 1 201 ? 5.122 8.500 30.703 1.00 16.97 201 CYS C O 1
ATOM 5608 N N . TYR C 1 202 ? 5.374 7.039 29.027 1.00 17.10 202 TYR C N 1
ATOM 5609 C CA . TYR C 1 202 ? 6.707 6.659 29.467 1.00 17.16 202 TYR C CA 1
ATOM 5610 C C . TYR C 1 202 ? 7.649 7.844 29.282 1.00 17.06 202 TYR C C 1
ATOM 5611 O O . TYR C 1 202 ? 7.378 8.784 28.533 1.00 17.89 202 TYR C O 1
ATOM 5620 N N . GLU C 1 203 ? 8.766 7.796 29.983 1.00 16.93 203 GLU C N 1
ATOM 5621 C CA . GLU C 1 203 ? 9.716 8.892 30.020 1.00 16.34 203 GLU C CA 1
ATOM 5622 C C . GLU C 1 203 ? 10.566 8.869 28.757 1.00 16.32 203 GLU C C 1
ATOM 5623 O O . GLU C 1 203 ? 10.919 7.799 28.266 1.00 16.21 203 GLU C O 1
ATOM 5629 N N . THR C 1 204 ? 10.864 10.048 28.217 1.00 15.56 204 THR C N 1
ATOM 5630 C CA . THR C 1 204 ? 11.756 10.160 27.071 1.00 15.24 204 THR C CA 1
ATOM 5631 C C . THR C 1 204 ? 13.172 9.892 27.529 1.00 14.97 204 THR C C 1
ATOM 5632 O O . THR C 1 204 ? 13.465 9.946 28.715 1.00 14.43 204 THR C O 1
ATOM 5636 N N . PRO C 1 205 ? 14.063 9.583 26.600 1.00 15.20 205 PRO C N 1
ATOM 5637 C CA . PRO C 1 205 ? 15.484 9.474 26.945 1.00 15.47 205 PRO C CA 1
ATOM 5638 C C . PRO C 1 205 ? 16.057 10.718 27.635 1.00 15.58 205 PRO C C 1
ATOM 5639 O O . PRO C 1 205 ? 16.778 10.588 28.619 1.00 16.33 205 PRO C O 1
ATOM 5643 N N . ALA C 1 206 ? 15.696 11.908 27.159 1.00 15.78 206 ALA C N 1
ATOM 5644 C CA . ALA C 1 206 ? 16.143 13.148 27.777 1.00 15.80 206 ALA C CA 1
ATOM 5645 C C . ALA C 1 206 ? 15.596 13.280 29.200 1.00 15.68 206 ALA C C 1
ATOM 5646 O O . ALA C 1 206 ? 16.298 13.710 30.114 1.00 16.13 206 ALA C O 1
ATOM 5648 N N . GLU C 1 207 ? 14.340 12.904 29.377 1.00 15.43 207 GLU C N 1
ATOM 5649 C CA . GLU C 1 207 ? 13.715 12.928 30.692 1.00 15.78 207 GLU C CA 1
ATOM 5650 C C . GLU C 1 207 ? 14.401 11.938 31.629 1.00 15.68 207 GLU C C 1
ATOM 5651 O O . GLU C 1 207 ? 14.723 12.285 32.747 1.00 15.58 207 GLU C O 1
ATOM 5657 N N . CYS C 1 208 ? 14.650 10.721 31.163 1.00 15.91 208 CYS C N 1
ATOM 5658 C CA . CYS C 1 208 ? 15.331 9.726 31.991 1.00 16.07 208 CYS C CA 1
ATOM 5659 C C . CYS C 1 208 ? 16.730 10.175 32.403 1.00 16.34 208 CYS C C 1
ATOM 5660 O O . CYS C 1 208 ? 17.134 9.977 33.546 1.00 16.10 208 CYS C O 1
ATOM 5663 N N . THR C 1 209 ? 17.458 10.793 31.476 1.00 16.34 209 THR C N 1
ATOM 5664 C CA . THR C 1 209 ? 18.793 11.304 31.754 1.00 17.01 209 THR C CA 1
ATOM 5665 C C . THR C 1 209 ? 18.759 12.390 32.826 1.00 17.21 209 THR C C 1
ATOM 5666 O O . THR C 1 209 ? 19.563 12.365 33.772 1.00 17.55 209 THR C O 1
ATOM 5670 N N . MET C 1 210 ? 17.823 13.329 32.681 1.00 17.23 210 MET C N 1
ATOM 5671 C CA . MET C 1 210 ? 17.584 14.372 33.676 1.00 17.78 210 MET C CA 1
ATOM 5672 C C . MET C 1 210 ? 17.319 13.761 35.053 1.00 17.75 210 MET C C 1
ATOM 5673 O O . MET C 1 210 ? 17.922 14.175 36.042 1.00 17.56 210 MET C O 1
ATOM 5678 N N . LEU C 1 211 ? 16.454 12.751 35.101 1.00 17.67 211 LEU C N 1
ATOM 5679 C CA . LEU C 1 211 ? 16.002 12.173 36.361 1.00 17.52 211 LEU C CA 1
ATOM 5680 C C . LEU C 1 211 ? 17.119 11.407 37.056 1.00 17.92 211 LEU C C 1
ATOM 5681 O O . LEU C 1 211 ? 17.276 11.500 38.273 1.00 17.29 211 LEU C O 1
ATOM 5686 N N . LEU C 1 212 ? 17.899 10.669 36.273 1.00 18.32 212 LEU C N 1
ATOM 5687 C CA . LEU C 1 212 ? 19.061 9.962 36.789 1.00 19.23 212 LEU C CA 1
ATOM 5688 C C . LEU C 1 212 ? 20.030 10.956 37.409 1.00 20.11 212 LEU C C 1
ATOM 5689 O O . LEU C 1 212 ? 20.580 10.700 38.478 1.00 20.54 212 LEU C O 1
ATOM 5694 N N . ASN C 1 213 ? 20.216 12.098 36.746 1.00 21.09 213 ASN C N 1
ATOM 5695 C CA . ASN C 1 213 ? 21.150 13.124 37.208 1.00 22.14 213 ASN C CA 1
ATOM 5696 C C . ASN C 1 213 ? 20.623 13.931 38.399 1.00 22.21 213 ASN C C 1
ATOM 5697 O O . ASN C 1 213 ? 21.412 14.562 39.115 1.00 22.92 213 ASN C O 1
ATOM 5702 N N . MET C 1 214 ? 19.308 13.896 38.612 1.00 21.84 214 MET C N 1
ATOM 5703 C CA . MET C 1 214 ? 18.675 14.463 39.807 1.00 22.01 214 MET C CA 1
ATOM 5704 C C . MET C 1 214 ? 18.871 13.560 41.028 1.00 21.24 214 MET C C 1
ATOM 5705 O O . MET C 1 214 ? 18.549 13.959 42.149 1.00 22.13 214 MET C O 1
ATOM 5710 N N . GLY C 1 215 ? 19.349 12.340 40.808 1.00 20.34 215 GLY C N 1
ATOM 5711 C CA . GLY C 1 215 ? 19.634 11.401 41.883 1.00 19.67 215 GLY C CA 1
ATOM 5712 C C . GLY C 1 215 ? 18.547 10.359 42.072 1.00 19.14 215 GLY C C 1
ATOM 5713 O O . GLY C 1 215 ? 18.419 9.793 43.151 1.00 18.79 215 GLY C O 1
ATOM 5714 N N . CYS C 1 216 ? 17.782 10.088 41.015 1.00 17.98 216 CYS C N 1
ATOM 5715 C CA . CYS C 1 216 ? 16.677 9.135 41.079 1.00 18.09 216 CYS C CA 1
ATOM 5716 C C . CYS C 1 216 ? 17.147 7.772 40.604 1.00 17.32 216 CYS C C 1
ATOM 5717 O O . CYS C 1 216 ? 17.859 7.669 39.609 1.00 17.67 216 CYS C O 1
ATOM 5720 N N . ASP C 1 217 ? 16.722 6.729 41.299 1.00 16.36 217 ASP C N 1
ATOM 5721 C CA . ASP C 1 217 ? 17.050 5.356 40.921 1.00 16.18 217 ASP C CA 1
ATOM 5722 C C . ASP C 1 217 ? 15.974 4.678 40.089 1.00 15.44 217 ASP C C 1
ATOM 5723 O O . ASP C 1 217 ? 16.290 3.890 39.225 1.00 14.89 217 ASP C O 1
ATOM 5728 N N . VAL C 1 218 ? 14.709 4.970 40.379 1.00 14.89 218 VAL C N 1
ATOM 5729 C CA . VAL C 1 218 ? 13.592 4.451 39.589 1.00 14.63 218 VAL C CA 1
ATOM 5730 C C . VAL C 1 218 ? 12.567 5.548 39.373 1.00 14.36 218 VAL C C 1
ATOM 5731 O O . VAL C 1 218 ? 12.465 6.475 40.166 1.00 14.61 218 VAL C O 1
ATOM 5735 N N . VAL C 1 219 ? 11.801 5.410 38.303 1.00 14.33 219 VAL C N 1
ATOM 5736 C CA . VAL C 1 219 ? 10.730 6.334 37.974 1.00 13.89 219 VAL C CA 1
ATOM 5737 C C . VAL C 1 219 ? 9.429 5.565 37.762 1.00 14.27 219 VAL C C 1
ATOM 5738 O O . VAL C 1 219 ? 9.407 4.545 37.075 1.00 14.52 219 VAL C O 1
ATOM 5742 N N . GLY C 1 220 ? 8.346 6.047 38.367 1.00 14.45 220 GLY C N 1
ATOM 5743 C CA . GLY C 1 220 ? 7.033 5.452 38.173 1.00 14.42 220 GLY C CA 1
ATOM 5744 C C . GLY C 1 220 ? 5.930 6.496 38.218 1.00 14.61 220 GLY C C 1
ATOM 5745 O O . GLY C 1 220 ? 6.201 7.679 38.399 1.00 15.25 220 GLY C O 1
ATOM 5746 N N . MET C 1 221 ? 4.689 6.045 38.093 1.00 14.76 221 MET C N 1
ATOM 5747 C CA . MET C 1 221 ? 3.558 6.936 37.899 1.00 14.56 221 MET C CA 1
ATOM 5748 C C . MET C 1 221 ? 2.553 6.912 39.049 1.00 14.51 221 MET C C 1
ATOM 5749 O O . MET C 1 221 ? 1.415 7.338 38.895 1.00 15.08 221 MET C O 1
ATOM 5754 N N . SER C 1 222 ? 2.977 6.458 40.218 1.00 15.02 222 SER C N 1
ATOM 5755 C CA . SER C 1 222 ? 2.037 6.274 41.325 1.00 14.69 222 SER C CA 1
ATOM 5756 C C . SER C 1 222 ? 2.698 6.365 42.690 1.00 14.68 222 SER C C 1
ATOM 5757 O O . SER C 1 222 ? 3.816 6.865 42.822 1.00 13.91 222 SER C O 1
ATOM 5760 N N . THR C 1 223 ? 1.945 5.933 43.703 1.00 14.33 223 THR C N 1
ATOM 5761 C CA . THR C 1 223 ? 2.454 5.597 45.024 1.00 14.20 223 THR C CA 1
ATOM 5762 C C . THR C 1 223 ? 2.757 6.768 45.937 1.00 13.87 223 THR C C 1
ATOM 5763 O O . THR C 1 223 ? 2.329 6.759 47.072 1.00 13.49 223 THR C O 1
ATOM 5767 N N . ILE C 1 224 ? 3.506 7.757 45.465 1.00 13.63 224 ILE C N 1
ATOM 5768 C CA . ILE C 1 224 ? 3.877 8.877 46.318 1.00 13.34 224 ILE C CA 1
ATOM 5769 C C . ILE C 1 224 ? 2.639 9.551 46.939 1.00 13.02 224 ILE C C 1
ATOM 5770 O O . ILE C 1 224 ? 2.659 9.852 48.115 1.00 12.07 224 ILE C O 1
ATOM 5775 N N . PRO C 1 225 ? 1.561 9.791 46.183 1.00 12.73 225 PRO C N 1
ATOM 5776 C CA . PRO C 1 225 ? 0.382 10.419 46.797 1.00 13.26 225 PRO C CA 1
ATOM 5777 C C . PRO C 1 225 ? -0.157 9.630 47.986 1.00 13.38 225 PRO C C 1
ATOM 5778 O O . PRO C 1 225 ? -0.496 10.240 48.990 1.00 13.83 225 PRO C O 1
ATOM 5782 N N . GLU C 1 226 ? -0.215 8.304 47.884 1.00 13.96 226 GLU C N 1
ATOM 5783 C CA . GLU C 1 226 ? -0.670 7.486 49.003 1.00 14.74 226 GLU C CA 1
ATOM 5784 C C . GLU C 1 226 ? 0.298 7.580 50.170 1.00 14.28 226 GLU C C 1
ATOM 5785 O O . GLU C 1 226 ? -0.129 7.640 51.329 1.00 14.15 226 GLU C O 1
ATOM 5791 N N . VAL C 1 227 ? 1.595 7.613 49.864 1.00 14.16 227 VAL C N 1
ATOM 5792 C CA . VAL C 1 227 ? 2.626 7.681 50.894 1.00 14.10 227 VAL C CA 1
ATOM 5793 C C . VAL C 1 227 ? 2.468 8.974 51.678 1.00 13.78 227 VAL C C 1
ATOM 5794 O O . VAL C 1 227 ? 2.552 8.982 52.906 1.00 13.49 227 VAL C O 1
ATOM 5798 N N . VAL C 1 228 ? 2.213 10.066 50.963 1.00 13.55 228 VAL C N 1
ATOM 5799 C CA . VAL C 1 228 ? 2.055 11.361 51.604 1.00 13.51 228 VAL C CA 1
ATOM 5800 C C . VAL C 1 228 ? 0.855 11.330 52.559 1.00 13.77 228 VAL C C 1
ATOM 5801 O O . VAL C 1 228 ? 0.954 11.761 53.715 1.00 14.35 228 VAL C O 1
ATOM 5805 N N . ILE C 1 229 ? -0.266 10.795 52.096 1.00 13.85 229 ILE C N 1
ATOM 5806 C CA . ILE C 1 229 ? -1.467 10.708 52.942 1.00 14.06 229 ILE C CA 1
ATOM 5807 C C . ILE C 1 229 ? -1.223 9.807 54.147 1.00 14.08 229 ILE C C 1
ATOM 5808 O O . ILE C 1 229 ? -1.630 10.142 55.261 1.00 14.44 229 ILE C O 1
ATOM 5813 N N . ALA C 1 230 ? -0.548 8.686 53.928 1.00 13.90 230 ALA C N 1
ATOM 5814 C CA . ALA C 1 230 ? -0.202 7.764 55.006 1.00 14.10 230 ALA C CA 1
ATOM 5815 C C . ALA C 1 230 ? 0.641 8.450 56.083 1.00 14.20 230 ALA C C 1
ATOM 5816 O O . ALA C 1 230 ? 0.301 8.423 57.258 1.00 14.88 230 ALA C O 1
ATOM 5818 N N . ARG C 1 231 ? 1.726 9.091 55.668 1.00 14.81 231 ARG C N 1
ATOM 5819 C CA . ARG C 1 231 ? 2.613 9.787 56.590 1.00 15.02 231 ARG C CA 1
ATOM 5820 C C . ARG C 1 231 ? 1.910 10.948 57.292 1.00 15.64 231 ARG C C 1
ATOM 5821 O O . ARG C 1 231 ? 2.136 11.185 58.474 1.00 15.55 231 ARG C O 1
ATOM 5829 N N . HIS C 1 232 ? 1.057 11.658 56.565 1.00 15.43 232 HIS C N 1
ATOM 5830 C CA . HIS C 1 232 ? 0.287 12.768 57.135 1.00 15.83 232 HIS C CA 1
ATOM 5831 C C . HIS C 1 232 ? -0.548 12.288 58.328 1.00 16.10 232 HIS C C 1
ATOM 5832 O O . HIS C 1 232 ? -0.612 12.970 59.347 1.00 16.68 232 HIS C O 1
ATOM 5839 N N . CYS C 1 233 ? -1.142 11.099 58.225 1.00 16.66 233 CYS C N 1
ATOM 5840 C CA . CYS C 1 233 ? -1.968 10.562 59.319 1.00 17.48 233 CYS C CA 1
ATOM 5841 C C . CYS C 1 233 ? -1.272 9.527 60.224 1.00 18.01 233 CYS C C 1
ATOM 5842 O O . CYS C 1 233 ? -1.923 8.880 61.037 1.00 19.27 233 CYS C O 1
ATOM 5845 N N . GLY C 1 234 ? 0.038 9.390 60.091 1.00 18.25 234 GLY C N 1
ATOM 5846 C CA . GLY C 1 234 ? 0.847 8.633 61.033 1.00 18.30 234 GLY C CA 1
ATOM 5847 C C . GLY C 1 234 ? 0.990 7.148 60.780 1.00 18.33 234 GLY C C 1
ATOM 5848 O O . GLY C 1 234 ? 1.361 6.416 61.678 1.00 19.32 234 GLY C O 1
ATOM 5849 N N . ILE C 1 235 ? 0.703 6.695 59.565 1.00 17.93 235 ILE C N 1
ATOM 5850 C CA . ILE C 1 235 ? 0.889 5.297 59.210 1.00 17.54 235 ILE C CA 1
ATOM 5851 C C . ILE C 1 235 ? 2.313 5.120 58.699 1.00 17.57 235 ILE C C 1
ATOM 5852 O O . ILE C 1 235 ? 2.763 5.901 57.857 1.00 17.98 235 ILE C O 1
ATOM 5857 N N . GLN C 1 236 ? 3.009 4.100 59.199 1.00 17.17 236 GLN C N 1
ATOM 5858 C CA . GLN C 1 236 ? 4.341 3.752 58.715 1.00 17.18 236 GLN C CA 1
ATOM 5859 C C . GLN C 1 236 ? 4.226 3.146 57.329 1.00 16.37 236 GLN C C 1
ATOM 5860 O O . GLN C 1 236 ? 3.265 2.440 57.043 1.00 16.45 236 GLN C O 1
ATOM 5866 N N . VAL C 1 237 ? 5.218 3.406 56.484 1.00 15.76 237 VAL C N 1
ATOM 5867 C CA . VAL C 1 237 ? 5.172 3.006 55.080 1.00 15.41 237 VAL C CA 1
ATOM 5868 C C . VAL C 1 237 ? 6.374 2.142 54.696 1.00 15.58 237 VAL C C 1
ATOM 5869 O O . VAL C 1 237 ? 7.515 2.449 55.038 1.00 15.27 237 VAL C O 1
ATOM 5873 N N . PHE C 1 238 ? 6.090 1.060 53.977 1.00 14.97 238 PHE C N 1
ATOM 5874 C CA . PHE C 1 238 ? 7.090 0.267 53.277 1.00 14.93 238 PHE C CA 1
ATOM 5875 C C . PHE C 1 238 ? 6.633 0.167 51.835 1.00 14.87 238 PHE C C 1
ATOM 5876 O O . PHE C 1 238 ? 5.518 -0.243 51.569 1.00 14.90 238 PHE C O 1
ATOM 5884 N N . ALA C 1 239 ? 7.483 0.581 50.903 1.00 14.31 239 ALA C N 1
ATOM 5885 C CA . ALA C 1 239 ? 7.138 0.583 49.484 1.00 14.76 239 ALA C CA 1
ATOM 5886 C C . ALA C 1 239 ? 8.258 -0.039 48.656 1.00 14.64 239 ALA C C 1
ATOM 5887 O O . ALA C 1 239 ? 9.433 0.172 48.944 1.00 14.62 239 ALA C O 1
ATOM 5889 N N . VAL C 1 240 ? 7.885 -0.790 47.622 1.00 15.14 240 VAL C N 1
ATOM 5890 C CA . VAL C 1 240 ? 8.841 -1.457 46.746 1.00 16.04 240 VAL C CA 1
ATOM 5891 C C . VAL C 1 240 ? 8.435 -1.325 45.282 1.00 15.68 240 VAL C C 1
ATOM 5892 O O . VAL C 1 240 ? 7.292 -1.604 44.928 1.00 16.11 240 VAL C O 1
ATOM 5896 N N . SER C 1 241 ? 9.374 -0.893 44.444 1.00 15.01 241 SER C N 1
ATOM 5897 C CA . SER C 1 241 ? 9.212 -0.891 43.001 1.00 14.42 241 SER C CA 1
ATOM 5898 C C . SER C 1 241 ? 9.781 -2.170 42.410 1.00 14.52 241 SER C C 1
ATOM 5899 O O . SER C 1 241 ? 10.911 -2.544 42.706 1.00 14.77 241 SER C O 1
ATOM 5902 N N . LEU C 1 242 ? 8.989 -2.838 41.587 1.00 15.07 242 LEU C N 1
ATOM 5903 C CA . LEU C 1 242 ? 9.491 -3.884 40.722 1.00 14.98 242 LEU C CA 1
ATOM 5904 C C . LEU C 1 242 ? 9.988 -3.211 39.456 1.00 15.01 242 LEU C C 1
ATOM 5905 O O . LEU C 1 242 ? 9.255 -2.448 38.828 1.00 14.89 242 LEU C O 1
ATOM 5910 N N . VAL C 1 243 ? 11.230 -3.481 39.082 1.00 14.99 243 VAL C N 1
ATOM 5911 C CA . VAL C 1 243 ? 11.800 -2.909 37.871 1.00 15.60 243 VAL C CA 1
ATOM 5912 C C . VAL C 1 243 ? 11.229 -3.664 36.677 1.00 15.95 243 VAL C C 1
ATOM 5913 O O . VAL C 1 243 ? 11.629 -4.786 36.404 1.00 15.77 243 VAL C O 1
ATOM 5917 N N . THR C 1 244 ? 10.277 -3.047 35.992 1.00 16.41 244 THR C N 1
ATOM 5918 C CA . THR C 1 244 ? 9.559 -3.700 34.891 1.00 17.00 244 THR C CA 1
ATOM 5919 C C . THR C 1 244 ? 10.075 -3.280 33.534 1.00 17.81 244 THR C C 1
ATOM 5920 O O . THR C 1 244 ? 9.687 -3.857 32.522 1.00 18.69 244 THR C O 1
ATOM 5924 N N . ASN C 1 245 ? 10.887 -2.231 33.511 1.00 17.80 245 ASN C N 1
ATOM 5925 C CA 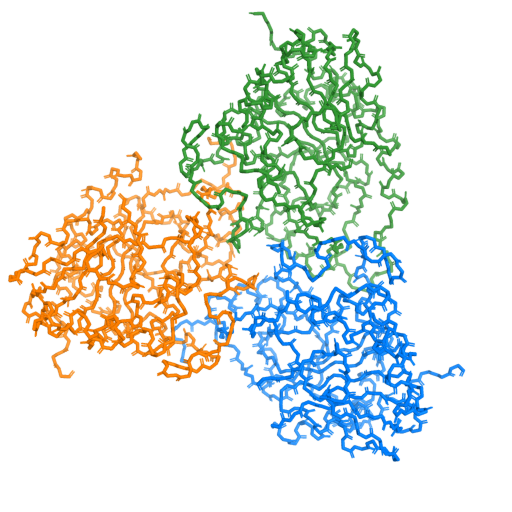. ASN C 1 245 ? 11.574 -1.781 32.306 1.00 18.30 245 ASN C CA 1
ATOM 5926 C C . ASN C 1 245 ? 12.874 -1.102 32.700 1.00 18.36 245 ASN C C 1
ATOM 5927 O O . ASN C 1 245 ? 12.979 -0.537 33.787 1.00 17.61 245 ASN C O 1
ATOM 5932 N N . ILE C 1 246 ? 13.875 -1.194 31.832 1.00 18.27 246 ILE C N 1
ATOM 5933 C CA . ILE C 1 246 ? 15.128 -0.490 32.039 1.00 18.58 246 ILE C CA 1
ATOM 5934 C C . ILE C 1 246 ? 15.067 0.735 31.161 1.00 19.05 246 ILE C C 1
ATOM 5935 O O . ILE C 1 246 ? 14.926 0.629 29.933 1.00 18.86 246 ILE C O 1
ATOM 5940 N N . SER C 1 247 ? 15.149 1.903 31.797 1.00 19.41 247 SER C N 1
ATOM 5941 C CA . SER C 1 247 ? 15.012 3.166 31.094 1.00 20.01 247 SER C CA 1
ATOM 5942 C C . SER C 1 247 ? 16.061 3.278 29.998 1.00 20.41 247 SER C C 1
ATOM 5943 O O . SER C 1 247 ? 17.235 2.973 30.200 1.00 19.29 247 SER C O 1
ATOM 5946 N N . VAL C 1 248 ? 15.611 3.718 28.836 1.00 21.41 248 VAL C N 1
ATOM 5947 C CA . VAL C 1 248 ? 16.484 3.984 27.712 1.00 22.77 248 VAL C CA 1
ATOM 5948 C C . VAL C 1 248 ? 16.891 5.455 27.792 1.00 23.89 248 VAL C C 1
ATOM 5949 O O . VAL C 1 248 ? 16.027 6.331 27.780 1.00 23.62 248 VAL C O 1
ATOM 5953 N N . LEU C 1 249 ? 18.195 5.711 27.885 1.00 25.21 249 LEU C N 1
ATOM 5954 C CA . LEU C 1 249 ? 18.742 7.061 28.045 1.00 26.74 249 LEU C CA 1
ATOM 5955 C C . LEU C 1 249 ? 19.218 7.661 26.730 1.00 28.11 249 LEU C C 1
ATOM 5956 O O . LEU C 1 249 ? 19.608 8.820 26.690 1.00 27.90 249 LEU C O 1
ATOM 5961 N N . ASP C 1 250 ? 19.170 6.867 25.667 1.00 30.00 250 ASP C N 1
ATOM 5962 C CA . ASP C 1 250 ? 19.759 7.219 24.385 1.00 31.93 250 ASP C CA 1
ATOM 5963 C C . ASP C 1 250 ? 18.672 7.277 23.311 1.00 32.72 250 ASP C C 1
ATOM 5964 O O . ASP C 1 250 ? 17.930 6.318 23.127 1.00 32.64 250 ASP C O 1
ATOM 5969 N N . VAL C 1 251 ? 18.587 8.401 22.603 1.00 34.30 251 VAL C N 1
ATOM 5970 C CA . VAL C 1 251 ? 17.561 8.594 21.576 1.00 35.83 251 VAL C CA 1
ATOM 5971 C C . VAL C 1 251 ? 17.743 7.660 20.376 1.00 37.10 251 VAL C C 1
ATOM 5972 O O . VAL C 1 251 ? 16.771 7.308 19.706 1.00 37.18 251 VAL C O 1
ATOM 5976 N N . GLU C 1 252 ? 18.983 7.267 20.101 1.00 38.64 252 GLU C N 1
ATOM 5977 C CA . GLU C 1 252 ? 19.281 6.431 18.937 1.00 40.06 252 GLU C CA 1
ATOM 5978 C C . GLU C 1 252 ? 18.808 4.987 19.121 1.00 40.82 252 GLU C C 1
ATOM 5979 O O . GLU C 1 252 ? 18.602 4.270 18.144 1.00 40.92 252 GLU C O 1
ATOM 5985 N N . SER C 1 253 ? 18.630 4.570 20.371 1.00 41.79 253 SER C N 1
ATOM 5986 C CA . SER C 1 253 ? 18.229 3.201 20.680 1.00 42.70 253 SER C CA 1
ATOM 5987 C C . SER C 1 253 ? 16.819 2.880 20.173 1.00 43.40 253 SER C C 1
ATOM 5988 O O . SER C 1 253 ? 15.922 3.721 20.232 1.00 43.26 253 SER C O 1
ATOM 5991 N N . ASP C 1 254 ? 16.644 1.661 19.663 1.00 44.30 254 ASP C N 1
ATOM 5992 C CA . ASP C 1 254 ? 15.336 1.170 19.227 1.00 45.04 254 ASP C CA 1
ATOM 5993 C C . ASP C 1 254 ? 14.621 0.401 20.339 1.00 45.27 254 ASP C C 1
ATOM 5994 O O . ASP C 1 254 ? 13.459 0.025 20.186 1.00 45.38 254 ASP C O 1
ATOM 5999 N N . LEU C 1 255 ? 15.322 0.153 21.444 1.00 45.40 255 LEU C N 1
ATOM 6000 C CA . LEU C 1 255 ? 14.718 -0.461 22.622 1.00 45.43 255 LEU C CA 1
ATOM 6001 C C . LEU C 1 255 ? 13.671 0.498 23.195 1.00 44.98 255 LEU C C 1
ATOM 6002 O O . LEU C 1 255 ? 13.890 1.711 23.231 1.00 44.93 255 LEU C O 1
ATOM 6007 N N . LYS C 1 256 ? 12.534 -0.048 23.621 1.00 44.38 256 LYS C N 1
ATOM 6008 C CA . LYS C 1 256 ? 11.445 0.754 24.188 1.00 43.99 256 LYS C CA 1
ATOM 6009 C C . LYS C 1 256 ? 10.606 -0.058 25.173 1.00 43.14 256 LYS C C 1
ATOM 6010 O O . LYS C 1 256 ? 10.541 -1.292 25.073 1.00 43.10 256 LYS C O 1
ATOM 6016 N N . PRO C 1 257 ? 9.955 0.622 26.116 1.00 41.95 257 PRO C N 1
ATOM 6017 C CA . PRO C 1 257 ? 9.083 -0.070 27.068 1.00 41.07 257 PRO C CA 1
ATOM 6018 C C . PRO C 1 257 ? 7.857 -0.633 26.356 1.00 40.09 257 PRO C C 1
ATOM 6019 O O . PRO C 1 257 ? 7.231 0.059 25.550 1.00 40.01 257 PRO C O 1
ATOM 6023 N N . ASN C 1 258 ? 7.546 -1.892 26.648 1.00 38.80 258 ASN C N 1
ATOM 6024 C CA . ASN C 1 258 ? 6.461 -2.617 26.008 1.00 37.90 258 ASN C CA 1
ATOM 6025 C C . ASN C 1 258 ? 5.512 -3.134 27.082 1.00 36.79 258 ASN C C 1
ATOM 6026 O O . ASN C 1 258 ? 5.942 -3.819 28.009 1.00 36.40 258 ASN C O 1
ATOM 6031 N N . HIS C 1 259 ? 4.227 -2.815 26.950 1.00 35.35 259 HIS C N 1
ATOM 6032 C CA . HIS C 1 259 ? 3.258 -3.060 28.019 1.00 34.44 259 HIS C CA 1
ATOM 6033 C C . HIS C 1 259 ? 3.138 -4.524 28.403 1.00 33.01 259 HIS C C 1
ATOM 6034 O O . HIS C 1 259 ? 3.072 -4.844 29.579 1.00 32.34 259 HIS C O 1
ATOM 6041 N N . GLU C 1 260 ? 3.091 -5.406 27.410 1.00 31.71 260 GLU C N 1
ATOM 6042 C CA . GLU C 1 260 ? 2.909 -6.833 27.682 1.00 30.80 260 GLU C CA 1
ATOM 6043 C C . GLU C 1 260 ? 4.102 -7.414 28.444 1.00 29.26 260 GLU C C 1
ATOM 6044 O O . GLU C 1 260 ? 3.926 -8.253 29.330 1.00 28.78 260 GLU C O 1
ATOM 6050 N N . GLU C 1 261 ? 5.303 -6.955 28.102 1.00 27.70 261 GLU C N 1
ATOM 6051 C CA . GLU C 1 261 ? 6.522 -7.368 28.798 1.00 26.79 261 GLU C CA 1
ATOM 6052 C C . GLU C 1 261 ? 6.594 -6.802 30.210 1.00 25.05 261 GLU C C 1
ATOM 6053 O O . GLU C 1 261 ? 7.125 -7.439 31.101 1.00 24.31 261 GLU C O 1
ATOM 6059 N N . VAL C 1 262 ? 6.073 -5.594 30.404 1.00 23.39 262 VAL C N 1
ATOM 6060 C CA . VAL C 1 262 ? 6.018 -4.984 31.726 1.00 21.93 262 VAL C CA 1
ATOM 6061 C C . VAL C 1 262 ? 5.105 -5.808 32.632 1.00 21.06 262 VAL C C 1
ATOM 6062 O O . VAL C 1 262 ? 5.447 -6.097 33.774 1.00 20.50 262 VAL C O 1
ATOM 6066 N N . LEU C 1 263 ? 3.945 -6.181 32.101 1.00 20.14 263 LEU C N 1
ATOM 6067 C CA . LEU C 1 263 ? 2.985 -6.998 32.826 1.00 20.05 263 LEU C CA 1
ATOM 6068 C C . LEU C 1 263 ? 3.558 -8.391 33.071 1.00 19.33 263 LEU C C 1
ATOM 6069 O O . LEU C 1 263 ? 3.363 -8.956 34.141 1.00 19.15 263 LEU C O 1
ATOM 6074 N N . ALA C 1 264 ? 4.292 -8.911 32.088 1.00 18.68 264 ALA C N 1
ATOM 6075 C CA . ALA C 1 264 ? 4.882 -10.249 32.192 1.00 18.39 264 ALA C CA 1
ATOM 6076 C C . ALA C 1 264 ? 5.898 -10.306 33.323 1.00 17.67 264 ALA C C 1
ATOM 6077 O O . ALA C 1 264 ? 5.955 -11.278 34.055 1.00 17.58 264 ALA C O 1
ATOM 6079 N N . THR C 1 265 ? 6.686 -9.248 33.467 1.00 17.48 265 THR C N 1
ATOM 6080 C CA . THR C 1 265 ? 7.705 -9.174 34.495 1.00 17.35 265 THR C CA 1
ATOM 6081 C C . THR C 1 265 ? 7.075 -9.182 35.883 1.00 17.39 265 THR C C 1
ATOM 6082 O O . THR C 1 265 ? 7.560 -9.878 36.775 1.00 17.26 265 THR C O 1
ATOM 6086 N N . GLY C 1 266 ? 6.008 -8.402 36.059 1.00 17.05 266 GLY C N 1
ATOM 6087 C CA . GLY C 1 266 ? 5.222 -8.423 37.283 1.00 17.45 266 GLY C CA 1
ATOM 6088 C C . GLY C 1 266 ? 4.715 -9.801 37.644 1.00 18.02 266 GLY C C 1
ATOM 6089 O O . GLY C 1 266 ? 4.878 -10.266 38.776 1.00 18.54 266 GLY C O 1
ATOM 6090 N N . ALA C 1 267 ? 4.118 -10.467 36.662 1.00 17.50 267 ALA C N 1
ATOM 6091 C CA . ALA C 1 267 ? 3.542 -11.788 36.862 1.00 17.60 267 ALA C CA 1
ATOM 6092 C C . ALA C 1 267 ? 4.632 -12.819 37.154 1.00 17.76 267 ALA C C 1
ATOM 6093 O O . ALA C 1 267 ? 4.452 -13.691 38.001 1.00 18.03 267 ALA C O 1
ATOM 6095 N N . GLN C 1 268 ? 5.772 -12.703 36.481 1.00 17.76 268 GLN C N 1
ATOM 6096 C CA . GLN C 1 268 ? 6.894 -13.627 36.708 1.00 18.58 268 GLN C CA 1
ATOM 6097 C C . GLN C 1 268 ? 7.400 -13.526 38.146 1.00 18.33 268 GLN C C 1
ATOM 6098 O O . GLN C 1 268 ? 7.753 -14.534 38.767 1.00 17.98 268 GLN C O 1
ATOM 6104 N N . ARG C 1 269 ? 7.422 -12.305 38.673 1.00 18.37 269 ARG C N 1
ATOM 6105 C CA . ARG C 1 269 ? 8.002 -12.044 39.981 1.00 18.87 269 ARG C CA 1
ATOM 6106 C C . ARG C 1 269 ? 6.993 -12.126 41.123 1.00 19.15 269 ARG C C 1
ATOM 6107 O O . ARG C 1 269 ? 7.375 -11.981 42.278 1.00 18.66 269 ARG C O 1
ATOM 6115 N N . ALA C 1 270 ? 5.730 -12.384 40.797 1.00 19.70 270 ALA C N 1
ATOM 6116 C CA . ALA C 1 270 ? 4.624 -12.292 41.756 1.00 20.53 270 ALA C CA 1
ATOM 6117 C C . ALA C 1 270 ? 4.765 -13.240 42.933 1.00 20.87 270 ALA C C 1
ATOM 6118 O O . ALA C 1 270 ? 4.563 -12.853 44.075 1.00 20.81 270 ALA C O 1
ATOM 6120 N N . GLU C 1 271 ? 5.098 -14.492 42.648 1.00 21.47 271 GLU C N 1
ATOM 6121 C CA . GLU C 1 271 ? 5.270 -15.486 43.696 1.00 22.26 271 GLU C CA 1
ATOM 6122 C C . GLU C 1 271 ? 6.346 -15.065 44.689 1.00 21.86 271 GLU C C 1
ATOM 6123 O O . GLU C 1 271 ? 6.161 -15.205 45.899 1.00 21.56 271 GLU C O 1
ATOM 6129 N N . LEU C 1 272 ? 7.461 -14.541 44.179 1.00 21.54 272 LEU C N 1
ATOM 6130 C CA . LEU C 1 272 ? 8.563 -14.107 45.034 1.00 21.62 272 LEU C CA 1
ATOM 6131 C C . LEU C 1 272 ? 8.211 -12.849 45.829 1.00 21.44 272 LEU C C 1
ATOM 6132 O O . LEU C 1 272 ? 8.521 -12.752 47.009 1.00 20.96 272 LEU C O 1
ATOM 6137 N N . MET C 1 273 ? 7.568 -11.887 45.181 1.00 21.99 273 MET C N 1
ATOM 6138 C CA . MET C 1 273 ? 7.230 -10.627 45.830 1.00 22.54 273 MET C CA 1
ATOM 6139 C C . MET C 1 273 ? 6.242 -10.859 46.965 1.00 22.47 273 MET C C 1
ATOM 6140 O O . MET C 1 273 ? 6.387 -10.300 48.049 1.00 22.47 273 MET C O 1
ATOM 6145 N N . GLN C 1 274 ? 5.224 -11.670 46.707 1.00 22.57 274 GLN C N 1
ATOM 6146 C CA . GLN C 1 274 ? 4.227 -11.996 47.723 1.00 23.02 274 GLN C CA 1
ATOM 6147 C C . GLN C 1 274 ? 4.851 -12.764 48.888 1.00 22.31 274 GLN C C 1
ATOM 6148 O O . GLN C 1 274 ? 4.550 -12.486 50.039 1.00 22.00 274 GLN C O 1
ATOM 6154 N N . SER C 1 275 ? 5.721 -13.721 48.575 1.00 21.87 275 SER C N 1
ATOM 6155 C CA . SER C 1 275 ? 6.458 -14.478 49.586 1.00 21.45 275 SER C CA 1
ATOM 6156 C C . SER C 1 275 ? 7.271 -13.550 50.473 1.00 20.83 275 SER C C 1
ATOM 6157 O O . SER C 1 275 ? 7.294 -13.700 51.694 1.00 20.97 275 SER C O 1
ATOM 6160 N N . TRP C 1 276 ? 7.937 -12.592 49.843 1.00 19.73 276 TRP C N 1
ATOM 6161 C CA . TRP C 1 276 ? 8.741 -11.604 50.547 1.00 19.58 276 TRP C CA 1
ATOM 6162 C C . TRP C 1 276 ? 7.897 -10.771 51.497 1.00 19.61 276 TRP C C 1
ATOM 6163 O O . TRP C 1 276 ? 8.264 -10.603 52.654 1.00 19.34 276 TRP C O 1
ATOM 6174 N N . PHE C 1 277 ? 6.775 -10.249 51.005 1.00 19.45 277 PHE C N 1
ATOM 6175 C CA . PHE C 1 277 ? 5.861 -9.468 51.842 1.00 19.64 277 PHE C CA 1
ATOM 6176 C C . PHE C 1 277 ? 5.350 -10.314 53.006 1.00 19.74 277 PHE C C 1
ATOM 6177 O O . PHE C 1 277 ? 5.287 -9.839 54.131 1.00 19.58 277 PHE C O 1
ATOM 6185 N N . GLU C 1 278 ? 4.991 -11.562 52.728 1.00 19.93 278 GLU C N 1
ATOM 6186 C CA . GLU C 1 278 ? 4.481 -12.464 53.765 1.00 20.75 278 GLU C CA 1
ATOM 6187 C C . GLU C 1 278 ? 5.543 -12.713 54.835 1.00 20.68 278 GLU C C 1
ATOM 6188 O O . GLU C 1 278 ? 5.247 -12.712 56.031 1.00 20.05 278 GLU C O 1
ATOM 6194 N N . LYS C 1 279 ? 6.786 -12.901 54.398 1.00 20.64 279 LYS C N 1
ATOM 6195 C CA . LYS C 1 279 ? 7.885 -13.201 55.311 1.00 20.52 279 LYS C CA 1
ATOM 6196 C C . LYS C 1 279 ? 8.313 -11.958 56.111 1.00 20.09 279 LYS C C 1
ATOM 6197 O O . LYS C 1 279 ? 8.769 -12.073 57.259 1.00 19.76 279 LYS C O 1
ATOM 6203 N N . ILE C 1 280 ? 8.162 -10.770 55.520 1.00 19.67 280 ILE C N 1
ATOM 6204 C CA . ILE C 1 280 ? 8.347 -9.525 56.264 1.00 19.60 280 ILE C CA 1
ATOM 6205 C C . ILE C 1 280 ? 7.288 -9.444 57.362 1.00 19.83 280 ILE C C 1
ATOM 6206 O O . ILE C 1 280 ? 7.610 -9.193 58.528 1.00 19.54 280 ILE C O 1
ATOM 6211 N N . ILE C 1 281 ? 6.028 -9.661 56.997 1.00 19.93 281 ILE C N 1
ATOM 6212 C CA . ILE C 1 281 ? 4.942 -9.513 57.965 1.00 20.35 281 ILE C CA 1
ATOM 6213 C C . ILE C 1 281 ? 5.124 -10.479 59.134 1.00 21.21 281 ILE C C 1
ATOM 6214 O O . ILE C 1 281 ? 4.904 -10.108 60.287 1.00 21.24 281 ILE C O 1
ATOM 6219 N N . GLU C 1 282 ? 5.548 -11.704 58.849 1.00 22.57 282 GLU C N 1
ATOM 6220 C CA . GLU C 1 282 ? 5.671 -12.708 59.909 1.00 23.97 282 GLU C CA 1
ATOM 6221 C C . GLU C 1 282 ? 6.791 -12.362 60.903 1.00 24.85 282 GLU C C 1
ATOM 6222 O O . GLU C 1 282 ? 6.799 -12.855 62.033 1.00 24.60 282 GLU C O 1
ATOM 6228 N N . LYS C 1 283 ? 7.713 -11.495 60.488 1.00 25.82 283 LYS C N 1
ATOM 6229 C CA . LYS C 1 283 ? 8.832 -11.070 61.330 1.00 27.21 283 LYS C CA 1
ATOM 6230 C C . LYS C 1 283 ? 8.562 -9.809 62.159 1.00 27.98 283 LYS C C 1
ATOM 6231 O O . LYS C 1 283 ? 9.309 -9.504 63.085 1.00 28.11 283 LYS C O 1
ATOM 6237 N N . LEU C 1 284 ? 7.515 -9.065 61.816 1.00 28.93 284 LEU C N 1
ATOM 6238 C CA . LEU C 1 284 ? 7.175 -7.851 62.547 1.00 29.97 284 LEU C CA 1
ATOM 6239 C C . LEU C 1 284 ? 6.858 -8.188 64.005 1.00 31.22 284 LEU C C 1
ATOM 6240 O O . LEU C 1 284 ? 6.196 -9.191 64.274 1.00 30.72 284 LEU C O 1
ATOM 6245 N N . PRO C 1 285 ? 7.319 -7.365 64.949 1.00 32.83 285 PRO C N 1
ATOM 6246 C CA . PRO C 1 285 ? 6.965 -7.584 66.355 1.00 34.11 285 PRO C CA 1
ATOM 6247 C C . PRO C 1 285 ? 5.456 -7.417 66.536 1.00 35.41 285 PRO C C 1
ATOM 6248 O O . PRO C 1 285 ? 4.847 -6.602 65.836 1.00 35.30 285 PRO C O 1
ATOM 6252 N N . LYS C 1 286 ? 4.859 -8.201 67.426 1.00 36.87 286 LYS C N 1
ATOM 6253 C CA . LYS C 1 286 ? 3.415 -8.136 67.636 1.00 38.21 286 LYS C CA 1
ATOM 6254 C C . LYS C 1 286 ? 3.005 -8.453 69.064 1.00 39.39 286 LYS C C 1
ATOM 6255 O O . LYS C 1 286 ? 3.813 -8.939 69.860 1.00 39.21 286 LYS C O 1
ATOM 6261 N N . ASP C 1 287 ? 1.732 -8.178 69.356 1.00 40.99 287 ASP C N 1
ATOM 6262 C CA . ASP C 1 287 ? 1.113 -8.437 70.658 1.00 42.28 287 ASP C CA 1
ATOM 6263 C C . ASP C 1 287 ? 1.475 -7.308 71.621 1.00 42.77 287 ASP C C 1
ATOM 6264 O O . ASP C 1 287 ? 0.600 -6.588 72.107 1.00 43.39 287 ASP C O 1
#

Solvent-accessible surface area: 30131 Å² total; per-residue (Å²): 125,70,45,60,1,40,56,122,23,0,98,106,0,1,97,69,0,90,167,75,15,111,34,96,1,47,0,0,0,1,7,7,82,69,2,32,65,2,6,101,34,12,136,108,129,73,60,4,32,0,100,120,1,66,73,7,12,76,46,140,152,52,3,28,4,9,0,0,32,2,56,62,9,106,0,0,0,6,59,26,28,8,25,22,14,60,38,37,23,46,46,2,7,4,2,4,1,10,1,4,59,55,8,16,0,116,13,0,2,0,0,4,37,4,2,0,0,48,122,74,13,144,112,12,7,0,0,0,0,54,3,0,0,6,24,0,2,5,8,18,41,3,8,12,40,10,101,24,39,127,68,18,16,74,27,42,7,30,5,20,36,4,2,14,62,86,10,18,118,22,0,34,86,0,0,109,101,62,59,13,21,120,30,21,51,74,1,9,0,0,0,5,0,0,0,6,86,20,0,15,12,5,2,45,2,0,48,106,22,44,1,26,0,2,5,22,11,2,0,5,11,0,0,1,0,63,11,4,49,0,74,0,2,0,0,0,8,1,69,42,66,8,60,33,90,31,165,68,151,74,69,100,54,1,101,32,0,24,28,0,1,36,79,2,0,108,99,9,106,147,202,132,38,59,0,34,48,102,29,0,90,129,1,2,102,40,0,88,139,76,14,109,22,92,1,57,0,0,0,0,14,16,31,5,0,50,122,0,5,87,43,8,136,80,98,65,71,6,41,2,88,137,3,75,73,8,16,95,35,130,86,6,29,6,2,0,0,39,5,47,68,19,102,0,0,0,4,60,25,21,7,42,23,15,58,47,56,55,44,50,10,5,4,1,2,1,9,2,4,66,65,10,16,1,119,20,0,1,0,0,3,35,2,3,0,0,51,122,78,14,126,76,3,1,0,1,0,0,69,4,0,0,6,26,0,1,4,8,18,39,2,8,12,38,9,103,23,40,130,65,16,18,81,30,73,8,62,6,75,45,3,2,19,102,98,10,25,150,33,0,41,89,0,0,101,93,54,67,14,13,106,24,21,56,67,1,17,0,0,0,4,0,0,0,6,57,21,0,8,12,5,2,45,4,0,49,106,16,43,1,27,0,2,5,19,12,2,0,5,8,0,0,0,0,62,12,7,48,1,73,0,3,0,0,0,0,0,2,29,72,6,72,42,97,26,132,56,179,112,38,138,44,8,7,78,139,68,10,146,48,0,26,36,0,0,50,72,2,0,96,112,6,100,158,193,106,47,60,1,41,57,105,26,0,99,115,1,1,90,49,0,91,159,74,9,109,28,95,0,68,0,0,0,3,18,16,27,5,1,63,106,0,9,111,24,5,145,126,89,72,68,6,39,0,85,131,2,77,86,7,18,91,65,238,39,6,28,4,3,0,0,30,5,35,55,24,89,0,0,0,7,67,24,30,13,41,22,16,58,46,63,44,47,46,10,6,5,2,3,1,11,2,3,67,58,9,19,1,121,22,0,2,0,0,4,40,3,3,0,0,47,125,75,13,150,96,2,2,0,0,0,0,72,4,0,0,6,23,0,1,5,8,17,36,3,9,13,39,10,102,32,40,153,70,17,16,83,34,71,6,61,5,51,41,3,2,18,82,87,11,21,122,21,0,35,72,2,0,112,111,67,61,13,22,116,33,19,53,65,0,16,0,0,0,5,0,0,0,6,22,20,0,11,13,5,2,51,2,0,49,110,21,43,1,25,0,2,4,21,12,0,0,3,16,0,0,1,0,61,11,7,46,0,76,0,1,0,0,0,0,0,6,19,67,6,30,50,74,14,96,29,96,131,113,30,65,65,124,114,13,102,58,8,6,74,129,50,6,138,48,0,20,33,0,0,44,65,2,1,110,103,13,123,128,208

Foldseek 3Di:
DFDALAPVLLVQQLVQVCVQDVFQAAEEEEAAVQQLCLCVQFPPKRKAFQVSGPRQDWDVVTWIWIWHDFLRGTYIYTGGADFVLVVDALRNRLSVLVNSVVSNYQEYEYEYAWAFLAPVADAFAKEKEQEEAEVCVVVQNASCPDDHRVVQADNDFDCVCLQPPVLVVLLLVLCVVVPNNVRYHYAYEYADCDDDDADLCRSQVCVVVGGGIYDNDDPNSSVSCRRRNHHYIYMYRHHHYDHNDPVDDHNVSSNVVSVSVSSSVNPDDDD/DDALAPVLLVLQLVLVVVQDVFQAAEEEEDAQLAQCLLVQFPPWRWDWQVSGPPQDCDDTWIWIWHDFLRGTYTYTGGADFVLVVDALRNRLSVLSNNVVSNYQAYEYEYAWAFLAPVADAQAKEKEQEEAEVCVVVVNQSCPDDHRVVQADNDFDCVCLQPPVLVVLLLVLCVVVPNNVRYHYAYEYADCDDDDAALCRSQVCVVVGGGIYYNDDPNSSVSNRRRNHHYIYMYRHQHYDHNDPPDVSSNVSSVVNSVVVSVSVSSSVNPDDPD/DDALAPVLLVQQLVQVCVVDVFQAAEEEEDAFLAQCLLVQFPPKDKAFQVNGPPQDWDVGWIWIWGDFLRGTYTYTGGADFVLVVDALRNRLSVLVNNVVSNYQAYEYEYAWAFLAPPADAQAKAKEQEEAEVCVVVPNQSCPDDHRVVQADNDFDCVCLAPPVLVVLLLVLCVVVPNNVRYHYWYEYADCDDDDADLCRSVVCVVVGGGIYYNDDPNSSVSCRRRNHHYIYMYGHQHHDDNDPVDPDDDDDVSSSVSSVVNNVVVSVSVSSSVNPDDDD

InterPro domains:
  IPR000845 Nucleoside phosphorylase domain [PF01048] (28-281)
  IPR011268 Purine nucleoside phosphorylase [PIRSF000477] (8-283)
  IPR011268 Purine nucleoside phosphorylase [PTHR11904] (6-285)
  IPR011268 Purine nucleoside phosphorylase [TIGR01697] (28-282)
  IPR011268 Purine nucleoside phosphorylase [cd09009] (10-281)
  IPR011270 Purine nucleoside phosphorylase I, inosine/guanosine-specific [TIGR01700] (28-281)
  IPR035994 Nucleoside phosphorylase superfamily [G3DSA:3.40.50.1580] (1-287)
  IPR035994 Nucleoside phosphorylase superfamily [SSF53167] (8-286)

Organism: Schistosoma mansoni (NCBI:txid6183)

B-factor: mean 24.42, std 9.51, range [10.75, 68.57]

Nearest PDB structures (foldseek):
  1tcv-assembly1_A  TM=1.004E+00  e=3.426E-62  Schistosoma mansoni
  1tcv-assembly1_B  TM=9.862E-01  e=1.260E-57  Schistosoma mansoni
  3e0q-assembly1_B  TM=9.968E-01  e=1.474E-56  Schistosoma mansoni
  3fnq-assembly1_A  TM=9.919E-01  e=2.205E-55  Schistosoma mansoni
  3djf-assembly1_B  TM=9.810E-01  e=3.965E-54  Schistosoma mansoni

Sequence (825 aa):
ESVTANIENVKKVAHHIQKLTSIVPEIGIICGSGLGKLADGVKDKITIPYTKIPNFPQTSHSGNLIFGTLSGRKVVVMQGRFHMYEGYSNDTVALPIRVMKLLGVKILMVSNAAGGLNRSLKLGDFVILKDHIYLPGLGLNNILVGPNQEAFGTRFPALSNAYDRDLRKLAVQVAEENGFGNLVHQGVYVMNGGPCYETPAECTMLLNMGCDVVGMSTIPEVVIARHCGIQVFAVSLVTNISVLDVESDGAQRAELMQSWFEKIIEKLPKDSVTANIENVKKVAHHIQKLTSIVPEIGIICGSGLGKLADGVKDKITIPYTKIPNFPQTSSGNLIFGTLSGRKVVVMQGRFHMYEGYSNDTVALPIRVMKLLGVKILMVSNAAGGLNRSLKLGDFVILKDHIYLPGLGLNNILVGPNQEAFGTRFPALSNAYDRDLRKLAVQVAEENGFGNLVHQGVYVMNGGPCYETPAECTMLLNMGCDVVGMSTIPEVVIARHCGIQVFAVSLVTNISVLDVESEEVLATGAQRAELMQSWFEKIIEKLPKDSVTANIENVKKVAHHIQKLTSIVPEIGIICGSGLGKLADGVKDKITIPYTKIPNFPQTHSGNLIFGTLSGRKVVVMQGRFHMYEGYSNDTVALPIRVMKLLGVKILMVSNAAGGLNRSLKLGDFVILKDHIYLPGLGLNNILVGPNQEAFGTRFPALSNAYDRDLRKLAVQVAEENGFGNLVHQGVYVMNGGPCYETPAECTMLLNMGCDVVGMSTIPEVVIARHCGIQVFAVSLVTNISVLDVESDLKPNHEEVLATGAQRAELMQSWFEKIIEKLPKD

Radius of gyration: 27.93 Å; Cα contacts (8 Å, |Δi|>4): 1994; chains: 3; bounding box: 48×78×76 Å